Protein AF-0000000084609461 (afdb_homodimer)

Secondary structure (DSSP, 8-state):
------GGGGGEEEEEEEEEPTTSS-EEEEEEETTT--EEE--HHHHHHIIIII-TTS-HHHHHHHHHHHHHHHHTTSTTHHHHHHHHHHHHHHHHHHHHHHHHHT--GGGGG-HHHHHHHHHH-TT--PPPHHHHHTHHHHHHHHHHHHHHHHHHHT-S-EEEEEEEEE-TTS-EEEEEEEEESEEEEEEEEE-TT----HHHHHHHHHHHHHHH-GGGEEEEEE---HHHHHHHHHHHHH-TTSEEEE-HHHHHHHHHHHHHTSHHHHHHHHHHHHHHHHHHH-HHHHHHHHHHHHHHTSS--------TTSTTHHHHHHHHHHHTHHHHHHHTTSHHHHTTS-HHHHHHHH-SSHHHHHHHHHHHHHHHHHHHHHHHTSSS--GGGHHHHHHHHHHHHHT-S-HHHHHHHHHHHHHHHHHH--HHHHHHHHH-TTTTTTT--TTS-HHHHHHHHHTTS-GGGHHHHHHHHHHHHHT-GGG--GGGGSHHHHS-HHHHHHTTTTTSHHHHHHHHHHHT--S--HHHHHHHHHHHHHS-STTTT--HHHHHHHHHHHHHHHHHTT---------TTTGGGTHHHHHHHHTTTTT---/------GGGGGEEEEEEEEEPTTSS-EEEEEEETTT--EEE--HHHHHHIIIII-TTS-HHHHHHHHHHHHHHHHGGGTTHHHHHHHHHHHHHHHHHHHHHHHHHT--GGGGG-HHHHHHHHHH-TT--PPPHHHHHTHHHHHHHHHHHHHHHHHHHT-S-EEEEEEEEE-TTS-EEEEEEEESSS-EEEEEEE-TT----HHHHHHHHHHHHHHH-GGGEEEEEE---HHHHHHHHHHHHH-TTSEEEE-HHHHHHHHHHHHHTSHHHHHHHHHHHHHHHHHHH-HHHHHHHHHHHHHHTSS--------TTSTTHHHHHHHHHHHTHHHHHHHTTSHHHHTTS-HHHHHHHH-SSSHHHHHHHHHHHHHHHHHHHHHHTSSS--GGGHHHHHHHHHHHHHT-S-HHHHHHHHHHHHHHHHHH--HHHHHHHHH-TTTTTTT--TTS-HHHHHHHHHTTS-GGGHHHHHHHHHHHHHT-GGG--GGGGSHHHHS-HHHHHHTTTTTSHHHHHHHHHHHT--S--HHHHHHHHHHHHHS-STTTT--HHHHHHHHHHHHHHHHHTT---------TTTGGGTHHHHHHHHTTTTT---

Organism: Rhizophagus irregularis (strain DAOM 197198w) (NCBI:txid1432141)

pLDDT: mean 85.53, std 17.63, range [21.0, 98.12]

Nearest PDB structures (foldseek):
  6dww-assembly1_A  TM=6.803E-01  e=4.960E-15  Musca domestica
  6qh6-assembly1_A  TM=1.334E-01  e=9.754E+00  Rattus norvegicus
  4d1q-assembly1_A-2  TM=6.747E-01  e=1.162E-16  Musca domestica
  6dww-assembly1_A  TM=6.868E-01  e=2.037E-15  Musca domestica

Radius of gyration: 36.75 Å; Cα contacts (8 Å, |Δi|>4): 1549; chains: 2; bounding box: 84×114×91 Å

InterPro domains:
  IPR003656 Zinc finger, BED-type [PF02892] (6-55)
  IPR003656 Zinc finger, BED-type [PS50808] (3-62)
  IPR007021 Domain of unknown function DUF659 [PF04937] (131-279)
  IPR008906 HAT, C-terminal dimerisation domain [PF05699] (496-561)
  IPR012337 Ribonuclease H-like superfamily [SSF53098] (151-563)
  IPR052035 Zinc finger BED domain-containing [PTHR46481] (6-562)

Foldseek 3Di:
DPPDPDPLLVQWDWDPFFDQPPVRDDTFTWTQGNFQRDIDTPDSVVSLCCLQPPRPRRPPVSNVVSVCVVCVVVPPCVVVNVVVVVVVVVLVVVQLVVLLVCLQVLPQLQVCVPPVNQVVVCVVPVPHGYDHSVCSLPVSLVVLLVVLLVVVLVVLVPAQAKEKEKDWDQDPVRWIKMWIWIQFVHIATNFMDTCVPDDLALVVVLVVVVVVCVVSDVNRYAEYEYAQDPSLVSSCVVVCVVRVLHHYAYFLLNLLQVLLVVLCPPPLNVVLLVLLLVVLVQLVVDPVLVVQLQVLCCVPVVHGQDAFDDDSPDGCSSLVNLVSSLSSLRSQLPSCPPPVNVVRPDPVSNCLSVDPPPNSVSSVVVSVLCVLSRVVSVVQLDSFQCLLCSVVSLVVNLVVLCPDPPVVSSVVSNVSSVVSCVSRDDLLSQLLVCLQLLRVNVPPDPVCDPVNSLVNLLSSDDVVCSVLQVVVSVCSNVCHDVSVDCVCSDPVNSVQSLNSLVVCCPVRVRNSSSNNSSSSDRSRSSSNVVLVLLLCSNCDPVNVVDDPVSSRSSSSSNVSVCRVVVCCVPPPCPVVSPSVVVVSVVCVVVVVPPVVPD/DPPDPDPLLVQWDWDPFFDQPPVRDDTFTWTQGNFQRDIDTPDSVVSLCCLQPPRPRRPPVSNVVSVCVVCVVVPPCVVVNVVVVVVVVVLVVVQLVVLLVCLQVLPQLQVCVPPVNQVVVCVVPVPHGYDHSVCSLPVSLVVLLVVLLVVVLVVLVPAQAKEKEKDWDQDPVRWIKMWIWIFPPFIATNFMDTCVPDDLALVVVLVVVVVVCVVSDVNRYAEYEYAQDPSLVSSCVVVCVVRVLHHYAYFLLNLLQVLLVVLCPPPLNVVLLVLLLVVLVQLVVDPVLVVQLQVLCCVPVVHGQRAFDDDSPDGCSSLVNLVSSLSSLRSQLPSCPPPVNVVRPDPVSNCLSVDPPPNSVSSVVVSVLCVLSRVVSVVQLDSFQCLLCSVVSLVVNLVVLCPDPPVVSSVVSNVSSVVSCVSRDDLLSQLLVCLQLLRVNVPPDPVCDPVNSLVSLLSSADVVCSVLQSVLSVCSNVCHDVSVDCVCSDPVNSVQSLVSLVVCCPVRVRNSSSNNSSSRDRSRSSSNVVLVLLLCSSCDPVNVVDDPVSSRSSSSSNVSVCRVVVCCVPPPCPVPSPSSVVVNVVCVVVVVPPVVPD

Sequence (1196 aa):
MTRTLDPVWDYFKKSTERKTDQAGTKQHYTATCNFCDTIMTGQPKRMKIHLNKNCLNVPLEVKNQYKNKDKEQESSDVDNDNTEDNVSNEKEEIDTAIARAFYASGIPLATIENPFIIQALHKINPEYHPPSRKSLSTTLLEKEYKQVSADMKKQIKNSNYICLTSDGWTNIHQQPIINFMITTPQPIFWKALESKENSHTGEYIAEQFDIVIKEIGISKIAAVITDNASNMKKAHSILQKDYPNIIFLGCFAHNINLLIKSVIELTLIKEIITPVQEIIKFFKRHHIENACLERLQIEKIGKTIKFNLPVITRWGSHHICLQSFLASKKALQNVVFEECVRKSIPSSLNSKLIDTEGFWVDIEEICQLLEPFTKIIREFESNQPNLSLVYNRFTKLKNEIKQLTNTSLKDIILDKCTLRWEKMYHPAIVIAYYLDPRYHGQNLTDEYPFSMIAEETSKFVNQDLSGQLVKELLWYNNKTGPFNSSIFWKLEAMNDPIDWWNGFQKEVPVLSKFAVKLMSIPASNAASERNWSNFGFIQNIKRNRLTNERTFKLVSIYSNLRLANGQKLNDDNINEEELENLDEIIVIEESEESNIEHMTRTLDPVWDYFKKSTERKTDQAGTKQHYTATCNFCDTIMTGQPKRMKIHLNKNCLNVPLEVKNQYKNKDKEQESSDVDNDNTEDNVSNEKEEIDTAIARAFYASGIPLATIENPFIIQALHKINPEYHPPSRKSLSTTLLEKEYKQVSADMKKQIKNSNYICLTSDGWTNIHQQPIINFMITTPQPIFWKALESKENSHTGEYIAEQFDIVIKEIGISKIAAVITDNASNMKKAHSILQKDYPNIIFLGCFAHNINLLIKSVIELTLIKEIITPVQEIIKFFKRHHIENACLERLQIEKIGKTIKFNLPVITRWGSHHICLQSFLASKKALQNVVFEECVRKSIPSSLNSKLIDTEGFWVDIEEICQLLEPFTKIIREFESNQPNLSLVYNRFTKLKNEIKQLTNTSLKDIILDKCTLRWEKMYHPAIVIAYYLDPRYHGQNLTDEYPFSMIAEETSKFVNQDLSGQLVKELLWYNNKTGPFNSSIFWKLEAMNDPIDWWNGFQKEVPVLSKFAVKLMSIPASNAASERNWSNFGFIQNIKRNRLTNERTFKLVSIYSNLRLANGQKLNDDNINEEELENLDEIIVIEESEESNIEH

Structure (mmCIF, N/CA/C/O backbone):
data_AF-0000000084609461-model_v1
#
loop_
_entity.id
_entity.type
_entity.pdbx_description
1 polymer 'BED-type domain-containing protein'
#
loop_
_atom_site.group_PDB
_atom_site.id
_atom_site.type_symbol
_atom_site.label_atom_id
_atom_site.label_alt_id
_atom_site.label_comp_id
_atom_site.label_asym_id
_atom_site.label_entity_id
_atom_site.label_seq_id
_atom_site.pdbx_PDB_ins_code
_atom_site.Cartn_x
_atom_site.Cartn_y
_atom_site.Cartn_z
_atom_site.occupancy
_atom_site.B_iso_or_equiv
_atom_site.auth_seq_id
_atom_site.auth_comp_id
_atom_site.auth_asym_id
_atom_site.auth_atom_id
_atom_site.pdbx_PDB_model_num
ATOM 1 N N . MET A 1 1 ? 34.125 -40.25 26.484 1 30.83 1 MET A N 1
ATOM 2 C CA . MET A 1 1 ? 34.656 -39.156 27.266 1 30.83 1 MET A CA 1
ATOM 3 C C . MET A 1 1 ? 33.562 -38.438 28.031 1 30.83 1 MET A C 1
ATOM 5 O O . MET A 1 1 ? 32.594 -37.969 27.422 1 30.83 1 MET A O 1
ATOM 9 N N . THR A 1 2 ? 33.188 -38.875 29.172 1 38.47 2 THR A N 1
ATOM 10 C CA . THR A 1 2 ? 32.156 -38.344 30.031 1 38.47 2 THR A CA 1
ATOM 11 C C . THR A 1 2 ? 32.25 -36.844 30.172 1 38.47 2 THR A C 1
ATOM 13 O O . THR A 1 2 ? 33.281 -36.312 30.609 1 38.47 2 THR A O 1
ATOM 16 N N . ARG A 1 3 ? 31.719 -36.156 29.281 1 49.56 3 ARG A N 1
ATOM 17 C CA . ARG A 1 3 ? 31.781 -34.688 29.297 1 49.56 3 ARG A CA 1
ATOM 18 C C . ARG A 1 3 ? 31.625 -34.156 30.703 1 49.56 3 ARG A C 1
ATOM 20 O O . ARG A 1 3 ? 30.672 -34.469 31.406 1 49.56 3 ARG A O 1
ATOM 27 N N . THR A 1 4 ? 32.594 -33.844 31.312 1 59.12 4 THR A N 1
ATOM 28 C CA . THR A 1 4 ? 32.688 -33.25 32.625 1 59.12 4 THR A CA 1
ATOM 29 C C . THR A 1 4 ? 31.766 -32.062 32.75 1 59.12 4 THR A C 1
ATOM 31 O O . THR A 1 4 ? 31.781 -31.172 31.906 1 59.12 4 THR A O 1
ATOM 34 N N . LEU A 1 5 ? 30.719 -32.125 33.5 1 71.19 5 LEU A N 1
ATOM 35 C CA . LEU A 1 5 ? 29.75 -31.078 33.75 1 71.19 5 LEU A CA 1
ATOM 36 C C . LEU A 1 5 ? 30.453 -29.828 34.281 1 71.19 5 LEU A C 1
ATOM 38 O O . LEU A 1 5 ? 31.453 -29.922 35 1 71.19 5 LEU A O 1
ATOM 42 N N . ASP A 1 6 ? 30.109 -28.688 33.781 1 77.81 6 ASP A N 1
ATOM 43 C CA . ASP A 1 6 ? 30.594 -27.391 34.281 1 77.81 6 ASP A CA 1
ATOM 44 C C . ASP A 1 6 ? 30.547 -27.344 35.812 1 77.81 6 ASP A C 1
ATOM 46 O O . ASP A 1 6 ? 29.578 -27.797 36.406 1 77.81 6 ASP A O 1
ATOM 50 N N . PRO A 1 7 ? 31.578 -26.984 36.375 1 80.19 7 PRO A N 1
ATOM 51 C CA . PRO A 1 7 ? 31.656 -26.953 37.844 1 80.19 7 PRO A CA 1
ATOM 52 C C . PRO A 1 7 ? 30.516 -26.188 38.5 1 80.19 7 PRO A C 1
ATOM 54 O O . PRO A 1 7 ? 30.234 -26.391 39.688 1 80.19 7 PRO A O 1
ATOM 57 N N . VAL A 1 8 ? 29.844 -25.422 37.719 1 85.56 8 VAL A N 1
ATOM 58 C CA . VAL A 1 8 ? 28.734 -24.656 38.281 1 85.56 8 VAL A CA 1
ATOM 59 C C . VAL A 1 8 ? 27.625 -25.609 38.719 1 85.56 8 VAL A C 1
ATOM 61 O O . VAL A 1 8 ? 26.844 -25.281 39.625 1 85.56 8 VAL A O 1
ATOM 64 N N . TRP A 1 9 ? 27.578 -26.672 38.219 1 84.88 9 TRP A N 1
ATOM 65 C CA . TRP A 1 9 ? 26.531 -27.641 38.5 1 84.88 9 TRP A CA 1
ATOM 66 C C . TRP A 1 9 ? 26.672 -28.188 39.906 1 84.88 9 TRP A C 1
ATOM 68 O O . TRP A 1 9 ? 25.703 -28.734 40.469 1 84.88 9 TRP A O 1
ATOM 78 N N . ASP A 1 10 ? 27.781 -27.969 40.5 1 84.94 10 ASP A N 1
ATOM 79 C CA . ASP A 1 10 ? 27.984 -28.359 41.875 1 84.94 10 ASP A CA 1
ATOM 80 C C . ASP A 1 10 ? 27.047 -27.609 42.812 1 84.94 10 ASP A C 1
ATOM 82 O O . ASP A 1 10 ? 26.766 -28.062 43.938 1 84.94 10 ASP A O 1
ATOM 86 N N . TYR A 1 11 ? 26.516 -26.562 42.375 1 87.81 11 TYR A N 1
ATOM 87 C CA . TYR A 1 11 ? 25.672 -25.719 43.219 1 87.81 11 TYR A CA 1
ATOM 88 C C . TYR A 1 11 ? 24.203 -25.828 42.812 1 87.81 11 TYR A C 1
ATOM 90 O O . TYR A 1 11 ? 23.359 -25.109 43.344 1 87.81 11 TYR A O 1
ATOM 98 N N . PHE A 1 12 ? 24 -26.609 41.906 1 87.12 12 PHE A N 1
ATOM 99 C CA . PHE A 1 12 ? 22.641 -26.797 41.406 1 87.12 12 PHE A CA 1
ATOM 100 C C . PHE A 1 12 ? 22.281 -28.281 41.375 1 87.12 12 PHE A C 1
ATOM 102 O O . PHE A 1 12 ? 23.141 -29.141 41.188 1 87.12 12 PHE A O 1
ATOM 109 N N . LYS A 1 13 ? 21.016 -28.594 41.625 1 86.19 13 LYS A N 1
ATOM 110 C CA . LYS A 1 13 ? 20.469 -29.938 41.469 1 86.19 13 LYS A CA 1
ATOM 111 C C . LYS A 1 13 ? 19.906 -30.141 40.031 1 86.19 13 LYS A C 1
ATOM 113 O O . LYS A 1 13 ? 19.078 -29.359 39.594 1 86.19 13 LYS A O 1
ATOM 118 N N . LYS A 1 14 ? 20.469 -31.047 39.375 1 81.75 14 LYS A N 1
ATOM 119 C CA . LYS A 1 14 ? 20.094 -31.375 38 1 81.75 14 LYS A CA 1
ATOM 120 C C . LYS A 1 14 ? 18.859 -32.25 37.969 1 81.75 14 LYS A C 1
ATOM 122 O O . LYS A 1 14 ? 18.766 -33.25 38.719 1 81.75 14 LYS A O 1
ATOM 127 N N . SER A 1 15 ? 17.891 -31.828 37.156 1 80.56 15 SER A N 1
ATOM 128 C CA . SER A 1 15 ? 16.688 -32.625 37.031 1 80.56 15 SER A CA 1
ATOM 129 C C . SER A 1 15 ? 16.953 -33.938 36.281 1 80.56 15 SER A C 1
ATOM 131 O O . SER A 1 15 ? 17.906 -34.031 35.5 1 80.56 15 SER A O 1
ATOM 133 N N . THR A 1 16 ? 16.266 -35.031 36.562 1 76.81 16 THR A N 1
ATOM 134 C CA . THR A 1 16 ? 16.406 -36.312 35.938 1 76.81 16 THR A CA 1
ATOM 135 C C . THR A 1 16 ? 15.852 -36.312 34.531 1 76.81 16 THR A C 1
ATOM 137 O O . THR A 1 16 ? 16.312 -37.062 33.656 1 76.81 16 THR A O 1
ATOM 140 N N . GLU A 1 17 ? 14.906 -35.438 34.25 1 70.06 17 GLU A N 1
ATOM 141 C CA . GLU A 1 17 ? 14.266 -35.375 32.938 1 70.06 17 GLU A CA 1
ATOM 142 C C . GLU A 1 17 ? 14.547 -34.062 32.25 1 70.06 17 GLU A C 1
ATOM 144 O O . GLU A 1 17 ? 14.656 -33 32.906 1 70.06 17 GLU A O 1
ATOM 149 N N . ARG A 1 18 ? 14.938 -33.969 30.984 1 69.31 18 ARG A N 1
ATOM 150 C CA . ARG A 1 18 ? 15.102 -32.781 30.141 1 69.31 18 ARG A CA 1
ATOM 151 C C . ARG A 1 18 ? 13.758 -32.156 29.828 1 69.31 18 ARG A C 1
ATOM 153 O O . ARG A 1 18 ? 12.773 -32.844 29.562 1 69.31 18 ARG A O 1
ATOM 160 N N . LYS A 1 19 ? 13.688 -30.875 30.031 1 65.69 19 LYS A N 1
ATOM 161 C CA . LYS A 1 19 ? 12.477 -30.156 29.641 1 65.69 19 LYS A CA 1
ATOM 162 C C . LYS A 1 19 ? 12.688 -29.391 28.328 1 65.69 19 LYS A C 1
ATOM 164 O O . LYS A 1 19 ? 13.766 -28.828 28.109 1 65.69 19 LYS A O 1
ATOM 169 N N . THR A 1 20 ? 11.828 -29.469 27.438 1 64.75 20 THR A N 1
ATOM 170 C CA . THR A 1 20 ? 11.852 -28.812 26.141 1 64.75 20 THR A CA 1
ATOM 171 C C . THR A 1 20 ? 11.672 -27.297 26.297 1 64.75 20 THR A C 1
ATOM 173 O O . THR A 1 20 ? 10.883 -26.844 27.125 1 64.75 20 THR A O 1
ATOM 176 N N . ASP A 1 21 ? 12.523 -26.469 25.906 1 59.06 21 ASP A N 1
ATOM 177 C CA . ASP A 1 21 ? 12.43 -25.016 26 1 59.06 21 ASP A CA 1
ATOM 178 C C . ASP A 1 21 ? 11.078 -24.531 25.469 1 59.06 21 ASP A C 1
ATOM 180 O O . ASP A 1 21 ? 10.375 -25.266 24.781 1 59.06 21 ASP A O 1
ATOM 184 N N . GLN A 1 22 ? 10.539 -23.312 25.922 1 58.34 22 GLN A N 1
ATOM 185 C CA . GLN A 1 22 ? 9.242 -22.75 25.547 1 58.34 22 GLN A CA 1
ATOM 186 C C . GLN A 1 22 ? 9.016 -22.844 24.047 1 58.34 22 GLN A C 1
ATOM 188 O O . GLN A 1 22 ? 7.871 -22.844 23.594 1 58.34 22 GLN A O 1
ATOM 193 N N . ALA A 1 23 ? 10.023 -22.875 23.25 1 52.56 23 ALA A N 1
ATOM 194 C CA . ALA A 1 23 ? 9.938 -22.953 21.797 1 52.56 23 ALA A CA 1
ATOM 195 C C . ALA A 1 23 ? 9.906 -24.406 21.328 1 52.56 23 ALA A C 1
ATOM 197 O O . ALA A 1 23 ? 9.742 -24.688 20.141 1 52.56 23 ALA A O 1
ATOM 198 N N . GLY A 1 24 ? 10.141 -25.406 22.125 1 55.78 24 GLY A N 1
ATOM 199 C CA . GLY A 1 24 ? 10.023 -26.844 21.891 1 55.78 24 GLY A CA 1
ATOM 200 C C . GLY A 1 24 ? 11.219 -27.422 21.156 1 55.78 24 GLY A C 1
ATOM 201 O O . GLY A 1 24 ? 11.172 -28.562 20.703 1 55.78 24 GLY A O 1
ATOM 202 N N . THR A 1 25 ? 12.25 -26.828 20.75 1 60.06 25 THR A N 1
ATOM 203 C CA . THR A 1 25 ? 13.258 -27.297 19.797 1 60.06 25 THR A CA 1
ATOM 204 C C . THR A 1 25 ? 14.422 -27.953 20.531 1 60.06 25 THR A C 1
ATOM 206 O O . THR A 1 25 ? 15.117 -28.812 19.969 1 60.06 25 THR A O 1
ATOM 209 N N . LYS A 1 26 ? 14.852 -27.484 21.719 1 62.06 26 LYS A N 1
ATOM 210 C CA . LYS A 1 26 ? 15.992 -28.062 22.438 1 62.06 26 LYS A CA 1
ATOM 211 C C . LYS A 1 26 ? 15.586 -28.547 23.828 1 62.06 26 LYS A C 1
ATOM 213 O O . LYS A 1 26 ? 14.805 -27.891 24.516 1 62.06 26 LYS A O 1
ATOM 218 N N . GLN A 1 27 ? 16.047 -29.703 24.234 1 70.94 27 GLN A N 1
ATOM 219 C CA . GLN A 1 27 ? 15.836 -30.281 25.562 1 70.94 27 GLN A CA 1
ATOM 220 C C . GLN A 1 27 ? 16.984 -29.922 26.5 1 70.94 27 GLN A C 1
ATOM 222 O O . GLN A 1 27 ? 18.156 -30.094 26.156 1 70.94 27 GLN A O 1
ATOM 227 N N . HIS A 1 28 ? 16.734 -29.078 27.5 1 71.56 28 HIS A N 1
ATOM 228 C CA . HIS A 1 28 ? 17.75 -28.734 28.5 1 71.56 28 HIS A CA 1
ATOM 229 C C . HIS A 1 28 ? 17.406 -29.328 29.859 1 71.56 28 HIS A C 1
ATOM 231 O O . HIS A 1 28 ? 16.234 -29.578 30.156 1 71.56 28 HIS A O 1
ATOM 237 N N . TYR A 1 29 ? 18.375 -29.672 30.625 1 78.88 29 TYR A N 1
ATOM 238 C CA . TYR A 1 29 ? 18.188 -30.031 32.031 1 78.88 29 TYR A CA 1
ATOM 239 C C . TYR A 1 29 ? 17.719 -28.812 32.844 1 78.88 29 TYR A C 1
ATOM 241 O O . TYR A 1 29 ? 18.109 -27.688 32.531 1 78.88 29 TYR A O 1
ATOM 249 N N . THR A 1 30 ? 16.797 -29.047 33.625 1 83.19 30 THR A N 1
ATOM 250 C CA . THR A 1 30 ? 16.453 -28.016 34.594 1 83.19 30 THR A CA 1
ATOM 251 C C . THR A 1 30 ? 17.438 -28.031 35.781 1 83.19 30 THR A C 1
ATOM 253 O O . THR A 1 30 ? 17.844 -29.094 36.25 1 83.19 30 THR A O 1
ATOM 256 N N . ALA A 1 31 ? 17.844 -26.844 36.156 1 85.94 31 ALA A N 1
ATOM 257 C CA . ALA A 1 31 ? 18.75 -26.672 37.312 1 85.94 31 ALA A CA 1
ATOM 258 C C . ALA A 1 31 ? 18.016 -26 38.469 1 85.94 31 ALA A C 1
ATOM 260 O O . ALA A 1 31 ? 17.297 -25.016 38.281 1 85.94 31 ALA A O 1
ATOM 261 N N . THR A 1 32 ? 18.062 -26.562 39.562 1 87.19 32 THR A N 1
ATOM 262 C CA . THR A 1 32 ? 17.547 -25.984 40.812 1 87.19 32 THR A CA 1
ATOM 263 C C . THR A 1 32 ? 18.688 -25.531 41.719 1 87.19 32 THR A C 1
ATOM 265 O O . THR A 1 32 ? 19.547 -26.344 42.094 1 87.19 32 THR A O 1
ATOM 268 N N . CYS A 1 33 ? 18.719 -24.188 42 1 86.31 33 CYS A N 1
ATOM 269 C CA . CYS A 1 33 ? 19.781 -23.641 42.844 1 86.31 33 CYS A CA 1
ATOM 270 C C . CYS A 1 33 ? 19.734 -24.25 44.25 1 86.31 33 CYS A C 1
ATOM 272 O O . CYS A 1 33 ? 18.688 -24.281 44.875 1 86.31 33 CYS A O 1
ATOM 274 N N . ASN A 1 34 ? 20.781 -24.656 44.781 1 85.88 34 ASN A N 1
ATOM 275 C CA . ASN A 1 34 ? 20.875 -25.312 46.094 1 85.88 34 ASN A CA 1
ATOM 276 C C . ASN A 1 34 ? 20.766 -24.297 47.25 1 85.88 34 ASN A C 1
ATOM 278 O O . ASN A 1 34 ? 20.625 -24.688 48.406 1 85.88 34 ASN A O 1
ATOM 282 N N . PHE A 1 35 ? 20.828 -23.016 46.906 1 83.75 35 PHE A N 1
ATOM 283 C CA . PHE A 1 35 ? 20.844 -22 47.938 1 83.75 35 PHE A CA 1
ATOM 284 C C . PHE A 1 35 ? 19.484 -21.328 48.062 1 83.75 35 PHE A C 1
ATOM 286 O O . PHE A 1 35 ? 19.047 -20.969 49.156 1 83.75 35 PHE A O 1
ATOM 293 N N . CYS A 1 36 ? 18.828 -21.016 46.969 1 82.06 36 CYS A N 1
ATOM 294 C CA . CYS A 1 36 ? 17.562 -20.312 47.031 1 82.06 36 CYS A CA 1
ATOM 295 C C . CYS A 1 36 ? 16.438 -21.141 46.438 1 82.06 36 CYS A C 1
ATOM 297 O O . CYS A 1 36 ? 15.305 -20.672 46.312 1 82.06 36 CYS A O 1
ATOM 299 N N . ASP A 1 37 ? 16.625 -22.281 45.844 1 83.19 37 ASP A N 1
ATOM 300 C CA . ASP A 1 37 ? 15.688 -23.25 45.312 1 83.19 37 ASP A CA 1
ATOM 301 C C . ASP A 1 37 ? 15.023 -22.719 44.031 1 83.19 37 ASP A C 1
ATOM 303 O O . ASP A 1 37 ? 13.984 -23.234 43.625 1 83.19 37 ASP A O 1
ATOM 307 N N . THR A 1 38 ? 15.594 -21.766 43.531 1 82.62 38 THR A N 1
ATOM 308 C CA . THR A 1 38 ? 15.094 -21.25 42.25 1 82.62 38 THR A CA 1
ATOM 309 C C . THR A 1 38 ? 15.328 -22.266 41.125 1 82.62 38 THR A C 1
ATOM 311 O O . THR A 1 38 ? 16.422 -22.797 40.969 1 82.62 38 THR A O 1
ATOM 314 N N . ILE A 1 39 ? 14.328 -22.531 40.344 1 83.31 39 ILE A N 1
ATOM 315 C CA . ILE A 1 39 ? 14.391 -23.469 39.219 1 83.31 39 ILE A CA 1
ATOM 316 C C . ILE A 1 39 ? 14.641 -22.688 37.938 1 83.31 39 ILE A C 1
ATOM 318 O O . ILE A 1 39 ? 13.953 -21.703 37.656 1 83.31 39 ILE A O 1
ATOM 322 N N . MET A 1 40 ? 15.727 -23.062 37.188 1 81.44 40 MET A N 1
ATOM 323 C CA . MET A 1 40 ? 16.062 -22.391 35.938 1 81.44 40 MET A CA 1
ATOM 324 C C . MET A 1 40 ? 16.531 -23.391 34.906 1 81.44 40 MET A C 1
ATOM 326 O O . MET A 1 40 ? 16.703 -24.578 35.219 1 81.44 40 MET A O 1
ATOM 330 N N . THR A 1 41 ? 16.672 -22.938 33.688 1 79.69 41 THR A N 1
ATOM 331 C CA . THR A 1 41 ? 17.219 -23.797 32.625 1 79.69 41 THR A CA 1
ATOM 332 C C . THR A 1 41 ? 18.688 -24.125 32.938 1 79.69 41 THR A C 1
ATOM 334 O O . THR A 1 41 ? 19.469 -23.25 33.281 1 79.69 41 THR A O 1
ATOM 337 N N . GLY A 1 42 ? 19.094 -25.328 32.781 1 77.12 42 GLY A N 1
ATOM 338 C CA . GLY A 1 42 ? 20.422 -25.828 33.125 1 77.12 42 GLY A CA 1
ATOM 339 C C . GLY A 1 42 ? 21.484 -25.391 32.156 1 77.12 42 GLY A C 1
ATOM 340 O O . GLY A 1 42 ? 22.234 -26.219 31.625 1 77.12 42 GLY A O 1
ATOM 341 N N . GLN A 1 43 ? 21.641 -24.219 31.766 1 78.19 43 GLN A N 1
ATOM 342 C CA . GLN A 1 43 ? 22.719 -23.641 30.984 1 78.19 43 GLN A CA 1
ATOM 343 C C . GLN A 1 43 ? 23.781 -23 31.891 1 78.19 43 GLN A C 1
ATOM 345 O O . GLN A 1 43 ? 23.453 -22.125 32.688 1 78.19 43 GLN A O 1
ATOM 350 N N . PRO A 1 44 ? 24.953 -23.391 31.75 1 78.94 44 PRO A N 1
ATOM 351 C CA . PRO A 1 44 ? 26 -22.938 32.688 1 78.94 44 PRO A CA 1
ATOM 352 C C . PRO A 1 44 ? 26.094 -21.422 32.75 1 78.94 44 PRO A C 1
ATOM 354 O O . PRO A 1 44 ? 26.297 -20.859 33.844 1 78.94 44 PRO A O 1
ATOM 357 N N . LYS A 1 45 ? 25.906 -20.719 31.672 1 78.69 45 LYS A N 1
ATOM 358 C CA . LYS A 1 45 ? 26 -19.266 31.656 1 78.69 45 LYS A CA 1
ATOM 359 C C . LYS A 1 45 ? 24.922 -18.625 32.531 1 78.69 45 LYS A C 1
ATOM 361 O O . LYS A 1 45 ? 25.188 -17.703 33.281 1 78.69 45 LYS A O 1
ATOM 366 N N . ARG A 1 46 ? 23.703 -19.109 32.438 1 79.81 46 ARG A N 1
ATOM 367 C CA . ARG A 1 46 ? 22.594 -18.609 33.25 1 79.81 46 ARG A CA 1
ATOM 368 C C . ARG A 1 46 ? 22.75 -18.953 34.719 1 79.81 46 ARG A C 1
ATOM 370 O O . ARG A 1 46 ? 22.438 -18.156 35.594 1 79.81 46 ARG A O 1
ATOM 377 N N . MET A 1 47 ? 23.266 -20.047 34.938 1 83.56 47 MET A N 1
ATOM 378 C CA . MET A 1 47 ? 23.5 -20.547 36.281 1 83.56 47 MET A CA 1
ATOM 379 C C . MET A 1 47 ? 24.547 -19.688 37 1 83.56 47 MET A C 1
ATOM 381 O O . MET A 1 47 ? 24.359 -19.328 38.188 1 83.56 47 MET A O 1
ATOM 385 N N . LYS A 1 48 ? 25.547 -19.312 36.281 1 80 48 LYS A N 1
ATOM 386 C CA . LYS A 1 48 ? 26.594 -18.469 36.844 1 80 48 LYS A CA 1
ATOM 387 C C . LYS A 1 48 ? 26.094 -17.062 37.156 1 80 48 LYS A C 1
ATOM 389 O O . LYS A 1 48 ? 26.391 -16.516 38.219 1 80 48 LYS A O 1
ATOM 394 N N . ILE A 1 49 ? 25.312 -16.516 36.25 1 80.31 49 ILE A N 1
ATOM 395 C CA . ILE A 1 49 ? 24.719 -15.203 36.438 1 80.31 49 ILE A CA 1
ATOM 396 C C . ILE A 1 49 ? 23.797 -15.227 37.656 1 80.31 49 ILE A C 1
ATOM 398 O O . ILE A 1 49 ? 23.797 -14.289 38.469 1 80.31 49 ILE A O 1
ATOM 402 N N . HIS A 1 50 ? 23.109 -16.25 37.781 1 84.38 50 HIS A N 1
ATOM 403 C CA . HIS A 1 50 ? 22.219 -16.391 38.938 1 84.38 50 HIS A CA 1
ATOM 404 C C . HIS A 1 50 ? 23 -16.406 40.25 1 84.38 50 HIS A C 1
ATOM 406 O O . HIS A 1 50 ? 22.641 -15.703 41.188 1 84.38 50 HIS A O 1
ATOM 412 N N . LEU A 1 51 ? 24.078 -17.109 40.312 1 83.81 51 LEU A N 1
ATOM 413 C CA . LEU A 1 51 ? 24.875 -17.219 41.531 1 83.81 51 LEU A CA 1
ATOM 414 C C . LEU A 1 51 ? 25.547 -15.891 41.875 1 83.81 51 LEU A C 1
ATOM 416 O O . LEU A 1 51 ? 25.688 -15.547 43.062 1 83.81 51 LEU A O 1
ATOM 420 N N . ASN A 1 52 ? 25.844 -15.188 40.75 1 79.81 52 ASN A N 1
ATOM 421 C CA . ASN A 1 52 ? 26.562 -13.93 40.906 1 79.81 52 ASN A CA 1
ATOM 422 C C . ASN A 1 52 ? 25.609 -12.789 41.281 1 79.81 52 ASN A C 1
ATOM 424 O O . ASN A 1 52 ? 25.906 -11.984 42.156 1 79.81 52 ASN A O 1
ATOM 428 N N . LYS A 1 53 ? 24.469 -12.727 40.594 1 79.19 53 LYS A N 1
ATOM 429 C CA . LYS A 1 53 ? 23.672 -11.5 40.688 1 79.19 53 LYS A CA 1
ATOM 430 C C . LYS A 1 53 ? 22.312 -11.781 41.312 1 79.19 53 LYS A C 1
ATOM 432 O O . LYS A 1 53 ? 21.766 -10.938 42.031 1 79.19 53 LYS A O 1
ATOM 437 N N . ASN A 1 54 ? 21.797 -12.898 41.156 1 80.62 54 ASN A N 1
ATOM 438 C CA . ASN A 1 54 ? 20.375 -13.07 41.438 1 80.62 54 ASN A CA 1
ATOM 439 C C . ASN A 1 54 ? 20.141 -13.898 42.688 1 80.62 54 ASN A C 1
ATOM 441 O O . ASN A 1 54 ? 19.125 -13.734 43.375 1 80.62 54 ASN A O 1
ATOM 445 N N . CYS A 1 55 ? 21.031 -14.734 43.062 1 78.38 55 CYS A N 1
ATOM 446 C CA . CYS A 1 55 ? 20.844 -15.617 44.188 1 78.38 55 CYS A CA 1
ATOM 447 C C . CYS A 1 55 ? 21.219 -14.914 45.5 1 78.38 55 CYS A C 1
ATOM 449 O O . CYS A 1 55 ? 22.391 -14.586 45.719 1 78.38 55 CYS A O 1
ATOM 451 N N . LEU A 1 56 ? 20.359 -14.523 46.25 1 79.19 56 LEU A N 1
ATOM 452 C CA . LEU A 1 56 ? 20.547 -13.766 47.469 1 79.19 56 LEU A CA 1
ATOM 453 C C . LEU A 1 56 ? 21.125 -14.648 48.562 1 79.19 56 LEU A C 1
ATOM 455 O O . LEU A 1 56 ? 21.734 -14.148 49.5 1 79.19 56 LEU A O 1
ATOM 459 N N . ASN A 1 57 ? 20.969 -15.961 48.5 1 81.31 57 ASN A N 1
ATOM 460 C CA . ASN A 1 57 ? 21.344 -16.844 49.594 1 81.31 57 ASN A CA 1
ATOM 461 C C . ASN A 1 57 ? 22.688 -17.531 49.344 1 81.31 57 ASN A C 1
ATOM 463 O O . ASN A 1 57 ? 23.062 -18.469 50.062 1 81.31 57 ASN A O 1
ATOM 467 N N . VAL A 1 58 ? 23.359 -17.156 48.312 1 80.44 58 VAL A N 1
ATOM 468 C CA . VAL A 1 58 ? 24.625 -17.781 47.969 1 80.44 58 VAL A CA 1
ATOM 469 C C . VAL A 1 58 ? 25.719 -17.297 48.906 1 80.44 58 VAL A C 1
ATOM 471 O O . VAL A 1 58 ? 25.797 -16.109 49.219 1 80.44 58 VAL A O 1
ATOM 474 N N . PRO A 1 59 ? 26.5 -18.219 49.531 1 82 59 PRO A N 1
ATOM 475 C CA . PRO A 1 59 ? 27.625 -17.781 50.344 1 82 59 PRO A CA 1
ATOM 476 C C . PRO A 1 59 ? 28.594 -16.859 49.625 1 82 59 PRO A C 1
ATOM 478 O O . PRO A 1 59 ? 28.797 -17.016 48.406 1 82 59 PRO A O 1
ATOM 481 N N . LEU A 1 60 ? 29.156 -15.836 50.281 1 76.75 60 LEU A N 1
ATOM 482 C CA . LEU A 1 60 ? 30.016 -14.805 49.719 1 76.75 60 LEU A CA 1
ATOM 483 C C . LEU A 1 60 ? 31.203 -15.438 49 1 76.75 60 LEU A C 1
ATOM 485 O O . LEU A 1 60 ? 31.641 -14.914 47.969 1 76.75 60 LEU A O 1
ATOM 489 N N . GLU A 1 61 ? 31.672 -16.578 49.375 1 76.62 61 GLU A N 1
ATOM 490 C CA . GLU A 1 61 ? 32.812 -17.25 48.781 1 76.62 61 GLU A CA 1
ATOM 491 C C . GLU A 1 61 ? 32.469 -17.766 47.375 1 76.62 61 GLU A C 1
ATOM 493 O O . GLU A 1 61 ? 33.281 -17.641 46.469 1 76.62 61 GLU A O 1
ATOM 498 N N . VAL A 1 62 ? 31.297 -18.297 47.156 1 78.06 62 VAL A N 1
ATOM 499 C CA . VAL A 1 62 ? 30.828 -18.781 45.875 1 78.06 62 VAL A CA 1
ATOM 500 C C . VAL A 1 62 ? 30.484 -17.609 44.969 1 78.06 62 VAL A C 1
ATOM 502 O O . VAL A 1 62 ? 30.797 -17.625 43.781 1 78.06 62 VAL A O 1
ATOM 505 N N . LYS A 1 63 ? 29.906 -16.594 45.5 1 76.31 63 LYS A N 1
ATOM 506 C CA . LYS A 1 63 ? 29.578 -15.375 44.781 1 76.31 63 LYS A CA 1
ATOM 507 C C . LYS A 1 63 ? 30.844 -14.719 44.219 1 76.31 63 LYS A C 1
ATOM 509 O O . LYS A 1 63 ? 30.844 -14.297 43.062 1 76.31 63 LYS A O 1
ATOM 514 N N . ASN A 1 64 ? 31.812 -14.57 45.031 1 72.44 64 ASN A N 1
ATOM 515 C CA . ASN A 1 64 ? 33.094 -13.961 44.625 1 72.44 64 ASN A CA 1
ATOM 516 C C . ASN A 1 64 ? 33.812 -14.812 43.594 1 72.44 64 ASN A C 1
ATOM 518 O O . ASN A 1 64 ? 34.531 -14.281 42.75 1 72.44 64 ASN A O 1
ATOM 522 N N . GLN A 1 65 ? 33.719 -16.125 43.594 1 71.88 65 GLN A N 1
ATOM 523 C CA . GLN A 1 65 ? 34.344 -17.031 42.625 1 71.88 65 GLN A CA 1
ATOM 524 C C . GLN A 1 65 ? 33.812 -16.781 41.219 1 71.88 65 GLN A C 1
ATOM 526 O O . GLN A 1 65 ? 34.531 -16.891 40.25 1 71.88 65 GLN A O 1
ATOM 531 N N . TYR A 1 66 ? 32.562 -16.453 41.094 1 69.81 66 TYR A N 1
ATOM 532 C CA . TYR A 1 66 ? 31.969 -16.25 39.75 1 69.81 66 TYR A CA 1
ATOM 533 C C . TYR A 1 66 ? 31.781 -14.766 39.469 1 69.81 66 TYR A C 1
ATOM 535 O O . TYR A 1 66 ? 31.422 -14.383 38.375 1 69.81 66 TYR A O 1
ATOM 543 N N . LYS A 1 67 ? 32.062 -13.82 40.438 1 62.47 67 LYS A N 1
ATOM 544 C CA . LYS A 1 67 ? 32.188 -12.391 40.219 1 62.47 67 LYS A CA 1
ATOM 545 C C . LYS A 1 67 ? 33.5 -12.062 39.5 1 62.47 67 LYS A C 1
ATOM 547 O O . LYS A 1 67 ? 33.531 -11.219 38.594 1 62.47 67 LYS A O 1
ATOM 552 N N . ASN A 1 68 ? 34.75 -12.328 40.031 1 47.34 68 ASN A N 1
ATOM 553 C CA . ASN A 1 68 ? 36.094 -11.969 39.594 1 47.34 68 ASN A CA 1
ATOM 554 C C . ASN A 1 68 ? 36.438 -12.539 38.219 1 47.34 68 ASN A C 1
ATOM 556 O O . ASN A 1 68 ? 37.375 -12.109 37.594 1 47.34 68 ASN A O 1
ATOM 560 N N . LYS A 1 69 ? 35.938 -13.625 37.844 1 46.53 69 LYS A N 1
ATOM 561 C CA . LYS A 1 69 ? 36.344 -14.078 36.5 1 46.53 69 LYS A CA 1
ATOM 562 C C . LYS A 1 69 ? 35.75 -13.18 35.438 1 46.53 69 LYS A C 1
ATOM 564 O O . LYS A 1 69 ? 36.219 -13.195 34.281 1 46.53 69 LYS A O 1
ATOM 569 N N . ASP A 1 70 ? 34.719 -12.477 35.656 1 38.19 70 ASP A N 1
ATOM 570 C CA . ASP A 1 70 ? 34.312 -11.453 34.688 1 38.19 70 ASP A CA 1
ATOM 571 C C . ASP A 1 70 ? 35.281 -10.273 34.688 1 38.19 70 ASP A C 1
ATOM 573 O O . ASP A 1 70 ? 35.531 -9.641 33.656 1 38.19 70 ASP A O 1
ATOM 577 N N . LYS A 1 71 ? 35.906 -9.797 35.75 1 37.84 71 LYS A N 1
ATOM 578 C CA . LYS A 1 71 ? 36.906 -8.711 35.781 1 37.84 71 LYS A CA 1
ATOM 579 C C . LYS A 1 71 ? 38.25 -9.18 35.281 1 37.84 71 LYS A C 1
ATOM 581 O O . LYS A 1 71 ? 39.094 -8.367 34.875 1 37.84 71 LYS A O 1
ATOM 586 N N . GLU A 1 72 ? 38.812 -10.258 35.656 1 34.81 72 GLU A N 1
ATOM 587 C CA . GLU A 1 72 ? 40.188 -10.656 35.312 1 34.81 72 GLU A CA 1
ATOM 588 C C . GLU A 1 72 ? 40.344 -10.781 33.781 1 34.81 72 GLU A C 1
ATOM 590 O O . GLU A 1 72 ? 41.469 -10.789 33.281 1 34.81 72 GLU A O 1
ATOM 595 N N . GLN A 1 73 ? 39.375 -11.266 33 1 33.47 73 GLN A N 1
ATOM 596 C CA . GLN A 1 73 ? 39.688 -11.094 31.578 1 33.47 73 GLN A CA 1
ATOM 597 C C . GLN A 1 73 ? 39.844 -9.625 31.219 1 33.47 73 GLN A C 1
ATOM 599 O O . GLN A 1 73 ? 40.188 -9.289 30.094 1 33.47 73 GLN A O 1
ATOM 604 N N . GLU A 1 74 ? 39.469 -8.695 32.156 1 32.12 74 GLU A N 1
ATOM 605 C CA . GLU A 1 74 ? 39.719 -7.301 31.797 1 32.12 74 GLU A CA 1
ATOM 606 C C . GLU A 1 74 ? 41.188 -6.922 32.062 1 32.12 74 GLU A C 1
ATOM 608 O O . GLU A 1 74 ? 41.719 -6 31.453 1 32.12 74 GLU A O 1
ATOM 613 N N . SER A 1 75 ? 41.906 -7.375 33.125 1 32.53 75 SER A N 1
ATOM 614 C CA . SER A 1 75 ? 43.125 -6.727 33.562 1 32.53 75 SER A CA 1
ATOM 615 C C . SER A 1 75 ? 44.281 -7.031 32.625 1 32.53 75 SER A C 1
ATOM 617 O O . SER A 1 75 ? 45.188 -6.207 32.438 1 32.53 75 SER A O 1
ATOM 619 N N . SER A 1 76 ? 44.719 -8.273 32.469 1 34.22 76 SER A N 1
ATOM 620 C CA . SER A 1 76 ? 45.969 -8.461 31.734 1 34.22 76 SER A CA 1
ATOM 621 C C . SER A 1 76 ? 45.906 -7.859 30.328 1 34.22 76 SER A C 1
ATOM 623 O O . SER A 1 76 ? 46.906 -7.773 29.641 1 34.22 76 SER A O 1
ATOM 625 N N . ASP A 1 77 ? 44.781 -7.875 29.672 1 30.83 77 ASP A N 1
ATOM 626 C CA . ASP A 1 77 ? 44.719 -7.324 28.328 1 30.83 77 ASP A CA 1
ATOM 627 C C . ASP A 1 77 ? 44.688 -5.797 28.359 1 30.83 77 ASP A C 1
ATOM 629 O O . ASP A 1 77 ? 44.125 -5.164 27.438 1 30.83 77 ASP A O 1
ATOM 633 N N . VAL A 1 78 ? 45.281 -5.086 29.328 1 33.81 78 VAL A N 1
ATOM 634 C CA . VAL A 1 78 ? 45.344 -3.631 29.422 1 33.81 78 VAL A CA 1
ATOM 635 C C . VAL A 1 78 ? 46.156 -3.068 28.25 1 33.81 78 VAL A C 1
ATOM 637 O O . VAL A 1 78 ? 45.781 -2.021 27.703 1 33.81 78 VAL A O 1
ATOM 640 N N . ASP A 1 79 ? 47.375 -3.475 28.062 1 34.88 79 ASP A N 1
ATOM 641 C CA . ASP A 1 79 ? 48.156 -2.902 26.969 1 34.88 79 ASP A CA 1
ATOM 642 C C . ASP A 1 79 ? 47.531 -3.209 25.625 1 34.88 79 ASP A C 1
ATOM 644 O O . ASP A 1 79 ? 47.594 -2.389 24.703 1 34.88 79 ASP A O 1
ATOM 648 N N . ASN A 1 80 ? 47.156 -4.445 25.25 1 34.5 80 ASN A N 1
ATOM 649 C CA . ASN A 1 80 ? 46.375 -4.875 24.094 1 34.5 80 ASN A CA 1
ATOM 650 C C . ASN A 1 80 ? 44.906 -4.539 24.266 1 34.5 80 ASN A C 1
ATOM 652 O O . ASN A 1 80 ? 44.062 -4.902 23.422 1 34.5 80 ASN A O 1
ATOM 656 N N . ASP A 1 81 ? 44.281 -4.125 25.297 1 37.56 81 ASP A N 1
ATOM 657 C CA . ASP A 1 81 ? 42.969 -3.727 25.734 1 37.56 81 ASP A CA 1
ATOM 658 C C . ASP A 1 81 ? 42.594 -2.355 25.188 1 37.56 81 ASP A C 1
ATOM 660 O O . ASP A 1 81 ? 41.406 -2.066 24.969 1 37.56 81 ASP A O 1
ATOM 664 N N . ASN A 1 82 ? 43.438 -1.475 25.156 1 40.25 82 ASN A N 1
ATOM 665 C CA . ASN A 1 82 ? 43.156 -0.198 24.5 1 40.25 82 ASN A CA 1
ATOM 666 C C . ASN A 1 82 ? 42.688 -0.39 23.062 1 40.25 82 ASN A C 1
ATOM 668 O O . ASN A 1 82 ? 41.875 0.374 22.547 1 40.25 82 ASN A O 1
ATOM 672 N N . THR A 1 83 ? 43.406 -1.226 22.359 1 42.47 83 THR A N 1
ATOM 673 C CA . THR A 1 83 ? 43.031 -1.491 20.984 1 42.47 83 THR A CA 1
ATOM 674 C C . THR A 1 83 ? 41.688 -2.195 20.922 1 42.47 83 THR A C 1
ATOM 676 O O . THR A 1 83 ? 40.875 -1.917 20.031 1 42.47 83 THR A O 1
ATOM 679 N N . GLU A 1 84 ? 41.469 -3.174 21.812 1 45.44 84 GLU A N 1
ATOM 680 C CA . GLU A 1 84 ? 40.188 -3.865 21.797 1 45.44 84 GLU A CA 1
ATOM 681 C C . GLU A 1 84 ? 39.062 -2.934 22.219 1 45.44 84 GLU A C 1
ATOM 683 O O . GLU A 1 84 ? 37.938 -3.002 21.672 1 45.44 84 GLU A O 1
ATOM 688 N N . ASP A 1 85 ? 39.281 -2.148 23.297 1 47.03 85 ASP A N 1
ATOM 689 C CA . ASP A 1 85 ? 38.281 -1.172 23.719 1 47.03 85 ASP A CA 1
ATOM 690 C C . ASP A 1 85 ? 38 -0.154 22.609 1 47.03 85 ASP A C 1
ATOM 692 O O . ASP A 1 85 ? 36.875 0.246 22.406 1 47.03 85 ASP A O 1
ATOM 696 N N . ASN A 1 86 ? 39.125 0.247 21.969 1 47.47 86 ASN A N 1
ATOM 697 C CA . ASN A 1 86 ? 38.969 1.184 20.859 1 47.47 86 ASN A CA 1
ATOM 698 C C . ASN A 1 86 ? 38.219 0.546 19.703 1 47.47 86 ASN A C 1
ATOM 700 O O . ASN A 1 86 ? 37.406 1.198 19.047 1 47.47 86 ASN A O 1
ATOM 704 N N . VAL A 1 87 ? 38.594 -0.718 19.516 1 54.16 87 VAL A N 1
ATOM 705 C CA . VAL A 1 87 ? 37.938 -1.437 18.438 1 54.16 87 VAL A CA 1
ATOM 706 C C . VAL A 1 87 ? 36.469 -1.611 18.766 1 54.16 87 VAL A C 1
ATOM 708 O O . VAL A 1 87 ? 35.594 -1.464 17.906 1 54.16 87 VAL A O 1
ATOM 711 N N . SER A 1 88 ? 36.25 -1.885 20.125 1 66.06 88 SER A N 1
ATOM 712 C CA . SER A 1 88 ? 34.875 -2.045 20.547 1 66.06 88 SER A CA 1
ATOM 713 C C . SER A 1 88 ? 34.125 -0.726 20.469 1 66.06 88 SER A C 1
ATOM 715 O O . SER A 1 88 ? 32.969 -0.694 20.062 1 66.06 88 SER A O 1
ATOM 717 N N . ASN A 1 89 ? 34.875 0.327 20.781 1 76.06 89 ASN A N 1
ATOM 718 C CA . ASN A 1 89 ? 34.25 1.64 20.719 1 76.06 89 ASN A CA 1
ATOM 719 C C . ASN A 1 89 ? 34 2.08 19.281 1 76.06 89 ASN A C 1
ATOM 721 O O . ASN A 1 89 ? 32.969 2.672 18.984 1 76.06 89 ASN A O 1
ATOM 725 N N . GLU A 1 90 ? 34.938 1.697 18.484 1 83.81 90 GLU A N 1
ATOM 726 C CA . GLU A 1 90 ? 34.781 2.051 17.078 1 83.81 90 GLU A CA 1
ATOM 727 C C . GLU A 1 90 ? 33.594 1.298 16.438 1 83.81 90 GLU A C 1
ATOM 729 O O . GLU A 1 90 ? 32.812 1.876 15.68 1 83.81 90 GLU A O 1
ATOM 734 N N . LYS A 1 91 ? 33.531 0.07 16.844 1 90.19 91 LYS A N 1
ATOM 735 C CA . LYS A 1 91 ? 32.406 -0.721 16.312 1 90.19 91 LYS A CA 1
ATOM 736 C C . LYS A 1 91 ? 31.062 -0.152 16.766 1 90.19 91 LYS A C 1
ATOM 738 O O . LYS A 1 91 ? 30.109 -0.106 15.984 1 90.19 91 LYS A O 1
ATOM 743 N N . GLU A 1 92 ? 31.094 0.172 17.969 1 91.81 92 GLU A N 1
ATOM 744 C CA . GLU A 1 92 ? 29.844 0.727 18.516 1 91.81 92 GLU A CA 1
ATOM 745 C C . GLU A 1 92 ? 29.453 2.01 17.797 1 91.81 92 GLU A C 1
ATOM 747 O O . GLU A 1 92 ? 28.266 2.252 17.547 1 91.81 92 GLU A O 1
ATOM 752 N N . GLU A 1 93 ? 30.422 2.805 17.484 1 93.44 93 GLU A N 1
ATOM 753 C CA . GLU A 1 93 ? 30.141 4.043 16.766 1 93.44 93 GLU A CA 1
ATOM 754 C C . GLU A 1 93 ? 29.625 3.76 15.359 1 93.44 93 GLU A C 1
ATOM 756 O O . GLU A 1 93 ? 28.703 4.434 14.883 1 93.44 93 GLU A O 1
ATOM 761 N N . ILE A 1 94 ? 30.203 2.82 14.75 1 95.19 94 ILE A N 1
ATOM 762 C CA . ILE A 1 94 ? 29.781 2.447 13.398 1 95.19 94 ILE A CA 1
ATOM 763 C C . ILE A 1 94 ? 28.375 1.843 13.453 1 95.19 94 ILE A C 1
ATOM 765 O O . ILE A 1 94 ? 27.531 2.176 12.633 1 95.19 94 ILE A O 1
ATOM 769 N N . ASP A 1 95 ? 28.125 0.997 14.453 1 96.62 95 ASP A N 1
ATOM 770 C CA . ASP A 1 95 ? 26.828 0.376 14.609 1 96.62 95 ASP A CA 1
ATOM 771 C C . ASP A 1 95 ? 25.734 1.43 14.812 1 96.62 95 ASP A C 1
ATOM 773 O O . ASP A 1 95 ? 24.641 1.313 14.266 1 96.62 95 ASP A O 1
ATOM 777 N N . THR A 1 96 ? 26.062 2.387 15.578 1 96.5 96 THR A N 1
ATOM 778 C CA . THR A 1 96 ? 25.125 3.461 15.852 1 96.5 96 THR A CA 1
ATOM 779 C C . THR A 1 96 ? 24.828 4.262 14.586 1 96.5 96 THR A C 1
ATOM 781 O O . THR A 1 96 ? 23.688 4.641 14.328 1 96.5 96 THR A O 1
ATOM 784 N N . ALA A 1 97 ? 25.859 4.496 13.859 1 96.5 97 ALA A N 1
ATOM 785 C CA . ALA A 1 97 ? 25.703 5.242 12.609 1 96.5 97 ALA A CA 1
ATOM 786 C C . ALA A 1 97 ? 24.875 4.453 11.602 1 96.5 97 ALA A C 1
ATOM 788 O O . ALA A 1 97 ? 24.031 5.016 10.898 1 96.5 97 ALA A O 1
ATOM 789 N N . ILE A 1 98 ? 25.094 3.215 11.516 1 96.81 98 ILE A N 1
ATOM 790 C CA . ILE A 1 98 ? 24.344 2.352 10.602 1 96.81 98 ILE A CA 1
ATOM 791 C C . ILE A 1 98 ? 22.891 2.285 11.039 1 96.81 98 ILE A C 1
ATOM 793 O O . ILE A 1 98 ? 21.984 2.377 10.211 1 96.81 98 ILE A O 1
ATOM 797 N N . ALA A 1 99 ? 22.688 2.107 12.32 1 97.75 99 ALA A N 1
ATOM 798 C CA . ALA A 1 99 ? 21.328 2.074 12.852 1 97.75 99 ALA A CA 1
ATOM 799 C C . ALA A 1 99 ? 20.578 3.354 12.508 1 97.75 99 ALA A C 1
ATOM 801 O O . ALA A 1 99 ? 19.453 3.303 12.016 1 97.75 99 ALA A O 1
ATOM 802 N N . ARG A 1 100 ? 21.219 4.441 12.742 1 97 100 ARG A N 1
ATOM 803 C CA . ARG A 1 100 ? 20.609 5.734 12.438 1 97 100 ARG A CA 1
ATOM 804 C C . ARG A 1 100 ? 20.281 5.848 10.961 1 97 100 ARG A C 1
ATOM 806 O O . ARG A 1 100 ? 19.219 6.375 10.594 1 97 100 ARG A O 1
ATOM 813 N N . ALA A 1 101 ? 21.156 5.383 10.148 1 96.62 101 ALA A N 1
ATOM 814 C CA . ALA A 1 101 ? 20.922 5.402 8.703 1 96.62 101 ALA A CA 1
ATOM 815 C C . ALA A 1 101 ? 19.688 4.586 8.344 1 96.62 101 ALA A C 1
ATOM 817 O O . ALA A 1 101 ? 18.875 5.008 7.516 1 96.62 101 ALA A O 1
ATOM 818 N N . PHE A 1 102 ? 19.531 3.41 8.938 1 97.12 102 PHE A N 1
ATOM 819 C CA . PHE A 1 102 ? 18.391 2.541 8.688 1 97.12 102 PHE A CA 1
ATOM 820 C C . PHE A 1 102 ? 17.094 3.213 9.133 1 97.12 102 PHE A C 1
ATOM 822 O O . PHE A 1 102 ? 16.109 3.23 8.383 1 97.12 102 PHE A O 1
ATOM 829 N N . TYR A 1 103 ? 17.125 3.828 10.328 1 97.25 103 TYR A N 1
ATOM 830 C CA . TYR A 1 103 ? 15.93 4.465 10.875 1 97.25 103 TYR A CA 1
ATOM 831 C C . TYR A 1 103 ? 15.547 5.695 10.055 1 97.25 103 TYR A C 1
ATOM 833 O O . TYR A 1 103 ? 14.375 5.887 9.719 1 97.25 103 TYR A O 1
ATOM 841 N N . ALA A 1 104 ? 16.531 6.484 9.688 1 95.56 104 ALA A N 1
ATOM 842 C CA . ALA A 1 104 ? 16.328 7.75 8.992 1 95.56 104 ALA A CA 1
ATOM 843 C C . ALA A 1 104 ? 15.82 7.512 7.57 1 95.56 104 ALA A C 1
ATOM 845 O O . ALA A 1 104 ? 15.188 8.391 6.977 1 95.56 104 ALA A O 1
ATOM 846 N N . SER A 1 105 ? 16.094 6.316 7.047 1 94.31 105 SER A N 1
ATOM 847 C CA . SER A 1 105 ? 15.703 6.016 5.672 1 94.31 105 SER A CA 1
ATOM 848 C C . SER A 1 105 ? 14.484 5.102 5.629 1 94.31 105 SER A C 1
ATOM 850 O O . SER A 1 105 ? 13.977 4.777 4.551 1 94.31 105 SER A O 1
ATOM 852 N N . GLY A 1 106 ? 14.023 4.688 6.746 1 93.62 106 GLY A N 1
ATOM 853 C CA . GLY A 1 106 ? 12.867 3.807 6.809 1 93.62 106 GLY A CA 1
ATOM 854 C C . GLY A 1 106 ? 13.141 2.422 6.25 1 93.62 106 GLY A C 1
ATOM 855 O O . GLY A 1 106 ? 12.234 1.768 5.727 1 93.62 106 GLY A O 1
ATOM 856 N N . ILE A 1 107 ? 14.359 1.96 6.254 1 95.25 107 ILE A N 1
ATOM 857 C CA . ILE A 1 107 ? 14.727 0.634 5.766 1 95.25 107 ILE A CA 1
ATOM 858 C C . ILE A 1 107 ? 14.266 -0.427 6.766 1 95.25 107 ILE A C 1
ATOM 860 O O . ILE A 1 107 ? 14.484 -0.288 7.973 1 95.25 107 ILE A O 1
ATOM 864 N N . PRO A 1 108 ? 13.562 -1.516 6.262 1 93.69 108 PRO A N 1
ATOM 865 C CA . PRO A 1 108 ? 13.227 -2.602 7.188 1 93.69 108 PRO A CA 1
ATOM 866 C C . PRO A 1 108 ? 14.453 -3.129 7.938 1 93.69 108 PRO A C 1
ATOM 868 O O . PRO A 1 108 ? 15.508 -3.322 7.34 1 93.69 108 PRO A O 1
ATOM 871 N N . LEU A 1 109 ? 14.328 -3.408 9.188 1 95.31 109 LEU A N 1
ATOM 872 C CA . LEU A 1 109 ? 15.461 -3.721 10.055 1 95.31 109 LEU A CA 1
ATOM 873 C C . LEU A 1 109 ? 16.078 -5.066 9.688 1 95.31 109 LEU A C 1
ATOM 875 O O . LEU A 1 109 ? 17.281 -5.27 9.859 1 95.31 109 LEU A O 1
ATOM 879 N N . ALA A 1 110 ? 15.281 -5.953 9.219 1 93.31 110 ALA A N 1
ATOM 880 C CA . ALA A 1 110 ? 15.75 -7.285 8.844 1 93.31 110 ALA A CA 1
ATOM 881 C C . ALA A 1 110 ? 16.719 -7.215 7.668 1 93.31 110 ALA A C 1
ATOM 883 O O . ALA A 1 110 ? 17.484 -8.148 7.434 1 93.31 110 ALA A O 1
ATOM 884 N N . THR A 1 111 ? 16.688 -6.121 6.91 1 94.62 111 THR A N 1
ATOM 885 C CA . THR A 1 111 ? 17.516 -5.949 5.723 1 94.62 111 THR A CA 1
ATOM 886 C C . THR A 1 111 ? 18.984 -6.039 6.074 1 94.62 111 THR A C 1
ATOM 888 O O . THR A 1 111 ? 19.812 -6.426 5.238 1 94.62 111 THR A O 1
ATOM 891 N N . ILE A 1 112 ? 19.391 -5.719 7.297 1 95.94 112 ILE A N 1
ATOM 892 C CA . ILE A 1 112 ? 20.781 -5.691 7.73 1 95.94 112 ILE A CA 1
ATOM 893 C C . ILE A 1 112 ? 21.375 -7.094 7.648 1 95.94 112 ILE A C 1
ATOM 895 O O . ILE A 1 112 ? 22.594 -7.254 7.504 1 95.94 112 ILE A O 1
ATOM 899 N N . GLU A 1 113 ? 20.5 -8.062 7.727 1 94.69 113 GLU A N 1
ATOM 900 C CA . GLU A 1 113 ? 20.953 -9.445 7.734 1 94.69 113 GLU A CA 1
ATOM 901 C C . GLU A 1 113 ? 20.938 -10.047 6.332 1 94.69 113 GLU A C 1
ATOM 903 O O . GLU A 1 113 ? 21.203 -11.234 6.152 1 94.69 113 GLU A O 1
ATOM 908 N N . ASN A 1 114 ? 20.484 -9.273 5.348 1 93.94 114 ASN A N 1
ATOM 909 C CA . ASN A 1 114 ? 20.594 -9.711 3.961 1 93.94 114 ASN A CA 1
ATOM 910 C C . ASN A 1 114 ? 22.031 -10.039 3.584 1 93.94 114 ASN A C 1
ATOM 912 O O . ASN A 1 114 ? 22.938 -9.227 3.797 1 93.94 114 ASN A O 1
ATOM 916 N N . PRO A 1 115 ? 22.297 -11.211 3 1 93.94 115 PRO A N 1
ATOM 917 C CA . PRO A 1 115 ? 23.672 -11.625 2.691 1 93.94 115 PRO A CA 1
ATOM 918 C C . PRO A 1 115 ? 24.391 -10.648 1.77 1 93.94 115 PRO A C 1
ATOM 920 O O . PRO A 1 115 ? 25.609 -10.469 1.884 1 93.94 115 PRO A O 1
ATOM 923 N N . PHE A 1 116 ? 23.672 -10 0.904 1 95.44 116 PHE A N 1
ATOM 924 C CA . PHE A 1 116 ? 24.297 -9.07 -0.032 1 95.44 116 PHE A CA 1
ATOM 925 C C . PHE A 1 116 ? 24.672 -7.773 0.667 1 95.44 116 PHE A C 1
ATOM 927 O O . PHE A 1 116 ? 25.656 -7.125 0.296 1 95.44 116 PHE A O 1
ATOM 934 N N . ILE A 1 117 ? 23.891 -7.359 1.674 1 96.19 117 ILE A N 1
ATOM 935 C CA . ILE A 1 117 ? 24.25 -6.195 2.479 1 96.19 117 ILE A CA 1
ATOM 936 C C . ILE A 1 117 ? 25.516 -6.496 3.291 1 96.19 117 ILE A C 1
ATOM 938 O O . ILE A 1 117 ? 26.438 -5.68 3.34 1 96.19 117 ILE A O 1
ATOM 942 N N . ILE A 1 118 ? 25.516 -7.66 3.871 1 95.56 118 ILE A N 1
ATOM 943 C CA . ILE A 1 118 ? 26.656 -8.086 4.672 1 95.56 118 ILE A CA 1
ATOM 944 C C . ILE A 1 118 ? 27.906 -8.125 3.803 1 95.56 118 ILE A C 1
ATOM 946 O O . ILE A 1 118 ? 28.969 -7.625 4.203 1 95.56 118 ILE A O 1
ATOM 950 N N . GLN A 1 119 ? 27.781 -8.656 2.617 1 95.12 119 GLN A N 1
ATOM 951 C CA . GLN A 1 119 ? 28.906 -8.742 1.697 1 95.12 119 GLN A CA 1
ATOM 952 C C . GLN A 1 119 ? 29.406 -7.355 1.296 1 95.12 119 GLN A C 1
ATOM 954 O O . GLN A 1 119 ? 30.609 -7.121 1.204 1 95.12 119 GLN A O 1
ATOM 959 N N . ALA A 1 120 ? 28.484 -6.457 1.019 1 96.31 120 ALA A N 1
ATOM 960 C CA . ALA A 1 120 ? 28.844 -5.098 0.628 1 96.31 120 ALA A CA 1
ATOM 961 C C . ALA A 1 120 ? 29.609 -4.391 1.744 1 96.31 120 ALA A C 1
ATOM 963 O O . ALA A 1 120 ? 30.625 -3.746 1.494 1 96.31 120 ALA A O 1
ATOM 964 N N . LEU A 1 121 ? 29.141 -4.547 2.961 1 95.5 121 LEU A N 1
ATOM 965 C CA . LEU A 1 121 ? 29.797 -3.914 4.102 1 95.5 121 LEU A CA 1
ATOM 966 C C . LEU A 1 121 ? 31.172 -4.531 4.352 1 95.5 121 LEU A C 1
ATOM 968 O O . LEU A 1 121 ? 32.094 -3.826 4.719 1 95.5 121 LEU A O 1
ATOM 972 N N . HIS A 1 122 ? 31.25 -5.812 4.109 1 94.19 122 HIS A N 1
ATOM 973 C CA . HIS A 1 122 ? 32.531 -6.508 4.254 1 94.19 122 HIS A CA 1
ATOM 974 C C . HIS A 1 122 ? 33.531 -6.016 3.227 1 94.19 122 HIS A C 1
ATOM 976 O O . HIS A 1 122 ? 34.719 -5.945 3.514 1 94.19 122 HIS A O 1
ATOM 982 N N . LYS A 1 123 ? 33.062 -5.738 2.066 1 94.25 123 LYS A N 1
ATOM 983 C CA . LYS A 1 123 ? 33.938 -5.23 1.021 1 94.25 123 LYS A CA 1
ATOM 984 C C . LYS A 1 123 ? 34.438 -3.83 1.358 1 94.25 123 LYS A C 1
ATOM 986 O O . LYS A 1 123 ? 35.562 -3.467 1.012 1 94.25 123 LYS A O 1
ATOM 991 N N . ILE A 1 124 ? 33.625 -3.09 1.984 1 93.38 124 ILE A N 1
ATOM 992 C CA . ILE A 1 124 ? 34 -1.748 2.396 1 93.38 124 ILE A CA 1
ATOM 993 C C . ILE A 1 124 ? 35.031 -1.84 3.521 1 93.38 124 ILE A C 1
ATOM 995 O O . ILE A 1 124 ? 36.062 -1.163 3.486 1 93.38 124 ILE A O 1
ATOM 999 N N . ASN A 1 125 ? 34.75 -2.676 4.523 1 92.12 125 ASN A N 1
ATOM 1000 C CA . ASN A 1 125 ? 35.625 -2.938 5.656 1 92.12 125 ASN A CA 1
ATOM 1001 C C . ASN A 1 125 ? 35.562 -4.391 6.113 1 92.12 125 ASN A C 1
ATOM 1003 O O . ASN A 1 125 ? 34.625 -4.758 6.859 1 92.12 125 ASN A O 1
ATOM 1007 N N . PRO A 1 126 ? 36.5 -5.176 5.758 1 91.06 126 PRO A N 1
ATOM 1008 C CA . PRO A 1 126 ? 36.469 -6.609 6.047 1 91.06 126 PRO A CA 1
ATOM 1009 C C . PRO A 1 126 ? 36.438 -6.91 7.543 1 91.06 126 PRO A C 1
ATOM 1011 O O . PRO A 1 126 ? 36.031 -7.992 7.953 1 91.06 126 PRO A O 1
ATOM 1014 N N . GLU A 1 127 ? 36.844 -5.992 8.375 1 89.75 127 GLU A N 1
ATOM 1015 C CA . GLU A 1 127 ? 36.906 -6.23 9.812 1 89.75 127 GLU A CA 1
ATOM 1016 C C . GLU A 1 127 ? 35.594 -5.898 10.5 1 89.75 127 GLU A C 1
ATOM 1018 O O . GLU A 1 127 ? 35.375 -6.262 11.664 1 89.75 127 GLU A O 1
ATOM 1023 N N . TYR A 1 128 ? 34.844 -5.281 9.727 1 92.12 128 TYR A N 1
ATOM 1024 C CA . TYR A 1 128 ? 33.594 -4.824 10.336 1 92.12 128 TYR A CA 1
ATOM 1025 C C . TYR A 1 128 ? 32.469 -5.863 10.164 1 92.12 128 TYR A C 1
ATOM 1027 O O . TYR A 1 128 ? 32.281 -6.395 9.07 1 92.12 128 TYR A O 1
ATOM 1035 N N . HIS A 1 129 ? 31.75 -6.137 11.273 1 92.81 129 HIS A N 1
ATOM 1036 C CA . HIS A 1 129 ? 30.562 -6.969 11.258 1 92.81 129 HIS A CA 1
ATOM 1037 C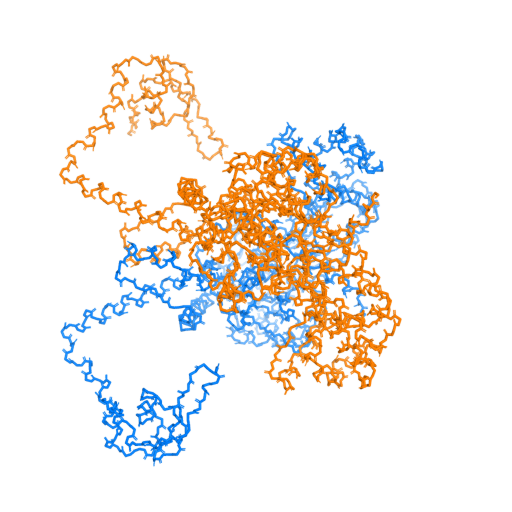 C . HIS A 1 129 ? 29.328 -6.18 11.688 1 92.81 129 HIS A C 1
ATOM 1039 O O . HIS A 1 129 ? 29.297 -5.621 12.789 1 92.81 129 HIS A O 1
ATOM 1045 N N . PRO A 1 130 ? 28.312 -6.188 10.875 1 95.19 130 PRO A N 1
ATOM 1046 C CA . PRO A 1 130 ? 27.141 -5.379 11.195 1 95.19 130 PRO A CA 1
ATOM 1047 C C . PRO A 1 130 ? 26.344 -5.93 12.375 1 95.19 130 PRO A C 1
ATOM 1049 O O . PRO A 1 130 ? 26.5 -7.098 12.734 1 95.19 130 PRO A O 1
ATOM 1052 N N . PRO A 1 131 ? 25.562 -5.039 12.969 1 95.81 131 PRO A N 1
ATOM 1053 C CA . PRO A 1 131 ? 24.703 -5.508 14.062 1 95.81 131 PRO A CA 1
ATOM 1054 C C . PRO A 1 131 ? 23.578 -6.43 13.578 1 95.81 131 PRO A C 1
ATOM 1056 O O . PRO A 1 131 ? 23.328 -6.527 12.375 1 95.81 131 PRO A O 1
ATOM 1059 N N . SER A 1 132 ? 22.938 -7.113 14.516 1 95.31 132 SER A N 1
ATOM 1060 C CA . SER A 1 132 ? 21.828 -8.008 14.203 1 95.31 132 SER A CA 1
ATOM 1061 C C . SER A 1 132 ? 20.516 -7.242 14.117 1 95.31 132 SER A C 1
ATOM 1063 O O . SER A 1 132 ? 20.422 -6.102 14.578 1 95.31 132 SER A O 1
ATOM 1065 N N . ARG A 1 133 ? 19.609 -7.867 13.531 1 94.5 133 ARG A N 1
ATOM 1066 C CA . ARG A 1 133 ? 18.25 -7.324 13.5 1 94.5 133 ARG A CA 1
ATOM 1067 C C . ARG A 1 133 ? 17.719 -7.07 14.906 1 94.5 133 ARG A C 1
ATOM 1069 O O . ARG A 1 133 ? 17.078 -6.051 15.156 1 94.5 133 ARG A O 1
ATOM 1076 N N . LYS A 1 134 ? 18 -7.949 15.797 1 93.94 134 LYS A N 1
ATOM 1077 C CA . LYS A 1 134 ? 17.547 -7.824 17.188 1 93.94 134 LYS A CA 1
ATOM 1078 C C . LYS A 1 134 ? 18.141 -6.586 17.844 1 93.94 134 LYS A C 1
ATOM 1080 O O . LYS A 1 134 ? 17.422 -5.84 18.516 1 93.94 134 LYS A O 1
ATOM 1085 N N . SER A 1 135 ? 19.391 -6.387 17.609 1 95.25 135 SER A N 1
ATOM 1086 C CA . SER A 1 135 ? 20.047 -5.207 18.156 1 95.25 135 SER A CA 1
ATOM 1087 C C . SER A 1 135 ? 19.453 -3.922 17.594 1 95.25 135 SER A C 1
ATOM 1089 O O . SER A 1 135 ? 19.234 -2.951 18.328 1 95.25 135 SER A O 1
ATOM 1091 N N . LEU A 1 136 ? 19.172 -3.916 16.297 1 96.25 136 LEU A N 1
ATOM 1092 C CA . LEU A 1 136 ? 18.594 -2.752 15.625 1 96.25 136 LEU A CA 1
ATOM 1093 C C . LEU A 1 136 ? 17.188 -2.461 16.156 1 96.25 136 LEU A C 1
ATOM 1095 O O . LEU A 1 136 ? 16.75 -1.307 16.172 1 96.25 136 LEU A O 1
ATOM 1099 N N . SER A 1 137 ? 16.484 -3.498 16.609 1 95.56 137 SER A N 1
ATOM 1100 C CA . SER A 1 137 ? 15.078 -3.342 17 1 95.56 137 SER A CA 1
ATOM 1101 C C . SER A 1 137 ? 14.953 -3.082 18.5 1 95.56 137 SER A C 1
ATOM 1103 O O . SER A 1 137 ? 13.867 -2.746 18.984 1 95.56 137 SER A O 1
ATOM 1105 N N . THR A 1 138 ? 16.016 -3.219 19.25 1 95.62 138 THR A N 1
ATOM 1106 C CA . THR A 1 138 ? 15.914 -3.104 20.703 1 95.62 138 THR A CA 1
ATOM 1107 C C . THR A 1 138 ? 16.891 -2.066 21.234 1 95.62 138 THR A C 1
ATOM 1109 O O . THR A 1 138 ? 16.609 -0.868 21.234 1 95.62 138 THR A O 1
ATOM 1112 N N . THR A 1 139 ? 18.141 -2.506 21.391 1 95.88 139 THR A N 1
ATOM 1113 C CA . THR A 1 139 ? 19.109 -1.681 22.109 1 95.88 139 THR A CA 1
ATOM 1114 C C . THR A 1 139 ? 19.453 -0.432 21.297 1 95.88 139 THR A C 1
ATOM 1116 O O . THR A 1 139 ? 19.453 0.679 21.828 1 95.88 139 THR A O 1
ATOM 1119 N N . LEU A 1 140 ? 19.828 -0.641 20.078 1 97.38 140 LEU A N 1
ATOM 1120 C CA . LEU A 1 140 ? 20.219 0.493 19.25 1 97.38 140 LEU A CA 1
ATOM 1121 C C . LEU A 1 140 ? 19.047 1.418 18.984 1 97.38 140 LEU A C 1
ATOM 1123 O O . LEU A 1 140 ? 19.219 2.635 18.875 1 97.38 140 LEU A O 1
ATOM 1127 N N . LEU A 1 141 ? 17.828 0.872 18.875 1 97.56 141 LEU A N 1
ATOM 1128 C CA . LEU A 1 141 ? 16.625 1.669 18.672 1 97.56 141 LEU A CA 1
ATOM 1129 C C . LEU A 1 141 ? 16.344 2.561 19.891 1 97.56 141 LEU A C 1
ATOM 1131 O O . LEU A 1 141 ? 16.062 3.75 19.734 1 97.56 141 LEU A O 1
ATOM 1135 N N . GLU A 1 142 ? 16.438 1.947 21.078 1 97.38 142 GLU A N 1
ATOM 1136 C CA . GLU A 1 142 ? 16.203 2.699 22.312 1 97.38 142 GLU A CA 1
ATOM 1137 C C . GLU A 1 142 ? 17.234 3.824 22.469 1 97.38 142 GLU A C 1
ATOM 1139 O O . GLU A 1 142 ? 16.875 4.934 22.891 1 97.38 142 GLU A O 1
ATOM 1144 N N . LYS A 1 143 ? 18.438 3.494 22.156 1 97.06 143 LYS A N 1
ATOM 1145 C CA . LYS A 1 143 ? 19.516 4.484 22.25 1 97.06 143 LYS A CA 1
ATOM 1146 C C . LYS A 1 143 ? 19.25 5.664 21.312 1 97.06 143 LYS A C 1
ATOM 1148 O O . LYS A 1 143 ? 19.359 6.82 21.719 1 97.06 143 LYS A O 1
ATOM 1153 N N . GLU A 1 144 ? 18.953 5.352 20.062 1 97.19 144 GLU A N 1
ATOM 1154 C CA . GLU A 1 144 ? 18.688 6.398 19.078 1 97.19 144 GLU A CA 1
ATOM 1155 C C . GLU A 1 144 ? 17.453 7.207 19.438 1 97.19 144 GLU A C 1
ATOM 1157 O O . GLU A 1 144 ? 17.422 8.422 19.266 1 97.19 144 GLU A O 1
ATOM 1162 N N . TYR A 1 145 ? 16.422 6.559 19.938 1 97.38 145 TYR A N 1
ATOM 1163 C CA . TYR A 1 145 ? 15.188 7.227 20.359 1 97.38 145 TYR A CA 1
ATOM 1164 C C . TYR A 1 145 ? 15.453 8.234 21.469 1 97.38 145 TYR A C 1
ATOM 1166 O O . TYR A 1 145 ? 14.93 9.352 21.438 1 97.38 145 TYR A O 1
ATOM 1174 N N . LYS A 1 146 ? 16.219 7.812 22.406 1 96.81 146 LYS A N 1
ATOM 1175 C CA . LYS A 1 146 ? 16.578 8.695 23.5 1 96.81 146 LYS A CA 1
ATOM 1176 C C . LYS A 1 146 ? 17.344 9.914 23 1 96.81 146 LYS A C 1
ATOM 1178 O O . LYS A 1 146 ? 17.094 11.039 23.453 1 96.81 146 LYS A O 1
ATOM 1183 N N . GLN A 1 147 ? 18.234 9.648 22.094 1 95.75 147 GLN A N 1
ATOM 1184 C CA . GLN A 1 147 ? 19.031 10.742 21.547 1 95.75 147 GLN A CA 1
ATOM 1185 C C . GLN A 1 147 ? 18.141 11.727 20.781 1 95.75 147 GLN A C 1
ATOM 1187 O O . GLN A 1 147 ? 18.25 12.938 20.969 1 95.75 147 GLN A O 1
ATOM 1192 N N . VAL A 1 148 ? 17.312 11.266 19.891 1 95.12 148 VAL A N 1
ATOM 1193 C CA . VAL A 1 148 ? 16.438 12.117 19.109 1 95.12 148 VAL A CA 1
ATOM 1194 C C . VAL A 1 148 ? 15.469 12.859 20.016 1 95.12 148 VAL A C 1
ATOM 1196 O O . VAL A 1 148 ? 15.18 14.039 19.812 1 95.12 148 VAL A O 1
ATOM 1199 N N . SER A 1 149 ? 14.953 12.156 21.031 1 94.31 149 SER A N 1
ATOM 1200 C CA . SER A 1 149 ? 14.055 12.781 22 1 94.31 149 SER A CA 1
ATOM 1201 C C . SER A 1 149 ? 14.742 13.93 22.734 1 94.31 149 SER A C 1
ATOM 1203 O O . SER A 1 149 ? 14.125 14.969 22.984 1 94.31 149 SER A O 1
ATOM 1205 N N . ALA A 1 150 ? 15.977 13.727 23.062 1 94.62 150 ALA A N 1
ATOM 1206 C CA . ALA A 1 150 ? 16.75 14.773 23.734 1 94.62 150 ALA A CA 1
ATOM 1207 C C . ALA A 1 150 ? 16.938 15.977 22.812 1 94.62 150 ALA A C 1
ATOM 1209 O O . ALA A 1 150 ? 16.828 17.125 23.25 1 94.62 150 ALA A O 1
ATOM 1210 N N . ASP A 1 151 ? 17.219 15.672 21.594 1 91.44 151 ASP A N 1
ATOM 1211 C CA . ASP A 1 151 ? 17.391 16.75 20.609 1 91.44 151 ASP A CA 1
ATOM 1212 C C . ASP A 1 151 ? 16.109 17.547 20.438 1 91.44 151 ASP A C 1
ATOM 1214 O O . ASP A 1 151 ? 16.141 18.766 20.312 1 91.44 151 ASP A O 1
ATOM 1218 N N . MET A 1 152 ? 15.016 16.906 20.406 1 90 152 MET A N 1
ATOM 1219 C CA . MET A 1 152 ? 13.719 17.562 20.266 1 90 152 MET A CA 1
ATOM 1220 C C . MET A 1 152 ? 13.414 18.438 21.469 1 90 152 MET A C 1
ATOM 1222 O O . MET A 1 152 ? 12.93 19.562 21.328 1 90 152 MET A O 1
ATOM 1226 N N . LYS A 1 153 ? 13.703 17.906 22.625 1 90.62 153 LYS A N 1
ATOM 1227 C CA . LYS A 1 153 ? 13.461 18.672 23.844 1 90.62 153 LYS A CA 1
ATOM 1228 C C . LYS A 1 153 ? 14.32 19.938 23.891 1 90.62 153 LYS A C 1
ATOM 1230 O O . LYS A 1 153 ? 13.867 20.984 24.359 1 90.62 153 LYS A O 1
ATOM 1235 N N . LYS A 1 154 ? 15.516 19.812 23.406 1 90.06 154 LYS A N 1
ATOM 1236 C CA . LYS A 1 154 ? 16.391 20.969 23.328 1 90.06 154 LYS A CA 1
ATOM 1237 C C . LYS A 1 154 ? 15.828 22.016 22.375 1 90.06 154 LYS A C 1
ATOM 1239 O O . LYS A 1 154 ? 15.875 23.219 22.656 1 90.06 154 LYS A O 1
ATOM 1244 N N . GLN A 1 155 ? 15.32 21.578 21.297 1 87.19 155 GLN A N 1
ATOM 1245 C CA . GLN A 1 155 ? 14.727 22.484 20.328 1 87.19 155 GLN A CA 1
ATOM 1246 C C . GLN A 1 155 ? 13.5 23.188 20.906 1 87.19 155 GLN A C 1
ATOM 1248 O O . GLN A 1 155 ? 13.297 24.391 20.672 1 87.19 155 GLN A O 1
ATOM 1253 N N . ILE A 1 156 ? 12.75 22.5 21.594 1 88.62 156 ILE A N 1
ATOM 1254 C CA . ILE A 1 156 ? 11.539 23.047 22.219 1 88.62 156 ILE A CA 1
ATOM 1255 C C . ILE A 1 156 ? 11.922 24.078 23.281 1 88.62 156 ILE A C 1
ATOM 1257 O O . ILE A 1 156 ? 11.297 25.125 23.375 1 88.62 156 ILE A O 1
ATOM 1261 N N . LYS A 1 157 ? 12.953 23.75 24 1 88.19 157 LYS A N 1
ATOM 1262 C CA . LYS A 1 157 ? 13.422 24.656 25.047 1 88.19 157 LYS A CA 1
ATOM 1263 C C . LYS A 1 157 ? 13.898 25.984 24.453 1 88.19 157 LYS A C 1
ATOM 1265 O O . LYS A 1 157 ? 13.703 27.047 25.047 1 88.19 157 LYS A O 1
ATOM 1270 N N . ASN A 1 158 ? 14.375 25.906 23.281 1 86.06 158 ASN A N 1
ATOM 1271 C CA . ASN A 1 158 ? 14.953 27.078 22.641 1 86.06 158 ASN A CA 1
ATOM 1272 C C . ASN A 1 158 ? 13.891 27.906 21.906 1 86.06 158 ASN A C 1
ATOM 1274 O O . ASN A 1 158 ? 14.164 29 21.438 1 86.06 158 ASN A O 1
ATOM 1278 N N . SER A 1 159 ? 12.719 27.391 21.859 1 85.12 159 SER A N 1
ATOM 1279 C CA . SER A 1 159 ? 11.633 28.109 21.172 1 85.12 159 SER A CA 1
ATOM 1280 C C . SER A 1 159 ? 10.766 28.859 22.172 1 85.12 159 SER A C 1
ATOM 1282 O O . SER A 1 159 ? 10.516 28.391 23.281 1 85.12 159 SER A O 1
ATOM 1284 N N . ASN A 1 160 ? 10.406 30.031 21.766 1 82.75 160 ASN A N 1
ATOM 1285 C CA . ASN A 1 160 ? 9.594 30.844 22.656 1 82.75 160 ASN A CA 1
ATOM 1286 C C . ASN A 1 160 ? 8.133 30.406 22.656 1 82.75 160 ASN A C 1
ATOM 1288 O O . ASN A 1 160 ? 7.5 30.297 23.703 1 82.75 160 ASN A O 1
ATOM 1292 N N . TYR A 1 161 ? 7.617 30.25 21.453 1 89 161 TYR A N 1
ATOM 1293 C CA . TYR A 1 161 ? 6.23 29.828 21.328 1 89 161 TYR A CA 1
ATOM 1294 C C . TYR A 1 161 ? 6.109 28.625 20.406 1 89 161 TYR A C 1
ATOM 1296 O O . TYR A 1 161 ? 6.789 28.547 19.375 1 89 161 TYR A O 1
ATOM 1304 N N . ILE A 1 162 ? 5.348 27.688 20.938 1 92.81 162 ILE A N 1
ATOM 1305 C CA . ILE A 1 162 ? 5.105 26.484 20.141 1 92.81 162 ILE A CA 1
ATOM 1306 C C . ILE A 1 162 ? 3.605 26.219 20.047 1 92.81 162 ILE A C 1
ATOM 1308 O O . ILE A 1 162 ? 2.826 26.75 20.844 1 92.81 162 ILE A O 1
ATOM 1312 N N . CYS A 1 163 ? 3.217 25.531 19.047 1 95.31 163 CYS A N 1
ATOM 1313 C CA . CYS A 1 163 ? 1.824 25.125 18.875 1 95.31 163 CYS A CA 1
ATOM 1314 C C . CYS A 1 163 ? 1.688 23.609 18.844 1 95.31 163 CYS A C 1
ATOM 1316 O O . CYS A 1 163 ? 2.613 22.906 18.438 1 95.31 163 CYS A O 1
ATOM 1318 N N . LEU A 1 164 ? 0.583 23.172 19.312 1 95.62 164 LEU A N 1
ATOM 1319 C CA . LEU A 1 164 ? 0.301 21.75 19.391 1 95.62 164 LEU A CA 1
ATOM 1320 C C . LEU A 1 164 ? -0.812 21.375 18.422 1 95.62 164 LEU A C 1
ATOM 1322 O O . LEU A 1 164 ? -1.845 22.047 18.359 1 95.62 164 LEU A O 1
ATOM 1326 N N . THR A 1 165 ? -0.578 20.359 17.594 1 95.44 165 THR A N 1
ATOM 1327 C CA . THR A 1 165 ? -1.591 19.828 16.688 1 95.44 165 THR A CA 1
ATOM 1328 C C . THR A 1 165 ? -1.742 18.328 16.875 1 95.44 165 THR A C 1
ATOM 1330 O O . THR A 1 165 ? -0.832 17.656 17.375 1 95.44 165 THR A O 1
ATOM 1333 N N . SER A 1 166 ? -2.883 17.812 16.562 1 95.69 166 SER A N 1
ATOM 1334 C CA . SER A 1 166 ? -3.148 16.375 16.703 1 95.69 166 SER A CA 1
ATOM 1335 C C . SER A 1 166 ? -4.211 15.922 15.703 1 95.69 166 SER A C 1
ATOM 1337 O O . SER A 1 166 ? -5 16.734 15.211 1 95.69 166 SER A O 1
ATOM 1339 N N . ASP A 1 167 ? -4.102 14.727 15.367 1 93.06 167 ASP A N 1
ATOM 1340 C CA . ASP A 1 167 ? -5.059 14.086 14.477 1 93.06 167 ASP A CA 1
ATOM 1341 C C . ASP A 1 167 ? -5.18 12.594 14.773 1 93.06 167 ASP A C 1
ATOM 1343 O O . ASP A 1 167 ? -4.336 12.023 15.469 1 93.06 167 ASP A O 1
ATOM 1347 N N . GLY A 1 168 ? -6.316 12.055 14.414 1 91 168 GLY A N 1
ATOM 1348 C CA . GLY A 1 168 ? -6.531 10.625 14.586 1 91 168 GLY A CA 1
ATOM 1349 C C . GLY A 1 168 ? -6.355 9.844 13.297 1 91 168 GLY A C 1
ATOM 1350 O O . GLY A 1 168 ? -6.629 10.352 12.211 1 91 168 GLY A O 1
ATOM 1351 N N . TRP A 1 169 ? -5.91 8.602 13.477 1 88.44 169 TRP A N 1
ATOM 1352 C CA . TRP A 1 169 ? -5.699 7.703 12.344 1 88.44 169 TRP A CA 1
ATOM 1353 C C . TRP A 1 169 ? -5.895 6.25 12.758 1 88.44 169 TRP A C 1
ATOM 1355 O O . TRP A 1 169 ? -5.719 5.902 13.93 1 88.44 169 TRP A O 1
ATOM 1365 N N . THR A 1 170 ? -6.32 5.449 11.859 1 88 170 THR A N 1
ATOM 1366 C CA . THR A 1 170 ? -6.418 4.008 12.062 1 88 170 THR A CA 1
ATOM 1367 C C . THR A 1 170 ? -5.293 3.279 11.328 1 88 170 THR A C 1
ATOM 1369 O O . THR A 1 170 ? -5.141 3.428 10.117 1 88 170 THR A O 1
ATOM 1372 N N . ASN A 1 171 ? -4.543 2.539 11.992 1 88.06 171 ASN A N 1
ATOM 1373 C CA . ASN A 1 171 ? -3.41 1.874 11.359 1 88.06 171 ASN A CA 1
ATOM 1374 C C . ASN A 1 171 ? -3.844 0.613 10.617 1 88.06 171 ASN A C 1
ATOM 1376 O O . ASN A 1 171 ? -5.039 0.331 10.516 1 88.06 171 ASN A O 1
ATOM 1380 N N . ILE A 1 172 ? -2.877 -0.1 10.125 1 84.75 172 ILE A N 1
ATOM 1381 C CA . ILE A 1 172 ? -3.125 -1.239 9.25 1 84.75 172 ILE A CA 1
ATOM 1382 C C . ILE A 1 172 ? -3.811 -2.355 10.031 1 84.75 172 ILE A C 1
ATOM 1384 O O . ILE A 1 172 ? -4.48 -3.213 9.453 1 84.75 172 ILE A O 1
ATOM 1388 N N . HIS A 1 173 ? -3.697 -2.387 11.367 1 82.88 173 HIS A N 1
ATOM 1389 C CA . HIS A 1 173 ? -4.336 -3.383 12.219 1 82.88 173 HIS A CA 1
ATOM 1390 C C . HIS A 1 173 ? -5.699 -2.902 12.703 1 82.88 173 HIS A C 1
ATOM 1392 O O . HIS A 1 173 ? -6.281 -3.488 13.617 1 82.88 173 HIS A O 1
ATOM 1398 N N . GLN A 1 174 ? -6.09 -1.756 12.18 1 83.25 174 GLN A N 1
ATOM 1399 C CA . GLN A 1 174 ? -7.383 -1.169 12.508 1 83.25 174 GLN A CA 1
ATOM 1400 C C . GLN A 1 174 ? -7.414 -0.679 13.953 1 83.25 174 GLN A C 1
ATOM 1402 O O . GLN A 1 174 ? -8.43 -0.808 14.641 1 83.25 174 GLN A O 1
ATOM 1407 N N . GLN A 1 175 ? -6.316 -0.368 14.391 1 88.88 175 GLN A N 1
ATOM 1408 C CA . GLN A 1 175 ? -6.207 0.224 15.719 1 88.88 175 GLN A CA 1
ATOM 1409 C C . GLN A 1 175 ? -6.18 1.748 15.641 1 88.88 175 GLN A C 1
ATOM 1411 O O . GLN A 1 175 ? -5.504 2.32 14.781 1 88.88 175 GLN A O 1
ATOM 1416 N N . PRO A 1 176 ? -6.949 2.361 16.5 1 92.69 176 PRO A N 1
ATOM 1417 C CA . PRO A 1 176 ? -6.992 3.824 16.469 1 92.69 176 PRO A CA 1
ATOM 1418 C C . PRO A 1 176 ? -5.754 4.461 17.109 1 92.69 176 PRO A C 1
ATOM 1420 O O . PRO A 1 176 ? -5.391 4.125 18.234 1 92.69 176 PRO A O 1
ATOM 1423 N N . ILE A 1 177 ? -5.141 5.34 16.391 1 94.56 177 ILE A N 1
ATOM 1424 C CA . ILE A 1 177 ? -3.939 6.027 16.844 1 94.56 177 ILE A CA 1
ATOM 1425 C C . ILE A 1 177 ? -4.164 7.535 16.828 1 94.56 177 ILE A C 1
ATOM 1427 O O . ILE A 1 177 ? -4.801 8.062 15.898 1 94.56 177 ILE A O 1
ATOM 1431 N N . ILE A 1 178 ? -3.699 8.227 17.844 1 96.06 178 ILE A N 1
ATOM 1432 C CA . ILE A 1 178 ? -3.699 9.688 17.906 1 96.06 178 ILE A CA 1
ATOM 1433 C C . ILE A 1 178 ? -2.262 10.203 17.938 1 96.06 178 ILE A C 1
ATOM 1435 O O . ILE A 1 178 ? -1.426 9.688 18.688 1 96.06 178 ILE A O 1
ATOM 1439 N N . ASN A 1 179 ? -1.945 11.102 17.094 1 96.5 179 ASN A N 1
ATOM 1440 C CA . ASN A 1 179 ? -0.605 11.68 17.109 1 96.5 179 ASN A CA 1
ATOM 1441 C C . ASN A 1 179 ? -0.603 13.078 17.719 1 96.5 179 ASN A C 1
ATOM 1443 O O . ASN A 1 179 ? -1.65 13.719 17.797 1 96.5 179 ASN A O 1
ATOM 1447 N N . PHE A 1 180 ? 0.471 13.531 18.234 1 96.69 180 PHE A N 1
ATOM 1448 C CA . PHE A 1 180 ? 0.707 14.891 18.719 1 96.69 180 PHE A CA 1
ATOM 1449 C C . PHE A 1 180 ? 1.95 15.484 18.062 1 96.69 180 PHE A C 1
ATOM 1451 O O . PHE A 1 180 ? 3.045 14.938 18.188 1 96.69 180 PHE A O 1
ATOM 1458 N N . MET A 1 181 ? 1.706 16.562 17.406 1 95.31 181 MET A N 1
ATOM 1459 C CA . MET A 1 181 ? 2.781 17.281 16.719 1 95.31 181 MET A CA 1
ATOM 1460 C C . MET A 1 181 ? 3.004 18.656 17.344 1 95.31 181 MET A C 1
ATOM 1462 O O . MET A 1 181 ? 2.053 19.297 17.781 1 95.31 181 MET A O 1
ATOM 1466 N N . ILE A 1 182 ? 4.18 19.031 17.391 1 93.94 182 ILE A N 1
ATOM 1467 C CA . ILE A 1 182 ? 4.539 20.391 17.781 1 93.94 182 ILE A CA 1
ATOM 1468 C C . ILE A 1 182 ? 5 21.172 16.547 1 93.94 182 ILE A C 1
ATOM 1470 O O . ILE A 1 182 ? 5.832 20.688 15.773 1 93.94 182 ILE A O 1
ATOM 1474 N N . THR A 1 183 ? 4.32 22.266 16.344 1 87.12 183 THR A N 1
ATOM 1475 C CA . THR A 1 183 ? 4.727 23.062 15.188 1 87.12 183 THR A CA 1
ATOM 1476 C C . THR A 1 183 ? 5.535 24.281 15.641 1 87.12 183 THR A C 1
ATOM 1478 O O . THR A 1 183 ? 5.078 25.062 16.469 1 87.12 183 THR A O 1
ATOM 1481 N N . THR A 1 184 ? 6.844 24.516 15.797 1 67.75 184 THR A N 1
ATOM 1482 C CA . THR A 1 184 ? 7.648 25.672 16.141 1 67.75 184 THR A CA 1
ATOM 1483 C C . THR A 1 184 ? 8.727 25.922 15.094 1 67.75 184 THR A C 1
ATOM 1485 O O . THR A 1 184 ? 9.367 24.984 14.625 1 67.75 184 THR A O 1
ATOM 1488 N N . PRO A 1 185 ? 9.148 26.609 14.438 1 64.12 185 PRO A N 1
ATOM 1489 C CA . PRO A 1 185 ? 9.07 26.953 13.016 1 64.12 185 PRO A CA 1
ATOM 1490 C C . PRO A 1 185 ? 8.945 25.719 12.125 1 64.12 185 PRO A C 1
ATOM 1492 O O . PRO A 1 185 ? 8.312 25.797 11.062 1 64.12 185 PRO A O 1
ATOM 1495 N N . GLN A 1 186 ? 9.391 24.594 12.695 1 77.69 186 GLN A N 1
ATOM 1496 C CA . GLN A 1 186 ? 9.305 23.344 11.953 1 77.69 186 GLN A CA 1
ATOM 1497 C C . GLN A 1 186 ? 8.539 22.281 12.742 1 77.69 186 GLN A C 1
ATOM 1499 O O . GLN A 1 186 ? 8.641 22.219 13.977 1 77.69 186 GLN A O 1
ATOM 1504 N N . PRO A 1 187 ? 7.863 21.484 12.086 1 88.31 187 PRO A N 1
ATOM 1505 C CA . PRO A 1 187 ? 7.059 20.469 12.781 1 88.31 187 PRO A CA 1
ATOM 1506 C C . PRO A 1 187 ? 7.91 19.375 13.422 1 88.31 187 PRO A C 1
ATOM 1508 O O . PRO A 1 187 ? 8.922 18.969 12.852 1 88.31 187 PRO A O 1
ATOM 1511 N N . ILE A 1 188 ? 7.566 19 14.609 1 91.62 188 ILE A N 1
ATOM 1512 C CA . ILE A 1 188 ? 8.203 17.922 15.367 1 91.62 188 ILE A CA 1
ATOM 1513 C C . ILE A 1 188 ? 7.16 16.891 15.781 1 91.62 188 ILE A C 1
ATOM 1515 O O . ILE A 1 188 ? 6.082 17.25 16.25 1 91.62 188 ILE A O 1
ATOM 1519 N N . PHE A 1 189 ? 7.508 15.711 15.547 1 94 189 PHE A N 1
ATOM 1520 C CA . PHE A 1 189 ? 6.668 14.641 16.078 1 94 189 PHE A CA 1
ATOM 1521 C C . PHE A 1 189 ? 6.945 14.414 17.547 1 94 189 PHE A C 1
ATOM 1523 O O . PHE A 1 189 ? 8.039 13.977 17.922 1 94 189 PHE A O 1
ATOM 1530 N N . TRP A 1 190 ? 5.992 14.641 18.359 1 94.31 190 TRP A N 1
ATOM 1531 C CA . TRP A 1 190 ? 6.188 14.539 19.797 1 94.31 190 TRP A CA 1
ATOM 1532 C C . TRP A 1 190 ? 5.891 13.125 20.297 1 94.31 190 TRP A C 1
ATOM 1534 O O . TRP A 1 190 ? 6.773 12.453 20.828 1 94.31 190 TRP A O 1
ATOM 1544 N N . LYS A 1 191 ? 4.695 12.688 20.047 1 94.44 191 LYS A N 1
ATOM 1545 C CA . LYS A 1 191 ? 4.359 11.32 20.438 1 94.44 191 LYS A CA 1
ATOM 1546 C C . LYS A 1 191 ? 3.049 10.875 19.797 1 94.44 191 LYS A C 1
ATOM 1548 O O . LYS A 1 191 ? 2.35 11.672 19.172 1 94.44 191 LYS A O 1
ATOM 1553 N N . ALA A 1 192 ? 2.811 9.633 19.844 1 95.94 192 ALA A N 1
ATOM 1554 C CA . ALA A 1 192 ? 1.544 9.031 19.438 1 95.94 192 ALA A CA 1
ATOM 1555 C C . ALA A 1 192 ? 1.038 8.055 20.5 1 95.94 192 ALA A C 1
ATOM 1557 O O . ALA A 1 192 ? 1.807 7.602 21.359 1 95.94 192 ALA A O 1
ATOM 1558 N N . LEU A 1 193 ? -0.197 7.875 20.531 1 94.62 193 LEU A N 1
ATOM 1559 C CA . LEU A 1 193 ? -0.764 6.914 21.469 1 94.62 193 LEU A CA 1
ATOM 1560 C C . LEU A 1 193 ? -1.906 6.133 20.828 1 94.62 193 LEU A C 1
ATOM 1562 O O . LEU A 1 193 ? -2.57 6.633 19.922 1 94.62 193 LEU A O 1
ATOM 1566 N N . GLU A 1 194 ? -2.047 4.945 21.234 1 93.69 194 GLU A N 1
ATOM 1567 C CA . GLU A 1 194 ? -3.199 4.125 20.891 1 93.69 194 GLU A CA 1
ATOM 1568 C C . GLU A 1 194 ? -4.348 4.324 21.875 1 93.69 194 GLU A C 1
ATOM 1570 O O . GLU A 1 194 ? -4.164 4.18 23.078 1 93.69 194 GLU A O 1
ATOM 1575 N N . SER A 1 195 ? -5.52 4.641 21.375 1 92.19 195 SER A N 1
ATOM 1576 C CA . SER A 1 195 ? -6.633 4.934 22.266 1 92.19 195 SER A CA 1
ATOM 1577 C C . SER A 1 195 ? -7.301 3.65 22.75 1 92.19 195 SER A C 1
ATOM 1579 O O . SER A 1 195 ? -8.078 3.672 23.703 1 92.19 195 SER A O 1
ATOM 1581 N N . LYS A 1 196 ? -7.02 2.482 22.141 1 89.88 196 LYS A N 1
ATOM 1582 C CA . LYS A 1 196 ? -7.547 1.188 22.562 1 89.88 196 LYS A CA 1
ATOM 1583 C C . LYS A 1 196 ? -9.062 1.232 22.703 1 89.88 196 LYS A C 1
ATOM 1585 O O . LYS A 1 196 ? -9.766 1.629 21.766 1 89.88 196 LYS A O 1
ATOM 1590 N N . GLU A 1 197 ? -9.641 1.024 23.938 1 89.44 197 GLU A N 1
ATOM 1591 C CA . GLU A 1 197 ? -11.086 0.921 24.125 1 89.44 197 GLU A CA 1
ATOM 1592 C C . GLU A 1 197 ? -11.703 2.277 24.453 1 89.44 197 GLU A C 1
ATOM 1594 O O . GLU A 1 197 ? -12.898 2.375 24.719 1 89.44 197 GLU A O 1
ATOM 1599 N N . ASN A 1 198 ? -10.906 3.297 24.391 1 90.38 198 ASN A N 1
ATOM 1600 C CA . ASN A 1 198 ? -11.414 4.625 24.703 1 90.38 198 ASN A CA 1
ATOM 1601 C C . ASN A 1 198 ? -12.039 5.297 23.484 1 90.38 198 ASN A C 1
ATOM 1603 O O . ASN A 1 198 ? -11.414 5.367 22.422 1 90.38 198 ASN A O 1
ATOM 1607 N N . SER A 1 199 ? -13.273 5.73 23.703 1 89.31 199 SER A N 1
ATOM 1608 C CA . SER A 1 199 ? -13.914 6.512 22.641 1 89.31 199 SER A CA 1
ATOM 1609 C C . SER A 1 199 ? -13.297 7.898 22.531 1 89.31 199 SER A C 1
ATOM 1611 O O . SER A 1 199 ? -12.859 8.477 23.531 1 89.31 199 SER A O 1
ATOM 1613 N N . HIS A 1 200 ? -13.289 8.344 21.359 1 91.38 200 HIS A N 1
ATOM 1614 C CA . HIS A 1 200 ? -12.703 9.664 21.125 1 91.38 200 HIS A CA 1
ATOM 1615 C C . HIS A 1 200 ? -13.703 10.773 21.438 1 91.38 200 HIS A C 1
ATOM 1617 O O . HIS A 1 200 ? -13.953 11.641 20.609 1 91.38 200 HIS A O 1
ATOM 1623 N N . THR A 1 201 ? -14.156 10.742 22.656 1 93.19 201 THR A N 1
ATOM 1624 C CA . THR A 1 201 ? -15.047 11.797 23.109 1 93.19 201 THR A CA 1
ATOM 1625 C C . THR A 1 201 ? -14.273 13.094 23.359 1 93.19 201 THR A C 1
ATOM 1627 O O . THR A 1 201 ? -13.047 13.07 23.469 1 93.19 201 THR A O 1
ATOM 1630 N N . GLY A 1 202 ? -15.008 14.219 23.406 1 96.31 202 GLY A N 1
ATOM 1631 C CA . GLY A 1 202 ? -14.367 15.477 23.734 1 96.31 202 GLY A CA 1
ATOM 1632 C C . GLY A 1 202 ? -13.609 15.445 25.047 1 96.31 202 GLY A C 1
ATOM 1633 O O . GLY A 1 202 ? -12.531 16.031 25.172 1 96.31 202 GLY A O 1
ATOM 1634 N N . GLU A 1 203 ? -14.148 14.758 25.984 1 96.88 203 GLU A N 1
ATOM 1635 C CA . GLU A 1 203 ? -13.531 14.641 27.297 1 96.88 203 GLU A CA 1
ATOM 1636 C C . GLU A 1 203 ? -12.219 13.867 27.234 1 96.88 203 GLU A C 1
ATOM 1638 O O . GLU A 1 203 ? -11.219 14.273 27.812 1 96.88 203 GLU A O 1
ATOM 1643 N N . TYR A 1 204 ? -12.281 12.734 26.531 1 96.06 204 TYR A N 1
ATOM 1644 C CA . TYR A 1 204 ? -11.078 11.914 26.406 1 96.06 204 TYR A CA 1
ATOM 1645 C C . TYR A 1 204 ? -9.969 12.68 25.688 1 96.06 204 TYR A C 1
ATOM 1647 O O . TYR A 1 204 ? -8.812 12.664 26.125 1 96.06 204 TYR A O 1
ATOM 1655 N N . ILE A 1 205 ? -10.32 13.336 24.609 1 96.88 205 ILE A N 1
ATOM 1656 C CA . ILE A 1 205 ? -9.352 14.102 23.828 1 96.88 205 ILE A CA 1
ATOM 1657 C C . ILE A 1 205 ? -8.773 15.219 24.688 1 96.88 205 ILE A C 1
ATOM 1659 O O . ILE A 1 205 ? -7.562 15.469 24.656 1 96.88 205 ILE A O 1
ATOM 1663 N N . ALA A 1 206 ? -9.656 15.914 25.422 1 98 206 ALA A N 1
ATOM 1664 C CA . ALA A 1 206 ? -9.195 16.984 26.312 1 98 206 ALA A CA 1
ATOM 1665 C C . ALA A 1 206 ? -8.188 16.453 27.328 1 98 206 ALA A C 1
ATOM 1667 O O . ALA A 1 206 ? -7.188 17.125 27.625 1 98 206 ALA A O 1
ATOM 1668 N N . GLU A 1 207 ? -8.461 15.289 27.797 1 97.75 207 GLU A N 1
ATOM 1669 C CA . GLU A 1 207 ? -7.566 14.672 28.766 1 97.75 207 GLU A CA 1
ATOM 1670 C C . GLU A 1 207 ? -6.195 14.398 28.156 1 97.75 207 GLU A C 1
ATOM 1672 O O . GLU A 1 207 ? -5.168 14.641 28.797 1 97.75 207 GLU A O 1
ATOM 1677 N N . GLN A 1 208 ? -6.203 13.836 26.969 1 97.19 208 GLN A N 1
ATOM 1678 C CA . GLN A 1 208 ? -4.938 13.523 26.312 1 97.19 208 GLN A CA 1
ATOM 1679 C C . GLN A 1 208 ? -4.145 14.797 26.031 1 97.19 208 GLN A C 1
ATOM 1681 O O . GLN A 1 208 ? -2.924 14.82 26.203 1 97.19 208 GLN A O 1
ATOM 1686 N N . PHE A 1 209 ? -4.797 15.891 25.609 1 98 209 PHE A N 1
ATOM 1687 C CA . PHE A 1 209 ? -4.129 17.172 25.391 1 98 209 PHE A CA 1
ATOM 1688 C C . PHE A 1 209 ? -3.568 17.719 26.688 1 98 209 PHE A C 1
ATOM 1690 O O . PHE A 1 209 ? -2.473 18.281 26.719 1 98 209 PHE A O 1
ATOM 1697 N N . ASP A 1 210 ? -4.391 17.609 27.719 1 98.12 210 ASP A N 1
ATOM 1698 C CA . ASP A 1 210 ? -3.971 18.109 29.016 1 98.12 210 ASP A CA 1
ATOM 1699 C C . ASP A 1 210 ? -2.646 17.484 29.453 1 98.12 210 ASP A C 1
ATOM 1701 O O . ASP A 1 210 ? -1.758 18.172 29.953 1 98.12 210 ASP A O 1
ATOM 1705 N N . ILE A 1 211 ? -2.52 16.172 29.25 1 97.38 211 ILE A N 1
ATOM 1706 C CA . ILE A 1 211 ? -1.308 15.445 29.594 1 97.38 211 ILE A CA 1
ATOM 1707 C C . ILE A 1 211 ? -0.127 15.984 28.797 1 97.38 211 ILE A C 1
ATOM 1709 O O . ILE A 1 211 ? 0.938 16.266 29.359 1 97.38 211 ILE A O 1
ATOM 1713 N N . VAL A 1 212 ? -0.32 16.188 27.516 1 96.75 212 VAL A N 1
ATOM 1714 C CA . VAL A 1 212 ? 0.753 16.609 26.625 1 96.75 212 VAL A CA 1
ATOM 1715 C C . VAL A 1 212 ? 1.144 18.047 26.953 1 96.75 212 VAL A C 1
ATOM 1717 O O . VAL A 1 212 ? 2.328 18.391 26.953 1 96.75 212 VAL A O 1
ATOM 1720 N N . ILE A 1 213 ? 0.162 18.953 27.203 1 97.06 213 ILE A N 1
ATOM 1721 C CA . ILE A 1 213 ? 0.407 20.344 27.547 1 97.06 213 ILE A CA 1
ATOM 1722 C C . ILE A 1 213 ? 1.268 20.422 28.812 1 97.06 213 ILE A C 1
ATOM 1724 O O . ILE A 1 213 ? 2.238 21.188 28.859 1 97.06 213 ILE A O 1
ATOM 1728 N N . LYS A 1 214 ? 0.968 19.578 29.75 1 96.69 214 LYS A N 1
ATOM 1729 C CA . LYS A 1 214 ? 1.715 19.562 31 1 96.69 214 LYS A CA 1
ATOM 1730 C C . LYS A 1 214 ? 3.121 19.016 30.797 1 96.69 214 LYS A C 1
ATOM 1732 O O . LYS A 1 214 ? 4.078 19.484 31.422 1 96.69 214 LYS A O 1
ATOM 1737 N N . GLU A 1 215 ? 3.242 18.031 29.953 1 94.12 215 GLU A N 1
ATOM 1738 C CA . GLU A 1 215 ? 4.547 17.453 29.641 1 94.12 215 GLU A CA 1
ATOM 1739 C C . GLU A 1 215 ? 5.48 18.484 29.016 1 94.12 215 GLU A C 1
ATOM 1741 O O . GLU A 1 215 ? 6.672 18.516 29.328 1 94.12 215 GLU A O 1
ATOM 1746 N N . ILE A 1 216 ? 4.996 19.328 28.156 1 92.81 216 ILE A N 1
ATOM 1747 C CA . ILE A 1 216 ? 5.797 20.281 27.406 1 92.81 216 ILE A CA 1
ATOM 1748 C C . ILE A 1 216 ? 6.02 21.547 28.234 1 92.81 216 ILE A C 1
ATOM 1750 O O . ILE A 1 216 ? 7.121 22.109 28.234 1 92.81 216 ILE A O 1
ATOM 1754 N N . GLY A 1 217 ? 5.043 22 28.922 1 92.06 217 GLY A N 1
ATOM 1755 C CA . GLY A 1 217 ? 5.035 23.25 29.656 1 92.06 217 GLY A CA 1
ATOM 1756 C C . GLY A 1 217 ? 3.971 24.219 29.188 1 92.06 217 GLY A C 1
ATOM 1757 O O . GLY A 1 217 ? 4 24.672 28.031 1 92.06 217 GLY A O 1
ATOM 1758 N N . ILE A 1 218 ? 3.17 24.703 30.016 1 92.38 218 ILE A N 1
ATOM 1759 C CA . ILE A 1 218 ? 1.977 25.5 29.719 1 92.38 218 ILE A CA 1
ATOM 1760 C C . ILE A 1 218 ? 2.377 26.844 29.125 1 92.38 218 ILE A C 1
ATOM 1762 O O . ILE A 1 218 ? 1.755 27.312 28.172 1 92.38 218 ILE A O 1
ATOM 1766 N N . SER A 1 219 ? 3.389 27.406 29.625 1 88.94 219 SER A N 1
ATOM 1767 C CA . SER A 1 219 ? 3.768 28.766 29.25 1 88.94 219 SER A CA 1
ATOM 1768 C C . SER A 1 219 ? 4.316 28.812 27.828 1 88.94 219 SER A C 1
ATOM 1770 O O . SER A 1 219 ? 4.348 29.891 27.203 1 88.94 219 SER A O 1
ATOM 1772 N N . LYS A 1 220 ? 4.676 27.672 27.266 1 90.69 220 LYS A N 1
ATOM 1773 C CA . LYS A 1 220 ? 5.301 27.656 25.953 1 90.69 220 LYS A CA 1
ATOM 1774 C C . LYS A 1 220 ? 4.258 27.469 24.844 1 90.69 220 LYS A C 1
ATOM 1776 O O . LYS A 1 220 ? 4.523 27.75 23.688 1 90.69 220 LYS A O 1
ATOM 1781 N N . ILE A 1 221 ? 3.115 27.016 25.219 1 94.75 221 ILE A N 1
ATOM 1782 C CA . ILE A 1 221 ? 2.111 26.656 24.219 1 94.75 221 ILE A CA 1
ATOM 1783 C C . ILE A 1 221 ? 1.298 27.891 23.828 1 94.75 221 ILE A C 1
ATOM 1785 O O . ILE A 1 221 ? 0.601 28.469 24.672 1 94.75 221 ILE A O 1
ATOM 1789 N N . ALA A 1 222 ? 1.423 28.234 22.594 1 94.88 222 ALA A N 1
ATOM 1790 C CA . ALA A 1 222 ? 0.671 29.375 22.094 1 94.88 222 ALA A CA 1
ATOM 1791 C C . ALA A 1 222 ? -0.743 28.969 21.688 1 94.88 222 ALA A C 1
ATOM 1793 O O . ALA A 1 222 ? -1.71 29.672 21.984 1 94.88 222 ALA A O 1
ATOM 1794 N N . ALA A 1 223 ? -0.756 27.797 21.016 1 96.38 223 ALA A N 1
ATOM 1795 C CA . ALA A 1 223 ? -2.066 27.406 20.5 1 96.38 223 ALA A CA 1
ATOM 1796 C C . ALA A 1 223 ? -2.166 25.891 20.344 1 96.38 223 ALA A C 1
ATOM 1798 O O . ALA A 1 223 ? -1.146 25.203 20.25 1 96.38 223 ALA A O 1
ATOM 1799 N N . VAL A 1 224 ? -3.357 25.406 20.391 1 97 224 VAL A N 1
ATOM 1800 C CA . VAL A 1 224 ? -3.734 24.047 20.016 1 97 224 VAL A CA 1
ATOM 1801 C C . VAL A 1 224 ? -4.656 24.094 18.797 1 97 224 VAL A C 1
ATOM 1803 O O . VAL A 1 224 ? -5.68 24.781 18.812 1 97 224 VAL A O 1
ATOM 1806 N N . ILE A 1 225 ? -4.234 23.422 17.781 1 95.94 225 ILE A N 1
ATOM 1807 C CA . ILE A 1 225 ? -4.996 23.438 16.547 1 95.94 225 ILE A CA 1
ATOM 1808 C C . ILE A 1 225 ? -5.418 22.031 16.172 1 95.94 225 ILE A C 1
ATOM 1810 O O . ILE A 1 225 ? -4.582 21.125 16.094 1 95.94 225 ILE A O 1
ATOM 1814 N N . THR A 1 226 ? -6.648 21.75 15.938 1 95.31 226 THR A N 1
ATOM 1815 C CA . THR A 1 226 ? -7.18 20.453 15.531 1 95.31 226 THR A CA 1
ATOM 1816 C C . THR A 1 226 ? -8.164 20.609 14.375 1 95.31 226 THR A C 1
ATOM 1818 O O . THR A 1 226 ? -8.391 21.734 13.898 1 95.31 226 THR A O 1
ATOM 1821 N N . ASP A 1 227 ? -8.602 19.5 13.922 1 90.12 227 ASP A N 1
ATOM 1822 C CA . ASP A 1 227 ? -9.664 19.609 12.922 1 90.12 227 ASP A CA 1
ATOM 1823 C C . ASP A 1 227 ? -10.945 20.156 13.547 1 90.12 227 ASP A C 1
ATOM 1825 O O . ASP A 1 227 ? -10.945 20.594 14.695 1 90.12 227 ASP A O 1
ATOM 1829 N N . ASN A 1 228 ? -12.031 20.281 12.789 1 88 228 ASN A N 1
ATOM 1830 C CA . ASN A 1 228 ? -13.227 20.984 13.234 1 88 228 ASN A CA 1
ATOM 1831 C C . ASN A 1 228 ? -14.336 20.016 13.648 1 88 228 ASN A C 1
ATOM 1833 O O . ASN A 1 228 ? -15.516 20.375 13.633 1 88 228 ASN A O 1
ATOM 1837 N N . ALA A 1 229 ? -13.977 18.844 14.023 1 90.06 229 ALA A N 1
ATOM 1838 C CA . ALA A 1 229 ? -14.977 17.859 14.453 1 90.06 229 ALA A CA 1
ATOM 1839 C C . ALA A 1 229 ? -15.609 18.281 15.781 1 90.06 229 ALA A C 1
ATOM 1841 O O . ALA A 1 229 ? -15.008 19.031 16.562 1 90.06 229 ALA A O 1
ATOM 1842 N N . SER A 1 230 ? -16.781 17.828 16.078 1 92.75 230 SER A N 1
ATOM 1843 C CA . SER A 1 230 ? -17.547 18.203 17.266 1 92.75 230 SER A CA 1
ATOM 1844 C C . SER A 1 230 ? -16.797 17.812 18.531 1 92.75 230 SER A C 1
ATOM 1846 O O . SER A 1 230 ? -16.797 18.562 19.516 1 92.75 230 SER A O 1
ATOM 1848 N N . ASN A 1 231 ? -16.203 16.625 18.547 1 94.12 231 ASN A N 1
ATOM 1849 C CA . ASN A 1 231 ? -15.453 16.188 19.719 1 94.12 231 ASN A CA 1
ATOM 1850 C C . ASN A 1 231 ? -14.242 17.078 19.984 1 94.12 231 ASN A C 1
ATOM 1852 O O . ASN A 1 231 ? -13.891 17.328 21.141 1 94.12 231 ASN A O 1
ATOM 1856 N N . MET A 1 232 ? -13.633 17.578 18.938 1 95.5 232 MET A N 1
ATOM 1857 C CA . MET A 1 232 ? -12.492 18.469 19.094 1 95.5 232 MET A CA 1
ATOM 1858 C C . MET A 1 232 ? -12.93 19.812 19.656 1 95.5 232 MET A C 1
ATOM 1860 O O . MET A 1 232 ? -12.25 20.375 20.516 1 95.5 232 MET A O 1
ATOM 1864 N N . LYS A 1 233 ? -14.07 20.344 19.188 1 94.62 233 LYS A N 1
ATOM 1865 C CA . LYS A 1 233 ? -14.594 21.594 19.703 1 94.62 233 LYS A CA 1
ATOM 1866 C C . LYS A 1 233 ? -14.914 21.5 21.203 1 94.62 233 LYS A C 1
ATOM 1868 O O . LYS A 1 233 ? -14.641 22.422 21.969 1 94.62 233 LYS A O 1
ATOM 1873 N N . LYS A 1 234 ? -15.523 20.375 21.5 1 96.94 234 LYS A N 1
ATOM 1874 C CA . LYS A 1 234 ? -15.812 20.156 22.922 1 96.94 234 LYS A CA 1
ATOM 1875 C C . LYS A 1 234 ? -14.523 20.078 23.734 1 96.94 234 LYS A C 1
ATOM 1877 O O . LYS A 1 234 ? -14.445 20.641 24.828 1 96.94 234 LYS A O 1
ATOM 1882 N N . ALA A 1 235 ? -13.523 19.391 23.25 1 97.75 235 ALA A N 1
ATOM 1883 C CA . ALA A 1 235 ? -12.227 19.312 23.922 1 97.75 235 ALA A CA 1
ATOM 1884 C C . ALA A 1 235 ? -11.625 20.703 24.109 1 97.75 235 ALA A C 1
ATOM 1886 O O . ALA A 1 235 ? -11.094 21.016 25.188 1 97.75 235 ALA A O 1
ATOM 1887 N N . HIS A 1 236 ? -11.719 21.562 23.125 1 97 236 HIS A N 1
ATOM 1888 C CA . HIS A 1 236 ? -11.219 22.938 23.188 1 97 236 HIS A CA 1
ATOM 1889 C C . HIS A 1 236 ? -11.914 23.719 24.281 1 97 236 HIS A C 1
ATOM 1891 O O . HIS A 1 236 ? -11.266 24.453 25.031 1 97 236 HIS A O 1
ATOM 1897 N N . SER A 1 237 ? -13.195 23.578 24.312 1 96.56 237 SER A N 1
ATOM 1898 C CA . SER A 1 237 ? -13.969 24.297 25.312 1 96.56 237 SER A CA 1
ATOM 1899 C C . SER A 1 237 ? -13.555 23.906 26.734 1 96.56 237 SER A C 1
ATOM 1901 O O . SER A 1 237 ? -13.469 24.75 27.625 1 96.56 237 SER A O 1
ATOM 1903 N N . ILE A 1 238 ? -13.328 22.656 26.891 1 97.75 238 ILE A N 1
ATOM 1904 C CA . ILE A 1 238 ? -12.922 22.141 28.203 1 97.75 238 ILE A CA 1
ATOM 1905 C C . ILE A 1 238 ? -11.539 22.688 28.547 1 97.75 238 ILE A C 1
ATOM 1907 O O . ILE A 1 238 ? -11.328 23.172 29.656 1 97.75 238 ILE A O 1
ATOM 1911 N N . LEU A 1 239 ? -10.664 22.609 27.672 1 97.81 239 LEU A N 1
ATOM 1912 C CA . LEU A 1 239 ? -9.273 23 27.906 1 97.81 239 LEU A CA 1
ATOM 1913 C C . LEU A 1 239 ? -9.164 24.516 28.062 1 97.81 239 LEU A C 1
ATOM 1915 O O . LEU A 1 239 ? -8.297 25 28.797 1 97.81 239 LEU A O 1
ATOM 1919 N N . GLN A 1 240 ? -9.977 25.25 27.344 1 95.81 240 GLN A N 1
ATOM 1920 C CA . GLN A 1 240 ? -9.953 26.703 27.406 1 95.81 240 GLN A CA 1
ATOM 1921 C C . GLN A 1 240 ? -10.211 27.188 28.828 1 95.81 240 GLN A C 1
ATOM 1923 O O . GLN A 1 240 ? -9.656 28.203 29.266 1 95.81 240 GLN A O 1
ATOM 1928 N N . LYS A 1 241 ? -11.062 26.562 29.531 1 95.06 241 LYS A N 1
ATOM 1929 C CA . LYS A 1 241 ? -11.352 26.906 30.906 1 95.06 241 LYS A CA 1
ATOM 1930 C C . LYS A 1 241 ? -10.133 26.719 31.797 1 95.06 241 LYS A C 1
ATOM 1932 O O . LYS A 1 241 ? -9.859 27.547 32.688 1 95.06 241 LYS A O 1
ATOM 1937 N N . ASP A 1 242 ? -9.438 25.641 31.484 1 95 242 ASP A N 1
ATOM 1938 C CA . ASP A 1 242 ? -8.273 25.312 32.312 1 95 242 ASP A CA 1
ATOM 1939 C C . ASP A 1 242 ? -7.059 26.156 31.906 1 95 242 ASP A C 1
ATOM 1941 O O . ASP A 1 242 ? -6.199 26.453 32.719 1 95 242 ASP A O 1
ATOM 1945 N N . TYR A 1 243 ? -7.027 26.453 30.641 1 95.81 243 TYR A N 1
ATOM 1946 C CA . TYR A 1 243 ? -5.887 27.188 30.109 1 95.81 243 TYR A CA 1
ATOM 1947 C C . TYR A 1 243 ? -6.344 28.406 29.328 1 95.81 243 TYR A C 1
ATOM 1949 O O . TYR A 1 243 ? -6.195 28.453 28.109 1 95.81 243 TYR A O 1
ATOM 1957 N N . PRO A 1 244 ? -6.707 29.484 29.953 1 92 244 PRO A N 1
ATOM 1958 C CA . PRO A 1 244 ? -7.281 30.656 29.281 1 92 244 PRO A CA 1
ATOM 1959 C C . PRO A 1 244 ? -6.27 31.375 28.406 1 92 244 PRO A C 1
ATOM 1961 O O . PRO A 1 244 ? -6.656 32.094 27.469 1 92 244 PRO A O 1
ATOM 1964 N N . ASN A 1 245 ? -4.941 31.219 28.672 1 92.06 245 ASN A N 1
ATOM 1965 C CA . ASN A 1 245 ? -3.924 31.953 27.922 1 92.06 245 ASN A CA 1
ATOM 1966 C C . ASN A 1 245 ? -3.521 31.203 26.656 1 92.06 245 ASN A C 1
ATOM 1968 O O . ASN A 1 245 ? -2.768 31.734 25.828 1 92.06 245 ASN A O 1
ATOM 1972 N N . ILE A 1 246 ? -3.996 29.938 26.438 1 95.56 246 ILE A N 1
ATOM 1973 C CA . ILE A 1 246 ? -3.729 29.172 25.234 1 95.56 246 ILE A CA 1
ATOM 1974 C C . ILE A 1 246 ? -4.855 29.375 24.219 1 95.56 246 ILE A C 1
ATOM 1976 O O . ILE A 1 246 ? -6.031 29.422 24.594 1 95.56 246 ILE A O 1
ATOM 1980 N N . ILE A 1 247 ? -4.492 29.562 23.031 1 96 247 ILE A N 1
ATOM 1981 C CA . ILE A 1 247 ? -5.492 29.781 21.984 1 96 247 ILE A CA 1
ATOM 1982 C C . ILE A 1 247 ? -5.895 28.438 21.375 1 96 247 ILE A C 1
ATOM 1984 O O . ILE A 1 247 ? -5.035 27.656 20.938 1 96 247 ILE A O 1
ATOM 1988 N N . PHE A 1 248 ? -7.152 28.094 21.375 1 96.75 248 PHE A N 1
ATOM 1989 C CA . PHE A 1 248 ? -7.668 26.844 20.797 1 96.75 248 PHE A CA 1
ATOM 1990 C C . PHE A 1 248 ? -8.391 27.125 19.484 1 96.75 248 PHE A C 1
ATOM 1992 O O . PHE A 1 248 ? -9.453 27.75 19.469 1 96.75 248 PHE A O 1
ATOM 1999 N N . LEU A 1 249 ? -7.832 26.625 18.391 1 95.31 249 LEU A N 1
ATOM 2000 C CA . LEU A 1 249 ? -8.297 27 17.062 1 95.31 249 LEU A CA 1
ATOM 2001 C C . LEU A 1 249 ? -8.633 25.766 16.25 1 95.31 249 LEU A C 1
ATOM 2003 O O . LEU A 1 249 ? -8.008 24.703 16.406 1 95.31 249 LEU A O 1
ATOM 2007 N N . GLY A 1 250 ? -9.633 25.938 15.406 1 94.88 250 GLY A N 1
ATOM 2008 C CA . GLY A 1 250 ? -9.883 24.938 14.375 1 94.88 250 GLY A CA 1
ATOM 2009 C C . GLY A 1 250 ? -9.039 25.156 13.133 1 94.88 250 GLY A C 1
ATOM 2010 O O . GLY A 1 250 ? -8.719 26.281 12.781 1 94.88 250 GLY A O 1
ATOM 2011 N N . CYS A 1 251 ? -8.695 24.078 12.469 1 94.19 251 CYS A N 1
ATOM 2012 C CA . CYS A 1 251 ? -7.871 24.141 11.266 1 94.19 251 CYS A CA 1
ATOM 2013 C C . CYS A 1 251 ? -8.578 24.906 10.156 1 94.19 251 CYS A C 1
ATOM 2015 O O . CYS A 1 251 ? -9.664 24.531 9.727 1 94.19 251 CYS A O 1
ATOM 2017 N N . PHE A 1 252 ? -7.938 25.969 9.688 1 94.81 252 PHE A N 1
ATOM 2018 C CA . PHE A 1 252 ? -8.5 26.828 8.648 1 94.81 252 PHE A CA 1
ATOM 2019 C C . PHE A 1 252 ? -8.547 26.094 7.316 1 94.81 252 PHE A C 1
ATOM 2021 O O . PHE A 1 252 ? -9.547 26.172 6.59 1 94.81 252 PHE A O 1
ATOM 2028 N N . ALA A 1 253 ? -7.492 25.375 6.98 1 92.06 253 ALA A N 1
ATOM 2029 C CA . ALA A 1 253 ? -7.445 24.625 5.727 1 92.06 253 ALA A CA 1
ATOM 2030 C C . ALA A 1 253 ? -8.586 23.625 5.645 1 92.06 253 ALA A C 1
ATOM 2032 O O . ALA A 1 253 ? -9.211 23.453 4.59 1 92.06 253 ALA A O 1
ATOM 2033 N N . HIS A 1 254 ? -8.906 22.953 6.73 1 91.56 254 HIS A N 1
ATOM 2034 C CA . HIS A 1 254 ? -10.023 22.016 6.781 1 91.56 254 HIS A CA 1
ATOM 2035 C C . HIS A 1 254 ? -11.344 22.719 6.527 1 91.56 254 HIS A C 1
ATOM 2037 O O . HIS A 1 254 ? -12.234 22.172 5.867 1 91.56 254 HIS A O 1
ATOM 2043 N N . ASN A 1 255 ? -11.469 23.844 7.09 1 93.75 255 ASN A N 1
ATOM 2044 C CA . ASN A 1 255 ? -12.703 24.609 6.914 1 93.75 255 ASN A CA 1
ATOM 2045 C C . ASN A 1 255 ? -12.898 25.016 5.457 1 93.75 255 ASN A C 1
ATOM 2047 O O . ASN A 1 255 ? -14.016 24.953 4.938 1 93.75 255 ASN A O 1
ATOM 2051 N N . ILE A 1 256 ? -11.828 25.438 4.84 1 94.19 256 ILE A N 1
ATOM 2052 C CA . ILE A 1 256 ? -11.922 25.812 3.432 1 94.19 256 ILE A CA 1
ATOM 2053 C C . ILE A 1 256 ? -12.227 24.578 2.59 1 94.19 256 ILE A C 1
ATOM 2055 O O . ILE A 1 256 ? -12.984 24.641 1.62 1 94.19 256 ILE A O 1
ATOM 2059 N N . ASN A 1 257 ? -11.641 23.484 2.926 1 91.69 257 ASN A N 1
ATOM 2060 C CA . ASN A 1 257 ? -11.93 22.25 2.221 1 91.69 257 ASN A CA 1
ATOM 2061 C C . ASN A 1 257 ? -13.398 21.859 2.35 1 91.69 257 ASN A C 1
ATOM 2063 O O . ASN A 1 257 ? -14 21.375 1.395 1 91.69 257 ASN A O 1
ATOM 2067 N N . LEU A 1 258 ? -13.953 22 3.535 1 91.56 258 LEU A N 1
ATOM 2068 C CA . LEU A 1 258 ? -15.375 21.734 3.738 1 91.56 258 LEU A CA 1
ATOM 2069 C C . LEU A 1 258 ? -16.234 22.672 2.895 1 91.56 258 LEU A C 1
ATOM 2071 O O . LEU A 1 258 ? -17.266 22.266 2.369 1 91.56 258 LEU A O 1
ATOM 2075 N N . LEU A 1 259 ? -15.789 23.875 2.787 1 94.38 259 LEU A N 1
ATOM 2076 C CA . LEU A 1 259 ? -16.5 24.844 1.971 1 94.38 259 LEU A CA 1
ATOM 2077 C C . LEU A 1 259 ? -16.5 24.438 0.502 1 94.38 259 LEU A C 1
ATOM 2079 O O . LEU A 1 259 ? -17.531 24.469 -0.16 1 94.38 259 LEU A O 1
ATOM 2083 N N . ILE A 1 260 ? -15.336 24.062 0.014 1 92.69 260 ILE A N 1
ATOM 2084 C CA . ILE A 1 260 ? -15.227 23.641 -1.375 1 92.69 260 ILE A CA 1
ATOM 2085 C C . ILE A 1 260 ? -16.141 22.438 -1.615 1 92.69 260 ILE A C 1
ATOM 2087 O O . ILE A 1 260 ? -16.781 22.328 -2.666 1 92.69 260 ILE A O 1
ATOM 2091 N N . LYS A 1 261 ? -16.172 21.516 -0.704 1 91.19 261 LYS A N 1
ATOM 2092 C CA . LYS A 1 261 ? -17.031 20.344 -0.823 1 91.19 261 LYS A CA 1
ATOM 2093 C C . LYS A 1 261 ? -18.5 20.734 -0.939 1 91.19 261 LYS A C 1
ATOM 2095 O O . LYS A 1 261 ? -19.25 20.172 -1.739 1 91.19 261 LYS A O 1
ATOM 2100 N N . SER A 1 262 ? -18.891 21.719 -0.145 1 93.25 262 SER A N 1
ATOM 2101 C CA . SER A 1 262 ? -20.266 22.188 -0.188 1 93.25 262 SER A CA 1
ATOM 2102 C C . SER A 1 262 ? -20.594 22.828 -1.529 1 93.25 262 SER A C 1
ATOM 2104 O O . SER A 1 262 ? -21.734 22.766 -2.002 1 93.25 262 SER A O 1
ATOM 2106 N N . VAL A 1 263 ? -19.609 23.453 -2.09 1 94.06 263 VAL A N 1
ATOM 2107 C CA . VAL A 1 263 ? -19.781 24.109 -3.383 1 94.06 263 VAL A CA 1
ATOM 2108 C C . VAL A 1 263 ? -19.891 23.062 -4.484 1 94.06 263 VAL A C 1
ATOM 2110 O O . VAL A 1 263 ? -20.75 23.156 -5.363 1 94.06 263 VAL A O 1
ATOM 2113 N N . ILE A 1 264 ? -19.062 22.062 -4.418 1 92.69 264 ILE A N 1
ATOM 2114 C CA . ILE A 1 264 ? -19.016 21 -5.422 1 92.69 264 ILE A CA 1
ATOM 2115 C C . ILE A 1 264 ? -20.328 20.219 -5.406 1 92.69 264 ILE A C 1
ATOM 2117 O O . ILE A 1 264 ? -20.797 19.75 -6.449 1 92.69 264 ILE A O 1
ATOM 2121 N N . GLU A 1 265 ? -20.984 20.172 -4.262 1 93.06 265 GLU A N 1
ATOM 2122 C CA . GLU A 1 265 ? -22.203 19.391 -4.094 1 93.06 265 GLU A CA 1
ATOM 2123 C C . GLU A 1 265 ? -23.406 20.125 -4.676 1 93.06 265 GLU A C 1
ATOM 2125 O O . GLU A 1 265 ? -24.5 19.547 -4.777 1 93.06 265 GLU A O 1
ATOM 2130 N N . LEU A 1 266 ? -23.203 21.375 -5.074 1 94.62 266 LEU A N 1
ATOM 2131 C CA . LEU A 1 266 ? -24.297 22.062 -5.758 1 94.62 266 LEU A CA 1
ATOM 2132 C C . LEU A 1 266 ? -24.656 21.375 -7.066 1 94.62 266 LEU A C 1
ATOM 2134 O O . LEU A 1 266 ? -23.766 20.922 -7.801 1 94.62 266 LEU A O 1
ATOM 2138 N N . THR A 1 267 ? -25.859 21.25 -7.379 1 93.62 267 THR A N 1
ATOM 2139 C CA . THR A 1 267 ? -26.375 20.469 -8.5 1 93.62 267 THR A CA 1
ATOM 2140 C C . THR A 1 267 ? -25.734 20.922 -9.812 1 93.62 267 THR A C 1
ATOM 2142 O O . THR A 1 267 ? -25.312 20.094 -10.617 1 93.62 267 THR A O 1
ATOM 2145 N N . LEU A 1 268 ? -25.734 22.203 -10.023 1 90.88 268 LEU A N 1
ATOM 2146 C CA . LEU A 1 268 ? -25.188 22.766 -11.258 1 90.88 268 LEU A CA 1
ATOM 2147 C C . LEU A 1 268 ? -23.734 22.344 -11.445 1 90.88 268 LEU A C 1
ATOM 2149 O O . LEU A 1 268 ? -23.312 22.062 -12.57 1 90.88 268 LEU A O 1
ATOM 2153 N N . ILE A 1 269 ? -23 22.328 -10.406 1 93.69 269 ILE A N 1
ATOM 2154 C CA . ILE A 1 269 ? -21.594 22 -10.461 1 93.69 269 ILE A CA 1
ATOM 2155 C C . ILE A 1 269 ? -21.406 20.484 -10.531 1 93.69 269 ILE A C 1
ATOM 2157 O O . ILE A 1 269 ? -20.609 19.984 -11.328 1 93.69 269 ILE A O 1
ATOM 2161 N N . LYS A 1 270 ? -22.141 19.75 -9.773 1 93.62 270 LYS A N 1
ATOM 2162 C CA . LYS A 1 270 ? -22.094 18.297 -9.719 1 93.62 270 LYS A CA 1
ATOM 2163 C C . LYS A 1 270 ? -22.391 17.688 -11.078 1 93.62 270 LYS A C 1
ATOM 2165 O O . LYS A 1 270 ? -21.797 16.672 -11.461 1 93.62 270 LYS A O 1
ATOM 2170 N N . GLU A 1 271 ? -23.266 18.25 -11.789 1 93 271 GLU A N 1
ATOM 2171 C CA . GLU A 1 271 ? -23.672 17.75 -13.094 1 93 271 GLU A CA 1
ATOM 2172 C C . GLU A 1 271 ? -22.547 17.844 -14.109 1 93 271 GLU A C 1
ATOM 2174 O O . GLU A 1 271 ? -22.5 17.094 -15.086 1 93 271 GLU A O 1
ATOM 2179 N N . ILE A 1 272 ? -21.703 18.734 -13.859 1 91.88 272 ILE A N 1
ATOM 2180 C CA . ILE A 1 272 ? -20.578 18.922 -14.766 1 91.88 272 ILE A CA 1
ATOM 2181 C C . ILE A 1 272 ? -19.422 18.016 -14.352 1 91.88 272 ILE A C 1
ATOM 2183 O O . ILE A 1 272 ? -18.734 17.453 -15.203 1 91.88 272 ILE A O 1
ATOM 2187 N N . ILE A 1 273 ? -19.219 17.766 -13.078 1 93.69 273 ILE A N 1
ATOM 2188 C CA . ILE A 1 273 ? -18.078 17.047 -12.555 1 93.69 273 ILE A CA 1
ATOM 2189 C C . ILE A 1 273 ? -18.297 15.547 -12.703 1 93.69 273 ILE A C 1
ATOM 2191 O O . ILE A 1 273 ? -17.359 14.789 -12.961 1 93.69 273 ILE A O 1
ATOM 2195 N N . THR A 1 274 ? -19.5 15.102 -12.586 1 94.12 274 THR A N 1
ATOM 2196 C CA . THR A 1 274 ? -19.828 13.688 -12.578 1 94.12 274 THR A CA 1
ATOM 2197 C C . THR A 1 274 ? -19.406 13.023 -13.891 1 94.12 274 THR A C 1
ATOM 2199 O O . THR A 1 274 ? -18.734 11.984 -13.883 1 94.12 274 THR A O 1
ATOM 2202 N N . PRO A 1 275 ? -19.734 13.633 -15.039 1 94.25 275 PRO A N 1
ATOM 2203 C CA . PRO A 1 275 ? -19.281 13.023 -16.297 1 94.25 275 PRO A CA 1
ATOM 2204 C C . PRO A 1 275 ? -17.766 12.969 -16.406 1 94.25 275 PRO A C 1
ATOM 2206 O O . PRO A 1 275 ? -17.219 12.039 -17 1 94.25 275 PRO A O 1
ATOM 2209 N N . VAL A 1 276 ? -17.094 14.008 -15.891 1 95.12 276 VAL A N 1
ATOM 2210 C CA . VAL A 1 276 ? -15.641 14.016 -15.914 1 95.12 276 VAL A CA 1
ATOM 2211 C C . VAL A 1 276 ? -15.102 12.797 -15.164 1 95.12 276 VAL A C 1
ATOM 2213 O O . VAL A 1 276 ? -14.227 12.094 -15.664 1 95.12 276 VAL A O 1
ATOM 2216 N N . GLN A 1 277 ? -15.641 12.547 -14.008 1 94.81 277 GLN A N 1
ATOM 2217 C CA . GLN A 1 277 ? -15.219 11.414 -13.195 1 94.81 277 GLN A CA 1
ATOM 2218 C C . GLN A 1 277 ? -15.531 10.094 -13.891 1 94.81 277 GLN A C 1
ATOM 2220 O O . GLN A 1 277 ? -14.734 9.156 -13.844 1 94.81 277 GLN A O 1
ATOM 2225 N N . GLU A 1 278 ? -16.656 10.023 -14.539 1 95.31 278 GLU A N 1
ATOM 2226 C CA . GLU A 1 278 ? -17.062 8.82 -15.258 1 95.31 278 GLU A CA 1
ATOM 2227 C C . GLU A 1 278 ? -16.109 8.531 -16.422 1 95.31 278 GLU A C 1
ATOM 2229 O O . GLU A 1 278 ? -15.773 7.375 -16.672 1 95.31 278 GLU A O 1
ATOM 2234 N N . ILE A 1 279 ? -15.742 9.547 -17.094 1 95.12 279 ILE A N 1
ATOM 2235 C CA . ILE A 1 279 ? -14.82 9.391 -18.219 1 95.12 279 ILE A CA 1
ATOM 2236 C C . ILE A 1 279 ? -13.469 8.891 -17.703 1 95.12 279 ILE A C 1
ATOM 2238 O O . ILE A 1 279 ? -12.883 7.969 -18.281 1 95.12 279 ILE A O 1
ATOM 2242 N N . ILE A 1 280 ? -13.008 9.539 -16.672 1 94.38 280 ILE A N 1
ATOM 2243 C CA . ILE A 1 280 ? -11.734 9.133 -16.078 1 94.38 280 ILE A CA 1
ATOM 2244 C C . ILE A 1 280 ? -11.812 7.68 -15.625 1 94.38 280 ILE A C 1
ATOM 2246 O O . ILE A 1 280 ? -10.898 6.891 -15.883 1 94.38 280 ILE A O 1
ATOM 2250 N N . LYS A 1 281 ? -12.906 7.32 -14.969 1 93.56 281 LYS A N 1
ATOM 2251 C CA . LYS A 1 281 ? -13.109 5.945 -14.531 1 93.56 281 LYS A CA 1
ATOM 2252 C C . LYS A 1 281 ? -13.109 4.98 -15.711 1 93.56 281 LYS A C 1
ATOM 2254 O O . LYS A 1 281 ? -12.562 3.881 -15.625 1 93.56 281 LYS A O 1
ATOM 2259 N N . PHE A 1 282 ? -13.758 5.367 -16.828 1 94.62 282 PHE A N 1
ATOM 2260 C CA . PHE A 1 282 ? -13.797 4.551 -18.031 1 94.62 282 PHE A CA 1
ATOM 2261 C C . PHE A 1 282 ? -12.383 4.211 -18.5 1 94.62 282 PHE A C 1
ATOM 2263 O O . PHE A 1 282 ? -12.07 3.045 -18.75 1 94.62 282 PHE A O 1
ATOM 2270 N N . PHE A 1 283 ? -11.555 5.211 -18.594 1 92.5 283 PHE A N 1
ATOM 2271 C CA . PHE A 1 283 ? -10.211 4.988 -19.109 1 92.5 283 PHE A CA 1
ATOM 2272 C C . PHE A 1 283 ? -9.359 4.219 -18.094 1 92.5 283 PHE A C 1
ATOM 2274 O O . PHE A 1 283 ? -8.477 3.457 -18.484 1 92.5 283 PHE A O 1
ATOM 2281 N N . LYS A 1 284 ? -9.578 4.402 -16.844 1 89.31 284 LYS A N 1
ATOM 2282 C CA . LYS A 1 284 ? -8.844 3.662 -15.82 1 89.31 284 LYS A CA 1
ATOM 2283 C C . LYS A 1 284 ? -9.227 2.184 -15.828 1 89.31 284 LYS A C 1
ATOM 2285 O O . LYS A 1 284 ? -8.391 1.321 -15.531 1 89.31 284 LYS A O 1
ATOM 2290 N N . ARG A 1 285 ? -10.414 1.913 -16.25 1 89 285 ARG A N 1
ATOM 2291 C CA . ARG A 1 285 ? -10.945 0.553 -16.219 1 89 285 ARG A CA 1
ATOM 2292 C C . ARG A 1 285 ? -10.57 -0.212 -17.484 1 89 285 ARG A C 1
ATOM 2294 O O . ARG A 1 285 ? -10.562 -1.444 -17.5 1 89 285 ARG A O 1
ATOM 2301 N N . HIS A 1 286 ? -10.359 0.499 -18.516 1 91.06 286 HIS A N 1
ATOM 2302 C CA . HIS A 1 286 ? -10.078 -0.129 -19.797 1 91.06 286 HIS A CA 1
ATOM 2303 C C . HIS A 1 286 ? -8.633 0.128 -20.234 1 91.06 286 HIS A C 1
ATOM 2305 O O . HIS A 1 286 ? -8.312 1.221 -20.703 1 91.06 286 HIS A O 1
ATOM 2311 N N . HIS A 1 287 ? -7.855 -0.899 -20.188 1 87.62 287 HIS A N 1
ATOM 2312 C CA . HIS A 1 287 ? -6.422 -0.713 -20.359 1 87.62 287 HIS A CA 1
ATOM 2313 C C . HIS A 1 287 ? -6.078 -0.365 -21.812 1 87.62 287 HIS A C 1
ATOM 2315 O O . HIS A 1 287 ? -5.156 0.415 -22.062 1 87.62 287 HIS A O 1
ATOM 2321 N N . ILE A 1 288 ? -6.773 -0.967 -22.781 1 90.69 288 ILE A N 1
ATOM 2322 C CA . ILE A 1 288 ? -6.488 -0.689 -24.188 1 90.69 288 ILE A CA 1
ATOM 2323 C C . ILE A 1 288 ? -6.805 0.771 -24.5 1 90.69 288 ILE A C 1
ATOM 2325 O O . ILE A 1 288 ? -5.992 1.474 -25.109 1 90.69 288 ILE A O 1
ATOM 2329 N N . GLU A 1 289 ? -8.008 1.165 -24.047 1 93.06 289 GLU A N 1
ATOM 2330 C CA . GLU A 1 289 ? -8.43 2.545 -24.25 1 93.06 289 GLU A CA 1
ATOM 2331 C C . GLU A 1 289 ? -7.488 3.523 -23.562 1 93.06 289 GLU A C 1
ATOM 2333 O O . GLU A 1 289 ? -7.184 4.59 -24.109 1 93.06 289 GLU A O 1
ATOM 2338 N N . ASN A 1 290 ? -7.062 3.139 -22.406 1 92.56 290 ASN A N 1
ATOM 2339 C CA . ASN A 1 290 ? -6.117 3.98 -21.688 1 92.56 290 ASN A CA 1
ATOM 2340 C C . ASN A 1 290 ? -4.785 4.086 -22.422 1 92.56 290 ASN A C 1
ATOM 2342 O O . ASN A 1 290 ? -4.164 5.148 -22.438 1 92.56 290 ASN A O 1
ATOM 2346 N N . ALA A 1 291 ? -4.34 3.01 -22.953 1 91.75 291 ALA A N 1
ATOM 2347 C CA . ALA A 1 291 ? -3.098 3.012 -23.719 1 91.75 291 ALA A CA 1
ATOM 2348 C C . ALA A 1 291 ? -3.209 3.918 -24.953 1 91.75 291 ALA A C 1
ATOM 2350 O O . ALA A 1 291 ? -2.264 4.633 -25.281 1 91.75 291 ALA A O 1
ATOM 2351 N N . CYS A 1 292 ? -4.336 3.834 -25.594 1 93.69 292 CYS A N 1
ATOM 2352 C CA . CYS A 1 292 ? -4.594 4.715 -26.734 1 93.69 292 CYS A CA 1
ATOM 2353 C C . CYS A 1 292 ? -4.539 6.176 -26.312 1 93.69 292 CYS A C 1
ATOM 2355 O O . CYS A 1 292 ? -3.959 7.008 -27.016 1 93.69 292 CYS A O 1
ATOM 2357 N N . LEU A 1 293 ? -5.145 6.402 -25.219 1 95.19 293 LEU A N 1
ATOM 2358 C CA . LEU A 1 293 ? -5.152 7.766 -24.703 1 95.19 293 LEU A CA 1
ATOM 2359 C C . LEU A 1 293 ? -3.738 8.242 -24.406 1 95.19 293 LEU A C 1
ATOM 2361 O O . LEU A 1 293 ? -3.367 9.367 -24.734 1 95.19 293 LEU A O 1
ATOM 2365 N N . GLU A 1 294 ? -2.988 7.441 -23.75 1 93 294 GLU A N 1
ATOM 2366 C CA . GLU A 1 294 ? -1.614 7.793 -23.391 1 93 294 GLU A CA 1
ATOM 2367 C C . GLU A 1 294 ? -0.788 8.086 -24.641 1 93 294 GLU A C 1
ATOM 2369 O O . GLU A 1 294 ? 0.006 9.023 -24.672 1 93 294 GLU A O 1
ATOM 2374 N N . ARG A 1 295 ? -0.926 7.27 -25.641 1 93.06 295 ARG A N 1
ATOM 2375 C CA . ARG A 1 295 ? -0.237 7.496 -26.906 1 93.06 295 ARG A CA 1
ATOM 2376 C C . ARG A 1 295 ? -0.603 8.859 -27.484 1 93.06 295 ARG A C 1
ATOM 2378 O O . ARG A 1 295 ? 0.274 9.609 -27.922 1 93.06 295 ARG A O 1
ATOM 2385 N N . LEU A 1 296 ? -1.885 9.148 -27.484 1 94.88 296 LEU A N 1
ATOM 2386 C CA . LEU A 1 296 ? -2.344 10.406 -28.062 1 94.88 296 LEU A CA 1
ATOM 2387 C C . LEU A 1 296 ? -1.902 11.594 -27.203 1 94.88 296 LEU A C 1
ATOM 2389 O O . LEU A 1 296 ? -1.664 12.688 -27.719 1 94.88 296 LEU A O 1
ATOM 2393 N N . GLN A 1 297 ? -1.85 11.398 -25.891 1 95.31 297 GLN A N 1
ATOM 2394 C CA . GLN A 1 297 ? -1.304 12.438 -25.031 1 95.31 297 GLN A CA 1
ATOM 2395 C C . GLN A 1 297 ? 0.135 12.773 -25.406 1 95.31 297 GLN A C 1
ATOM 2397 O O . GLN A 1 297 ? 0.505 13.945 -25.484 1 95.31 297 GLN A O 1
ATOM 2402 N N . ILE A 1 298 ? 0.889 11.789 -25.672 1 93.81 298 ILE A N 1
ATOM 2403 C CA . ILE A 1 298 ? 2.277 12 -26.062 1 93.81 298 ILE A CA 1
ATOM 2404 C C . ILE A 1 298 ? 2.328 12.688 -27.422 1 93.81 298 ILE A C 1
ATOM 2406 O O . ILE A 1 298 ? 3.1 13.633 -27.625 1 93.81 298 ILE A O 1
ATOM 2410 N N . GLU A 1 299 ? 1.508 12.281 -28.328 1 94.81 299 GLU A N 1
ATOM 2411 C CA . GLU A 1 299 ? 1.495 12.805 -29.688 1 94.81 299 GLU A CA 1
ATOM 2412 C C . GLU A 1 299 ? 1.012 14.25 -29.734 1 94.81 299 GLU A C 1
ATOM 2414 O O . GLU A 1 299 ? 1.573 15.078 -30.453 1 94.81 299 GLU A O 1
ATOM 2419 N N . LYS A 1 300 ? -0.019 14.5 -28.938 1 94.56 300 LYS A N 1
ATOM 2420 C CA . LYS A 1 300 ? -0.694 15.789 -29.062 1 94.56 300 LYS A CA 1
ATOM 2421 C C . LYS A 1 300 ? -0.198 16.781 -28 1 94.56 300 LYS A C 1
ATOM 2423 O O . LYS A 1 300 ? -0.224 17.984 -28.219 1 94.56 300 LYS A O 1
ATOM 2428 N N . ILE A 1 301 ? 0.145 16.297 -26.875 1 93.69 301 ILE A N 1
ATOM 2429 C CA . ILE A 1 301 ? 0.497 17.172 -25.75 1 93.69 301 ILE A CA 1
ATOM 2430 C C . ILE A 1 301 ? 1.996 17.078 -25.484 1 93.69 301 ILE A C 1
ATOM 2432 O O . ILE A 1 301 ? 2.6 18.016 -24.953 1 93.69 301 ILE A O 1
ATOM 2436 N N . GLY A 1 302 ? 2.623 15.945 -25.812 1 92 302 GLY A N 1
ATOM 2437 C CA . GLY A 1 302 ? 4.055 15.773 -25.625 1 92 302 GLY A CA 1
ATOM 2438 C C . GLY A 1 302 ? 4.406 15.062 -24.328 1 92 302 GLY A C 1
ATOM 2439 O O . GLY A 1 302 ? 5.578 14.812 -24.047 1 92 302 GLY A O 1
ATOM 2440 N N . LYS A 1 303 ? 3.439 14.789 -23.562 1 91.56 303 LYS A N 1
ATOM 2441 C CA . LYS A 1 303 ? 3.67 14.07 -22.312 1 91.56 303 LYS A CA 1
ATOM 2442 C C . LYS A 1 303 ? 2.424 13.305 -21.891 1 91.56 303 LYS A C 1
ATOM 2444 O O . LYS A 1 303 ? 1.32 13.586 -22.359 1 91.56 303 LYS A O 1
ATOM 2449 N N . THR A 1 304 ? 2.688 12.312 -21.094 1 89.12 304 THR A N 1
ATOM 2450 C CA . THR A 1 304 ? 1.558 11.594 -20.516 1 89.12 304 THR A CA 1
ATOM 2451 C C . THR A 1 304 ? 1.018 12.328 -19.297 1 89.12 304 THR A C 1
ATOM 2453 O O . THR A 1 304 ? 1.789 12.836 -18.484 1 89.12 304 THR A O 1
ATOM 2456 N N . ILE A 1 305 ? -0.278 12.469 -19.219 1 91.69 305 ILE A N 1
ATOM 2457 C CA . ILE A 1 305 ? -0.944 13.094 -18.094 1 91.69 305 ILE A CA 1
ATOM 2458 C C . ILE A 1 305 ? -1.728 12.047 -17.312 1 91.69 305 ILE A C 1
ATOM 2460 O O . ILE A 1 305 ? -2.605 11.375 -17.859 1 91.69 305 ILE A O 1
ATOM 2464 N N . LYS A 1 306 ? -1.437 11.883 -16.094 1 86.19 306 LYS A N 1
ATOM 2465 C CA . LYS A 1 306 ? -2.135 10.922 -15.242 1 86.19 306 LYS A CA 1
ATOM 2466 C C . LYS A 1 306 ? -3.412 11.523 -14.672 1 86.19 306 LYS A C 1
ATOM 2468 O O . LYS A 1 306 ? -3.41 12.664 -14.195 1 86.19 306 LYS A O 1
ATOM 2473 N N . PHE A 1 307 ? -4.445 10.734 -14.789 1 88.31 307 PHE A N 1
ATOM 2474 C CA . PHE A 1 307 ? -5.727 11.156 -14.234 1 88.31 307 PHE A CA 1
ATOM 2475 C C . PHE A 1 307 ? -5.816 10.82 -12.75 1 88.31 307 PHE A C 1
ATOM 2477 O O . PHE A 1 307 ? -5.383 9.75 -12.328 1 88.31 307 PHE A O 1
ATOM 2484 N N . ASN A 1 308 ? -6.285 11.781 -12.023 1 82.81 308 ASN A N 1
ATOM 2485 C CA . ASN A 1 308 ? -6.535 11.57 -10.602 1 82.81 308 ASN A CA 1
ATOM 2486 C C . ASN A 1 308 ? -8.023 11.656 -10.273 1 82.81 308 ASN A C 1
ATOM 2488 O O . ASN A 1 308 ? -8.68 12.656 -10.586 1 82.81 308 ASN A O 1
ATOM 2492 N N . LEU A 1 309 ? -8.516 10.617 -9.734 1 88.44 309 LEU A N 1
ATOM 2493 C CA . LEU A 1 309 ? -9.883 10.695 -9.219 1 88.44 309 LEU A CA 1
ATOM 2494 C C . LEU A 1 309 ? -9.906 11.383 -7.855 1 88.44 309 LEU A C 1
ATOM 2496 O O . LEU A 1 309 ? -8.977 11.227 -7.062 1 88.44 309 LEU A O 1
ATOM 2500 N N . PRO A 1 310 ? -10.945 12.188 -7.648 1 87.31 310 PRO A N 1
ATOM 2501 C CA . PRO A 1 310 ? -11.008 12.891 -6.367 1 87.31 310 PRO A CA 1
ATOM 2502 C C . PRO A 1 310 ? -11.086 11.945 -5.172 1 87.31 310 PRO A C 1
ATOM 2504 O O . PRO A 1 310 ? -11.742 10.898 -5.25 1 87.31 310 PRO A O 1
ATOM 2507 N N . VAL A 1 311 ? -10.336 12.266 -4.145 1 78.12 311 VAL A N 1
ATOM 2508 C CA . VAL A 1 311 ? -10.344 11.539 -2.881 1 78.12 311 VAL A CA 1
ATOM 2509 C C . VAL A 1 311 ? -10.945 12.414 -1.783 1 78.12 311 VAL A C 1
ATOM 2511 O O . VAL A 1 311 ? -10.578 13.578 -1.638 1 78.12 311 VAL A O 1
ATOM 2514 N N . ILE A 1 312 ? -11.766 11.922 -1.042 1 69.56 312 ILE A N 1
ATOM 2515 C CA . ILE A 1 312 ? -12.555 12.648 -0.059 1 69.56 312 ILE A CA 1
ATOM 2516 C C . ILE A 1 312 ? -11.641 13.258 0.998 1 69.56 312 ILE A C 1
ATOM 2518 O O . ILE A 1 312 ? -11.852 14.383 1.444 1 69.56 312 ILE A O 1
ATOM 2522 N N . THR A 1 313 ? -10.625 12.578 1.337 1 66.75 313 THR A N 1
ATOM 2523 C CA . THR A 1 313 ? -9.781 13.023 2.441 1 66.75 313 THR A CA 1
ATOM 2524 C C . THR A 1 313 ? -8.656 13.922 1.937 1 66.75 313 THR A C 1
ATOM 2526 O O . THR A 1 313 ? -7.941 14.539 2.732 1 66.75 313 THR A O 1
ATOM 2529 N N . ARG A 1 314 ? -8.57 14.039 0.643 1 70.75 314 ARG A N 1
ATOM 2530 C CA . ARG A 1 314 ? -7.5 14.867 0.09 1 70.75 314 ARG A CA 1
ATOM 2531 C C . ARG A 1 314 ? -8.023 16.234 -0.334 1 70.75 314 ARG A C 1
ATOM 2533 O O . ARG A 1 314 ? -8.883 16.328 -1.21 1 70.75 314 ARG A O 1
ATOM 2540 N N . TRP A 1 315 ? -7.414 17.141 0.114 1 75.5 315 TRP A N 1
ATOM 2541 C CA . TRP A 1 315 ? -7.875 18.516 -0.073 1 75.5 315 TRP A CA 1
ATOM 2542 C C . TRP A 1 315 ? -7.652 18.969 -1.511 1 75.5 315 TRP A C 1
ATOM 2544 O O . TRP A 1 315 ? -6.598 18.719 -2.094 1 75.5 315 TRP A O 1
ATOM 2554 N N . GLY A 1 316 ? -8.602 19.5 -2.102 1 79.31 316 GLY A N 1
ATOM 2555 C CA . GLY A 1 316 ? -8.484 20.094 -3.426 1 79.31 316 GLY A CA 1
ATOM 2556 C C . GLY A 1 316 ? -8.406 19.062 -4.535 1 79.31 316 GLY A C 1
ATOM 2557 O O . GLY A 1 316 ? -8.078 19.391 -5.676 1 79.31 316 GLY A O 1
ATOM 2558 N N . SER A 1 317 ? -8.727 17.844 -4.242 1 86.44 317 SER A N 1
ATOM 2559 C CA . SER A 1 317 ? -8.531 16.75 -5.191 1 86.44 317 SER A CA 1
ATOM 2560 C C . SER A 1 317 ? -9.469 16.891 -6.391 1 86.44 317 SER A C 1
ATOM 2562 O O . SER A 1 317 ? -9.133 16.453 -7.496 1 86.44 317 SER A O 1
ATOM 2564 N N . HIS A 1 318 ? -10.617 17.547 -6.211 1 90.25 318 HIS A N 1
ATOM 2565 C CA . HIS A 1 318 ? -11.539 17.75 -7.328 1 90.25 318 HIS A CA 1
ATOM 2566 C C . HIS A 1 318 ? -10.953 18.719 -8.352 1 90.25 318 HIS A C 1
ATOM 2568 O O . HIS A 1 318 ? -11.109 18.516 -9.562 1 90.25 318 HIS A O 1
ATOM 2574 N N . HIS A 1 319 ? -10.398 19.766 -7.801 1 91.75 319 HIS A N 1
ATOM 2575 C CA . HIS A 1 319 ? -9.766 20.734 -8.68 1 91.75 319 HIS A CA 1
ATOM 2576 C C . HIS A 1 319 ? -8.633 20.094 -9.484 1 91.75 319 HIS A C 1
ATOM 2578 O O . HIS A 1 319 ? -8.508 20.344 -10.688 1 91.75 319 HIS A O 1
ATOM 2584 N N . ILE A 1 320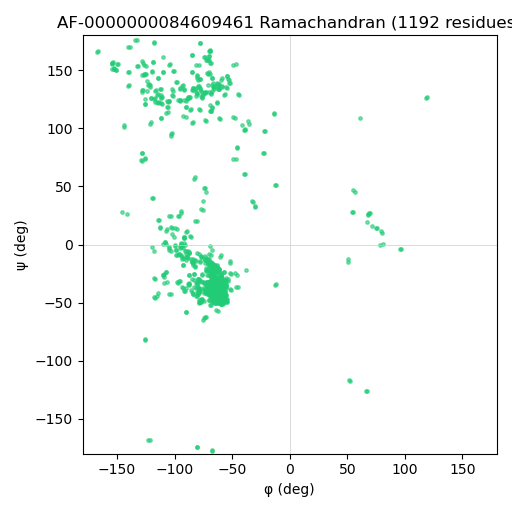 ? -7.855 19.266 -8.859 1 90.38 320 ILE A N 1
ATOM 2585 C CA . ILE A 1 320 ? -6.746 18.578 -9.516 1 90.38 320 ILE A CA 1
ATOM 2586 C C . ILE A 1 320 ? -7.285 17.625 -10.586 1 90.38 320 ILE A C 1
ATOM 2588 O O . ILE A 1 320 ? -6.715 17.516 -11.672 1 90.38 320 ILE A O 1
ATOM 2592 N N . CYS A 1 321 ? -8.312 16.969 -10.211 1 94.06 321 CYS A N 1
ATOM 2593 C CA . CYS A 1 321 ? -8.984 16.078 -11.148 1 94.06 321 CYS A CA 1
ATOM 2594 C C . CYS A 1 321 ? -9.398 16.828 -12.414 1 94.06 321 CYS A C 1
ATOM 2596 O O . CYS A 1 321 ? -9.094 16.391 -13.523 1 94.06 321 CYS A O 1
ATOM 2598 N N . LEU A 1 322 ? -10.008 17.984 -12.273 1 95 322 LEU A N 1
ATOM 2599 C CA . LEU A 1 322 ? -10.477 18.781 -13.406 1 95 322 LEU A CA 1
ATOM 2600 C C . LEU A 1 322 ? -9.305 19.344 -14.203 1 95 322 LEU A C 1
ATOM 2602 O O . LEU A 1 322 ? -9.352 19.375 -15.438 1 95 322 LEU A O 1
ATOM 2606 N N . GLN A 1 323 ? -8.297 19.703 -13.523 1 94 323 GLN A N 1
ATOM 2607 C CA . GLN A 1 323 ? -7.109 20.25 -14.18 1 94 323 GLN A CA 1
ATOM 2608 C C . GLN A 1 323 ? -6.445 19.203 -15.062 1 94 323 GLN A C 1
ATOM 2610 O O . GLN A 1 323 ? -6.055 19.484 -16.203 1 94 323 GLN A O 1
ATOM 2615 N N . SER A 1 324 ? -6.324 18.031 -14.531 1 93.5 324 SER A N 1
ATOM 2616 C CA . SER A 1 324 ? -5.719 16.969 -15.312 1 93.5 324 SER A CA 1
ATOM 2617 C C . SER A 1 324 ? -6.578 16.609 -16.516 1 93.5 324 SER A C 1
ATOM 2619 O O . SER A 1 324 ? -6.055 16.312 -17.594 1 93.5 324 SER A O 1
ATOM 2621 N N . PHE A 1 325 ? -7.852 16.641 -16.344 1 95.38 325 PHE A N 1
ATOM 2622 C CA . PHE A 1 325 ? -8.789 16.359 -17.422 1 95.38 325 PHE A CA 1
ATOM 2623 C C . PHE A 1 325 ? -8.68 17.406 -18.531 1 95.38 325 PHE A C 1
ATOM 2625 O O . PHE A 1 325 ? -8.609 17.062 -19.703 1 95.38 325 PHE A O 1
ATOM 2632 N N . LEU A 1 326 ? -8.578 18.672 -18.141 1 95.06 326 LEU A N 1
ATOM 2633 C CA . LEU A 1 326 ? -8.461 19.766 -19.094 1 95.06 326 LEU A CA 1
ATOM 2634 C C . LEU A 1 326 ? -7.125 19.719 -19.828 1 95.06 326 LEU A C 1
ATOM 2636 O O . LEU A 1 326 ? -7.051 20.016 -21.016 1 95.06 326 LEU A O 1
ATOM 2640 N N . ALA A 1 327 ? -6.125 19.391 -19.078 1 94.81 327 ALA A N 1
ATOM 2641 C CA . ALA A 1 327 ? -4.793 19.297 -19.672 1 94.81 327 ALA A CA 1
ATOM 2642 C C . ALA A 1 327 ? -4.746 18.234 -20.75 1 94.81 327 ALA A C 1
ATOM 2644 O O . ALA A 1 327 ? -3.91 18.297 -21.656 1 94.81 327 ALA A O 1
ATOM 2645 N N . SER A 1 328 ? -5.68 17.297 -20.703 1 95.25 328 SER A N 1
ATOM 2646 C CA . SER A 1 328 ? -5.715 16.203 -21.672 1 95.25 328 SER A CA 1
ATOM 2647 C C . SER A 1 328 ? -6.789 16.438 -22.734 1 95.25 328 SER A C 1
ATOM 2649 O O . SER A 1 328 ? -7.195 15.5 -23.422 1 95.25 328 SER A O 1
ATOM 2651 N N . LYS A 1 329 ? -7.32 17.656 -22.828 1 94.31 329 LYS A N 1
ATOM 2652 C CA . LYS A 1 329 ? -8.461 17.984 -23.672 1 94.31 329 LYS A CA 1
ATOM 2653 C C . LYS A 1 329 ? -8.211 17.562 -25.125 1 94.31 329 LYS A C 1
ATOM 2655 O O . LYS A 1 329 ? -9.008 16.844 -25.719 1 94.31 329 LYS A O 1
ATOM 2660 N N . LYS A 1 330 ? -7.074 17.922 -25.656 1 94 330 LYS A N 1
ATOM 2661 C CA . LYS A 1 330 ? -6.766 17.641 -27.062 1 94 330 LYS A CA 1
ATOM 2662 C C . LYS A 1 330 ? -6.699 16.141 -27.312 1 94 330 LYS A C 1
ATOM 2664 O O . LYS A 1 330 ? -7.215 15.656 -28.328 1 94 330 LYS A O 1
ATOM 2669 N N . ALA A 1 331 ? -6.055 15.461 -26.422 1 95.81 331 ALA A N 1
ATOM 2670 C CA . ALA A 1 331 ? -5.934 14.008 -26.562 1 95.81 331 ALA A CA 1
ATOM 2671 C C . ALA A 1 331 ? -7.293 13.328 -26.422 1 95.81 331 ALA A C 1
ATOM 2673 O O . ALA A 1 331 ? -7.605 12.398 -27.172 1 95.81 331 ALA A O 1
ATOM 2674 N N . LEU A 1 332 ? -8.117 13.797 -25.516 1 95.25 332 LEU A N 1
ATOM 2675 C CA . LEU A 1 332 ? -9.43 13.219 -25.25 1 95.25 332 LEU A CA 1
ATOM 2676 C C . LEU A 1 332 ? -10.375 13.445 -26.422 1 95.25 332 LEU A C 1
ATOM 2678 O O . LEU A 1 332 ? -11.164 12.562 -26.781 1 95.25 332 LEU A O 1
ATOM 2682 N N . GLN A 1 333 ? -10.297 14.562 -27.062 1 93 333 GLN A N 1
ATOM 2683 C CA . GLN A 1 333 ? -11.148 14.883 -28.203 1 93 333 GLN A CA 1
ATOM 2684 C C . GLN A 1 333 ? -10.758 14.062 -29.422 1 93 333 GLN A C 1
ATOM 2686 O O . GLN A 1 333 ? -11.586 13.836 -30.312 1 93 333 GLN A O 1
ATOM 2691 N N . ASN A 1 334 ? -9.523 13.57 -29.438 1 93.69 334 ASN A N 1
ATOM 2692 C CA . ASN A 1 334 ? -9.039 12.789 -30.578 1 93.69 334 ASN A CA 1
ATOM 2693 C C . ASN A 1 334 ? -9.203 11.289 -30.328 1 93.69 334 ASN A C 1
ATOM 2695 O O . ASN A 1 334 ? -9.406 10.523 -31.281 1 93.69 334 ASN A O 1
ATOM 2699 N N . VAL A 1 335 ? -9.102 10.867 -29.094 1 94.62 335 VAL A N 1
ATOM 2700 C CA . VAL A 1 335 ? -9.055 9.445 -28.781 1 94.62 335 VAL A CA 1
ATOM 2701 C C . VAL A 1 335 ? -10.406 8.805 -29.094 1 94.62 335 VAL A C 1
ATOM 2703 O O . VAL A 1 335 ? -10.484 7.609 -29.391 1 94.62 335 VAL A O 1
ATOM 2706 N N . VAL A 1 336 ? -11.469 9.555 -29.094 1 92.06 336 VAL A N 1
ATOM 2707 C CA . VAL A 1 336 ? -12.82 9.047 -29.328 1 92.06 336 VAL A CA 1
ATOM 2708 C C . VAL A 1 336 ? -12.953 8.562 -30.766 1 92.06 336 VAL A C 1
ATOM 2710 O O . VAL A 1 336 ? -13.852 7.777 -31.078 1 92.06 336 VAL A O 1
ATOM 2713 N N . PHE A 1 337 ? -12.023 8.992 -31.562 1 92 337 PHE A N 1
ATOM 2714 C CA . PHE A 1 337 ? -12.078 8.594 -32.969 1 92 337 PHE A CA 1
ATOM 2715 C C . PHE A 1 337 ? -11.25 7.332 -33.219 1 92 337 PHE A C 1
ATOM 2717 O O . PHE A 1 337 ? -11.32 6.734 -34.281 1 92 337 PHE A O 1
ATOM 2724 N N . GLU A 1 338 ? -10.5 7 -32.25 1 92.56 338 GLU A N 1
ATOM 2725 C CA . GLU A 1 338 ? -9.781 5.734 -32.312 1 92.56 338 GLU A CA 1
ATOM 2726 C C . GLU A 1 338 ? -10.734 4.547 -32.25 1 92.56 338 GLU A C 1
ATOM 2728 O O . GLU A 1 338 ? -11.672 4.543 -31.453 1 92.56 338 GLU A O 1
ATOM 2733 N N . GLU A 1 339 ? -10.5 3.594 -33.031 1 90.19 339 GLU A N 1
ATOM 2734 C CA . GLU A 1 339 ? -11.414 2.457 -33.125 1 90.19 339 GLU A CA 1
ATOM 2735 C C . GLU A 1 339 ? -11.602 1.764 -31.781 1 90.19 339 GLU A C 1
ATOM 2737 O O . GLU A 1 339 ? -12.727 1.391 -31.438 1 90.19 339 GLU A O 1
ATOM 2742 N N . CYS A 1 340 ? -10.578 1.535 -31.047 1 87.88 340 CYS A N 1
ATOM 2743 C CA . CYS A 1 340 ? -10.625 0.822 -29.781 1 87.88 340 CYS A CA 1
ATOM 2744 C C . CYS A 1 340 ? -11.508 1.554 -28.781 1 87.88 340 CYS A C 1
ATOM 2746 O O . CYS A 1 340 ? -12.188 0.923 -27.969 1 87.88 340 CYS A O 1
ATOM 2748 N N . VAL A 1 341 ? -11.555 2.865 -28.859 1 92.25 341 VAL A N 1
ATOM 2749 C CA . VAL A 1 341 ? -12.32 3.66 -27.891 1 92.25 341 VAL A CA 1
ATOM 2750 C C . VAL A 1 341 ? -13.734 3.871 -28.422 1 92.25 341 VAL A C 1
ATOM 2752 O O . VAL A 1 341 ? -14.703 3.781 -27.656 1 92.25 341 VAL A O 1
ATOM 2755 N N . ARG A 1 342 ? -13.867 4.105 -29.703 1 89.69 342 ARG A N 1
ATOM 2756 C CA . ARG A 1 342 ? -15.156 4.391 -30.328 1 89.69 342 ARG A CA 1
ATOM 2757 C C . ARG A 1 342 ? -16.141 3.26 -30.078 1 89.69 342 ARG A C 1
ATOM 2759 O O . ARG A 1 342 ? -17.328 3.508 -29.844 1 89.69 342 ARG A O 1
ATOM 2766 N N . LYS A 1 343 ? -15.68 2.062 -29.984 1 89.12 343 LYS A N 1
ATOM 2767 C CA . LYS A 1 343 ? -16.531 0.885 -29.828 1 89.12 343 LYS A CA 1
ATOM 2768 C C . LYS A 1 343 ? -16.922 0.667 -28.375 1 89.12 343 LYS A C 1
ATOM 2770 O O . LYS A 1 343 ? -17.969 0.067 -28.094 1 89.12 343 LYS A O 1
ATOM 2775 N N . SER A 1 344 ? -16.141 1.135 -27.5 1 91.31 344 SER A N 1
ATOM 2776 C CA . SER A 1 344 ? -16.297 0.734 -26.109 1 91.31 344 SER A CA 1
ATOM 2777 C C . SER A 1 344 ? -16.875 1.871 -25.266 1 91.31 344 SER A C 1
ATOM 2779 O O . SER A 1 344 ? -17.531 1.63 -24.266 1 91.31 344 SER A O 1
ATOM 2781 N N . ILE A 1 345 ? -16.734 3.102 -25.672 1 92.94 345 ILE A N 1
ATOM 2782 C CA . ILE A 1 345 ? -17.125 4.234 -24.844 1 92.94 345 ILE A CA 1
ATOM 2783 C C . ILE A 1 345 ? -18.625 4.457 -24.953 1 92.94 345 ILE A C 1
ATOM 2785 O O . ILE A 1 345 ? -19.188 4.398 -26.062 1 92.94 345 ILE A O 1
ATOM 2789 N N . PRO A 1 346 ? -19.281 4.598 -23.844 1 92.44 346 PRO A N 1
ATOM 2790 C CA . PRO A 1 346 ? -20.703 4.918 -23.891 1 92.44 346 PRO A CA 1
ATOM 2791 C C . PRO A 1 346 ? -21 6.168 -24.719 1 92.44 346 PRO A C 1
ATOM 2793 O O . PRO A 1 346 ? -20.234 7.141 -24.672 1 92.44 346 PRO A O 1
ATOM 2796 N N . SER A 1 347 ? -22.094 6.199 -25.406 1 90.56 347 SER A N 1
ATOM 2797 C CA . SER A 1 347 ? -22.469 7.27 -26.328 1 90.56 347 SER A CA 1
ATOM 2798 C C . SER A 1 347 ? -22.625 8.594 -25.594 1 90.56 347 SER A C 1
ATOM 2800 O O . SER A 1 347 ? -22.25 9.648 -26.125 1 90.56 347 SER A O 1
ATOM 2802 N N . SER A 1 348 ? -23.109 8.516 -24.438 1 89.44 348 SER A N 1
ATOM 2803 C CA . SER A 1 348 ? -23.344 9.734 -23.656 1 89.44 348 SER A CA 1
ATOM 2804 C C . SER A 1 348 ? -22.031 10.43 -23.328 1 89.44 348 SER A C 1
ATOM 2806 O O . SER A 1 348 ? -21.953 11.664 -23.344 1 89.44 348 SER A O 1
ATOM 2808 N N . LEU A 1 349 ? -21 9.688 -23.094 1 91.19 349 LEU A N 1
ATOM 2809 C CA . LEU A 1 349 ? -19.703 10.242 -22.766 1 91.19 349 LEU A CA 1
ATOM 2810 C C . LEU A 1 349 ? -18.969 10.711 -24.016 1 91.19 349 LEU A C 1
ATOM 2812 O O . LEU A 1 349 ? -18.312 11.75 -24.016 1 91.19 349 LEU A O 1
ATOM 2816 N N . ASN A 1 350 ? -19.172 9.953 -25.047 1 91.31 350 ASN A N 1
ATOM 2817 C CA . ASN A 1 350 ? -18.562 10.305 -26.328 1 91.31 350 ASN A CA 1
ATOM 2818 C C . ASN A 1 350 ? -19.062 11.664 -26.828 1 91.31 350 ASN A C 1
ATOM 2820 O O . ASN A 1 350 ? -18.266 12.469 -27.328 1 91.31 350 ASN A O 1
ATOM 2824 N N . SER A 1 351 ? -20.281 11.891 -26.656 1 90.5 351 SER A N 1
ATOM 2825 C CA . SER A 1 351 ? -20.891 13.141 -27.109 1 90.5 351 SER A CA 1
ATOM 2826 C C . SER A 1 351 ? -20.312 14.336 -26.344 1 90.5 351 SER A C 1
ATOM 2828 O O . SER A 1 351 ? -20.094 15.406 -26.906 1 90.5 351 SER A O 1
ATOM 2830 N N . LYS A 1 352 ? -20.031 14.109 -25.156 1 90.62 352 LYS A N 1
ATOM 2831 C CA . LYS A 1 352 ? -19.469 15.18 -24.328 1 90.62 352 LYS A CA 1
ATOM 2832 C C . LYS A 1 352 ? -18.031 15.508 -24.734 1 90.62 352 LYS A C 1
ATOM 2834 O O . LYS A 1 352 ? -17.656 16.672 -24.781 1 90.62 352 LYS A O 1
ATOM 2839 N N . LEU A 1 353 ? -17.328 14.516 -25.031 1 91.44 353 LEU A N 1
ATOM 2840 C CA . LEU A 1 353 ? -15.922 14.703 -25.375 1 91.44 353 LEU A CA 1
ATOM 2841 C C . LEU A 1 353 ? -15.781 15.414 -26.719 1 91.44 353 LEU A C 1
ATOM 2843 O O . LEU A 1 353 ? -14.852 16.203 -26.906 1 91.44 353 LEU A O 1
ATOM 2847 N N . ILE A 1 354 ? -16.75 15.141 -27.578 1 84.88 354 ILE A N 1
ATOM 2848 C CA . ILE A 1 354 ? -16.703 15.734 -28.906 1 84.88 354 ILE A CA 1
ATOM 2849 C C . ILE A 1 354 ? -17.297 17.141 -28.875 1 84.88 354 ILE A C 1
ATOM 2851 O O . ILE A 1 354 ? -16.984 17.969 -29.734 1 84.88 354 ILE A O 1
ATOM 2855 N N . ASP A 1 355 ? -18.047 17.312 -27.75 1 76.25 355 ASP A N 1
ATOM 2856 C CA . ASP A 1 355 ? -18.719 18.594 -27.578 1 76.25 355 ASP A CA 1
ATOM 2857 C C . ASP A 1 355 ? -17.719 19.75 -27.531 1 76.25 355 ASP A C 1
ATOM 2859 O O . ASP A 1 355 ? -16.859 19.781 -26.641 1 76.25 355 ASP A O 1
ATOM 2863 N N . THR A 1 356 ? -17.672 20.562 -28.609 1 66.12 356 THR A N 1
ATOM 2864 C CA . THR A 1 356 ? -16.703 21.656 -28.703 1 66.12 356 THR A CA 1
ATOM 2865 C C . THR A 1 356 ? -17.219 22.906 -27.984 1 66.12 356 THR A C 1
ATOM 2867 O O . THR A 1 356 ? -16.453 23.812 -27.672 1 66.12 356 THR A O 1
ATOM 2870 N N . GLU A 1 357 ? -18.375 22.891 -27.672 1 68.75 357 GLU A N 1
ATOM 2871 C CA . GLU A 1 357 ? -18.766 24.234 -27.25 1 68.75 357 GLU A CA 1
ATOM 2872 C C . GLU A 1 357 ? -19.141 24.266 -25.766 1 68.75 357 GLU A C 1
ATOM 2874 O O . GLU A 1 357 ? -18.547 25.016 -24.984 1 68.75 357 GLU A O 1
ATOM 2879 N N . GLY A 1 358 ? -19.891 23.344 -25.234 1 86.56 358 GLY A N 1
ATOM 2880 C CA . GLY A 1 358 ? -20.484 23.609 -23.938 1 86.56 358 GLY A CA 1
ATOM 2881 C C . GLY A 1 358 ? -19.828 22.828 -22.812 1 86.56 358 GLY A C 1
ATOM 2882 O O . GLY A 1 358 ? -19.516 23.406 -21.766 1 86.56 358 GLY A O 1
ATOM 2883 N N . PHE A 1 359 ? -19.375 21.734 -23.047 1 92.06 359 PHE A N 1
ATOM 2884 C CA . PHE A 1 359 ? -18.906 20.859 -21.969 1 92.06 359 PHE A CA 1
ATOM 2885 C C . PHE A 1 359 ? -17.531 21.328 -21.469 1 92.06 359 PHE A C 1
ATOM 2887 O O . PHE A 1 359 ? -17.344 21.516 -20.266 1 92.06 359 PHE A O 1
ATOM 2894 N N . TRP A 1 360 ? -16.625 21.594 -22.359 1 94.31 360 TRP A N 1
ATOM 2895 C CA . TRP A 1 360 ? -15.258 21.969 -22.016 1 94.31 360 TRP A CA 1
ATOM 2896 C C . TRP A 1 360 ? -15.219 23.375 -21.422 1 94.31 360 TRP A C 1
ATOM 2898 O O . TRP A 1 360 ? -14.445 23.656 -20.5 1 94.31 360 TRP A O 1
ATOM 2908 N N . VAL A 1 361 ? -16.047 24.219 -21.859 1 93.06 361 VAL A N 1
ATOM 2909 C CA . VAL A 1 361 ? -16.125 25.578 -21.328 1 93.06 361 VAL A CA 1
ATOM 2910 C C . VAL A 1 361 ? -16.656 25.547 -19.891 1 93.06 361 VAL A C 1
ATOM 2912 O O . VAL A 1 361 ? -16.156 26.266 -19.031 1 93.06 361 VAL A O 1
ATOM 2915 N N . ASP A 1 362 ? -17.625 24.688 -19.734 1 93.06 362 ASP A N 1
ATOM 2916 C CA . ASP A 1 362 ? -18.172 24.531 -18.391 1 93.06 362 ASP A CA 1
ATOM 2917 C C . ASP A 1 362 ? -17.109 24.047 -17.406 1 93.06 362 ASP A C 1
ATOM 2919 O O . ASP A 1 362 ? -17.016 24.531 -16.281 1 93.06 362 ASP A O 1
ATOM 2923 N N . ILE A 1 363 ? -16.312 23.125 -17.844 1 94.81 363 ILE A N 1
ATOM 2924 C CA . ILE A 1 363 ? -15.273 22.578 -17 1 94.81 363 ILE A CA 1
ATOM 2925 C C . ILE A 1 363 ? -14.25 23.656 -16.672 1 94.81 363 ILE A C 1
ATOM 2927 O O . ILE A 1 363 ? -13.805 23.781 -15.523 1 94.81 363 ILE A O 1
ATOM 2931 N N . GLU A 1 364 ? -13.891 24.422 -17.625 1 94.25 364 GLU A N 1
ATOM 2932 C CA . GLU A 1 364 ? -12.938 25.5 -17.422 1 94.25 364 GLU A CA 1
ATOM 2933 C C . GLU A 1 364 ? -13.477 26.531 -16.438 1 94.25 364 GLU A C 1
ATOM 2935 O O . GLU A 1 364 ? -12.734 27.031 -15.586 1 94.25 364 GLU A O 1
ATOM 2940 N N . GLU A 1 365 ? -14.711 26.812 -16.562 1 92.38 365 GLU A N 1
ATOM 2941 C CA . GLU A 1 365 ? -15.336 27.766 -15.656 1 92.38 365 GLU A CA 1
ATOM 2942 C C . GLU A 1 365 ? -15.344 27.266 -14.219 1 92.38 365 GLU A C 1
ATOM 2944 O O . GLU A 1 365 ? -15.086 28.016 -13.289 1 92.38 365 GLU A O 1
ATOM 2949 N N . ILE A 1 366 ? -15.68 26.047 -14.117 1 93.25 366 ILE A N 1
ATOM 2950 C CA . ILE A 1 366 ? -15.703 25.453 -12.781 1 93.25 366 ILE A CA 1
ATOM 2951 C C . ILE A 1 366 ? -14.281 25.422 -12.211 1 93.25 366 ILE A C 1
ATOM 2953 O O . ILE A 1 366 ? -14.078 25.656 -11.023 1 93.25 366 ILE A O 1
ATOM 2957 N N . CYS A 1 367 ? -13.359 25.062 -13 1 93.62 367 CYS A N 1
ATOM 2958 C CA . CYS A 1 367 ? -11.969 25.062 -12.578 1 93.62 367 CYS A CA 1
ATOM 2959 C C . CYS A 1 367 ? -11.531 26.438 -12.086 1 93.62 367 CYS A C 1
ATOM 2961 O O . CYS A 1 367 ? -10.852 26.547 -11.07 1 93.62 367 CYS A O 1
ATOM 2963 N N . GLN A 1 368 ? -11.93 27.391 -12.789 1 92.94 368 GLN A N 1
ATOM 2964 C CA . GLN A 1 368 ? -11.602 28.766 -12.406 1 92.94 368 GLN A CA 1
ATOM 2965 C C . GLN A 1 368 ? -12.305 29.156 -11.109 1 92.94 368 GLN A C 1
ATOM 2967 O O . GLN A 1 368 ? -11.727 29.875 -10.281 1 92.94 368 GLN A O 1
ATOM 2972 N N . LEU A 1 369 ? -13.469 28.719 -11.039 1 93.56 369 LEU A N 1
ATOM 2973 C CA . LEU A 1 369 ? -14.242 29 -9.828 1 93.56 369 LEU A CA 1
ATOM 2974 C C . LEU A 1 369 ? -13.586 28.375 -8.609 1 93.56 369 LEU A C 1
ATOM 2976 O O . LEU A 1 369 ? -13.578 28.969 -7.527 1 93.56 369 LEU A O 1
ATOM 2980 N N . LEU A 1 370 ? -13.016 27.156 -8.727 1 94.06 370 LEU A N 1
ATOM 2981 C CA . LEU A 1 370 ? -12.477 26.406 -7.598 1 94.06 370 LEU A CA 1
ATOM 2982 C C . LEU A 1 370 ? -11.047 26.844 -7.281 1 94.06 370 LEU A C 1
ATOM 2984 O O . LEU A 1 370 ? -10.539 26.594 -6.191 1 94.06 370 LEU A O 1
ATOM 2988 N N . GLU A 1 371 ? -10.398 27.516 -8.109 1 94.5 371 GLU A N 1
ATOM 2989 C CA . GLU A 1 371 ? -8.984 27.859 -8.023 1 94.5 371 GLU A CA 1
ATOM 2990 C C . GLU A 1 371 ? -8.688 28.688 -6.773 1 94.5 371 GLU A C 1
ATOM 2992 O O . GLU A 1 371 ? -7.742 28.391 -6.039 1 94.5 371 GLU A O 1
ATOM 2997 N N . PRO A 1 372 ? -9.508 29.734 -6.523 1 94.69 372 PRO A N 1
ATOM 2998 C CA . PRO A 1 372 ? -9.203 30.531 -5.328 1 94.69 372 PRO A CA 1
ATOM 2999 C C . PRO A 1 372 ? -9.266 29.703 -4.047 1 94.69 372 PRO A C 1
ATOM 3001 O O . PRO A 1 372 ? -8.469 29.922 -3.127 1 94.69 372 PRO A O 1
ATOM 3004 N N . PHE A 1 373 ? -10.195 28.781 -3.957 1 95.06 373 PHE A N 1
ATOM 3005 C CA . PHE A 1 373 ? -10.297 27.906 -2.789 1 95.06 373 PHE A CA 1
ATOM 3006 C C . PHE A 1 373 ? -9.039 27.062 -2.637 1 95.06 373 PHE A C 1
ATOM 3008 O O . PHE A 1 373 ? -8.469 26.969 -1.546 1 95.06 373 PHE A O 1
ATOM 3015 N N . THR A 1 374 ? -8.594 26.469 -3.684 1 93.31 374 THR A N 1
ATOM 3016 C CA . THR A 1 374 ? -7.453 25.562 -3.666 1 93.31 374 THR A CA 1
ATOM 3017 C C . THR A 1 374 ? -6.168 26.328 -3.354 1 93.31 374 THR A C 1
ATOM 3019 O O . THR A 1 374 ? -5.273 25.797 -2.688 1 93.31 374 THR A O 1
ATOM 3022 N N . LYS A 1 375 ? -6.074 27.484 -3.859 1 94.06 375 LYS A N 1
ATOM 3023 C CA . LYS A 1 375 ? -4.91 28.328 -3.574 1 94.06 375 LYS A CA 1
ATOM 3024 C C . LYS A 1 375 ? -4.793 28.609 -2.082 1 94.06 375 LYS A C 1
ATOM 3026 O O . LYS A 1 375 ? -3.697 28.578 -1.52 1 94.06 375 LYS A O 1
ATOM 3031 N N . ILE A 1 376 ? -5.902 28.922 -1.461 1 95.31 376 ILE A N 1
ATOM 3032 C CA . ILE A 1 376 ? -5.922 29.203 -0.029 1 95.31 376 ILE A CA 1
ATOM 3033 C C . ILE A 1 376 ? -5.531 27.938 0.747 1 95.31 376 ILE A C 1
ATOM 3035 O O . ILE A 1 376 ? -4.723 28 1.677 1 95.31 376 ILE A O 1
ATOM 3039 N N . ILE A 1 377 ? -6.113 26.828 0.385 1 92.56 377 ILE A N 1
ATOM 3040 C CA . ILE A 1 377 ? -5.812 25.578 1.061 1 92.56 377 ILE A CA 1
ATOM 3041 C C . ILE A 1 377 ? -4.312 25.297 0.981 1 92.56 377 ILE A C 1
ATOM 3043 O O . ILE A 1 377 ? -3.678 24.984 1.992 1 92.56 377 ILE A O 1
ATOM 3047 N N . ARG A 1 378 ? -3.729 25.438 -0.159 1 90.44 378 ARG A N 1
ATOM 3048 C CA . ARG A 1 378 ? -2.307 25.188 -0.362 1 90.44 378 ARG A CA 1
ATOM 3049 C C . ARG A 1 378 ? -1.455 26.125 0.489 1 90.44 378 ARG A C 1
ATOM 3051 O O . ARG A 1 378 ? -0.436 25.703 1.046 1 90.44 378 ARG A O 1
ATOM 3058 N N . GLU A 1 379 ? -1.881 27.328 0.515 1 92.81 379 GLU A N 1
ATOM 3059 C CA . GLU A 1 379 ? -1.158 28.328 1.299 1 92.81 379 GLU A CA 1
ATOM 3060 C C . GLU A 1 379 ? -1.153 27.969 2.781 1 92.81 379 GLU A C 1
ATOM 3062 O O . GLU A 1 379 ? -0.131 28.109 3.457 1 92.81 379 GLU A O 1
ATOM 3067 N N . PHE A 1 380 ? -2.217 27.453 3.254 1 93.06 380 PHE A N 1
ATOM 3068 C CA . PHE A 1 380 ? -2.361 27.25 4.691 1 93.06 380 PHE A CA 1
ATOM 3069 C C . PHE A 1 380 ? -1.979 25.828 5.078 1 93.06 380 PHE A C 1
ATOM 3071 O O . PHE A 1 380 ? -1.902 25.5 6.266 1 93.06 380 PHE A O 1
ATOM 3078 N N . GLU A 1 381 ? -1.749 24.953 4.137 1 86.69 381 GLU A N 1
ATOM 3079 C CA . GLU A 1 381 ? -1.235 23.625 4.414 1 86.69 381 GLU A CA 1
ATOM 3080 C C . GLU A 1 381 ? 0.242 23.656 4.793 1 86.69 381 GLU A C 1
ATOM 3082 O O . GLU A 1 381 ? 0.774 22.703 5.348 1 86.69 381 GLU A O 1
ATOM 3087 N N . SER A 1 382 ? 0.815 24.766 4.543 1 82.81 382 SER A N 1
ATOM 3088 C CA . SER A 1 382 ? 2.225 24.938 4.887 1 82.81 382 SER A CA 1
ATOM 3089 C C . SER A 1 382 ? 2.418 24.984 6.398 1 82.81 382 SER A C 1
ATOM 3091 O O . SER A 1 382 ? 1.448 25.094 7.152 1 82.81 382 SER A O 1
ATOM 3093 N N . ASN A 1 383 ? 3.623 24.875 6.867 1 80.38 383 ASN A N 1
ATOM 3094 C CA . ASN A 1 383 ? 3.951 24.938 8.289 1 80.38 383 ASN A CA 1
ATOM 3095 C C . ASN A 1 383 ? 4.242 26.375 8.734 1 80.38 383 ASN A C 1
ATOM 3097 O O . ASN A 1 383 ? 4.594 26.609 9.891 1 80.38 383 ASN A O 1
ATOM 3101 N N . GLN A 1 384 ? 3.957 27.234 7.895 1 84.94 384 GLN A N 1
ATOM 3102 C CA . GLN A 1 384 ? 4.262 28.625 8.203 1 84.94 384 GLN A CA 1
ATOM 3103 C C . GLN A 1 384 ? 3.201 29.234 9.117 1 84.94 384 GLN A C 1
ATOM 3105 O O . GLN A 1 384 ? 2.02 28.906 9.008 1 84.94 384 GLN A O 1
ATOM 3110 N N . PRO A 1 385 ? 3.699 30.094 9.969 1 89.25 385 PRO A N 1
ATOM 3111 C CA . PRO A 1 385 ? 2.713 30.844 10.75 1 89.25 385 PRO A CA 1
ATOM 3112 C C . PRO A 1 385 ? 1.897 31.812 9.898 1 89.25 385 PRO A C 1
ATOM 3114 O O . PRO A 1 385 ? 2.465 32.688 9.242 1 89.25 385 PRO A O 1
ATOM 3117 N N . ASN A 1 386 ? 0.618 31.609 9.859 1 92.19 386 ASN A N 1
ATOM 3118 C CA . ASN A 1 386 ? -0.167 32.406 8.914 1 92.19 386 ASN A CA 1
ATOM 3119 C C . ASN A 1 386 ? -1.544 32.719 9.484 1 92.19 386 ASN A C 1
ATOM 3121 O O . ASN A 1 386 ? -2.49 32.969 8.727 1 92.19 386 ASN A O 1
ATOM 3125 N N . LEU A 1 387 ? -1.666 32.781 10.773 1 95.31 387 LEU A N 1
ATOM 3126 C CA . LEU A 1 387 ? -2.957 33.062 11.383 1 95.31 387 LEU A CA 1
ATOM 3127 C C . LEU A 1 387 ? -3.436 34.469 10.969 1 95.31 387 LEU A C 1
ATOM 3129 O O . LEU A 1 387 ? -4.621 34.656 10.703 1 95.31 387 LEU A O 1
ATOM 3133 N N . SER A 1 388 ? -2.531 35.406 10.875 1 95.94 388 SER A N 1
ATOM 3134 C CA . SER A 1 388 ? -2.895 36.812 10.594 1 95.94 388 SER A CA 1
ATOM 3135 C C . SER A 1 388 ? -3.375 36.969 9.156 1 95.94 388 SER A C 1
ATOM 3137 O O . SER A 1 388 ? -3.961 38 8.805 1 95.94 388 SER A O 1
ATOM 3139 N N . LEU A 1 389 ? -3.158 35.938 8.328 1 96.25 389 LEU A N 1
ATOM 3140 C CA . LEU A 1 389 ? -3.539 36.031 6.922 1 96.25 389 LEU A CA 1
ATOM 3141 C C . LEU A 1 389 ? -4.953 35.5 6.715 1 96.25 389 LEU A C 1
ATOM 3143 O O . LEU A 1 389 ? -5.555 35.719 5.656 1 96.25 389 LEU A O 1
ATOM 3147 N N . VAL A 1 390 ? -5.496 34.844 7.711 1 97.19 390 VAL A N 1
ATOM 3148 C CA . VAL A 1 390 ? -6.758 34.125 7.562 1 97.19 390 VAL A CA 1
ATOM 3149 C C . VAL A 1 390 ? -7.863 35.094 7.152 1 97.19 390 VAL A C 1
ATOM 3151 O O . VAL A 1 390 ? -8.547 34.875 6.152 1 97.19 390 VAL A O 1
ATOM 3154 N N . TYR A 1 391 ? -7.996 36.188 7.887 1 97.44 391 TYR A N 1
ATOM 3155 C CA . TYR A 1 391 ? -9.062 37.125 7.621 1 97.44 391 TYR A CA 1
ATOM 3156 C C . TYR A 1 391 ? -8.914 37.719 6.223 1 97.44 391 TYR A C 1
ATOM 3158 O O . TYR A 1 391 ? -9.898 37.844 5.48 1 97.44 391 TYR A O 1
ATOM 3166 N N . ASN A 1 392 ? -7.758 38.125 5.902 1 96.94 392 ASN A N 1
ATOM 3167 C CA . ASN A 1 392 ? -7.488 38.719 4.605 1 96.94 392 ASN A CA 1
ATOM 3168 C C . ASN A 1 392 ? -7.801 37.781 3.461 1 96.94 392 ASN A C 1
ATOM 3170 O O . ASN A 1 392 ? -8.438 38.156 2.479 1 96.94 392 ASN A O 1
ATOM 3174 N N . ARG A 1 393 ? -7.332 36.531 3.547 1 97.06 393 ARG A N 1
ATOM 3175 C CA . ARG A 1 393 ? -7.531 35.562 2.48 1 97.06 393 ARG A CA 1
ATOM 3176 C C . ARG A 1 393 ? -9.008 35.188 2.326 1 97.06 393 ARG A C 1
ATOM 3178 O O . ARG A 1 393 ? -9.5 35.031 1.209 1 97.06 393 ARG A O 1
ATOM 3185 N N . PHE A 1 394 ? -9.703 35.094 3.461 1 97 394 PHE A N 1
ATOM 3186 C CA . PHE A 1 394 ? -11.117 34.781 3.393 1 97 394 PHE A CA 1
ATOM 3187 C C . PHE A 1 394 ? -11.914 35.906 2.77 1 97 394 PHE A C 1
ATOM 3189 O O . PHE A 1 394 ? -12.836 35.688 1.984 1 97 394 PHE A O 1
ATOM 3196 N N . THR A 1 395 ? -11.562 37.125 3.107 1 95.81 395 THR A N 1
ATOM 3197 C CA . THR A 1 395 ? -12.203 38.312 2.533 1 95.81 395 THR A CA 1
ATOM 3198 C C . THR A 1 395 ? -11.938 38.375 1.034 1 95.81 395 THR A C 1
ATOM 3200 O O . THR A 1 395 ? -12.844 38.688 0.254 1 95.81 395 THR A O 1
ATOM 3203 N N . LYS A 1 396 ? -10.742 38.125 0.667 1 95.94 396 LYS A N 1
ATOM 3204 C CA . LYS A 1 396 ? -10.391 38.125 -0.751 1 95.94 396 LYS A CA 1
ATOM 3205 C C . LYS A 1 396 ? -11.188 37.062 -1.505 1 95.94 396 LYS A C 1
ATOM 3207 O O . LYS A 1 396 ? -11.602 37.281 -2.645 1 95.94 396 LYS A O 1
ATOM 3212 N N . LEU A 1 397 ? -11.328 35.938 -0.859 1 97 397 LEU A N 1
ATOM 3213 C CA . LEU A 1 397 ? -12.125 34.844 -1.449 1 97 397 LEU A CA 1
ATOM 3214 C C . LEU A 1 397 ? -13.555 35.312 -1.705 1 97 397 LEU A C 1
ATOM 3216 O O . LEU A 1 397 ? -14.086 35.125 -2.803 1 97 397 LEU A O 1
ATOM 3220 N N . LYS A 1 398 ? -14.156 35.969 -0.752 1 95.69 398 LYS A N 1
ATOM 3221 C CA . LYS A 1 398 ? -15.516 36.469 -0.893 1 95.69 398 LYS A CA 1
ATOM 3222 C C . LYS A 1 398 ? -15.609 37.5 -2.018 1 95.69 398 LYS A C 1
ATOM 3224 O O . LYS A 1 398 ? -16.562 37.5 -2.789 1 95.69 398 LYS A O 1
ATOM 3229 N N . ASN A 1 399 ? -14.625 38.281 -2.111 1 95 399 ASN A N 1
ATOM 3230 C CA . ASN A 1 399 ? -14.609 39.312 -3.145 1 95 399 ASN A CA 1
ATOM 3231 C C . ASN A 1 399 ? -14.5 38.719 -4.539 1 95 399 ASN A C 1
ATOM 3233 O O . ASN A 1 399 ? -15.102 39.219 -5.488 1 95 399 ASN A O 1
ATOM 3237 N N . GLU A 1 400 ? -13.719 37.719 -4.629 1 94.81 400 GLU A N 1
ATOM 3238 C CA . GLU A 1 400 ? -13.594 37.031 -5.914 1 94.81 400 GLU A CA 1
ATOM 3239 C C . GLU A 1 400 ? -14.922 36.375 -6.32 1 94.81 400 GLU A C 1
ATOM 3241 O O . GLU A 1 400 ? -15.297 36.406 -7.492 1 94.81 400 GLU A O 1
ATOM 3246 N N . ILE A 1 401 ? -15.633 35.844 -5.375 1 95.12 401 ILE A N 1
ATOM 3247 C CA . ILE A 1 401 ? -16.922 35.188 -5.637 1 95.12 401 ILE A CA 1
ATOM 3248 C C . ILE A 1 401 ? -17.938 36.25 -6.051 1 95.12 401 ILE A C 1
ATOM 3250 O O . ILE A 1 401 ? -18.781 36 -6.918 1 95.12 401 ILE A O 1
ATOM 3254 N N . LYS A 1 402 ? -17.844 37.406 -5.52 1 94.38 402 LYS A N 1
ATOM 3255 C CA . LYS A 1 402 ? -18.766 38.5 -5.832 1 94.38 402 LYS A CA 1
ATOM 3256 C C . LYS A 1 402 ? -18.641 38.938 -7.289 1 94.38 402 LYS A C 1
ATOM 3258 O O . LYS A 1 402 ? -19.562 39.5 -7.852 1 94.38 402 LYS A O 1
ATOM 3263 N N . GLN A 1 403 ? -17.531 38.562 -7.914 1 92.31 403 GLN A N 1
ATOM 3264 C CA . GLN A 1 403 ? -17.266 38.969 -9.289 1 92.31 403 GLN A CA 1
ATOM 3265 C C . GLN A 1 403 ? -17.812 37.938 -10.281 1 92.31 403 GLN A C 1
ATOM 3267 O O . GLN A 1 403 ? -17.766 38.156 -11.492 1 92.31 403 GLN A O 1
ATOM 3272 N N . LEU A 1 404 ? -18.375 36.938 -9.727 1 90.69 404 LEU A N 1
ATOM 3273 C CA . LEU A 1 404 ? -18.922 35.938 -10.625 1 90.69 404 LEU A CA 1
ATOM 3274 C C . LEU A 1 404 ? -20.109 36.469 -11.422 1 90.69 404 LEU A C 1
ATOM 3276 O O . LEU A 1 404 ? -20.906 37.25 -10.891 1 90.69 404 LEU A O 1
ATOM 3280 N N . THR A 1 405 ? -20.219 36.031 -12.734 1 87.56 405 THR A N 1
ATOM 3281 C CA . THR A 1 405 ? -21.25 36.531 -13.641 1 87.56 405 THR A CA 1
ATOM 3282 C C . THR A 1 405 ? -22.594 35.875 -13.344 1 87.56 405 THR A C 1
ATOM 3284 O O . THR A 1 405 ? -23.641 36.5 -13.414 1 87.56 405 THR A O 1
ATOM 3287 N N . ASN A 1 406 ? -22.531 34.594 -13.016 1 87.69 406 ASN A N 1
ATOM 3288 C CA . ASN A 1 406 ? -23.734 33.875 -12.664 1 87.69 406 ASN A CA 1
ATOM 3289 C C . ASN A 1 406 ? -24.266 34.281 -11.289 1 87.69 406 ASN A C 1
ATOM 3291 O O . ASN A 1 406 ? -23.781 33.781 -10.266 1 87.69 406 ASN A O 1
ATOM 3295 N N . THR A 1 407 ? -25.328 35.031 -11.219 1 89.12 407 THR A N 1
ATOM 3296 C CA . THR A 1 407 ? -25.812 35.688 -10 1 89.12 407 THR A CA 1
ATOM 3297 C C . THR A 1 407 ? -26.375 34.625 -9.039 1 89.12 407 THR A C 1
ATOM 3299 O O . THR A 1 407 ? -26.172 34.719 -7.824 1 89.12 407 THR A O 1
ATOM 3302 N N . SER A 1 408 ? -27.031 33.719 -9.602 1 89.12 408 SER A N 1
ATOM 3303 C CA . SER A 1 408 ? -27.625 32.688 -8.742 1 89.12 408 SER A CA 1
ATOM 3304 C C . SER A 1 408 ? -26.547 31.875 -8.039 1 89.12 408 SER A C 1
ATOM 3306 O O . SER A 1 408 ? -26.625 31.641 -6.832 1 89.12 408 SER A O 1
ATOM 3308 N N . LEU A 1 409 ? -25.625 31.516 -8.766 1 91.19 409 LEU A N 1
ATOM 3309 C CA . LEU A 1 409 ? -24.5 30.75 -8.211 1 91.19 409 LEU A CA 1
ATOM 3310 C C . LEU A 1 409 ? -23.719 31.594 -7.219 1 91.19 409 LEU A C 1
ATOM 3312 O O . LEU A 1 409 ? -23.297 31.109 -6.168 1 91.19 409 LEU A O 1
ATOM 3316 N N . LYS A 1 410 ? -23.578 32.812 -7.551 1 94.31 410 LYS A N 1
ATOM 3317 C CA . LYS A 1 410 ? -22.875 33.781 -6.707 1 94.31 410 LYS A CA 1
ATOM 3318 C C . LYS A 1 410 ? -23.516 33.875 -5.324 1 94.31 410 LYS A C 1
ATOM 3320 O O . LYS A 1 410 ? -22.828 33.719 -4.305 1 94.31 410 LYS A O 1
ATOM 3325 N N . ASP A 1 411 ? -24.781 34.031 -5.301 1 95.62 411 ASP A N 1
ATOM 3326 C CA . ASP A 1 411 ? -25.484 34.219 -4.039 1 95.62 411 ASP A CA 1
ATOM 3327 C C . ASP A 1 411 ? -25.438 32.969 -3.18 1 95.62 411 ASP A C 1
ATOM 3329 O O . ASP A 1 411 ? -25.25 33.031 -1.964 1 95.62 411 ASP A O 1
ATOM 3333 N N . ILE A 1 412 ? -25.562 31.891 -3.812 1 96 412 ILE A N 1
ATOM 3334 C CA . ILE A 1 412 ? -25.562 30.625 -3.088 1 96 412 ILE A CA 1
ATOM 3335 C C . ILE A 1 412 ? -24.188 30.375 -2.471 1 96 412 ILE A C 1
ATOM 3337 O O . ILE A 1 412 ? -24.078 29.969 -1.313 1 96 412 ILE A O 1
ATOM 3341 N N . ILE A 1 413 ? -23.156 30.625 -3.188 1 96.81 413 ILE A N 1
ATOM 3342 C CA . ILE A 1 413 ? -21.797 30.391 -2.711 1 96.81 413 ILE A CA 1
ATOM 3343 C C . ILE A 1 413 ? -21.453 31.391 -1.607 1 96.81 413 ILE A C 1
ATOM 3345 O O . ILE A 1 413 ? -20.812 31.031 -0.62 1 96.81 413 ILE A O 1
ATOM 3349 N N . LEU A 1 414 ? -21.875 32.594 -1.771 1 97.06 414 LEU A N 1
ATOM 3350 C CA . LEU A 1 414 ? -21.625 33.594 -0.742 1 97.06 414 LEU A CA 1
ATOM 3351 C C . LEU A 1 414 ? -22.328 33.219 0.562 1 97.06 414 LEU A C 1
ATOM 3353 O O . LEU A 1 414 ? -21.781 33.469 1.647 1 97.06 414 LEU A O 1
ATOM 3357 N N . ASP A 1 415 ? -23.453 32.688 0.43 1 97.06 415 ASP A N 1
ATOM 3358 C CA . ASP A 1 415 ? -24.156 32.219 1.614 1 97.06 415 ASP A CA 1
ATOM 3359 C C . ASP A 1 415 ? -23.391 31.109 2.309 1 97.06 415 ASP A C 1
ATOM 3361 O O . ASP A 1 415 ? -23.297 31.078 3.539 1 97.06 415 ASP A O 1
ATOM 3365 N N . LYS A 1 416 ? -22.906 30.234 1.537 1 97 416 LYS A N 1
ATOM 3366 C CA . LYS A 1 416 ? -22.094 29.156 2.094 1 97 416 LYS A CA 1
ATOM 3367 C C . LYS A 1 416 ? -20.828 29.703 2.76 1 97 416 LYS A C 1
ATOM 3369 O O . LYS A 1 416 ? -20.359 29.141 3.748 1 97 416 LYS A O 1
ATOM 3374 N N . CYS A 1 417 ? -20.25 30.719 2.199 1 97.12 417 CYS A N 1
ATOM 3375 C CA . CYS A 1 417 ? -19.094 31.359 2.785 1 97.12 417 CYS A CA 1
ATOM 3376 C C . CYS A 1 417 ? -19.438 31.984 4.133 1 97.12 417 CYS A C 1
ATOM 3378 O O . CYS A 1 417 ? -18.672 31.844 5.094 1 97.12 417 CYS A O 1
ATOM 3380 N N . THR A 1 418 ? -20.531 32.625 4.137 1 96.25 418 THR A N 1
ATOM 3381 C CA . THR A 1 418 ? -20.953 33.312 5.363 1 96.25 418 THR A CA 1
ATOM 3382 C C . THR A 1 418 ? -21.219 32.281 6.473 1 96.25 418 THR A C 1
ATOM 3384 O O . THR A 1 418 ? -20.766 32.469 7.609 1 96.25 418 THR A O 1
ATOM 3387 N N . LEU A 1 419 ? -21.859 31.281 6.113 1 96.12 419 LEU A N 1
ATOM 3388 C CA . LEU A 1 419 ? -22.156 30.219 7.082 1 96.12 419 LEU A CA 1
ATOM 3389 C C . LEU A 1 419 ? -20.859 29.578 7.586 1 96.12 419 LEU A C 1
ATOM 3391 O O . LEU A 1 419 ? -20.734 29.312 8.781 1 96.12 419 LEU A O 1
ATOM 3395 N N . ARG A 1 420 ? -19.938 29.297 6.699 1 96 420 ARG A N 1
ATOM 3396 C CA . ARG A 1 420 ? -18.672 28.688 7.082 1 96 420 ARG A CA 1
ATOM 3397 C C . ARG A 1 420 ? -17.859 29.609 7.98 1 96 420 ARG A C 1
ATOM 3399 O O . ARG A 1 420 ? -17.219 29.156 8.93 1 96 420 ARG A O 1
ATOM 3406 N N . TRP A 1 421 ? -17.844 30.875 7.688 1 95.88 421 TRP A N 1
ATOM 3407 C CA . TRP A 1 421 ? -17.156 31.859 8.508 1 95.88 421 TRP A CA 1
ATOM 3408 C C . TRP A 1 421 ? -17.688 31.859 9.938 1 95.88 421 TRP A C 1
ATOM 3410 O O . TRP A 1 421 ? -16.906 31.891 10.891 1 95.88 421 TRP A O 1
ATOM 3420 N N . GLU A 1 422 ? -18.953 31.797 10.062 1 94.88 422 GLU A N 1
ATOM 3421 C CA . GLU A 1 422 ? -19.578 31.797 11.383 1 94.88 422 GLU A CA 1
ATOM 3422 C C . GLU A 1 422 ? -19.172 30.578 12.188 1 94.88 422 GLU A C 1
ATOM 3424 O O . GLU A 1 422 ? -18.938 30.656 13.398 1 94.88 422 GLU A O 1
ATOM 3429 N N . LYS A 1 423 ? -19.062 29.516 11.547 1 92.81 423 LYS A N 1
ATOM 3430 C CA . LYS A 1 423 ? -18.719 28.266 12.211 1 92.81 423 LYS A CA 1
ATOM 3431 C C . LYS A 1 423 ? -17.234 28.234 12.602 1 92.81 423 LYS A C 1
ATOM 3433 O O . LYS A 1 423 ? -16.875 27.641 13.617 1 92.81 423 LYS A O 1
ATOM 3438 N N . MET A 1 424 ? -16.406 28.844 11.812 1 93.31 424 MET A N 1
ATOM 3439 C CA . MET A 1 424 ? -14.977 28.703 12.031 1 93.31 424 MET A CA 1
ATOM 3440 C C . MET A 1 424 ? -14.43 29.906 12.797 1 93.31 424 MET A C 1
ATOM 3442 O O . MET A 1 424 ? -13.297 29.875 13.281 1 93.31 424 MET A O 1
ATOM 3446 N N . TYR A 1 425 ? -15.172 30.891 12.984 1 94.31 425 TYR A N 1
ATOM 3447 C CA . TYR A 1 425 ? -14.719 32.156 13.547 1 94.31 425 TYR A CA 1
ATOM 3448 C C . TYR A 1 425 ? -14.133 31.953 14.938 1 94.31 425 TYR A C 1
ATOM 3450 O O . TYR A 1 425 ? -14.664 31.188 15.742 1 94.31 425 TYR A O 1
ATOM 3458 N N . HIS A 1 426 ? -13.078 32.562 15.188 1 94.94 426 HIS A N 1
ATOM 3459 C CA . HIS A 1 426 ? -12.422 32.719 16.469 1 94.94 426 HIS A CA 1
ATOM 3460 C C . HIS A 1 426 ? -11.844 34.125 16.625 1 94.94 426 HIS A C 1
ATOM 3462 O O . HIS A 1 426 ? -11.266 34.656 15.68 1 94.94 426 HIS A O 1
ATOM 3468 N N . PRO A 1 427 ? -11.984 34.781 17.766 1 95.81 427 PRO A N 1
ATOM 3469 C CA . PRO A 1 427 ? -11.508 36.156 17.938 1 95.81 427 PRO A CA 1
ATOM 3470 C C . PRO A 1 427 ? -10.023 36.312 17.625 1 95.81 427 PRO A C 1
ATOM 3472 O O . PRO A 1 427 ? -9.586 37.344 17.141 1 95.81 427 PRO A O 1
ATOM 3475 N N . ALA A 1 428 ? -9.289 35.281 17.859 1 96.62 428 ALA A N 1
ATOM 3476 C CA . ALA A 1 428 ? -7.848 35.344 17.609 1 96.62 428 ALA A CA 1
ATOM 3477 C C . ALA A 1 428 ? -7.547 35.656 16.156 1 96.62 428 ALA A C 1
ATOM 3479 O O . ALA A 1 428 ? -6.5 36.219 15.836 1 96.62 428 ALA A O 1
ATOM 3480 N N . ILE A 1 429 ? -8.445 35.312 15.25 1 97 429 ILE A N 1
ATOM 3481 C CA . ILE A 1 429 ? -8.258 35.531 13.82 1 97 429 ILE A CA 1
ATOM 3482 C C . ILE A 1 429 ? -8.242 37 13.523 1 97 429 ILE A C 1
ATOM 3484 O O . ILE A 1 429 ? -7.32 37.5 12.875 1 97 429 ILE A O 1
ATOM 3488 N N . VAL A 1 430 ? -9.188 37.719 14.062 1 97.19 430 VAL A N 1
ATOM 3489 C CA . VAL A 1 430 ? -9.344 39.125 13.812 1 97.19 430 VAL A CA 1
ATOM 3490 C C . VAL A 1 430 ? -8.258 39.906 14.555 1 97.19 430 VAL A C 1
ATOM 3492 O O . VAL A 1 430 ? -7.719 40.875 14.039 1 97.19 430 VAL A O 1
ATOM 3495 N N . ILE A 1 431 ? -7.961 39.438 15.742 1 97.75 431 ILE A N 1
ATOM 3496 C CA . ILE A 1 431 ? -6.926 40.094 16.531 1 97.75 431 ILE A CA 1
ATOM 3497 C C . ILE A 1 431 ? -5.582 40 15.82 1 97.75 431 ILE A C 1
ATOM 3499 O O . ILE A 1 431 ? -4.836 40.969 15.742 1 97.75 431 ILE A O 1
ATOM 3503 N N . ALA A 1 432 ? -5.309 38.844 15.297 1 97.5 432 ALA A N 1
ATOM 3504 C CA . ALA A 1 432 ? -4.059 38.625 14.57 1 97.5 432 ALA A CA 1
ATOM 3505 C C . ALA A 1 432 ? -3.982 39.531 13.344 1 97.5 432 ALA A C 1
ATOM 3507 O O . ALA A 1 432 ? -2.928 40.094 13.047 1 97.5 432 ALA A O 1
ATOM 3508 N N . TYR A 1 433 ? -5.07 39.594 12.641 1 97.56 433 TYR A N 1
ATOM 3509 C CA . TYR A 1 433 ? -5.148 40.469 11.477 1 97.56 433 TYR A CA 1
ATOM 3510 C C . TYR A 1 433 ? -4.914 41.938 11.875 1 97.56 433 TYR A C 1
ATOM 3512 O O . TYR A 1 433 ? -4.207 42.656 11.18 1 97.56 433 TYR A O 1
ATOM 3520 N N . TYR A 1 434 ? -5.469 42.312 12.992 1 97.81 434 TYR A N 1
ATOM 3521 C CA . TYR A 1 434 ? -5.367 43.656 13.508 1 97.81 434 TYR A CA 1
ATOM 3522 C C . TYR A 1 434 ? -3.936 43.969 13.938 1 97.81 434 TYR A C 1
ATOM 3524 O O . TYR A 1 434 ? -3.428 45.062 13.664 1 97.81 434 TYR A O 1
ATOM 3532 N N . LEU A 1 435 ? -3.279 43.062 14.547 1 97.69 435 LEU A N 1
ATOM 3533 C CA . LEU A 1 435 ? -1.959 43.281 15.125 1 97.69 435 LEU A CA 1
ATOM 3534 C C . LEU A 1 435 ? -0.867 43.094 14.086 1 97.69 435 LEU A C 1
ATOM 3536 O O . LEU A 1 435 ? 0.299 43.406 14.328 1 97.69 435 LEU A O 1
ATOM 3540 N N . ASP A 1 436 ? -1.248 42.469 12.961 1 97.38 436 ASP A N 1
ATOM 3541 C CA . ASP A 1 436 ? -0.3 42.406 11.859 1 97.38 436 ASP A CA 1
ATOM 3542 C C . ASP A 1 436 ? -0.06 43.781 11.25 1 97.38 436 ASP A C 1
ATOM 3544 O O . ASP A 1 436 ? -0.962 44.375 10.648 1 97.38 436 ASP A O 1
ATOM 3548 N N . PRO A 1 437 ? 1.143 44.25 11.375 1 96.31 437 PRO A N 1
ATOM 3549 C CA . PRO A 1 437 ? 1.388 45.625 10.93 1 96.31 437 PRO A CA 1
ATOM 3550 C C . PRO A 1 437 ? 1.166 45.812 9.43 1 96.31 437 PRO A C 1
ATOM 3552 O O . PRO A 1 437 ? 0.961 46.938 8.961 1 96.31 437 PRO A O 1
ATOM 3555 N N . ARG A 1 438 ? 1.194 44.781 8.648 1 93.69 438 ARG A N 1
ATOM 3556 C CA . ARG A 1 438 ? 0.976 44.875 7.211 1 93.69 438 ARG A CA 1
ATOM 3557 C C . ARG A 1 438 ? -0.462 45.281 6.902 1 93.69 438 ARG A C 1
ATOM 3559 O O . ARG A 1 438 ? -0.737 45.875 5.848 1 93.69 438 ARG A O 1
ATOM 3566 N N . TYR A 1 439 ? -1.329 45 7.91 1 95.44 439 TYR A N 1
ATOM 3567 C CA . TYR A 1 439 ? -2.75 45.25 7.688 1 95.44 439 TYR A CA 1
ATOM 3568 C C . TYR A 1 439 ? -3.275 46.312 8.641 1 95.44 439 TYR A C 1
ATOM 3570 O O . TYR A 1 439 ? -4.004 47.219 8.234 1 95.44 439 TYR A O 1
ATOM 3578 N N . HIS A 1 440 ? -2.896 46.156 9.93 1 95.75 440 HIS A N 1
ATOM 3579 C CA . HIS A 1 440 ? -3.299 47.125 10.953 1 95.75 440 HIS A CA 1
ATOM 3580 C C . HIS A 1 440 ? -4.812 47.312 10.984 1 95.75 440 HIS A C 1
ATOM 3582 O O . HIS A 1 440 ? -5.316 48.438 11.078 1 95.75 440 HIS A O 1
ATOM 3588 N N . GLY A 1 441 ? -5.539 46.281 10.586 1 93.19 441 GLY A N 1
ATOM 3589 C CA . GLY A 1 441 ? -6.988 46.25 10.664 1 93.19 441 GLY A CA 1
ATOM 3590 C C . GLY A 1 441 ? -7.676 47 9.539 1 93.19 441 GLY A C 1
ATOM 3591 O O . GLY A 1 441 ? -8.859 47.312 9.641 1 93.19 441 GLY A O 1
ATOM 3592 N N . GLN A 1 442 ? -7.066 47.438 8.539 1 90.12 442 GLN A N 1
ATOM 3593 C CA . GLN A 1 442 ? -7.57 48.312 7.48 1 90.12 442 GLN A CA 1
ATOM 3594 C C . GLN A 1 442 ? -8.844 47.75 6.863 1 90.12 442 GLN A C 1
ATOM 3596 O O . GLN A 1 442 ? -9.742 48.5 6.488 1 90.12 442 GLN A O 1
ATOM 3601 N N . ASN A 1 443 ? -9.109 46.469 6.762 1 89.88 443 ASN A N 1
ATOM 3602 C CA . ASN A 1 443 ? -10.266 45.906 6.066 1 89.88 443 ASN A CA 1
ATOM 3603 C C . ASN A 1 443 ? -11.219 45.219 7.035 1 89.88 443 ASN A C 1
ATOM 3605 O O . ASN A 1 443 ? -12.094 44.469 6.617 1 89.88 443 ASN A O 1
ATOM 3609 N N . LEU A 1 444 ? -11.078 45.625 8.289 1 94.75 444 LEU A N 1
ATOM 3610 C CA . LEU A 1 444 ? -12.016 45.062 9.25 1 94.75 444 LEU A CA 1
ATOM 3611 C C . LEU A 1 444 ? -13.375 45.75 9.141 1 94.75 444 LEU A C 1
ATOM 3613 O O . LEU A 1 444 ? -13.453 46.969 9.016 1 94.75 444 LEU A O 1
ATOM 3617 N N . THR A 1 445 ? -14.375 45.031 9.117 1 92.12 445 THR A N 1
ATOM 3618 C CA . THR A 1 445 ? -15.727 45.562 9.016 1 92.12 445 THR A CA 1
ATOM 3619 C C . THR A 1 445 ? -16.203 46.094 10.359 1 92.12 445 THR A C 1
ATOM 3621 O O . THR A 1 445 ? -15.57 45.844 11.391 1 92.12 445 THR A O 1
ATOM 3624 N N . ASP A 1 446 ? -17.312 46.688 10.344 1 91.56 446 ASP A N 1
ATOM 3625 C CA . ASP A 1 446 ? -17.891 47.281 11.539 1 91.56 446 ASP A CA 1
ATOM 3626 C C . ASP A 1 446 ? -18.344 46.219 12.531 1 91.56 446 ASP A C 1
ATOM 3628 O O . ASP A 1 446 ? -18.609 46.531 13.703 1 91.56 446 ASP A O 1
ATOM 3632 N N . GLU A 1 447 ? -18.281 45.094 12.062 1 92.25 447 GLU A N 1
ATOM 3633 C CA . GLU A 1 447 ? -18.625 43.969 12.93 1 92.25 447 GLU A CA 1
ATOM 3634 C C . GLU A 1 447 ? -17.562 43.781 14.008 1 92.25 447 GLU A C 1
ATOM 3636 O O . GLU A 1 447 ? -17.828 43.125 15.031 1 92.25 447 GLU A O 1
ATOM 3641 N N . TYR A 1 448 ? -16.359 44.344 13.773 1 95.38 448 TYR A N 1
ATOM 3642 C CA . TYR A 1 448 ? -15.25 44.125 14.695 1 95.38 448 TYR A CA 1
ATOM 3643 C C . TYR A 1 448 ? -14.672 45.469 15.172 1 95.38 448 TYR A C 1
ATOM 3645 O O . TYR A 1 448 ? -13.523 45.781 14.891 1 95.38 448 TYR A O 1
ATOM 3653 N N . PRO A 1 449 ? -15.383 46.156 16.031 1 94.81 449 PRO A N 1
ATOM 3654 C CA . PRO A 1 449 ? -14.883 47.438 16.516 1 94.81 449 PRO A CA 1
ATOM 3655 C C . PRO A 1 449 ? -13.672 47.281 17.438 1 94.81 449 PRO A C 1
ATOM 3657 O O . PRO A 1 449 ? -13.438 46.219 17.984 1 94.81 449 PRO A O 1
ATOM 3660 N N . PHE A 1 450 ? -12.945 48.344 17.641 1 94.56 450 PHE A N 1
ATOM 3661 C CA . PHE A 1 450 ? -11.734 48.375 18.453 1 94.56 450 PHE A CA 1
ATOM 3662 C C . PHE A 1 450 ? -12.047 47.906 19.875 1 94.56 450 PHE A C 1
ATOM 3664 O O . PHE A 1 450 ? -11.242 47.219 20.5 1 94.56 450 PHE A O 1
ATOM 3671 N N . SER A 1 451 ? -13.172 48.344 20.375 1 94.19 451 SER A N 1
ATOM 3672 C CA . SER A 1 451 ? -13.57 47.969 21.734 1 94.19 451 SER A CA 1
ATOM 3673 C C . SER A 1 451 ? -13.656 46.469 21.891 1 94.19 451 SER A C 1
ATOM 3675 O O . SER A 1 451 ? -13.242 45.906 22.906 1 94.19 451 SER A O 1
ATOM 3677 N N . MET A 1 452 ? -14.188 45.844 20.859 1 95.06 452 MET A N 1
ATOM 3678 C CA . MET A 1 452 ? -14.289 44.406 20.875 1 95.06 452 MET A CA 1
ATOM 3679 C C . MET A 1 452 ? -12.914 43.75 20.844 1 95.06 452 MET A C 1
ATOM 3681 O O . MET A 1 452 ? -12.648 42.781 21.562 1 95.06 452 MET A O 1
ATOM 3685 N N . ILE A 1 453 ? -12.039 44.219 20.016 1 95.5 453 ILE A N 1
ATOM 3686 C CA . ILE A 1 453 ? -10.68 43.688 19.875 1 95.5 453 ILE A CA 1
ATOM 3687 C C . ILE A 1 453 ? -9.938 43.812 21.203 1 95.5 453 ILE A C 1
ATOM 3689 O O . ILE A 1 453 ? -9.281 42.875 21.641 1 95.5 453 ILE A O 1
ATOM 3693 N N . ALA A 1 454 ? -10.055 45 21.828 1 95.19 454 ALA A N 1
ATOM 3694 C CA . ALA A 1 454 ? -9.398 45.219 23.109 1 95.19 454 ALA A CA 1
ATOM 3695 C C . ALA A 1 454 ? -9.922 44.281 24.188 1 95.19 454 ALA A C 1
ATOM 3697 O O . ALA A 1 454 ? -9.141 43.719 24.969 1 95.19 454 ALA A O 1
ATOM 3698 N N . GLU A 1 455 ? -11.211 44.125 24.172 1 94.94 455 GLU A N 1
ATOM 3699 C CA . GLU A 1 455 ? -11.844 43.25 25.156 1 94.94 455 GLU A CA 1
ATOM 3700 C C . GLU A 1 455 ? -11.414 41.812 24.969 1 94.94 455 GLU A C 1
ATOM 3702 O O . GLU A 1 455 ? -11.047 41.125 25.938 1 94.94 455 GLU A O 1
ATOM 3707 N N . GLU A 1 456 ? -11.516 41.344 23.75 1 95 456 GLU A N 1
ATOM 3708 C CA . GLU A 1 456 ? -11.164 39.969 23.438 1 95 456 GLU A CA 1
ATOM 3709 C C . GLU A 1 456 ? -9.688 39.688 23.703 1 95 456 GLU A C 1
ATOM 3711 O O . GLU A 1 456 ? -9.312 38.625 24.156 1 95 456 GLU A O 1
ATOM 3716 N N . THR A 1 457 ? -8.828 40.625 23.344 1 95.75 457 THR A N 1
ATOM 3717 C CA . THR A 1 457 ? -7.395 40.469 23.562 1 95.75 457 THR A CA 1
ATOM 3718 C C . THR A 1 457 ? -7.082 40.312 25.047 1 95.75 457 THR A C 1
ATOM 3720 O O . THR A 1 457 ? -6.203 39.562 25.438 1 95.75 457 THR A O 1
ATOM 3723 N N . SER A 1 458 ? -7.77 41.062 25.859 1 93.94 458 SER A N 1
ATOM 3724 C CA . SER A 1 458 ? -7.531 41.094 27.297 1 93.94 458 SER A CA 1
ATOM 3725 C C . SER A 1 458 ? -7.836 39.719 27.922 1 93.94 458 SER A C 1
ATOM 3727 O O . SER A 1 458 ? -7.293 39.375 28.969 1 93.94 458 SER A O 1
ATOM 3729 N N . LYS A 1 459 ? -8.656 38.938 27.25 1 91.31 459 LYS A N 1
ATOM 3730 C CA . LYS A 1 459 ? -9.023 37.625 27.75 1 91.31 459 LYS A CA 1
ATOM 3731 C C . LYS A 1 459 ? -7.855 36.656 27.641 1 91.31 459 LYS A C 1
ATOM 3733 O O . LYS A 1 459 ? -7.816 35.625 28.328 1 91.31 459 LYS A O 1
ATOM 3738 N N . PHE A 1 460 ? -6.891 36.969 26.734 1 91.44 460 PHE A N 1
ATOM 3739 C CA . PHE A 1 460 ? -5.781 36.062 26.484 1 91.44 460 PHE A CA 1
ATOM 3740 C C . PHE A 1 460 ? -4.566 36.438 27.328 1 91.44 460 PHE A C 1
ATOM 3742 O O . PHE A 1 460 ? -3.527 35.75 27.25 1 91.44 460 PHE A O 1
ATOM 3749 N N . VAL A 1 461 ? -4.723 37.5 28.078 1 90.38 461 VAL A N 1
ATOM 3750 C CA . VAL A 1 461 ? -3.619 37.969 28.922 1 90.38 461 VAL A CA 1
ATOM 3751 C C . VAL A 1 461 ? -4.035 37.938 30.391 1 90.38 461 VAL A C 1
ATOM 3753 O O . VAL A 1 461 ? -5.23 37.938 30.703 1 90.38 461 VAL A O 1
ATOM 3756 N N . ASN A 1 462 ? -3.053 37.875 31.25 1 89.12 462 ASN A N 1
ATOM 3757 C CA . ASN A 1 462 ? -3.338 37.906 32.688 1 89.12 462 ASN A CA 1
ATOM 3758 C C . ASN A 1 462 ? -4.07 39.188 33.094 1 89.12 462 ASN A C 1
ATOM 3760 O O . ASN A 1 462 ? -3.74 40.281 32.594 1 89.12 462 ASN A O 1
ATOM 3764 N N . GLN A 1 463 ? -4.957 39.031 33.969 1 87.62 463 GLN A N 1
ATOM 3765 C CA . GLN A 1 463 ? -5.844 40.094 34.375 1 87.62 463 GLN A CA 1
ATOM 3766 C C . GLN A 1 463 ? -5.047 41.281 34.938 1 87.62 463 GLN A C 1
ATOM 3768 O O . GLN A 1 463 ? -5.434 42.438 34.75 1 87.62 463 GLN A O 1
ATOM 3773 N N . ASP A 1 464 ? -3.936 40.938 35.5 1 91.94 464 ASP A N 1
ATOM 3774 C CA . ASP A 1 464 ? -3.119 41.969 36.125 1 91.94 464 ASP A CA 1
ATOM 3775 C C . ASP A 1 464 ? -2.455 42.844 35.094 1 91.94 464 ASP A C 1
ATOM 3777 O O . ASP A 1 464 ? -2.07 44 35.375 1 91.94 464 ASP A O 1
ATOM 3781 N N . LEU A 1 465 ? -2.453 42.375 33.906 1 93.31 465 LEU A N 1
ATOM 3782 C CA . LEU A 1 465 ? -1.747 43.094 32.844 1 93.31 465 LEU A CA 1
ATOM 3783 C C . LEU A 1 465 ? -2.73 43.75 31.875 1 93.31 465 LEU A C 1
ATOM 3785 O O . LEU A 1 465 ? -2.32 44.375 30.906 1 93.31 465 LEU A O 1
ATOM 3789 N N . SER A 1 466 ? -3.994 43.625 32.125 1 92.12 466 SER A N 1
ATOM 3790 C CA . SER A 1 466 ? -5.035 44.062 31.188 1 92.12 466 SER A CA 1
ATOM 3791 C C . SER A 1 466 ? -4.965 45.562 30.969 1 92.12 466 SER A C 1
ATOM 3793 O O . SER A 1 466 ? -5.156 46.031 29.844 1 92.12 466 SER A O 1
ATOM 3795 N N . GLY A 1 467 ? -4.77 46.312 32 1 93 467 GLY A N 1
ATOM 3796 C CA . GLY A 1 467 ? -4.668 47.75 31.891 1 93 467 GLY A CA 1
ATOM 3797 C C . GLY A 1 467 ? -3.512 48.188 31.016 1 93 467 GLY A C 1
ATOM 3798 O O . GLY A 1 467 ? -3.678 49.062 30.141 1 93 467 GLY A O 1
ATOM 3799 N N . GLN A 1 468 ? -2.43 47.594 31.312 1 95.62 468 GLN A N 1
ATOM 3800 C CA . GLN A 1 468 ? -1.249 47.906 30.516 1 95.62 468 GLN A CA 1
ATOM 3801 C C . GLN A 1 468 ? -1.446 47.531 29.047 1 95.62 468 GLN A C 1
ATOM 3803 O O . GLN A 1 468 ? -1.022 48.25 28.141 1 95.62 468 GLN A O 1
ATOM 3808 N N . LEU A 1 469 ? -2.055 46.406 28.844 1 96.44 469 LEU A N 1
ATOM 3809 C CA . LEU A 1 469 ? -2.322 45.938 27.5 1 96.44 469 LEU A CA 1
ATOM 3810 C C . LEU A 1 469 ? -3.162 46.938 26.719 1 96.44 469 LEU A C 1
ATOM 3812 O O . LEU A 1 469 ? -2.861 47.219 25.562 1 96.44 469 LEU A O 1
ATOM 3816 N N . VAL A 1 470 ? -4.172 47.438 27.312 1 95.56 470 VAL A N 1
ATOM 3817 C CA . VAL A 1 470 ? -5.082 48.344 26.641 1 95.56 470 VAL A CA 1
ATOM 3818 C C . VAL A 1 470 ? -4.344 49.625 26.281 1 95.56 470 VAL A C 1
ATOM 3820 O O . VAL A 1 470 ? -4.535 50.188 25.203 1 95.56 470 VAL A O 1
ATOM 3823 N N . LYS A 1 471 ? -3.51 50.062 27.188 1 96.62 471 LYS A N 1
ATOM 3824 C CA . LYS A 1 471 ? -2.705 51.25 26.922 1 96.62 471 LYS A CA 1
ATOM 3825 C C . LYS A 1 471 ? -1.814 51.062 25.688 1 96.62 471 LYS A C 1
ATOM 3827 O O . LYS A 1 471 ? -1.761 51.906 24.812 1 96.62 471 LYS A O 1
ATOM 3832 N N . GLU A 1 472 ? -1.198 49.969 25.719 1 97.56 472 GLU A N 1
ATOM 3833 C CA . GLU A 1 472 ? -0.292 49.656 24.625 1 97.56 472 GLU A CA 1
ATOM 3834 C C . GLU A 1 472 ? -1.057 49.469 23.312 1 97.56 472 GLU A C 1
ATOM 3836 O O . GLU A 1 472 ? -0.569 49.844 22.25 1 97.56 472 GLU A O 1
ATOM 3841 N N . LEU A 1 473 ? -2.25 48.875 23.406 1 97.31 473 LEU A N 1
ATOM 3842 C CA . LEU A 1 473 ? -3.115 48.719 22.25 1 97.31 473 LEU A CA 1
ATOM 3843 C C . LEU A 1 473 ? -3.541 50.062 21.672 1 97.31 473 LEU A C 1
ATOM 3845 O O . LEU A 1 473 ? -3.625 50.219 20.453 1 97.31 473 LEU A O 1
ATOM 3849 N N . LEU A 1 474 ? -3.797 50.969 22.5 1 96.56 474 LEU A N 1
ATOM 3850 C CA . LEU A 1 474 ? -4.191 52.312 22.078 1 96.56 474 LEU A CA 1
ATOM 3851 C C . LEU A 1 474 ? -3.043 53 21.359 1 96.56 474 LEU A C 1
ATOM 3853 O O . LEU A 1 474 ? -3.26 53.688 20.359 1 96.56 474 LEU A O 1
ATOM 3857 N N . TRP A 1 475 ? -1.873 52.844 21.938 1 97.19 475 TRP A N 1
ATOM 3858 C CA . TRP A 1 475 ? -0.701 53.406 21.281 1 97.19 475 TRP A CA 1
ATOM 3859 C C . TRP A 1 475 ? -0.556 52.844 19.875 1 97.19 475 TRP A C 1
ATOM 3861 O O . TRP A 1 475 ? -0.254 53.562 18.922 1 97.19 475 TRP A O 1
ATOM 3871 N N . TYR A 1 476 ? -0.742 51.5 19.75 1 97.38 476 TYR A N 1
ATOM 3872 C CA . TYR A 1 476 ? -0.631 50.812 18.469 1 97.38 476 TYR A CA 1
ATOM 3873 C C . TYR A 1 476 ? -1.709 51.312 17.5 1 97.38 476 TYR A C 1
ATOM 3875 O O . TYR A 1 476 ? -1.423 51.594 16.344 1 97.38 476 TYR A O 1
ATOM 3883 N N . ASN A 1 477 ? -2.934 51.344 18.031 1 95.75 477 ASN A N 1
ATOM 3884 C CA . ASN A 1 477 ? -4.078 51.719 17.219 1 95.75 477 ASN A CA 1
ATOM 3885 C C . ASN A 1 477 ? -3.895 53.125 16.625 1 95.75 477 ASN A C 1
ATOM 3887 O O . ASN A 1 477 ? -4.242 53.375 15.477 1 95.75 477 ASN A O 1
ATOM 3891 N N . ASN A 1 478 ? -3.32 54.031 17.438 1 95 478 ASN A N 1
ATOM 3892 C CA . ASN A 1 478 ? -3.227 55.406 17.047 1 95 478 ASN A CA 1
ATOM 3893 C C . ASN A 1 478 ? -1.843 55.75 16.5 1 95 478 ASN A C 1
ATOM 3895 O O . ASN A 1 478 ? -1.576 56.906 16.141 1 95 478 ASN A O 1
ATOM 3899 N N . LYS A 1 479 ? -1 54.781 16.5 1 95.5 479 LYS A N 1
ATOM 3900 C CA . LYS A 1 479 ? 0.377 55 16.047 1 95.5 479 LYS A CA 1
ATOM 3901 C C . LYS A 1 479 ? 1.047 56.094 16.844 1 95.5 479 LYS A C 1
ATOM 3903 O O . LYS A 1 479 ? 1.635 57.031 16.266 1 95.5 479 LYS A O 1
ATOM 3908 N N . THR A 1 480 ? 0.833 55.969 18.156 1 96.38 480 THR A N 1
ATOM 3909 C CA . THR A 1 480 ? 1.427 56.938 19.078 1 96.38 480 THR A CA 1
ATOM 3910 C C . THR A 1 480 ? 2.391 56.281 20.047 1 96.38 480 THR A C 1
ATOM 3912 O O . THR A 1 480 ? 2.543 55.062 20.016 1 96.38 480 THR A O 1
ATOM 3915 N N . GLY A 1 481 ? 3.031 57.094 20.781 1 95.12 481 GLY A N 1
ATOM 3916 C CA . GLY A 1 481 ? 4.004 56.531 21.688 1 95.12 481 GLY A CA 1
ATOM 3917 C C . GLY A 1 481 ? 5.191 55.906 20.984 1 95.12 481 GLY A C 1
ATOM 3918 O O . GLY A 1 481 ? 5.812 56.531 20.125 1 95.12 481 GLY A O 1
ATOM 3919 N N . PRO A 1 482 ? 5.406 54.656 21.344 1 96.12 482 PRO A N 1
ATOM 3920 C CA . PRO A 1 482 ? 6.539 53.969 20.703 1 96.12 482 PRO A CA 1
ATOM 3921 C C . PRO A 1 482 ? 6.336 53.75 19.203 1 96.12 482 PRO A C 1
ATOM 3923 O O . PRO A 1 482 ? 7.305 53.531 18.469 1 96.12 482 PRO A O 1
ATOM 3926 N N . PHE A 1 483 ? 5.121 53.875 18.75 1 96.25 483 PHE A N 1
ATOM 3927 C CA . PHE A 1 483 ? 4.793 53.562 17.359 1 96.25 483 PHE A CA 1
ATOM 3928 C C . PHE A 1 483 ? 4.711 54.844 16.547 1 96.25 483 PHE A C 1
ATOM 3930 O O . PHE A 1 483 ? 4.223 54.844 15.414 1 96.25 483 PHE A O 1
ATOM 3937 N N . ASN A 1 484 ? 5.156 55.969 16.969 1 94.69 484 ASN A N 1
ATOM 3938 C CA . ASN A 1 484 ? 4.914 57.281 16.391 1 94.69 484 ASN A CA 1
ATOM 3939 C C . ASN A 1 484 ? 5.762 57.5 15.133 1 94.69 484 ASN A C 1
ATOM 3941 O O . ASN A 1 484 ? 5.398 58.281 14.266 1 94.69 484 ASN A O 1
ATOM 3945 N N . SER A 1 485 ? 6.852 56.812 15.07 1 94.19 485 SER A N 1
ATOM 3946 C CA . SER A 1 485 ? 7.738 57.031 13.93 1 94.19 485 SER A CA 1
ATOM 3947 C C . SER A 1 485 ? 7.203 56.344 12.68 1 94.19 485 SER A C 1
ATOM 3949 O O . SER A 1 485 ? 6.859 55.156 12.703 1 94.19 485 SER A O 1
ATOM 3951 N N . SER A 1 486 ? 7.184 57.094 11.609 1 92.25 486 SER A N 1
ATOM 3952 C CA . SER A 1 486 ? 6.68 56.594 10.336 1 92.25 486 SER A CA 1
ATOM 3953 C C . SER A 1 486 ? 7.59 55.5 9.766 1 92.25 486 SER A C 1
ATOM 3955 O O . SER A 1 486 ? 7.16 54.688 8.938 1 92.25 486 SER A O 1
ATOM 3957 N N . ILE A 1 487 ? 8.719 55.406 10.211 1 92.94 487 ILE A N 1
ATOM 3958 C CA . ILE A 1 487 ? 9.711 54.469 9.703 1 92.94 487 ILE A CA 1
ATOM 3959 C C . ILE A 1 487 ? 9.258 53.031 9.992 1 92.94 487 ILE A C 1
ATOM 3961 O O . ILE A 1 487 ? 9.562 52.125 9.227 1 92.94 487 ILE A O 1
ATOM 3965 N N . PHE A 1 488 ? 8.539 52.875 11 1 93.88 488 PHE A N 1
ATOM 3966 C CA . PHE A 1 488 ? 8.102 51.531 11.414 1 93.88 488 PHE A CA 1
ATOM 3967 C C . PHE A 1 488 ? 6.957 51.031 10.547 1 93.88 488 PHE A C 1
ATOM 3969 O O . PHE A 1 488 ? 6.641 49.844 10.539 1 93.88 488 PHE A O 1
ATOM 3976 N N . TRP A 1 489 ? 6.402 51.875 9.844 1 94.56 489 TRP A N 1
ATOM 3977 C CA . TRP A 1 489 ? 5.199 51.562 9.094 1 94.56 489 TRP A CA 1
ATOM 3978 C C . TRP A 1 489 ? 5.496 51.469 7.598 1 94.56 489 TRP A C 1
ATOM 3980 O O . TRP A 1 489 ? 4.578 51.438 6.777 1 94.56 489 TRP A O 1
ATOM 3990 N N . LYS A 1 490 ? 6.777 51.438 7.246 1 93.06 490 LYS A N 1
ATOM 3991 C CA . LYS A 1 490 ? 7.191 51.188 5.867 1 93.06 490 LYS A CA 1
ATOM 3992 C C . LYS A 1 490 ? 7.133 49.688 5.523 1 93.06 490 LYS A C 1
ATOM 3994 O O . LYS A 1 490 ? 7.289 48.844 6.398 1 93.06 490 LYS A O 1
ATOM 3999 N N . LEU A 1 491 ? 6.977 49.5 4.289 1 89.06 491 LEU A N 1
ATOM 4000 C CA . LEU A 1 491 ? 6.789 48.125 3.799 1 89.06 491 LEU A CA 1
ATOM 4001 C C . LEU A 1 491 ? 7.969 47.25 4.184 1 89.06 491 LEU A C 1
ATOM 4003 O O . LEU A 1 491 ? 7.781 46.094 4.59 1 89.06 491 LEU A O 1
ATOM 4007 N N . GLU A 1 492 ? 9.117 47.656 4.094 1 86.12 492 GLU A N 1
ATOM 4008 C CA . GLU A 1 492 ? 10.328 46.906 4.391 1 86.12 492 GLU A CA 1
ATOM 4009 C C . GLU A 1 492 ? 10.398 46.5 5.863 1 86.12 492 GLU A C 1
ATOM 4011 O O . GLU A 1 492 ? 10.867 45.438 6.211 1 86.12 492 GLU A O 1
ATOM 4016 N N . ALA A 1 493 ? 9.836 47.375 6.641 1 87 493 ALA A N 1
ATOM 4017 C CA . ALA A 1 493 ? 9.883 47.156 8.078 1 87 493 ALA A CA 1
ATOM 4018 C C . ALA A 1 493 ? 8.82 46.125 8.508 1 87 493 ALA A C 1
ATOM 4020 O O . ALA A 1 493 ? 9.031 45.375 9.453 1 87 493 ALA A O 1
ATOM 4021 N N . MET A 1 494 ? 7.75 46.094 7.789 1 90.12 494 MET A N 1
ATOM 4022 C CA . MET A 1 494 ? 6.586 45.344 8.227 1 90.12 494 MET A CA 1
ATOM 4023 C C . MET A 1 494 ? 6.598 43.938 7.613 1 90.12 494 MET A C 1
ATOM 4025 O O . MET A 1 494 ? 5.715 43.125 7.898 1 90.12 494 MET A O 1
ATOM 4029 N N . ASN A 1 495 ? 7.652 43.656 6.824 1 89.69 495 ASN A N 1
ATOM 4030 C CA . ASN A 1 495 ? 7.66 42.438 6.016 1 89.69 495 ASN A CA 1
ATOM 4031 C C . ASN A 1 495 ? 7.555 41.188 6.883 1 89.69 495 ASN A C 1
ATOM 4033 O O . ASN A 1 495 ? 6.918 40.219 6.492 1 89.69 495 ASN A O 1
ATOM 4037 N N . ASP A 1 496 ? 8.156 41.25 8.07 1 93 496 ASP A N 1
ATOM 4038 C CA . ASP A 1 496 ? 8.078 40.156 9.031 1 93 496 ASP A CA 1
ATOM 4039 C C . ASP A 1 496 ? 7.465 40.625 10.352 1 93 496 ASP A C 1
ATOM 4041 O O . ASP A 1 496 ? 8.156 41.188 11.195 1 93 496 ASP A O 1
ATOM 4045 N N . PRO A 1 497 ? 6.191 40.25 10.516 1 94.69 497 PRO A N 1
ATOM 4046 C CA . PRO A 1 497 ? 5.484 40.75 11.695 1 94.69 497 PRO A CA 1
ATOM 4047 C C . PRO A 1 497 ? 6.141 40.312 13 1 94.69 497 PRO A C 1
ATOM 4049 O O . PRO A 1 497 ? 6.094 41.062 13.992 1 94.69 497 PRO A O 1
ATOM 4052 N N . ILE A 1 498 ? 6.703 39.156 13.055 1 92.69 498 ILE A N 1
ATOM 4053 C CA . ILE A 1 498 ? 7.348 38.688 14.273 1 92.69 498 ILE A CA 1
ATOM 4054 C C . ILE A 1 498 ? 8.555 39.531 14.594 1 92.69 498 ILE A C 1
ATOM 4056 O O . ILE A 1 498 ? 8.711 40 15.727 1 92.69 498 ILE A O 1
ATOM 4060 N N . ASP A 1 499 ? 9.398 39.781 13.609 1 94.06 499 ASP A N 1
ATOM 4061 C CA . ASP A 1 499 ? 10.57 40.656 13.789 1 94.06 499 ASP A CA 1
ATOM 4062 C C . ASP A 1 499 ? 10.156 42.062 14.156 1 94.06 499 ASP A C 1
ATOM 4064 O O . ASP A 1 499 ? 10.805 42.719 14.977 1 94.06 499 ASP A O 1
ATOM 4068 N N . TRP A 1 500 ? 9.117 42.469 13.5 1 96.75 500 TRP A N 1
ATOM 4069 C CA . TRP A 1 500 ? 8.602 43.812 13.758 1 96.75 500 TRP A CA 1
ATOM 4070 C C . TRP A 1 500 ? 8.227 44 15.227 1 96.75 500 TRP A C 1
ATOM 4072 O O . TRP A 1 500 ? 8.664 44.938 15.883 1 96.75 500 TRP A O 1
ATOM 4082 N N . TRP A 1 501 ? 7.465 43.125 15.781 1 96.56 501 TRP A N 1
ATOM 4083 C CA . TRP A 1 501 ? 6.988 43.219 17.156 1 96.56 501 TRP A CA 1
ATOM 4084 C C . TRP A 1 501 ? 8.133 42.969 18.141 1 96.56 501 TRP A C 1
ATOM 4086 O O . TRP A 1 501 ? 8.148 43.562 19.234 1 96.56 501 TRP A O 1
ATOM 4096 N N . ASN A 1 502 ? 9.047 42.125 17.781 1 94.81 502 ASN A N 1
ATOM 4097 C CA . ASN A 1 502 ? 10.219 41.906 18.625 1 94.81 502 ASN A CA 1
ATOM 4098 C C . ASN A 1 502 ? 11 43.219 18.844 1 94.81 502 ASN A C 1
ATOM 4100 O O . ASN A 1 502 ? 11.641 43.375 19.875 1 94.81 502 ASN A O 1
ATOM 4104 N N . GLY A 1 503 ? 10.938 44.062 17.969 1 94.94 503 GLY A N 1
ATOM 4105 C CA . GLY A 1 503 ? 11.609 45.344 18.062 1 94.94 503 GLY A CA 1
ATOM 4106 C C . GLY A 1 503 ? 11.023 46.25 19.125 1 94.94 503 GLY A C 1
ATOM 4107 O O . GLY A 1 503 ? 11.672 47.188 19.578 1 94.94 503 GLY A O 1
ATOM 4108 N N . PHE A 1 504 ? 9.828 45.969 19.578 1 96.69 504 PHE A N 1
ATOM 4109 C CA . PHE A 1 504 ? 9.141 46.844 20.516 1 96.69 504 PHE A CA 1
ATOM 4110 C C . PHE A 1 504 ? 9 46.156 21.875 1 96.69 504 PHE A C 1
ATOM 4112 O O . PHE A 1 504 ? 8.234 46.625 22.734 1 96.69 504 PHE A O 1
ATOM 4119 N N . GLN A 1 505 ? 9.672 45.125 22.156 1 95.19 505 GLN A N 1
ATOM 4120 C CA . GLN A 1 505 ? 9.516 44.312 23.359 1 95.19 505 GLN A CA 1
ATOM 4121 C C . GLN A 1 505 ? 9.766 45.125 24.609 1 95.19 505 GLN A C 1
ATOM 4123 O O . GLN A 1 505 ? 9.148 44.906 25.656 1 95.19 505 GLN A O 1
ATOM 4128 N N . LYS A 1 506 ? 10.641 46.062 24.609 1 95.88 506 LYS A N 1
ATOM 4129 C CA . LYS A 1 506 ? 10.984 46.875 25.766 1 95.88 506 LYS A CA 1
ATOM 4130 C C . LYS A 1 506 ? 9.938 47.969 26.016 1 95.88 506 LYS A C 1
ATOM 4132 O O . LYS A 1 506 ? 9.555 48.219 27.172 1 95.88 506 LYS A O 1
ATOM 4137 N N . GLU A 1 507 ? 9.461 48.562 24.984 1 96.25 507 GLU A N 1
ATOM 4138 C CA . GLU A 1 507 ? 8.547 49.688 25.078 1 96.25 507 GLU A CA 1
ATOM 4139 C C . GLU A 1 507 ? 7.121 49.25 25.359 1 96.25 507 GLU A C 1
ATOM 4141 O O . GLU A 1 507 ? 6.383 49.906 26.094 1 96.25 507 GLU A O 1
ATOM 4146 N N . VAL A 1 508 ? 6.762 48.156 24.672 1 97.31 508 VAL A N 1
ATOM 4147 C CA . VAL A 1 508 ? 5.414 47.625 24.844 1 97.31 508 VAL A CA 1
ATOM 4148 C C . VAL A 1 508 ? 5.477 46.125 25.141 1 97.31 508 VAL A C 1
ATOM 4150 O O . VAL A 1 508 ? 4.977 45.312 24.375 1 97.31 508 VAL A O 1
ATOM 4153 N N . PRO A 1 509 ? 5.879 45.781 26.281 1 96.19 509 PRO A N 1
ATOM 4154 C CA . PRO A 1 509 ? 6.215 44.375 26.609 1 96.19 509 PRO A CA 1
ATOM 4155 C C . PRO A 1 509 ? 5 43.469 26.578 1 96.19 509 PRO A C 1
ATOM 4157 O O . PRO A 1 509 ? 5.102 42.312 26.156 1 96.19 509 PRO A O 1
ATOM 4160 N N . VAL A 1 510 ? 3.838 43.938 27.016 1 96.56 510 VAL A N 1
ATOM 4161 C CA . VAL A 1 510 ? 2.668 43.062 27.125 1 96.56 510 VAL A CA 1
ATOM 4162 C C . VAL A 1 510 ? 2.094 42.781 25.734 1 96.56 510 VAL A C 1
ATOM 4164 O O . VAL A 1 510 ? 1.901 41.625 25.359 1 96.56 510 VAL A O 1
ATOM 4167 N N . LEU A 1 511 ? 1.934 43.875 25 1 97.38 511 LEU A N 1
ATOM 4168 C CA . LEU A 1 511 ? 1.332 43.75 23.672 1 97.38 511 LEU A CA 1
ATOM 4169 C C . LEU A 1 511 ? 2.277 43.031 22.703 1 97.38 511 LEU A C 1
ATOM 4171 O O . LEU A 1 511 ? 1.844 42.219 21.891 1 97.38 511 LEU A O 1
ATOM 4175 N N . SER A 1 512 ? 3.543 43.375 22.75 1 96.94 512 SER A N 1
ATOM 4176 C CA . SER A 1 512 ? 4.527 42.781 21.844 1 96.94 512 SER A CA 1
ATOM 4177 C C . SER A 1 512 ? 4.629 41.281 22.062 1 96.94 512 SER A C 1
ATOM 4179 O O . SER A 1 512 ? 4.68 40.5 21.109 1 96.94 512 SER A O 1
ATOM 4181 N N . LYS A 1 513 ? 4.684 40.875 23.312 1 94.81 513 LYS A N 1
ATOM 4182 C CA . LYS A 1 513 ? 4.75 39.469 23.641 1 94.81 513 LYS A CA 1
ATOM 4183 C C . LYS A 1 513 ? 3.525 38.719 23.109 1 94.81 513 LYS A C 1
ATOM 4185 O O . LYS A 1 513 ? 3.652 37.625 22.531 1 94.81 513 LYS A O 1
ATOM 4190 N N . PHE A 1 514 ? 2.416 39.312 23.297 1 95.62 514 PHE A N 1
ATOM 4191 C CA . PHE A 1 514 ? 1.174 38.688 22.828 1 95.62 514 PHE A CA 1
ATOM 4192 C C . PHE A 1 514 ? 1.124 38.656 21.312 1 95.62 514 PHE A C 1
ATOM 4194 O O . PHE A 1 514 ? 0.704 37.625 20.734 1 95.62 514 PHE A O 1
ATOM 4201 N N . ALA A 1 515 ? 1.534 39.719 20.688 1 96.62 515 ALA A N 1
ATOM 4202 C CA . ALA A 1 515 ? 1.527 39.781 19.219 1 96.62 515 ALA A CA 1
ATOM 4203 C C . ALA A 1 515 ? 2.451 38.719 18.625 1 96.62 515 ALA A C 1
ATOM 4205 O O . ALA A 1 515 ? 2.09 38.062 17.641 1 96.62 515 ALA A O 1
ATOM 4206 N N . VAL A 1 516 ? 3.604 38.562 19.188 1 94.88 516 VAL A N 1
ATOM 4207 C CA . VAL A 1 516 ? 4.555 37.562 18.703 1 94.88 516 VAL A CA 1
ATOM 4208 C C . VAL A 1 516 ? 3.957 36.188 18.859 1 94.88 516 VAL A C 1
ATOM 4210 O O . VAL A 1 516 ? 4.09 35.344 17.969 1 94.88 516 VAL A O 1
ATOM 4213 N N . LYS A 1 517 ? 3.328 35.969 19.938 1 93.69 517 LYS A N 1
ATOM 4214 C CA . LYS A 1 517 ? 2.643 34.688 20.188 1 93.69 517 LYS A CA 1
ATOM 4215 C C . LYS A 1 517 ? 1.613 34.406 19.094 1 93.69 517 LYS A C 1
ATOM 4217 O O . LYS A 1 517 ? 1.597 33.312 18.516 1 93.69 517 LYS A O 1
ATOM 4222 N N . LEU A 1 518 ? 0.861 35.375 18.781 1 94.81 518 LEU A N 1
ATOM 4223 C CA . LEU A 1 518 ? -0.207 35.219 17.797 1 94.81 518 LEU A CA 1
ATOM 4224 C C . LEU A 1 518 ? 0.365 35 16.406 1 94.81 518 LEU A C 1
ATOM 4226 O O . LEU A 1 518 ? -0.156 34.188 15.625 1 94.81 518 LEU A O 1
ATOM 4230 N N . MET A 1 519 ? 1.427 35.75 16.125 1 93.5 519 MET A N 1
ATOM 4231 C CA . MET A 1 519 ? 2.023 35.719 14.789 1 93.5 519 MET A CA 1
ATOM 4232 C C . MET A 1 519 ? 2.766 34.406 14.555 1 93.5 519 MET A C 1
ATOM 4234 O O . MET A 1 519 ? 3.084 34.031 13.422 1 93.5 519 MET A O 1
ATOM 4238 N N . SER A 1 520 ? 2.969 33.656 15.562 1 91.88 520 SER A N 1
ATOM 4239 C CA . SER A 1 520 ? 3.725 32.406 15.461 1 91.88 520 SER A CA 1
ATOM 4240 C C . SER A 1 520 ? 2.803 31.203 15.219 1 91.88 520 SER A C 1
ATOM 4242 O O . SER A 1 520 ? 3.268 30.078 15.047 1 91.88 520 SER A O 1
ATOM 4244 N N . ILE A 1 521 ? 1.524 31.406 15.164 1 94 521 ILE A N 1
ATOM 4245 C CA . ILE A 1 521 ? 0.547 30.312 15.094 1 94 521 ILE A CA 1
ATOM 4246 C C . ILE A 1 521 ? 0.282 29.953 13.633 1 94 521 ILE A C 1
ATOM 4248 O O . ILE A 1 521 ? -0.067 30.828 12.828 1 94 521 ILE A O 1
ATOM 4252 N N . PRO A 1 522 ? 0.497 28.641 13.406 1 91.25 522 PRO A N 1
ATOM 4253 C CA . PRO A 1 522 ? -0.006 28.203 12.102 1 91.25 522 PRO A CA 1
ATOM 4254 C C . PRO A 1 522 ? -1.521 28 12.086 1 91.25 522 PRO A C 1
ATOM 4256 O O . PRO A 1 522 ? -2.115 27.688 13.125 1 91.25 522 PRO A O 1
ATOM 4259 N N . ALA A 1 523 ? -2.236 28.312 11.078 1 91.5 523 ALA A N 1
ATOM 4260 C CA . ALA A 1 523 ? -3.693 28.234 11.039 1 91.5 523 ALA A CA 1
ATOM 4261 C C . ALA A 1 523 ? -4.152 26.906 10.445 1 91.5 523 ALA A C 1
ATOM 4263 O O . ALA A 1 523 ? -5.207 26.844 9.805 1 91.5 523 ALA A O 1
ATOM 4264 N N . SER A 1 524 ? -3.324 25.828 10.609 1 91.12 524 SER A N 1
ATOM 4265 C CA . SER A 1 524 ? -3.721 24.547 10.031 1 91.12 524 SER A CA 1
ATOM 4266 C C . SER A 1 524 ? -3.117 23.375 10.805 1 91.12 524 SER A C 1
ATOM 4268 O O . SER A 1 524 ? -2.088 23.531 11.469 1 91.12 524 SER A O 1
ATOM 4270 N N . ASN A 1 525 ? -3.789 22.266 10.812 1 90.5 525 ASN A N 1
ATOM 4271 C CA . ASN A 1 525 ? -3.348 21.016 11.43 1 90.5 525 ASN A CA 1
ATOM 4272 C C . ASN A 1 525 ? -2.697 20.094 10.406 1 90.5 525 ASN A C 1
ATOM 4274 O O . ASN A 1 525 ? -2.721 18.875 10.57 1 90.5 525 ASN A O 1
ATOM 4278 N N . ALA A 1 526 ? -2.148 20.562 9.32 1 88.06 526 ALA A N 1
ATOM 4279 C CA . ALA A 1 526 ? -1.617 19.797 8.195 1 88.06 526 ALA A CA 1
ATOM 4280 C C . ALA A 1 526 ? -0.421 18.953 8.625 1 88.06 526 ALA A C 1
ATOM 4282 O O . ALA A 1 526 ? -0.219 17.844 8.117 1 88.06 526 ALA A O 1
ATOM 4283 N N . ALA A 1 527 ? 0.338 19.438 9.555 1 88.12 527 ALA A N 1
ATOM 4284 C CA . ALA A 1 527 ? 1.517 18.719 10.023 1 88.12 527 ALA A CA 1
ATOM 4285 C C . ALA A 1 527 ? 1.135 17.344 10.586 1 88.12 527 ALA A C 1
ATOM 4287 O O . ALA A 1 527 ? 1.812 16.344 10.32 1 88.12 527 ALA A O 1
ATOM 4288 N N . SER A 1 528 ? 0.072 17.312 11.336 1 90.94 528 SER A N 1
ATOM 4289 C CA . SER A 1 528 ? -0.39 16.062 11.93 1 90.94 528 SER A CA 1
ATOM 4290 C C . SER A 1 528 ? -0.86 15.086 10.867 1 90.94 528 SER A C 1
ATOM 4292 O O . SER A 1 528 ? -0.619 13.883 10.969 1 90.94 528 SER A O 1
ATOM 4294 N N . GLU A 1 529 ? -1.519 15.562 9.898 1 86.81 529 GLU A N 1
ATOM 4295 C CA . GLU A 1 529 ? -2.021 14.711 8.82 1 86.81 529 GLU A CA 1
ATOM 4296 C C . GLU A 1 529 ? -0.876 14.141 7.992 1 86.81 529 GLU A C 1
ATOM 4298 O O . GLU A 1 529 ? -0.912 12.969 7.598 1 86.81 529 GLU A O 1
ATOM 4303 N N . ARG A 1 530 ? 0.082 14.984 7.711 1 84.06 530 ARG A N 1
ATOM 4304 C CA . ARG A 1 530 ? 1.231 14.555 6.926 1 84.06 530 ARG A CA 1
ATOM 4305 C C . ARG A 1 530 ? 2.018 13.469 7.656 1 84.06 530 ARG A C 1
ATOM 4307 O O . ARG A 1 530 ? 2.621 12.602 7.023 1 84.06 530 ARG A O 1
ATOM 4314 N N . ASN A 1 531 ? 1.969 13.562 8.906 1 88.75 531 ASN A N 1
ATOM 4315 C CA . ASN A 1 531 ? 2.676 12.594 9.734 1 88.75 531 ASN A CA 1
ATOM 4316 C C . ASN A 1 531 ? 2.15 11.18 9.516 1 88.75 531 ASN A C 1
ATOM 4318 O O . ASN A 1 531 ? 2.891 10.203 9.664 1 88.75 531 ASN A O 1
ATOM 4322 N N . TRP A 1 532 ? 0.895 11.031 9.133 1 89.19 532 TRP A N 1
ATOM 4323 C CA . TRP A 1 532 ? 0.306 9.711 8.922 1 89.19 532 TRP A CA 1
ATOM 4324 C C . TRP A 1 532 ? 0.948 9.016 7.727 1 89.19 532 TRP A C 1
ATOM 4326 O O . TRP A 1 532 ? 1.041 7.781 7.695 1 89.19 532 TRP A O 1
ATOM 4336 N N . SER A 1 533 ? 1.389 9.797 6.77 1 86.25 533 SER A N 1
ATOM 4337 C CA . SER A 1 533 ? 2.135 9.203 5.66 1 86.25 533 SER A CA 1
ATOM 4338 C C . SER A 1 533 ? 3.391 8.5 6.156 1 86.25 533 SER A C 1
ATOM 4340 O O . SER A 1 533 ? 3.764 7.445 5.637 1 86.25 533 SER A O 1
ATOM 4342 N N . ASN A 1 534 ? 4.023 9.109 7.129 1 90.25 534 ASN A N 1
ATOM 4343 C CA . ASN A 1 534 ? 5.199 8.484 7.727 1 90.25 534 ASN A CA 1
ATOM 4344 C C . ASN A 1 534 ? 4.836 7.184 8.445 1 90.25 534 ASN A C 1
ATOM 4346 O O . ASN A 1 534 ? 5.57 6.195 8.359 1 90.25 534 ASN A O 1
ATOM 4350 N N . PHE A 1 535 ?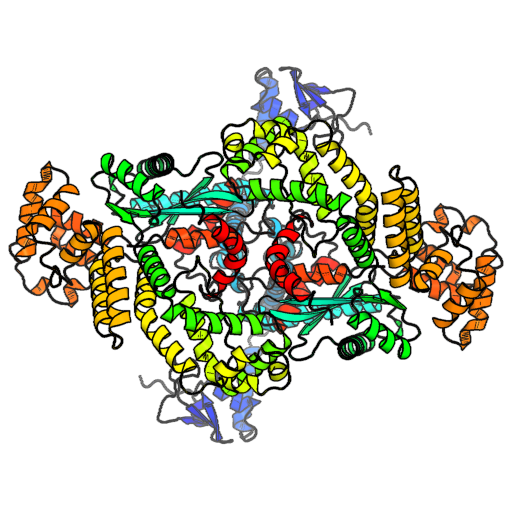 3.738 7.211 9.141 1 92.12 535 PHE A N 1
ATOM 4351 C CA . PHE A 1 535 ? 3.256 6.008 9.805 1 92.12 535 PHE A CA 1
ATOM 4352 C C . PHE A 1 535 ? 3.012 4.891 8.797 1 92.12 535 PHE A C 1
ATOM 4354 O O . PHE A 1 535 ? 3.477 3.766 8.984 1 92.12 535 PHE A O 1
ATOM 4361 N N . GLY A 1 536 ? 2.307 5.285 7.711 1 90.12 536 GLY A N 1
ATOM 4362 C CA . GLY A 1 536 ? 2.01 4.309 6.676 1 90.12 536 GLY A CA 1
ATOM 4363 C C . GLY A 1 536 ? 3.25 3.77 5.988 1 90.12 536 GLY A C 1
ATOM 4364 O O . GLY A 1 536 ? 3.279 2.611 5.566 1 90.12 536 GLY A O 1
ATOM 4365 N N . PHE A 1 537 ? 4.254 4.555 5.895 1 88.62 537 PHE A N 1
ATOM 4366 C CA . PHE A 1 537 ? 5.516 4.16 5.273 1 88.62 537 PHE A CA 1
ATOM 4367 C C . PHE A 1 537 ? 6.27 3.174 6.156 1 88.62 537 PHE A C 1
ATOM 4369 O O . PHE A 1 537 ? 6.859 2.213 5.66 1 88.62 537 PHE A O 1
ATOM 4376 N N . ILE A 1 538 ? 6.258 3.443 7.422 1 92.12 538 ILE A N 1
ATOM 4377 C CA . ILE A 1 538 ? 7.016 2.617 8.352 1 92.12 538 ILE A CA 1
ATOM 4378 C C . ILE A 1 538 ? 6.258 1.318 8.625 1 92.12 538 ILE A C 1
ATOM 4380 O O . ILE A 1 538 ? 6.844 0.234 8.602 1 92.12 538 ILE A O 1
ATOM 4384 N N . GLN A 1 539 ? 5.016 1.463 8.945 1 91 539 GLN A N 1
ATOM 4385 C CA . GLN A 1 539 ? 4.176 0.29 9.164 1 91 539 GLN A CA 1
ATOM 4386 C C . GLN A 1 539 ? 3.281 0.016 7.961 1 91 539 GLN A C 1
ATOM 4388 O O . GLN A 1 539 ? 2.213 0.615 7.824 1 91 539 GLN A O 1
ATOM 4393 N N . ASN A 1 540 ? 3.691 -0.812 7.145 1 86.06 540 ASN A N 1
ATOM 4394 C CA . ASN A 1 540 ? 2.992 -1.16 5.91 1 86.06 540 ASN A CA 1
ATOM 4395 C C . ASN A 1 540 ? 2.693 -2.654 5.84 1 86.06 540 ASN A C 1
ATOM 4397 O O . ASN A 1 540 ? 2.83 -3.369 6.836 1 86.06 540 ASN A O 1
ATOM 4401 N N . ILE A 1 541 ? 2.32 -3.104 4.773 1 78.12 541 ILE A N 1
ATOM 4402 C CA . ILE A 1 541 ? 1.839 -4.473 4.617 1 78.12 541 ILE A CA 1
ATOM 4403 C C . ILE A 1 541 ? 2.982 -5.453 4.867 1 78.12 541 ILE A C 1
ATOM 4405 O O . ILE A 1 541 ? 2.77 -6.535 5.422 1 78.12 541 ILE A O 1
ATOM 4409 N N . LYS A 1 542 ? 4.188 -5.059 4.477 1 79.69 542 LYS A N 1
ATOM 4410 C CA . LYS A 1 542 ? 5.332 -5.949 4.645 1 79.69 542 LYS A CA 1
ATOM 4411 C C . LYS A 1 542 ? 5.891 -5.867 6.062 1 79.69 542 LYS A C 1
ATOM 4413 O O . LYS A 1 542 ? 6.602 -6.77 6.508 1 79.69 542 LYS A O 1
ATOM 4418 N N . ARG A 1 543 ? 5.543 -4.793 6.746 1 86.25 543 ARG A N 1
ATOM 4419 C CA . ARG A 1 543 ? 6.023 -4.578 8.109 1 86.25 543 ARG A CA 1
ATOM 4420 C C . ARG A 1 543 ? 4.863 -4.504 9.094 1 86.25 543 ARG A C 1
ATOM 4422 O O . ARG A 1 543 ? 4.828 -3.615 9.945 1 86.25 543 ARG A O 1
ATOM 4429 N N . ASN A 1 544 ? 3.934 -5.324 8.891 1 81.06 544 ASN A N 1
ATOM 4430 C CA . ASN A 1 544 ? 2.697 -5.238 9.656 1 81.06 544 ASN A CA 1
ATOM 4431 C C . ASN A 1 544 ? 2.803 -5.996 10.977 1 81.06 544 ASN A C 1
ATOM 4433 O O . ASN A 1 544 ? 1.817 -6.121 11.711 1 81.06 544 ASN A O 1
ATOM 4437 N N . ARG A 1 545 ? 4.008 -6.48 11.297 1 83.56 545 ARG A N 1
ATOM 4438 C CA . ARG A 1 545 ? 4.176 -7.188 12.562 1 83.56 545 ARG A CA 1
ATOM 4439 C C . ARG A 1 545 ? 4.777 -6.27 13.625 1 83.56 545 ARG A C 1
ATOM 4441 O O . ARG A 1 545 ? 4.934 -6.668 14.781 1 83.56 545 ARG A O 1
ATOM 4448 N N . LEU A 1 546 ? 5.094 -5.141 13.18 1 89.69 546 LEU A N 1
ATOM 4449 C CA . LEU A 1 546 ? 5.598 -4.152 14.125 1 89.69 546 LEU A CA 1
ATOM 4450 C C . LEU A 1 546 ? 4.547 -3.82 15.18 1 89.69 546 LEU A C 1
ATOM 4452 O O . LEU A 1 546 ? 3.377 -3.613 14.852 1 89.69 546 LEU A O 1
ATOM 4456 N N . THR A 1 547 ? 5.031 -3.816 16.406 1 90.31 547 THR A N 1
ATOM 4457 C CA . THR A 1 547 ? 4.137 -3.354 17.469 1 90.31 547 THR A CA 1
ATOM 4458 C C . THR A 1 547 ? 3.947 -1.841 17.391 1 90.31 547 THR A C 1
ATOM 4460 O O . THR A 1 547 ? 4.762 -1.137 16.781 1 90.31 547 THR A O 1
ATOM 4463 N N . ASN A 1 548 ? 2.879 -1.339 17.969 1 91.81 548 ASN A N 1
ATOM 4464 C CA . ASN A 1 548 ? 2.648 0.101 18 1 91.81 548 ASN A CA 1
ATOM 4465 C C . ASN A 1 548 ? 3.793 0.841 18.688 1 91.81 548 ASN A C 1
ATOM 4467 O O . ASN A 1 548 ? 4.234 1.89 18.203 1 91.81 548 ASN A O 1
ATOM 4471 N N . GLU A 1 549 ? 4.27 0.274 19.766 1 93.12 549 GLU A N 1
ATOM 4472 C CA . GLU A 1 549 ? 5.355 0.907 20.5 1 93.12 549 GLU A CA 1
ATOM 4473 C C . GLU A 1 549 ? 6.598 1.074 19.625 1 93.12 549 GLU A C 1
ATOM 4475 O O . GLU A 1 549 ? 7.191 2.154 19.594 1 93.12 549 GLU A O 1
ATOM 4480 N N . ARG A 1 550 ? 6.969 0.017 19.016 1 94.31 550 ARG A N 1
ATOM 4481 C CA . ARG A 1 550 ? 8.133 0.064 18.125 1 94.31 550 ARG A CA 1
ATOM 4482 C C . ARG A 1 550 ? 7.895 1.008 16.953 1 94.31 550 ARG A C 1
ATOM 4484 O O . ARG A 1 550 ? 8.789 1.755 16.562 1 94.31 550 ARG A O 1
ATOM 4491 N N . THR A 1 551 ? 6.691 0.938 16.375 1 95.62 551 THR A N 1
ATOM 4492 C CA . THR A 1 551 ? 6.328 1.82 15.273 1 95.62 551 THR A CA 1
ATOM 4493 C C . THR A 1 551 ? 6.449 3.283 15.688 1 95.62 551 THR A C 1
ATOM 4495 O O . THR A 1 551 ? 6.984 4.105 14.938 1 95.62 551 THR A O 1
ATOM 4498 N N . PHE A 1 552 ? 5.996 3.629 16.906 1 96.31 552 PHE A N 1
ATOM 4499 C CA . PHE A 1 552 ? 6.047 5.004 17.391 1 96.31 552 PHE A CA 1
ATOM 4500 C C . PHE A 1 552 ? 7.488 5.492 17.484 1 96.31 552 PHE A C 1
ATOM 4502 O O . PHE A 1 552 ? 7.797 6.613 17.078 1 96.31 552 PHE A O 1
ATOM 4509 N N . LYS A 1 553 ? 8.352 4.613 17.953 1 96.69 553 LYS A N 1
ATOM 4510 C CA . LYS A 1 553 ? 9.758 4.977 18.078 1 96.69 553 LYS A CA 1
ATOM 4511 C C . LYS A 1 553 ? 10.398 5.176 16.703 1 96.69 553 LYS A C 1
ATOM 4513 O O . LYS A 1 553 ? 11.133 6.145 16.484 1 96.69 553 LYS A O 1
ATOM 4518 N N . LEU A 1 554 ? 10.117 4.25 15.844 1 97.06 554 LEU A N 1
ATOM 4519 C CA . LEU A 1 554 ? 10.68 4.332 14.5 1 97.06 554 LEU A CA 1
ATOM 4520 C C . LEU A 1 554 ? 10.195 5.59 13.781 1 97.06 554 LEU A C 1
ATOM 4522 O O . LEU A 1 554 ? 10.984 6.277 13.133 1 97.06 554 LEU A O 1
ATOM 4526 N N . VAL A 1 555 ? 8.914 5.898 13.875 1 96.31 555 VAL A N 1
ATOM 4527 C CA . VAL A 1 555 ? 8.344 7.078 13.234 1 96.31 555 VAL A CA 1
ATOM 4528 C C . VAL A 1 555 ? 8.938 8.344 13.859 1 96.31 555 VAL A C 1
ATOM 4530 O O . VAL A 1 555 ? 9.219 9.312 13.148 1 96.31 555 VAL A O 1
ATOM 4533 N N . SER A 1 556 ? 9.062 8.312 15.172 1 96.31 556 SER A N 1
ATOM 4534 C CA . SER A 1 556 ? 9.656 9.453 15.859 1 96.31 556 SER A CA 1
ATOM 4535 C C . SER A 1 556 ? 11.047 9.758 15.32 1 96.31 556 SER A C 1
ATOM 4537 O O . SER A 1 556 ? 11.359 10.906 15 1 96.31 556 SER A O 1
ATOM 4539 N N . ILE A 1 557 ? 11.852 8.727 15.195 1 96.62 557 ILE A N 1
ATOM 4540 C CA . ILE A 1 557 ? 13.211 8.898 14.695 1 96.62 557 ILE A CA 1
ATOM 4541 C C . ILE A 1 557 ? 13.18 9.32 13.234 1 96.62 557 ILE A C 1
ATOM 4543 O O . ILE A 1 557 ? 13.82 10.305 12.852 1 96.62 557 ILE A O 1
ATOM 4547 N N . TYR A 1 558 ? 12.438 8.641 12.438 1 95.44 558 TYR A N 1
ATOM 4548 C CA . TYR A 1 558 ? 12.336 8.891 11 1 95.44 558 TYR A CA 1
ATOM 4549 C C . TYR A 1 558 ? 11.867 10.312 10.727 1 95.44 558 TYR A C 1
ATOM 4551 O O . TYR A 1 558 ? 12.469 11.031 9.93 1 95.44 558 TYR A O 1
ATOM 4559 N N . SER A 1 559 ? 10.812 10.734 11.352 1 93 559 SER A N 1
ATOM 4560 C CA . SER A 1 559 ? 10.195 12.031 11.117 1 93 559 SER A CA 1
ATOM 4561 C C . SER A 1 559 ? 11.086 13.172 11.609 1 93 559 SER A C 1
ATOM 4563 O O . SER A 1 559 ? 11.266 14.172 10.906 1 93 559 SER A O 1
ATOM 4565 N N . ASN A 1 560 ? 11.656 13.016 12.773 1 92.56 560 ASN A N 1
ATOM 4566 C CA . ASN A 1 560 ? 12.375 14.125 13.398 1 92.56 560 ASN A CA 1
ATOM 4567 C C . ASN A 1 560 ? 13.773 14.289 12.812 1 92.56 560 ASN A C 1
ATOM 4569 O O . ASN A 1 560 ? 14.297 15.398 12.742 1 92.56 560 ASN A O 1
ATOM 4573 N N . LEU A 1 561 ? 14.383 13.211 12.352 1 90.56 561 LEU A N 1
ATOM 4574 C CA . LEU A 1 561 ? 15.672 13.328 11.68 1 90.56 561 LEU A CA 1
ATOM 4575 C C . LEU A 1 561 ? 15.516 14.008 10.32 1 90.56 561 LEU A C 1
ATOM 4577 O O . LEU A 1 561 ? 16.391 14.766 9.898 1 90.56 561 LEU A O 1
ATOM 4581 N N . ARG A 1 562 ? 14.492 13.758 9.672 1 83.5 562 ARG A N 1
ATOM 4582 C CA . ARG A 1 562 ? 14.234 14.352 8.359 1 83.5 562 ARG A CA 1
ATOM 4583 C C . ARG A 1 562 ? 13.922 15.836 8.477 1 83.5 562 ARG A C 1
ATOM 4585 O O . ARG A 1 562 ? 14.336 16.625 7.637 1 83.5 562 ARG A O 1
ATOM 4592 N N . LEU A 1 563 ? 13.266 16.141 9.477 1 76.12 563 LEU A N 1
ATOM 4593 C CA . LEU A 1 563 ? 12.898 17.531 9.719 1 76.12 563 LEU A CA 1
ATOM 4594 C C . LEU A 1 563 ? 14.109 18.344 10.148 1 76.12 563 LEU A C 1
ATOM 4596 O O . LEU A 1 563 ? 14.242 19.516 9.758 1 76.12 563 LEU A O 1
ATOM 4600 N N . ALA A 1 564 ? 14.992 17.766 10.961 1 71.44 564 ALA A N 1
ATOM 4601 C CA . ALA A 1 564 ? 16.188 18.453 11.453 1 71.44 564 ALA A CA 1
ATOM 4602 C C . ALA A 1 564 ? 17.172 18.734 10.32 1 71.44 564 ALA A C 1
ATOM 4604 O O . ALA A 1 564 ? 17.859 19.766 10.328 1 71.44 564 ALA A O 1
ATOM 4605 N N . ASN A 1 565 ? 17.344 17.859 9.484 1 65.31 565 ASN A N 1
ATOM 4606 C CA . ASN A 1 565 ? 18.312 18 8.406 1 65.31 565 ASN A CA 1
ATOM 4607 C C . ASN A 1 565 ? 17.75 18.797 7.238 1 65.31 565 ASN A C 1
ATOM 4609 O O . ASN A 1 565 ? 18.453 19.078 6.27 1 65.31 565 ASN A O 1
ATOM 4613 N N . GLY A 1 566 ? 16.719 19.531 7.578 1 59.12 566 GLY A N 1
ATOM 4614 C CA . GLY A 1 566 ? 16.156 20.344 6.504 1 59.12 566 GLY A CA 1
ATOM 4615 C C . GLY A 1 566 ? 15.875 19.547 5.246 1 59.12 566 GLY A C 1
ATOM 4616 O O . GLY A 1 566 ? 15.805 20.109 4.152 1 59.12 566 GLY A O 1
ATOM 4617 N N . GLN A 1 567 ? 16.391 18.469 5.297 1 50.22 567 GLN A N 1
ATOM 4618 C CA . GLN A 1 567 ? 16.453 17.609 4.121 1 50.22 567 GLN A CA 1
ATOM 4619 C C . GLN A 1 567 ? 15.078 17.5 3.451 1 50.22 567 GLN A C 1
ATOM 4621 O O . GLN A 1 567 ? 14.102 17.109 4.086 1 50.22 567 GLN A O 1
ATOM 4626 N N . LYS A 1 568 ? 14.758 18.562 2.826 1 46.72 568 LYS A N 1
ATOM 4627 C CA . LYS A 1 568 ? 13.859 18.047 1.795 1 46.72 568 LYS A CA 1
ATOM 4628 C C . LYS A 1 568 ? 14.273 16.656 1.355 1 46.72 568 LYS A C 1
ATOM 4630 O O . LYS A 1 568 ? 15.156 16.5 0.51 1 46.72 568 LYS A O 1
ATOM 4635 N N . LEU A 1 569 ? 14.734 15.859 2.307 1 41.69 569 LEU A N 1
ATOM 4636 C CA . LEU A 1 569 ? 15.117 14.555 1.773 1 41.69 569 LEU A CA 1
ATOM 4637 C C . LEU A 1 569 ? 14.406 14.281 0.452 1 41.69 569 LEU A C 1
ATOM 4639 O O . LEU A 1 569 ? 13.195 14.484 0.341 1 41.69 569 LEU A O 1
ATOM 4643 N N . ASN A 1 570 ? 15.07 14.531 -0.519 1 35.28 570 ASN A N 1
ATOM 4644 C CA . ASN A 1 570 ? 14.664 14.273 -1.894 1 35.28 570 ASN A CA 1
ATOM 4645 C C . ASN A 1 570 ? 13.742 13.062 -1.98 1 35.28 570 ASN A C 1
ATOM 4647 O O . ASN A 1 570 ? 14.195 11.938 -2.193 1 35.28 570 ASN A O 1
ATOM 4651 N N . ASP A 1 571 ? 12.984 12.906 -0.985 1 37.09 571 ASP A N 1
ATOM 4652 C CA . ASP A 1 571 ? 12.031 11.883 -1.402 1 37.09 571 ASP A CA 1
ATOM 4653 C C . ASP A 1 571 ? 11.672 12.039 -2.879 1 37.09 571 ASP A C 1
ATOM 4655 O O . ASP A 1 571 ? 11.633 13.156 -3.398 1 37.09 571 ASP A O 1
ATOM 4659 N N . ASP A 1 572 ? 12.094 11.281 -3.713 1 35.91 572 ASP A N 1
ATOM 4660 C CA . ASP A 1 572 ? 11.547 11.43 -5.059 1 35.91 572 ASP A CA 1
ATOM 4661 C C . ASP A 1 572 ? 10.297 12.312 -5.051 1 35.91 572 ASP A C 1
ATOM 4663 O O . ASP A 1 572 ? 9.516 12.289 -4.094 1 35.91 572 ASP A O 1
ATOM 4667 N N . ASN A 1 573 ? 10.375 13.57 -5.699 1 33.25 573 ASN A N 1
ATOM 4668 C CA . ASN A 1 573 ? 9.172 14.383 -5.875 1 33.25 573 ASN A CA 1
ATOM 4669 C C . ASN A 1 573 ? 7.906 13.578 -5.566 1 33.25 573 ASN A C 1
ATOM 4671 O O . ASN A 1 573 ? 7.383 12.875 -6.434 1 33.25 573 ASN A O 1
ATOM 4675 N N . ILE A 1 574 ? 7.879 12.977 -4.477 1 34.75 574 ILE A N 1
ATOM 4676 C CA . ILE A 1 574 ? 6.527 12.531 -4.156 1 34.75 574 ILE A CA 1
ATOM 4677 C C . ILE A 1 574 ? 5.523 13.617 -4.547 1 34.75 574 ILE A C 1
ATOM 4679 O O . ILE A 1 574 ? 5.543 14.719 -3.99 1 34.75 574 ILE A O 1
ATOM 4683 N N . ASN A 1 575 ? 5.449 13.945 -5.68 1 33.69 575 ASN A N 1
ATOM 4684 C CA . ASN A 1 575 ? 4.23 14.719 -5.891 1 33.69 575 ASN A CA 1
ATOM 4685 C C . ASN A 1 575 ? 3.182 14.406 -4.824 1 33.69 575 ASN A C 1
ATOM 4687 O O . ASN A 1 575 ? 2.701 13.273 -4.734 1 33.69 575 ASN A O 1
ATOM 4691 N N . GLU A 1 576 ? 3.334 14.992 -3.592 1 35.56 576 GLU A N 1
ATOM 4692 C CA . GLU A 1 576 ? 2.27 15 -2.594 1 35.56 576 GLU A CA 1
ATOM 4693 C C . GLU A 1 576 ? 0.939 14.562 -3.205 1 35.56 576 GLU A C 1
ATOM 4695 O O . GLU A 1 576 ? 0.05 14.086 -2.496 1 35.56 576 GLU A O 1
ATOM 4700 N N . GLU A 1 577 ? 0.82 14.945 -4.422 1 35 577 GLU A N 1
ATOM 4701 C CA . GLU A 1 577 ? -0.397 14.656 -5.176 1 35 577 GLU A CA 1
ATOM 4702 C C . GLU A 1 577 ? -0.622 13.156 -5.301 1 35 577 GLU A C 1
ATOM 4704 O O . GLU A 1 577 ? -1.764 12.688 -5.285 1 35 577 GLU A O 1
ATOM 4709 N N . GLU A 1 578 ? 0.52 12.359 -5.508 1 36.03 578 GLU A N 1
ATOM 4710 C CA . GLU A 1 578 ? 0.379 10.961 -5.891 1 36.03 578 GLU A CA 1
ATOM 4711 C C . GLU A 1 578 ? 0.245 10.062 -4.664 1 36.03 578 GLU A C 1
ATOM 4713 O O . GLU A 1 578 ? -0.188 8.914 -4.773 1 36.03 578 GLU A O 1
ATOM 4718 N N . LEU A 1 579 ? 0.857 10.344 -3.559 1 36.59 579 LEU A N 1
ATOM 4719 C CA . LEU A 1 579 ? 0.683 9.586 -2.324 1 36.59 579 LEU A CA 1
ATOM 4720 C C . LEU A 1 579 ? -0.795 9.328 -2.051 1 36.59 579 LEU A C 1
ATOM 4722 O O . LEU A 1 579 ? -1.141 8.398 -1.312 1 36.59 579 LEU A O 1
ATOM 4726 N N . GLU A 1 580 ? -1.61 10.281 -2.367 1 35.12 580 GLU A N 1
ATOM 4727 C CA . GLU A 1 580 ? -3.041 10.352 -2.086 1 35.12 580 GLU A CA 1
ATOM 4728 C C . GLU A 1 580 ? -3.775 9.148 -2.678 1 35.12 580 GLU A C 1
ATOM 4730 O O . GLU A 1 580 ? -4.922 8.875 -2.311 1 35.12 580 GLU A O 1
ATOM 4735 N N . ASN A 1 581 ? -3.213 8.594 -3.633 1 35.75 581 ASN A N 1
ATOM 4736 C CA . ASN A 1 581 ? -3.955 7.504 -4.262 1 35.75 581 ASN A CA 1
ATOM 4737 C C . ASN A 1 581 ? -4.07 6.293 -3.338 1 35.75 581 ASN A C 1
ATOM 4739 O O . ASN A 1 581 ? -4.906 5.418 -3.557 1 35.75 581 ASN A O 1
ATOM 4743 N N . LEU A 1 582 ? -3.148 6.16 -2.473 1 35.22 582 LEU A N 1
ATOM 4744 C CA . LEU A 1 582 ? -3.207 5.016 -1.568 1 35.22 582 LEU A CA 1
ATOM 4745 C C . LEU A 1 582 ? -4.355 5.164 -0.575 1 35.22 582 LEU A C 1
ATOM 4747 O O . LEU A 1 582 ? -4.871 4.168 -0.061 1 35.22 582 LEU A O 1
ATOM 4751 N N . ASP A 1 583 ? -4.574 6.383 -0.007 1 33.78 583 ASP A N 1
ATOM 4752 C CA . ASP A 1 583 ? -5.691 6.609 0.905 1 33.78 583 ASP A CA 1
ATOM 4753 C C . ASP A 1 583 ? -7.02 6.215 0.26 1 33.78 583 ASP A C 1
ATOM 4755 O O . ASP A 1 583 ? -8.031 6.086 0.946 1 33.78 583 ASP A O 1
ATOM 4759 N N . GLU A 1 584 ? -7.188 6.387 -0.906 1 33.78 584 GLU A N 1
ATOM 4760 C CA . GLU A 1 584 ? -8.414 5.98 -1.588 1 33.78 584 GLU A CA 1
ATOM 4761 C C . GLU A 1 584 ? -8.758 4.527 -1.286 1 33.78 584 GLU A C 1
ATOM 4763 O O . GLU A 1 584 ? -9.938 4.172 -1.172 1 33.78 584 GLU A O 1
ATOM 4768 N N . ILE A 1 585 ? -7.766 3.719 -1.237 1 32.78 585 ILE A N 1
ATOM 4769 C CA . ILE A 1 585 ? -8.016 2.316 -0.917 1 32.78 585 ILE A CA 1
ATOM 4770 C C . ILE A 1 585 ? -8.469 2.193 0.535 1 32.78 585 ILE A C 1
ATOM 4772 O O . ILE A 1 585 ? -9.391 1.432 0.839 1 32.78 585 ILE A O 1
ATOM 4776 N N . ILE A 1 586 ? -7.973 2.938 1.464 1 31.78 586 ILE A N 1
ATOM 4777 C CA . ILE A 1 586 ? -8.352 2.883 2.871 1 31.78 586 ILE A CA 1
ATOM 4778 C C . ILE A 1 586 ? -9.672 3.619 3.074 1 31.78 586 ILE A C 1
ATOM 4780 O O . ILE A 1 586 ? -10.547 3.152 3.811 1 31.78 586 ILE A O 1
ATOM 4784 N N . VAL A 1 587 ? -9.938 4.918 2.6 1 32.06 587 VAL A N 1
ATOM 4785 C CA . VAL A 1 587 ? -11.078 5.762 2.93 1 32.06 587 VAL A CA 1
ATOM 4786 C C . VAL A 1 587 ? -12.336 5.23 2.244 1 32.06 587 VAL A C 1
ATOM 4788 O O . VAL A 1 587 ? -13.453 5.559 2.643 1 32.06 587 VAL A O 1
ATOM 4791 N N . ILE A 1 588 ? -12.32 4.672 1.095 1 31.64 588 ILE A N 1
ATOM 4792 C CA . ILE A 1 588 ? -13.625 4.238 0.6 1 31.64 588 ILE A CA 1
ATOM 4793 C C . ILE A 1 588 ? -14.328 3.402 1.665 1 31.64 588 ILE A C 1
ATOM 4795 O O . ILE A 1 588 ? -15.562 3.377 1.728 1 31.64 588 ILE A O 1
ATOM 4799 N N . GLU A 1 589 ? -13.625 2.799 2.523 1 30.31 589 GLU A N 1
ATOM 4800 C CA . GLU A 1 589 ? -14.32 2.102 3.602 1 30.31 589 GLU A CA 1
ATOM 4801 C C . GLU A 1 589 ? -14.906 3.088 4.605 1 30.31 589 GLU A C 1
ATOM 4803 O O . GLU A 1 589 ? -15.992 2.859 5.145 1 30.31 589 GLU A O 1
ATOM 4808 N N . GLU A 1 590 ? -14.273 4.223 4.863 1 30 590 GLU A N 1
ATOM 4809 C CA . GLU A 1 590 ? -14.766 5.078 5.941 1 30 590 GLU A CA 1
ATOM 4810 C C . GLU A 1 590 ? -15.977 5.891 5.496 1 30 590 GLU A C 1
ATOM 4812 O O . GLU A 1 590 ? -16.828 6.23 6.312 1 30 590 GLU A O 1
ATOM 4817 N N . SER A 1 591 ? -16.078 6.414 4.316 1 31.27 591 SER A N 1
ATOM 4818 C CA . SER A 1 591 ? -17.172 7.344 4.062 1 31.27 591 SER A CA 1
ATOM 4819 C C . SER A 1 591 ? -18.531 6.672 4.273 1 31.27 591 SER A C 1
ATOM 4821 O O . SER A 1 591 ? -19.547 7.348 4.363 1 31.27 591 SER A O 1
ATOM 4823 N N . GLU A 1 592 ? -18.672 5.383 4.164 1 28.78 592 GLU A N 1
ATOM 4824 C CA . GLU A 1 592 ? -20.016 4.953 4.484 1 28.78 592 GLU A CA 1
ATOM 4825 C C . GLU A 1 592 ? -20.359 5.219 5.953 1 28.78 592 GLU A C 1
ATOM 4827 O O . GLU A 1 592 ? -21.531 5.234 6.336 1 28.78 592 GLU A O 1
ATOM 4832 N N . GLU A 1 593 ? -19.344 5.32 6.816 1 27.58 593 GLU A N 1
ATOM 4833 C CA . GLU A 1 593 ? -19.719 5.406 8.219 1 27.58 593 GLU A CA 1
ATOM 4834 C C . GLU A 1 593 ? -20.078 6.84 8.609 1 27.58 593 GLU A C 1
ATOM 4836 O O . GLU A 1 593 ? -20.734 7.07 9.633 1 27.58 593 GLU A O 1
ATOM 4841 N N . SER A 1 594 ? -19.516 7.895 8.016 1 28.41 594 SER A N 1
ATOM 4842 C CA . SER A 1 594 ? -19.812 9.156 8.688 1 28.41 594 SER A CA 1
ATOM 4843 C C . SER A 1 594 ? -21.281 9.531 8.516 1 28.41 594 SER A C 1
ATOM 4845 O O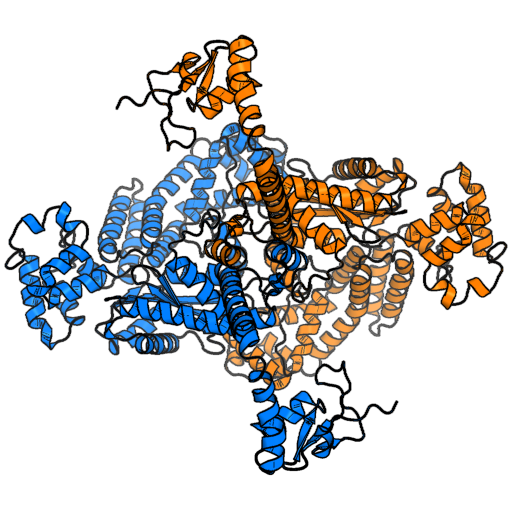 . SER A 1 594 ? -21.734 10.539 9.07 1 28.41 594 SER A O 1
ATOM 4847 N N . ASN A 1 595 ? -22.031 9.008 7.582 1 25.39 595 ASN A N 1
ATOM 4848 C CA . ASN A 1 595 ? -23.406 9.5 7.59 1 25.39 595 ASN A CA 1
ATOM 4849 C C . ASN A 1 595 ? -24.172 9 8.812 1 25.39 595 ASN A C 1
ATOM 4851 O O . ASN A 1 595 ? -25.406 9 8.82 1 25.39 595 ASN A O 1
ATOM 4855 N N . ILE A 1 596 ? -23.578 8.195 9.68 1 24.88 596 ILE A N 1
ATOM 4856 C CA . ILE A 1 596 ? -24.422 8.016 10.859 1 24.88 596 ILE A CA 1
ATOM 4857 C C . ILE A 1 596 ? -24.406 9.297 11.703 1 24.88 596 ILE A C 1
ATOM 4859 O O . ILE A 1 596 ? -23.438 9.555 12.43 1 24.88 596 ILE A O 1
ATOM 4863 N N . GLU A 1 597 ? -24.531 10.43 11.109 1 21.12 597 GLU A N 1
ATOM 4864 C CA . GLU A 1 597 ? -24.922 11.594 11.906 1 21.12 597 GLU A CA 1
ATOM 4865 C C . GLU A 1 597 ? -25.969 11.203 12.961 1 21.12 597 GLU A C 1
ATOM 4867 O O . GLU A 1 597 ? -27 10.633 12.633 1 21.12 597 GLU A O 1
ATOM 4872 N N . HIS A 1 598 ? -25.594 10.969 14.211 1 21.72 598 HIS A N 1
ATOM 4873 C CA . HIS A 1 598 ? -26.484 11.281 15.328 1 21.72 598 HIS A CA 1
ATOM 4874 C C . HIS A 1 598 ? -27.062 12.688 15.195 1 21.72 598 HIS A C 1
ATOM 4876 O O . HIS A 1 598 ? -26.359 13.617 14.781 1 21.72 598 HIS A O 1
ATOM 4882 N N . MET B 1 1 ? 40.281 40.688 -14.469 1 31.06 1 MET B N 1
ATOM 4883 C CA . MET B 1 1 ? 41.062 39.594 -15.023 1 31.06 1 MET B CA 1
ATOM 4884 C C . MET B 1 1 ? 40.281 38.844 -16.094 1 31.06 1 MET B C 1
ATOM 4886 O O . MET B 1 1 ? 39.188 38.375 -15.836 1 31.06 1 MET B O 1
ATOM 4890 N N . THR B 1 2 ? 40.312 39.312 -17.312 1 38.31 2 THR B N 1
ATOM 4891 C CA . THR B 1 2 ? 39.625 38.781 -18.469 1 38.31 2 THR B CA 1
ATOM 4892 C C . THR B 1 2 ? 39.781 37.25 -18.547 1 38.31 2 THR B C 1
ATOM 4894 O O . THR B 1 2 ? 40.906 36.75 -18.625 1 38.31 2 THR B O 1
ATOM 4897 N N . ARG B 1 3 ? 39 36.531 -17.875 1 49.38 3 ARG B N 1
ATOM 4898 C CA . ARG B 1 3 ? 39.094 35.062 -17.875 1 49.38 3 ARG B CA 1
ATOM 4899 C C . ARG B 1 3 ? 39.406 34.562 -19.266 1 49.38 3 ARG B C 1
ATOM 4901 O O . ARG B 1 3 ? 38.688 34.875 -20.234 1 49.38 3 ARG B O 1
ATOM 4908 N N . THR B 1 4 ? 40.531 34.281 -19.547 1 58.69 4 THR B N 1
ATOM 4909 C CA . THR B 1 4 ? 41.062 33.688 -20.766 1 58.69 4 THR B CA 1
ATOM 4910 C C . THR B 1 4 ? 40.219 32.469 -21.188 1 58.69 4 THR B C 1
ATOM 4912 O O . THR B 1 4 ? 40 31.578 -20.375 1 58.69 4 THR B O 1
ATOM 4915 N N . LEU B 1 5 ? 39.469 32.594 -22.234 1 71.06 5 LEU B N 1
ATOM 4916 C CA . LEU B 1 5 ? 38.656 31.516 -22.797 1 71.06 5 LEU B CA 1
ATOM 4917 C C . LEU B 1 5 ? 39.469 30.281 -23.094 1 71.06 5 LEU B C 1
ATOM 4919 O O . LEU B 1 5 ? 40.656 30.391 -23.438 1 71.06 5 LEU B O 1
ATOM 4923 N N . ASP B 1 6 ? 39 29.094 -22.734 1 77.81 6 ASP B N 1
ATOM 4924 C CA . ASP B 1 6 ? 39.625 27.812 -23.078 1 77.81 6 ASP B CA 1
ATOM 4925 C C . ASP B 1 6 ? 40.062 27.797 -24.531 1 77.81 6 ASP B C 1
ATOM 4927 O O . ASP B 1 6 ? 39.312 28.234 -25.422 1 77.81 6 ASP B O 1
ATOM 4931 N N . PRO B 1 7 ? 41.25 27.453 -24.766 1 80.19 7 PRO B N 1
ATOM 4932 C CA . PRO B 1 7 ? 41.781 27.453 -26.125 1 80.19 7 PRO B CA 1
ATOM 4933 C C . PRO B 1 7 ? 40.906 26.672 -27.109 1 80.19 7 PRO B C 1
ATOM 4935 O O . PRO B 1 7 ? 41.031 26.875 -28.328 1 80.19 7 PRO B O 1
ATOM 4938 N N . VAL B 1 8 ? 40.031 25.922 -26.578 1 85.56 8 VAL B N 1
ATOM 4939 C CA . VAL B 1 8 ? 39.156 25.156 -27.469 1 85.56 8 VAL B CA 1
ATOM 4940 C C . VAL B 1 8 ? 38.25 26.094 -28.234 1 85.56 8 VAL B C 1
ATOM 4942 O O . VAL B 1 8 ? 37.781 25.781 -29.344 1 85.56 8 VAL B O 1
ATOM 4945 N N . TRP B 1 9 ? 38.031 27.156 -27.75 1 84.88 9 TRP B N 1
ATOM 4946 C CA . TRP B 1 9 ? 37.125 28.125 -28.344 1 84.88 9 TRP B CA 1
ATOM 4947 C C . TRP B 1 9 ? 37.688 28.688 -29.641 1 84.88 9 TRP B C 1
ATOM 4949 O O . TRP B 1 9 ? 36.969 29.25 -30.453 1 84.88 9 TRP B O 1
ATOM 4959 N N . ASP B 1 10 ? 38.906 28.484 -29.859 1 85 10 ASP B N 1
ATOM 4960 C CA . ASP B 1 10 ? 39.562 28.891 -31.109 1 85 10 ASP B CA 1
ATOM 4961 C C . ASP B 1 10 ? 38.969 28.141 -32.281 1 85 10 ASP B C 1
ATOM 4963 O O . ASP B 1 10 ? 39.062 28.609 -33.438 1 85 10 ASP B O 1
ATOM 4967 N N . TYR B 1 11 ? 38.312 27.094 -32.031 1 87.81 11 TYR B N 1
ATOM 4968 C CA . TYR B 1 11 ? 37.812 26.25 -33.094 1 87.81 11 TYR B CA 1
ATOM 4969 C C . TYR B 1 11 ? 36.281 26.344 -33.188 1 87.81 11 TYR B C 1
ATOM 4971 O O . TYR B 1 11 ? 35.656 25.609 -33.938 1 87.81 11 TYR B O 1
ATOM 4979 N N . PHE B 1 12 ? 35.781 27.109 -32.375 1 87.19 12 PHE B N 1
ATOM 4980 C CA . PHE B 1 12 ? 34.344 27.297 -32.312 1 87.19 12 PHE B CA 1
ATOM 4981 C C . PHE B 1 12 ? 33.969 28.766 -32.406 1 87.19 12 PHE B C 1
ATOM 4983 O O . PHE B 1 12 ? 34.719 29.625 -31.938 1 87.19 12 PHE B O 1
ATOM 4990 N N . LYS B 1 13 ? 32.844 29.078 -33.031 1 86.25 13 LYS B N 1
ATOM 4991 C CA . LYS B 1 13 ? 32.25 30.406 -33.031 1 86.25 13 LYS B CA 1
ATOM 4992 C C . LYS B 1 13 ? 31.297 30.578 -31.875 1 86.25 13 LYS B C 1
ATOM 4994 O O . LYS B 1 13 ? 30.359 29.797 -31.703 1 86.25 13 LYS B O 1
ATOM 4999 N N . LYS B 1 14 ? 31.594 31.484 -31.047 1 81.69 14 LYS B N 1
ATOM 5000 C CA . LYS B 1 14 ? 30.812 31.797 -29.859 1 81.69 14 LYS B CA 1
ATOM 5001 C C . LYS B 1 14 ? 29.609 32.688 -30.203 1 81.69 14 LYS B C 1
ATOM 5003 O O . LYS B 1 14 ? 29.75 33.656 -30.922 1 81.69 14 LYS B O 1
ATOM 5008 N N . SER B 1 15 ? 28.469 32.219 -29.75 1 80.44 15 SER B N 1
ATOM 5009 C CA . SER B 1 15 ? 27.266 33 -30 1 80.44 15 SER B CA 1
ATOM 5010 C C . SER B 1 15 ? 27.281 34.312 -29.188 1 80.44 15 SER B C 1
ATOM 5012 O O . SER B 1 15 ? 27.922 34.375 -28.141 1 80.44 15 SER B O 1
ATOM 5014 N N . THR B 1 16 ? 26.719 35.406 -29.688 1 76.44 16 THR B N 1
ATOM 5015 C CA . THR B 1 16 ? 26.641 36.719 -29.031 1 76.44 16 THR B CA 1
ATOM 5016 C C . THR B 1 16 ? 25.672 36.656 -27.859 1 76.44 16 THR B C 1
ATOM 5018 O O . THR B 1 16 ? 25.812 37.438 -26.891 1 76.44 16 THR B O 1
ATOM 5021 N N . GLU B 1 17 ? 24.703 35.75 -27.906 1 70.12 17 GLU B N 1
ATOM 5022 C CA . GLU B 1 17 ? 23.688 35.688 -26.875 1 70.12 17 GLU B CA 1
ATOM 5023 C C . GLU B 1 17 ? 23.734 34.375 -26.125 1 70.12 17 GLU B C 1
ATOM 5025 O O . GLU B 1 17 ? 24.047 33.312 -26.703 1 70.12 17 GLU B O 1
ATOM 5030 N N . ARG B 1 18 ? 23.719 34.281 -24.812 1 68.88 18 ARG B N 1
ATOM 5031 C CA . ARG B 1 18 ? 23.625 33.094 -23.969 1 68.88 18 ARG B CA 1
ATOM 5032 C C . ARG B 1 18 ? 22.25 32.438 -24.094 1 68.88 18 ARG B C 1
ATOM 5034 O O . ARG B 1 18 ? 21.234 33.125 -24.141 1 68.88 18 ARG B O 1
ATOM 5041 N N . LYS B 1 19 ? 22.281 31.172 -24.328 1 65.62 19 LYS B N 1
ATOM 5042 C CA . LYS B 1 19 ? 21.031 30.438 -24.328 1 65.62 19 LYS B CA 1
ATOM 5043 C C . LYS B 1 19 ? 20.828 29.672 -23.031 1 65.62 19 LYS B C 1
ATOM 5045 O O . LYS B 1 19 ? 21.781 29.125 -22.469 1 65.62 19 LYS B O 1
ATOM 5050 N N . THR B 1 20 ? 19.734 29.75 -22.438 1 64.31 20 THR B N 1
ATOM 5051 C CA . THR B 1 20 ? 19.344 29.078 -21.203 1 64.31 20 THR B CA 1
ATOM 5052 C C . THR B 1 20 ? 19.234 27.578 -21.406 1 64.31 20 THR B C 1
ATOM 5054 O O . THR B 1 20 ? 18.75 27.109 -22.438 1 64.31 20 THR B O 1
ATOM 5057 N N . ASP B 1 21 ? 19.969 26.75 -20.781 1 58.75 21 ASP B N 1
ATOM 5058 C CA . ASP B 1 21 ? 19.906 25.297 -20.906 1 58.75 21 ASP B CA 1
ATOM 5059 C C . ASP B 1 21 ? 18.469 24.797 -20.828 1 58.75 21 ASP B C 1
ATOM 5061 O O . ASP B 1 21 ? 17.578 25.531 -20.375 1 58.75 21 ASP B O 1
ATOM 5065 N N . GLN B 1 22 ? 18.109 23.594 -21.406 1 58.09 22 GLN B N 1
ATOM 5066 C CA . GLN B 1 22 ? 16.766 23.031 -21.453 1 58.09 22 GLN B CA 1
ATOM 5067 C C . GLN B 1 22 ? 16.094 23.094 -20.094 1 58.09 22 GLN B C 1
ATOM 5069 O O . GLN B 1 22 ? 14.859 23.047 -20 1 58.09 22 GLN B O 1
ATOM 5074 N N . ALA B 1 23 ? 16.812 23.141 -19.016 1 52.53 23 ALA B N 1
ATOM 5075 C CA . ALA B 1 23 ? 16.281 23.203 -17.656 1 52.53 23 ALA B CA 1
ATOM 5076 C C . ALA B 1 23 ? 16.094 24.656 -17.203 1 52.53 23 ALA B C 1
ATOM 5078 O O . ALA B 1 23 ? 15.57 24.906 -16.125 1 52.53 23 ALA B O 1
ATOM 5079 N N . GLY B 1 24 ? 16.531 25.672 -17.922 1 55.47 24 GLY B N 1
ATOM 5080 C CA . GLY B 1 24 ? 16.328 27.094 -17.703 1 55.47 24 GLY B CA 1
ATOM 5081 C C . GLY B 1 24 ? 17.219 27.672 -16.625 1 55.47 24 GLY B C 1
ATOM 5082 O O . GLY B 1 24 ? 17.031 28.812 -16.203 1 55.47 24 GLY B O 1
ATOM 5083 N N . THR B 1 25 ? 18.094 27.078 -15.906 1 59.84 25 THR B N 1
ATOM 5084 C CA . THR B 1 25 ? 18.75 27.531 -14.695 1 59.84 25 THR B CA 1
ATOM 5085 C C . THR B 1 25 ? 20.078 28.219 -15.031 1 59.84 25 THR B C 1
ATOM 5087 O O . THR B 1 25 ? 20.547 29.062 -14.273 1 59.84 25 THR B O 1
ATOM 5090 N N . LYS B 1 26 ? 20.891 27.75 -16.047 1 61.47 26 LYS B N 1
ATOM 5091 C CA . LYS B 1 26 ? 22.188 28.344 -16.375 1 61.47 26 LYS B CA 1
ATOM 5092 C C . LYS B 1 26 ? 22.219 28.828 -17.812 1 61.47 26 LYS B C 1
ATOM 5094 O O . LYS B 1 26 ? 21.688 28.172 -18.719 1 61.47 26 LYS B O 1
ATOM 5099 N N . GLN B 1 27 ? 22.734 30 -18.047 1 70.56 27 GLN B N 1
ATOM 5100 C CA . GLN B 1 27 ? 22.953 30.594 -19.375 1 70.56 27 GLN B CA 1
ATOM 5101 C C . GLN B 1 27 ? 24.328 30.234 -19.922 1 70.56 27 GLN B C 1
ATOM 5103 O O . GLN B 1 27 ? 25.328 30.406 -19.234 1 70.56 27 GLN B O 1
ATOM 5108 N N . HIS B 1 28 ? 24.391 29.391 -20.953 1 71.19 28 HIS B N 1
ATOM 5109 C CA . HIS B 1 28 ? 25.656 29.062 -21.594 1 71.19 28 HIS B CA 1
ATOM 5110 C C . HIS B 1 28 ? 25.75 29.656 -22.984 1 71.19 28 HIS B C 1
ATOM 5112 O O . HIS B 1 28 ? 24.719 29.906 -23.625 1 71.19 28 HIS B O 1
ATOM 5118 N N . TYR B 1 29 ? 26.938 30.016 -23.438 1 78.62 29 TYR B N 1
ATOM 5119 C CA . TYR B 1 29 ? 27.172 30.375 -24.828 1 78.62 29 TYR B CA 1
ATOM 5120 C C . TYR B 1 29 ? 27 29.188 -25.75 1 78.62 29 TYR B C 1
ATOM 5122 O O . TYR B 1 29 ? 27.281 28.047 -25.359 1 78.62 29 TYR B O 1
ATOM 5130 N N . THR B 1 30 ? 26.359 29.422 -26.781 1 83 30 THR B N 1
ATOM 5131 C CA . THR B 1 30 ? 26.344 28.391 -27.828 1 83 30 THR B CA 1
ATOM 5132 C C . THR B 1 30 ? 27.641 28.422 -28.625 1 83 30 THR B C 1
ATOM 5134 O O . THR B 1 30 ? 28.156 29.5 -28.922 1 83 30 THR B O 1
ATOM 5137 N N . ALA B 1 31 ? 28.156 27.234 -28.875 1 85.88 31 ALA B N 1
ATOM 5138 C CA . ALA B 1 31 ? 29.375 27.078 -29.688 1 85.88 31 ALA B CA 1
ATOM 5139 C C . ALA B 1 31 ? 29.062 26.406 -31.016 1 85.88 31 ALA B C 1
ATOM 5141 O O . ALA B 1 31 ? 28.312 25.422 -31.078 1 85.88 31 ALA B O 1
ATOM 5142 N N . THR B 1 32 ? 29.438 27 -32.031 1 87.06 32 THR B N 1
ATOM 5143 C CA . THR B 1 32 ? 29.344 26.438 -33.375 1 87.06 32 THR B CA 1
ATOM 5144 C C . THR B 1 32 ? 30.703 26 -33.906 1 87.06 32 THR B C 1
ATOM 5146 O O . THR B 1 32 ? 31.641 26.812 -33.969 1 87.06 32 THR B O 1
ATOM 5149 N N . CYS B 1 33 ? 30.844 24.656 -34.188 1 86.12 33 CYS B N 1
ATOM 5150 C CA . CYS B 1 33 ? 32.125 24.141 -34.656 1 86.12 33 CYS B CA 1
ATOM 5151 C C . CYS B 1 33 ? 32.531 24.766 -36 1 86.12 33 CYS B C 1
ATOM 5153 O O . CYS B 1 33 ? 31.719 24.781 -36.938 1 86.12 33 CYS B O 1
ATOM 5155 N N . ASN B 1 34 ? 33.688 25.172 -36.188 1 85.88 34 ASN B N 1
ATOM 5156 C CA . ASN B 1 34 ? 34.188 25.844 -37.375 1 85.88 34 ASN B CA 1
ATOM 5157 C C . ASN B 1 34 ? 34.438 24.844 -38.5 1 85.88 34 ASN B C 1
ATOM 5159 O O . ASN B 1 34 ? 34.656 25.25 -39.656 1 85.88 34 ASN B O 1
ATOM 5163 N N . PHE B 1 35 ? 34.375 23.562 -38.188 1 83.69 35 PHE B N 1
ATOM 5164 C CA . PHE B 1 35 ? 34.75 22.562 -39.156 1 83.69 35 PHE B CA 1
ATOM 5165 C C . PHE B 1 35 ? 33.5 21.875 -39.719 1 83.69 35 PHE B C 1
ATOM 5167 O O . PHE B 1 35 ? 33.438 21.531 -40.906 1 83.69 35 PHE B O 1
ATOM 5174 N N . CYS B 1 36 ? 32.531 21.547 -38.875 1 82.06 36 CYS B N 1
ATOM 5175 C CA . CYS B 1 36 ? 31.344 20.844 -39.344 1 82.06 36 CYS B CA 1
ATOM 5176 C C . CYS B 1 36 ? 30.094 21.656 -39.094 1 82.06 36 CYS B C 1
ATOM 5178 O O . CYS B 1 36 ? 28.984 21.188 -39.375 1 82.06 36 CYS B O 1
ATOM 5180 N N . ASP B 1 37 ? 30.078 22.797 -38.5 1 83.38 37 ASP B N 1
ATOM 5181 C CA . ASP B 1 37 ? 29.016 23.766 -38.25 1 83.38 37 ASP B CA 1
ATOM 5182 C C . ASP B 1 37 ? 27.984 23.203 -37.281 1 83.38 37 ASP B C 1
ATOM 5184 O O . ASP B 1 37 ? 26.859 23.719 -37.188 1 83.38 37 ASP B O 1
ATOM 5188 N N . THR B 1 38 ? 28.375 22.25 -36.594 1 82.56 38 THR B N 1
ATOM 5189 C CA . THR B 1 38 ? 27.5 21.703 -35.562 1 82.56 38 THR B CA 1
ATOM 5190 C C . THR B 1 38 ? 27.359 22.703 -34.406 1 82.56 38 THR B C 1
ATOM 5192 O O . THR B 1 38 ? 28.344 23.234 -33.906 1 82.56 38 THR B O 1
ATOM 5195 N N . ILE B 1 39 ? 26.156 22.953 -34 1 83.31 39 ILE B N 1
ATOM 5196 C CA . ILE B 1 39 ? 25.844 23.875 -32.906 1 83.31 39 ILE B CA 1
ATOM 5197 C C . ILE B 1 39 ? 25.688 23.078 -31.609 1 83.31 39 ILE B C 1
ATOM 5199 O O . ILE B 1 39 ? 24.953 22.078 -31.562 1 83.31 39 ILE B O 1
ATOM 5203 N N . MET B 1 40 ? 26.484 23.438 -30.562 1 81.38 40 MET B N 1
ATOM 5204 C CA . MET B 1 40 ? 26.422 22.75 -29.281 1 81.38 40 MET B CA 1
ATOM 5205 C C . MET B 1 40 ? 26.516 23.75 -28.125 1 81.38 40 MET B C 1
ATOM 5207 O O . MET B 1 40 ? 26.766 24.938 -28.344 1 81.38 40 MET B O 1
ATOM 5211 N N . THR B 1 41 ? 26.281 23.312 -26.922 1 79.44 41 THR B N 1
ATOM 5212 C CA . THR B 1 41 ? 26.469 24.141 -25.75 1 79.44 41 THR B CA 1
ATOM 5213 C C . THR B 1 41 ? 27.953 24.484 -25.562 1 79.44 41 THR B C 1
ATOM 5215 O O . THR B 1 41 ? 28.812 23.625 -25.672 1 79.44 41 THR B O 1
ATOM 5218 N N . GLY B 1 42 ? 28.281 25.703 -25.297 1 76.94 42 GLY B N 1
ATOM 5219 C CA . GLY B 1 42 ? 29.641 26.203 -25.203 1 76.94 42 GLY B CA 1
ATOM 5220 C C . GLY B 1 42 ? 30.359 25.766 -23.938 1 76.94 42 GLY B C 1
ATOM 5221 O O . GLY B 1 42 ? 30.891 26.594 -23.203 1 76.94 42 GLY B O 1
ATOM 5222 N N . GLN B 1 43 ? 30.391 24.578 -23.531 1 78.19 43 GLN B N 1
ATOM 5223 C CA . GLN B 1 43 ? 31.172 24 -22.453 1 78.19 43 GLN B CA 1
ATOM 5224 C C . GLN B 1 43 ? 32.469 23.375 -22.984 1 78.19 43 GLN B C 1
ATOM 5226 O O . GLN B 1 43 ? 32.438 22.516 -23.859 1 78.19 43 GLN B O 1
ATOM 5231 N N . PRO B 1 44 ? 33.562 23.781 -22.484 1 78.94 44 PRO B N 1
ATOM 5232 C CA . PRO B 1 44 ? 34.844 23.359 -23.047 1 78.94 44 PRO B CA 1
ATOM 5233 C C . PRO B 1 44 ? 34.969 21.844 -23.109 1 78.94 44 PRO B C 1
ATOM 5235 O O . PRO B 1 44 ? 35.5 21.297 -24.078 1 78.94 44 PRO B O 1
ATOM 5238 N N . LYS B 1 45 ? 34.438 21.109 -22.141 1 78.56 45 LYS B N 1
ATOM 5239 C CA . LYS B 1 45 ? 34.562 19.656 -22.109 1 78.56 45 LYS B CA 1
ATOM 5240 C C . LYS B 1 45 ? 33.781 19.031 -23.281 1 78.56 45 LYS B C 1
ATOM 5242 O O . LYS B 1 45 ? 34.312 18.125 -23.938 1 78.56 45 LYS B O 1
ATOM 5247 N N . ARG B 1 46 ? 32.625 19.516 -23.578 1 80 46 ARG B N 1
ATOM 5248 C CA . ARG B 1 46 ? 31.797 19.016 -24.688 1 80 46 ARG B CA 1
ATOM 5249 C C . ARG B 1 46 ? 32.406 19.375 -26.031 1 80 46 ARG B C 1
ATOM 5251 O O . ARG B 1 46 ? 32.406 18.578 -26.969 1 80 46 ARG B O 1
ATOM 5258 N N . MET B 1 47 ? 32.969 20.484 -26.094 1 83.56 47 MET B N 1
ATOM 5259 C CA . MET B 1 47 ? 33.625 20.984 -27.297 1 83.56 47 MET B CA 1
ATOM 5260 C C . MET B 1 47 ? 34.844 20.141 -27.656 1 83.56 47 MET B C 1
ATOM 5262 O O . MET B 1 47 ? 35.031 19.797 -28.828 1 83.56 47 MET B O 1
ATOM 5266 N N . LYS B 1 48 ? 35.562 19.766 -26.656 1 80.12 48 LYS B N 1
ATOM 5267 C CA . LYS B 1 48 ? 36.75 18.938 -26.859 1 80.12 48 LYS B CA 1
ATOM 5268 C C . LYS B 1 48 ? 36.375 17.531 -27.328 1 80.12 48 LYS B C 1
ATOM 5270 O O . LYS B 1 48 ? 37 17 -28.234 1 80.12 48 LYS B O 1
ATOM 5275 N N . ILE B 1 49 ? 35.375 16.984 -26.719 1 80.31 49 ILE B N 1
ATOM 5276 C CA . ILE B 1 49 ? 34.875 15.656 -27.109 1 80.31 49 ILE B CA 1
ATOM 5277 C C . ILE B 1 49 ? 34.375 15.688 -28.547 1 80.31 49 ILE B C 1
ATOM 5279 O O . ILE B 1 49 ? 34.625 14.766 -29.328 1 80.31 49 ILE B O 1
ATOM 5283 N N . HIS B 1 50 ? 33.781 16.719 -28.891 1 84.38 50 HIS B N 1
ATOM 5284 C CA . HIS B 1 50 ? 33.281 16.875 -30.25 1 84.38 50 HIS B CA 1
ATOM 5285 C C . HIS B 1 50 ? 34.438 16.906 -31.25 1 84.38 50 HIS B C 1
ATOM 5287 O O . HIS B 1 50 ? 34.406 16.219 -32.281 1 84.38 50 HIS B O 1
ATOM 5293 N N . LEU B 1 51 ? 35.469 17.609 -30.969 1 83.88 51 LEU B N 1
ATOM 5294 C CA . LEU B 1 51 ? 36.625 17.75 -31.875 1 83.88 51 LEU B CA 1
ATOM 5295 C C . LEU B 1 51 ? 37.375 16.422 -32 1 83.88 51 LEU B C 1
ATOM 5297 O O . LEU B 1 51 ? 37.875 16.078 -33.062 1 83.88 51 LEU B O 1
ATOM 5301 N N . ASN B 1 52 ? 37.312 15.711 -30.844 1 80 52 ASN B N 1
ATOM 5302 C CA . ASN B 1 52 ? 38.031 14.453 -30.781 1 80 52 ASN B CA 1
ATOM 5303 C C . ASN B 1 52 ? 37.281 13.312 -31.438 1 80 52 ASN B C 1
ATOM 5305 O O . ASN B 1 52 ? 37.844 12.523 -32.188 1 80 52 ASN B O 1
ATOM 5309 N N . LYS B 1 53 ? 35.969 13.219 -31.156 1 79.06 53 LYS B N 1
ATOM 5310 C CA . LYS B 1 53 ? 35.25 11.992 -31.5 1 79.06 53 LYS B CA 1
ATOM 5311 C C . LYS B 1 53 ? 34.156 12.258 -32.5 1 79.06 53 LYS B C 1
ATOM 5313 O O . LYS B 1 53 ? 33.875 11.422 -33.375 1 79.06 53 LYS B O 1
ATOM 5318 N N . ASN B 1 54 ? 33.625 13.383 -32.5 1 80.75 54 ASN B N 1
ATOM 5319 C CA . ASN B 1 54 ? 32.344 13.555 -33.219 1 80.75 54 ASN B CA 1
ATOM 5320 C C . ASN B 1 54 ? 32.5 14.391 -34.469 1 80.75 54 ASN B C 1
ATOM 5322 O O . ASN B 1 54 ? 31.75 14.219 -35.438 1 80.75 54 ASN B O 1
ATOM 5326 N N . CYS B 1 55 ? 33.438 15.242 -34.531 1 78.19 55 CYS B N 1
ATOM 5327 C CA . CYS B 1 55 ? 33.625 16.125 -35.688 1 78.19 55 CYS B CA 1
ATOM 5328 C C . CYS B 1 55 ? 34.406 15.445 -36.781 1 78.19 55 CYS B C 1
ATOM 5330 O O . CYS B 1 55 ? 35.594 15.117 -36.625 1 78.19 55 CYS B O 1
ATOM 5332 N N . LEU B 1 56 ? 33.812 15.062 -37.781 1 79.12 56 LEU B N 1
ATOM 5333 C CA . LEU B 1 56 ? 34.406 14.32 -38.906 1 79.12 56 LEU B CA 1
ATOM 5334 C C . LEU B 1 56 ? 35.281 15.227 -39.75 1 79.12 56 LEU B C 1
ATOM 5336 O O . LEU B 1 56 ? 36.156 14.742 -40.469 1 79.12 56 LEU B O 1
ATOM 5340 N N . ASN B 1 57 ? 35.125 16.531 -39.75 1 81.19 57 ASN B N 1
ATOM 5341 C CA . ASN B 1 57 ? 35.812 17.438 -40.656 1 81.19 57 ASN B CA 1
ATOM 5342 C C . ASN B 1 57 ? 36.969 18.141 -39.969 1 81.19 57 ASN B C 1
ATOM 5344 O O . ASN B 1 57 ? 37.562 19.078 -40.5 1 81.19 57 ASN B O 1
ATOM 5348 N N . VAL B 1 58 ? 37.312 17.75 -38.781 1 80.06 58 VAL B N 1
ATOM 5349 C CA . VAL B 1 58 ? 38.375 18.359 -38.031 1 80.06 58 VAL B CA 1
ATOM 5350 C C . VAL B 1 58 ? 39.719 17.906 -38.562 1 80.06 58 VAL B C 1
ATOM 5352 O O . VAL B 1 58 ? 39.906 16.719 -38.875 1 80.06 58 VAL B O 1
ATOM 5355 N N . PRO B 1 59 ? 40.656 18.844 -38.938 1 81.94 59 PRO B N 1
ATOM 5356 C CA . PRO B 1 59 ? 42 18.438 -39.375 1 81.94 59 PRO B CA 1
ATOM 5357 C C . PRO B 1 59 ? 42.688 17.516 -38.375 1 81.94 59 PRO B C 1
ATOM 5359 O O . PRO B 1 59 ? 42.5 17.656 -37.156 1 81.94 59 PRO B O 1
ATOM 5362 N N . LEU B 1 60 ? 43.438 16.484 -38.812 1 76.75 60 LEU B N 1
ATOM 5363 C CA . LEU B 1 60 ? 44.094 15.461 -38.031 1 76.75 60 LEU B CA 1
ATOM 5364 C C . LEU B 1 60 ? 45 16.094 -36.938 1 76.75 60 LEU B C 1
ATOM 5366 O O . LEU B 1 60 ? 45.094 15.562 -35.844 1 76.75 60 LEU B O 1
ATOM 5370 N N . GLU B 1 61 ? 45.531 17.234 -37.156 1 76.69 61 GLU B N 1
ATOM 5371 C CA . GLU B 1 61 ? 46.406 17.922 -36.219 1 76.69 61 GLU B CA 1
ATOM 5372 C C . GLU B 1 61 ? 45.656 18.406 -35 1 76.69 61 GLU B C 1
ATOM 5374 O O . GLU B 1 61 ? 46.125 18.266 -33.875 1 76.69 61 GLU B O 1
ATOM 5379 N N . VAL B 1 62 ? 44.469 18.922 -35.156 1 78 62 VAL B N 1
ATOM 5380 C CA . VAL B 1 62 ? 43.625 19.406 -34.094 1 78 62 VAL B CA 1
ATOM 5381 C C . VAL B 1 62 ? 43 18.219 -33.344 1 78 62 VAL B C 1
ATOM 5383 O O . VAL B 1 62 ? 42.938 18.219 -32.094 1 78 62 VAL B O 1
ATOM 5386 N N . LYS B 1 63 ? 42.656 17.219 -34.062 1 76.38 63 LYS B N 1
ATOM 5387 C CA . LYS B 1 63 ? 42.125 15.984 -33.469 1 76.38 63 LYS B CA 1
ATOM 5388 C C . LYS B 1 63 ? 43.156 15.336 -32.531 1 76.38 63 LYS B C 1
ATOM 5390 O O . LYS B 1 63 ? 42.812 14.906 -31.453 1 76.38 63 LYS B O 1
ATOM 5395 N N . ASN B 1 64 ? 44.344 15.211 -33.031 1 72.56 64 ASN B N 1
ATOM 5396 C CA . ASN B 1 64 ? 45.438 14.609 -32.25 1 72.56 64 ASN B CA 1
ATOM 5397 C C . ASN B 1 64 ? 45.781 15.453 -31.031 1 72.56 64 ASN B C 1
ATOM 5399 O O . ASN B 1 64 ? 46.219 14.922 -30.016 1 72.56 64 ASN B O 1
ATOM 5403 N N . GLN B 1 65 ? 45.688 16.734 -31.062 1 71.88 65 GLN B N 1
ATOM 5404 C CA . GLN B 1 65 ? 45.969 17.641 -29.953 1 71.88 65 GLN B CA 1
ATOM 5405 C C . GLN B 1 65 ? 45.031 17.375 -28.781 1 71.88 65 GLN B C 1
ATOM 5407 O O . GLN B 1 65 ? 45.406 17.484 -27.609 1 71.88 65 GLN B O 1
ATOM 5412 N N . TYR B 1 66 ? 43.812 17.047 -29.062 1 70 66 TYR B N 1
ATOM 5413 C CA . TYR B 1 66 ? 42.844 16.812 -28 1 70 66 TYR B CA 1
ATOM 5414 C C . TYR B 1 66 ? 42.594 15.312 -27.797 1 70 66 TYR B C 1
ATOM 5416 O O . TYR B 1 66 ? 41.906 14.914 -26.859 1 70 66 TYR B O 1
ATOM 5424 N N . LYS B 1 67 ? 43.188 14.422 -28.672 1 62.78 67 LYS B N 1
ATOM 5425 C CA . LYS B 1 67 ? 43.281 12.984 -28.422 1 62.78 67 LYS B CA 1
ATOM 5426 C C . LYS B 1 67 ? 44.312 12.664 -27.344 1 62.78 67 LYS B C 1
ATOM 5428 O O . LYS B 1 67 ? 44.094 11.812 -26.484 1 62.78 67 LYS B O 1
ATOM 5433 N N . ASN B 1 68 ? 45.688 12.961 -27.469 1 47.44 68 ASN B N 1
ATOM 5434 C CA . ASN B 1 68 ? 46.844 12.609 -26.641 1 47.44 68 ASN B CA 1
ATOM 5435 C C . ASN B 1 68 ? 46.719 13.18 -25.234 1 47.44 68 ASN B C 1
ATOM 5437 O O . ASN B 1 68 ? 47.406 12.75 -24.328 1 47.44 68 ASN B O 1
ATOM 5441 N N . LYS B 1 69 ? 46.156 14.273 -25.016 1 46.53 69 LYS B N 1
ATOM 5442 C CA . LYS B 1 69 ? 46.125 14.727 -23.625 1 46.53 69 LYS B CA 1
ATOM 5443 C C . LYS B 1 69 ? 45.219 13.812 -22.781 1 46.53 69 LYS B C 1
ATOM 5445 O O . LYS B 1 69 ? 45.281 13.852 -21.547 1 46.53 69 LYS B O 1
ATOM 5450 N N . ASP B 1 70 ? 44.344 13.102 -23.344 1 38.78 70 ASP B N 1
ATOM 5451 C CA . ASP B 1 70 ? 43.688 12.062 -22.562 1 38.78 70 ASP B CA 1
ATOM 5452 C C . ASP B 1 70 ? 44.625 10.898 -22.281 1 38.78 70 ASP B C 1
ATOM 5454 O O . ASP B 1 70 ? 44.531 10.25 -21.234 1 38.78 70 ASP B O 1
ATOM 5458 N N . LYS B 1 71 ? 45.594 10.445 -23.062 1 38.06 71 LYS B N 1
ATOM 5459 C CA . LYS B 1 71 ? 46.531 9.375 -22.781 1 38.06 71 LYS B CA 1
ATOM 5460 C C . LYS B 1 71 ? 47.656 9.867 -21.859 1 38.06 71 LYS B C 1
ATOM 5462 O O . LYS B 1 71 ? 48.312 9.062 -21.188 1 38.06 71 LYS B O 1
ATOM 5467 N N . GLU B 1 72 ? 48.312 10.953 -22.047 1 34.88 72 GLU B N 1
ATOM 5468 C CA . GLU B 1 72 ? 49.469 11.367 -21.266 1 34.88 72 GLU B CA 1
ATOM 5469 C C . GLU B 1 72 ? 49.125 11.508 -19.781 1 34.88 72 GLU B C 1
ATOM 5471 O O . GLU B 1 72 ? 50 11.539 -18.922 1 34.88 72 GLU B O 1
ATOM 5476 N N . GLN B 1 73 ? 47.969 12 -19.375 1 33.38 73 GLN B N 1
ATOM 5477 C CA . GLN B 1 73 ? 47.781 11.836 -17.953 1 33.38 73 GLN B CA 1
ATOM 5478 C C . GLN B 1 73 ? 47.812 10.367 -17.547 1 33.38 73 GLN B C 1
ATOM 5480 O O . GLN B 1 73 ? 47.75 10.039 -16.359 1 33.38 73 GLN B O 1
ATOM 5485 N N . GLU B 1 74 ? 47.812 9.438 -18.531 1 31.92 74 GLU B N 1
ATOM 5486 C CA . GLU B 1 74 ? 47.938 8.055 -18.094 1 31.92 74 GLU B CA 1
ATOM 5487 C C . GLU B 1 74 ? 49.406 7.691 -17.859 1 31.92 74 GLU B C 1
ATOM 5489 O O . GLU B 1 74 ? 49.719 6.785 -17.078 1 31.92 74 GLU B O 1
ATOM 5494 N N . SER B 1 75 ? 50.438 8.148 -18.609 1 32.22 75 SER B N 1
ATOM 5495 C CA . SER B 1 75 ? 51.75 7.508 -18.594 1 32.22 75 SER B CA 1
ATOM 5496 C C . SER B 1 75 ? 52.5 7.844 -17.328 1 32.22 75 SER B C 1
ATOM 5498 O O . SER B 1 75 ? 53.312 7.043 -16.859 1 32.22 75 SER B O 1
ATOM 5500 N N . SER B 1 76 ? 52.875 9.094 -17.062 1 34.06 76 SER B N 1
ATOM 5501 C CA . SER B 1 76 ? 53.812 9.305 -15.969 1 34.06 76 SER B CA 1
ATOM 5502 C C . SER B 1 76 ? 53.281 8.719 -14.664 1 34.06 76 SER B C 1
ATOM 5504 O O . SER B 1 76 ? 54 8.625 -13.672 1 34.06 76 SER B O 1
ATOM 5506 N N . ASP B 1 77 ? 52.031 8.766 -14.391 1 30.5 77 ASP B N 1
ATOM 5507 C CA . ASP B 1 77 ? 51.531 8.234 -13.125 1 30.5 77 ASP B CA 1
ATOM 5508 C C . ASP B 1 77 ? 51.5 6.711 -13.148 1 30.5 77 ASP B C 1
ATOM 5510 O O . ASP B 1 77 ? 50.688 6.086 -12.438 1 30.5 77 ASP B O 1
ATOM 5514 N N . VAL B 1 78 ? 52.344 5.992 -13.859 1 33.41 78 VAL B N 1
ATOM 5515 C CA . VAL B 1 78 ? 52.469 4.535 -13.906 1 33.41 78 VAL B CA 1
ATOM 5516 C C . VAL B 1 78 ? 52.844 3.998 -12.531 1 33.41 78 VAL B C 1
ATOM 5518 O O . VAL B 1 78 ? 52.344 2.955 -12.102 1 33.41 78 VAL B O 1
ATOM 5521 N N . ASP B 1 79 ? 53.938 4.441 -11.969 1 34.81 79 ASP B N 1
ATOM 5522 C CA . ASP B 1 79 ? 54.344 3.889 -10.68 1 34.81 79 ASP B CA 1
ATOM 5523 C C . ASP B 1 79 ? 53.312 4.195 -9.602 1 34.81 79 ASP B C 1
ATOM 5525 O O . ASP B 1 79 ? 53.062 3.383 -8.711 1 34.81 79 ASP B O 1
ATOM 5529 N N . ASN B 1 80 ? 52.812 5.434 -9.398 1 34.41 80 ASN B N 1
ATOM 5530 C CA . ASN B 1 80 ? 51.719 5.859 -8.547 1 34.41 80 ASN B CA 1
ATOM 5531 C C . ASN B 1 80 ? 50.344 5.52 -9.172 1 34.41 80 ASN B C 1
ATOM 5533 O O . ASN B 1 80 ? 49.312 5.883 -8.633 1 34.41 80 ASN B O 1
ATOM 5537 N N . ASP B 1 81 ? 50.125 5.121 -10.336 1 37.38 81 ASP B N 1
ATOM 5538 C CA . ASP B 1 81 ? 49 4.707 -11.172 1 37.38 81 ASP B CA 1
ATOM 5539 C C . ASP B 1 81 ? 48.469 3.33 -10.766 1 37.38 81 ASP B C 1
ATOM 5541 O O . ASP B 1 81 ? 47.281 3.025 -10.945 1 37.38 81 ASP B O 1
ATOM 5545 N N . ASN B 1 82 ? 49.281 2.467 -10.469 1 39.97 82 ASN B N 1
ATOM 5546 C CA . ASN B 1 82 ? 48.812 1.185 -9.938 1 39.97 82 ASN B CA 1
ATOM 5547 C C . ASN B 1 82 ? 47.938 1.367 -8.719 1 39.97 82 ASN B C 1
ATOM 5549 O O . ASN B 1 82 ? 47 0.587 -8.5 1 39.97 82 ASN B O 1
ATOM 5553 N N . THR B 1 83 ? 48.344 2.23 -7.84 1 42.34 83 THR B N 1
ATOM 5554 C CA . THR B 1 83 ? 47.531 2.484 -6.656 1 42.34 83 THR B CA 1
ATOM 5555 C C . THR B 1 83 ? 46.219 3.158 -7.035 1 42.34 83 THR B C 1
ATOM 5557 O O . THR B 1 83 ? 45.156 2.859 -6.457 1 42.34 83 THR B O 1
ATOM 5560 N N . GLU B 1 84 ? 46.281 4.133 -7.949 1 45.5 84 GLU B N 1
ATOM 5561 C CA . GLU B 1 84 ? 45.062 4.793 -8.352 1 45.5 84 GLU B CA 1
ATOM 5562 C C . GLU B 1 84 ? 44.125 3.838 -9.109 1 45.5 84 GLU B C 1
ATOM 5564 O O . GLU B 1 84 ? 42.906 3.879 -8.945 1 45.5 84 GLU B O 1
ATOM 5569 N N . ASP B 1 85 ? 44.719 3.068 -10.047 1 46.91 85 ASP B N 1
ATOM 5570 C CA . ASP B 1 85 ? 43.938 2.07 -10.766 1 46.91 85 ASP B CA 1
ATOM 5571 C C . ASP B 1 85 ? 43.344 1.041 -9.797 1 46.91 85 ASP B C 1
ATOM 5573 O O . ASP B 1 85 ? 42.188 0.612 -9.961 1 46.91 85 ASP B O 1
ATOM 5577 N N . ASN B 1 86 ? 44.188 0.659 -8.828 1 47.28 86 ASN B N 1
ATOM 5578 C CA . ASN B 1 86 ? 43.719 -0.285 -7.828 1 47.28 86 ASN B CA 1
ATOM 5579 C C . ASN B 1 86 ? 42.625 0.33 -6.965 1 47.28 86 ASN B C 1
ATOM 5581 O O . ASN B 1 86 ? 41.656 -0.344 -6.609 1 47.28 86 ASN B O 1
ATOM 5585 N N . VAL B 1 87 ? 42.875 1.604 -6.684 1 54.12 87 VAL B N 1
ATOM 5586 C CA . VAL B 1 87 ? 41.875 2.303 -5.879 1 54.12 87 VAL B CA 1
ATOM 5587 C C . VAL B 1 87 ? 40.594 2.443 -6.672 1 54.12 87 VAL B C 1
ATOM 5589 O O . VAL B 1 87 ? 39.5 2.27 -6.125 1 54.12 87 VAL B O 1
ATOM 5592 N N . SER B 1 88 ? 40.812 2.729 -8.008 1 66.12 88 SER B N 1
ATOM 5593 C CA . SER B 1 88 ? 39.656 2.855 -8.859 1 66.12 88 SER B CA 1
ATOM 5594 C C . SER B 1 88 ? 38.938 1.516 -9.023 1 66.12 88 SER B C 1
ATOM 5596 O O . SER B 1 88 ? 37.688 1.452 -9 1 66.12 88 SER B O 1
ATOM 5598 N N . ASN B 1 89 ? 39.781 0.485 -9.078 1 76.12 89 ASN B N 1
ATOM 5599 C CA . ASN B 1 89 ? 39.188 -0.846 -9.219 1 76.12 89 ASN B CA 1
ATOM 5600 C C . ASN B 1 89 ? 38.5 -1.298 -7.93 1 76.12 89 ASN B C 1
ATOM 5602 O O . ASN B 1 89 ? 37.438 -1.915 -7.977 1 76.12 89 ASN B O 1
ATOM 5606 N N . GLU B 1 90 ? 39.125 -0.887 -6.875 1 83.88 90 GLU B N 1
ATOM 5607 C CA . GLU B 1 90 ? 38.531 -1.25 -5.59 1 83.88 90 GLU B CA 1
ATOM 5608 C C . GLU B 1 90 ? 37.219 -0.528 -5.367 1 83.88 90 GLU B C 1
ATOM 5610 O O . GLU B 1 90 ? 36.25 -1.128 -4.902 1 83.88 90 GLU B O 1
ATOM 5615 N N . LYS B 1 91 ? 37.219 0.699 -5.77 1 90.31 91 LYS B N 1
ATOM 5616 C CA . LYS B 1 91 ? 36 1.46 -5.629 1 90.31 91 LYS B CA 1
ATOM 5617 C C . LYS B 1 91 ? 34.875 0.859 -6.48 1 90.31 91 LYS B C 1
ATOM 5619 O O . LYS B 1 91 ? 33.719 0.788 -6.047 1 90.31 91 LYS B O 1
ATOM 5624 N N . GLU B 1 92 ? 35.281 0.533 -7.621 1 91.88 92 GLU B N 1
ATOM 5625 C CA . GLU B 1 92 ? 34.312 -0.051 -8.531 1 91.88 92 GLU B CA 1
ATOM 5626 C C . GLU B 1 92 ? 33.719 -1.346 -7.957 1 91.88 92 GLU B C 1
ATOM 5628 O O . GLU B 1 92 ? 32.531 -1.619 -8.109 1 91.88 92 GLU B O 1
ATOM 5633 N N . GLU B 1 93 ? 34.562 -2.117 -7.359 1 93.56 93 GLU B N 1
ATOM 5634 C CA . GLU B 1 93 ? 34.094 -3.365 -6.754 1 93.56 93 GLU B CA 1
ATOM 5635 C C . GLU B 1 93 ? 33.156 -3.1 -5.59 1 93.56 93 GLU B C 1
ATOM 5637 O O . GLU B 1 93 ? 32.156 -3.799 -5.43 1 93.56 93 GLU B O 1
ATOM 5642 N N . ILE B 1 94 ? 33.5 -2.133 -4.836 1 95.19 94 ILE B N 1
ATOM 5643 C CA . ILE B 1 94 ? 32.656 -1.775 -3.699 1 95.19 94 ILE B CA 1
ATOM 5644 C C . ILE B 1 94 ? 31.328 -1.21 -4.199 1 95.19 94 ILE B C 1
ATOM 5646 O O . ILE B 1 94 ? 30.266 -1.571 -3.693 1 95.19 94 ILE B O 1
ATOM 5650 N N . ASP B 1 95 ? 31.375 -0.367 -5.227 1 96.62 95 ASP B N 1
ATOM 5651 C CA . ASP B 1 95 ? 30.172 0.22 -5.797 1 96.62 95 ASP B CA 1
ATOM 5652 C C . ASP B 1 95 ? 29.234 -0.862 -6.332 1 96.62 95 ASP B C 1
ATOM 5654 O O . ASP B 1 95 ? 28.016 -0.778 -6.16 1 96.62 95 ASP B O 1
ATOM 5658 N N . THR B 1 96 ? 29.828 -1.815 -6.945 1 96.5 96 THR B N 1
ATOM 5659 C CA . THR B 1 96 ? 29.047 -2.912 -7.504 1 96.5 96 THR B CA 1
ATOM 5660 C C . THR B 1 96 ? 28.391 -3.727 -6.391 1 96.5 96 THR B C 1
ATOM 5662 O O . THR B 1 96 ? 27.234 -4.137 -6.516 1 96.5 96 THR B O 1
ATOM 5665 N N . ALA B 1 97 ? 29.125 -3.938 -5.371 1 96.5 97 ALA B N 1
ATOM 5666 C CA . ALA B 1 97 ? 28.594 -4.691 -4.238 1 96.5 97 ALA B CA 1
ATOM 5667 C C . ALA B 1 97 ? 27.469 -3.926 -3.553 1 96.5 97 ALA B C 1
ATOM 5669 O O . ALA B 1 97 ? 26.469 -4.512 -3.154 1 96.5 97 ALA B O 1
ATOM 5670 N N . ILE B 1 98 ? 27.625 -2.686 -3.404 1 96.81 98 ILE B N 1
ATOM 5671 C CA . ILE B 1 98 ? 26.609 -1.843 -2.787 1 96.81 98 ILE B CA 1
ATOM 5672 C C . ILE B 1 98 ? 25.359 -1.812 -3.67 1 96.81 98 ILE B C 1
ATOM 5674 O O . ILE B 1 98 ? 24.234 -1.931 -3.172 1 96.81 98 ILE B O 1
ATOM 5678 N N . ALA B 1 99 ? 25.578 -1.634 -4.938 1 97.81 99 ALA B N 1
ATOM 5679 C CA . ALA B 1 99 ? 24.453 -1.634 -5.879 1 97.81 99 ALA B CA 1
ATOM 5680 C C . ALA B 1 99 ? 23.672 -2.936 -5.789 1 97.81 99 ALA B C 1
ATOM 5682 O O . ALA B 1 99 ? 22.438 -2.914 -5.68 1 97.81 99 ALA B O 1
ATOM 5683 N N . ARG B 1 100 ? 24.375 -3.998 -5.809 1 97 100 ARG B N 1
ATOM 5684 C CA . ARG B 1 100 ? 23.75 -5.309 -5.707 1 97 100 ARG B CA 1
ATOM 5685 C C . ARG B 1 100 ? 22.953 -5.438 -4.41 1 97 100 ARG B C 1
ATOM 5687 O O . ARG 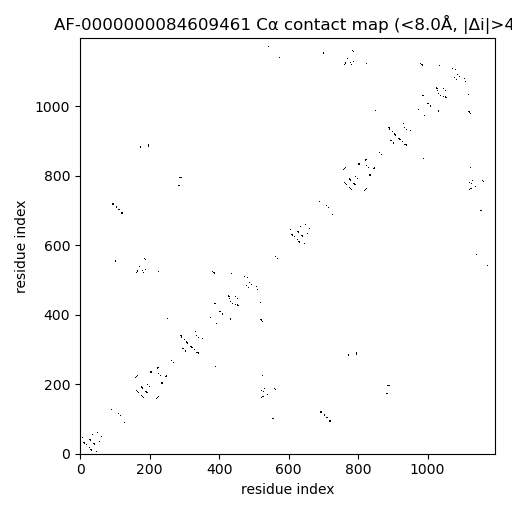B 1 100 ? 21.844 -5.992 -4.406 1 97 100 ARG B O 1
ATOM 5694 N N . ALA B 1 101 ? 23.5 -4.957 -3.363 1 96.62 101 ALA B N 1
ATOM 5695 C CA . ALA B 1 101 ? 22.828 -4.992 -2.074 1 96.62 101 ALA B CA 1
ATOM 5696 C C . ALA B 1 101 ? 21.516 -4.207 -2.127 1 96.62 101 ALA B C 1
ATOM 5698 O O . ALA B 1 101 ? 20.484 -4.656 -1.607 1 96.62 101 ALA B O 1
ATOM 5699 N N . PHE B 1 102 ? 21.531 -3.025 -2.742 1 97.19 102 PHE B N 1
ATOM 5700 C CA . PHE B 1 102 ? 20.344 -2.186 -2.879 1 97.19 102 PHE B CA 1
ATOM 5701 C C . PHE B 1 102 ? 19.266 -2.887 -3.709 1 97.19 102 PHE B C 1
ATOM 5703 O O . PHE B 1 102 ? 18.109 -2.932 -3.316 1 97.19 102 PHE B O 1
ATOM 5710 N N . TYR B 1 103 ? 19.703 -3.494 -4.828 1 97.25 103 TYR B N 1
ATOM 5711 C CA . TYR B 1 103 ? 18.766 -4.16 -5.723 1 97.25 103 TYR B CA 1
ATOM 5712 C C . TYR B 1 103 ? 18.172 -5.402 -5.07 1 97.25 103 TYR B C 1
ATOM 5714 O O . TYR B 1 103 ? 16.969 -5.625 -5.125 1 97.25 103 TYR B O 1
ATOM 5722 N N . ALA B 1 104 ? 19.016 -6.168 -4.398 1 95.62 104 ALA B N 1
ATOM 5723 C CA . ALA B 1 104 ? 18.625 -7.441 -3.801 1 95.62 104 ALA B CA 1
ATOM 5724 C C . ALA B 1 104 ? 17.688 -7.223 -2.617 1 95.62 104 ALA B C 1
ATOM 5726 O O . ALA B 1 104 ? 16.922 -8.117 -2.254 1 95.62 104 ALA B O 1
ATOM 5727 N N . SER B 1 105 ? 17.75 -6.027 -2.041 1 94.38 105 SER B N 1
ATOM 5728 C CA . SER B 1 105 ? 16.922 -5.746 -0.866 1 94.38 105 SER B CA 1
ATOM 5729 C C . SER B 1 105 ? 15.742 -4.859 -1.219 1 94.38 105 SER B C 1
ATOM 5731 O O . SER B 1 105 ? 14.906 -4.551 -0.36 1 94.38 105 SER B O 1
ATOM 5733 N N . GLY B 1 106 ? 15.648 -4.453 -2.428 1 93.75 106 GLY B N 1
ATOM 5734 C CA . GLY B 1 106 ? 14.547 -3.607 -2.859 1 93.75 106 GLY B CA 1
ATOM 5735 C C . GLY B 1 106 ? 14.594 -2.219 -2.25 1 93.75 106 GLY B C 1
ATOM 5736 O O . GLY B 1 106 ? 13.547 -1.596 -2.035 1 93.75 106 GLY B O 1
ATOM 5737 N N . ILE B 1 107 ? 15.742 -1.708 -1.871 1 95.31 107 ILE B N 1
ATOM 5738 C CA . ILE B 1 107 ? 15.898 -0.377 -1.294 1 95.31 107 ILE B CA 1
ATOM 5739 C C . ILE B 1 107 ? 15.758 0.679 -2.389 1 95.31 107 ILE B C 1
ATOM 5741 O O . ILE B 1 107 ? 16.344 0.554 -3.461 1 95.31 107 ILE B O 1
ATOM 5745 N N . PRO B 1 108 ? 14.883 1.742 -2.137 1 93.81 108 PRO B N 1
ATOM 5746 C CA . PRO B 1 108 ? 14.844 2.826 -3.121 1 93.81 108 PRO B CA 1
ATOM 5747 C C . PRO B 1 108 ? 16.219 3.389 -3.439 1 93.81 108 PRO B C 1
ATOM 5749 O O . PRO B 1 108 ? 17.031 3.615 -2.531 1 93.81 108 PRO B O 1
ATOM 5752 N N . LEU B 1 109 ? 16.5 3.674 -4.668 1 95.38 109 LEU B N 1
ATOM 5753 C CA . LEU B 1 109 ? 17.844 4.016 -5.129 1 95.38 109 LEU B CA 1
ATOM 5754 C C . LEU B 1 109 ? 18.281 5.375 -4.59 1 95.38 109 LEU B C 1
ATOM 5756 O O . LEU B 1 109 ? 19.469 5.609 -4.359 1 95.38 109 LEU B O 1
ATOM 5760 N N . ALA B 1 110 ? 17.359 6.234 -4.406 1 93.38 110 ALA B N 1
ATOM 5761 C CA . ALA B 1 110 ? 17.641 7.574 -3.908 1 93.38 110 ALA B CA 1
ATOM 5762 C C . ALA B 1 110 ? 18.188 7.527 -2.48 1 93.38 110 ALA B C 1
ATOM 5764 O O . ALA B 1 110 ? 18.812 8.484 -2.014 1 93.38 110 ALA B O 1
ATOM 5765 N N . THR B 1 111 ? 17.938 6.43 -1.771 1 94.69 111 THR B N 1
ATOM 5766 C CA . THR B 1 111 ? 18.344 6.273 -0.379 1 94.69 111 THR B CA 1
ATOM 5767 C C . THR B 1 111 ? 19.859 6.398 -0.238 1 94.69 111 THR B C 1
ATOM 5769 O O . THR B 1 111 ? 20.359 6.805 0.814 1 94.69 111 THR B O 1
ATOM 5772 N N . ILE B 1 112 ? 20.625 6.094 -1.271 1 96 112 ILE B N 1
ATOM 5773 C CA . ILE B 1 112 ? 22.094 6.105 -1.233 1 96 112 ILE B CA 1
ATOM 5774 C C . ILE B 1 112 ? 22.594 7.523 -0.968 1 96 112 ILE B C 1
ATOM 5776 O O . ILE B 1 112 ? 23.688 7.711 -0.44 1 96 112 ILE B O 1
ATOM 5780 N N . GLU B 1 113 ? 21.75 8.469 -1.334 1 94.75 113 GLU B N 1
ATOM 5781 C CA . GLU B 1 113 ? 22.156 9.859 -1.199 1 94.75 113 GLU B CA 1
ATOM 5782 C C . GLU B 1 113 ? 21.672 10.453 0.121 1 94.75 113 GLU B C 1
ATOM 5784 O O . GLU B 1 113 ? 21.844 11.648 0.376 1 94.75 113 GLU B O 1
ATOM 5789 N N . ASN B 1 114 ? 20.953 9.672 0.918 1 94 114 ASN B N 1
ATOM 5790 C CA . ASN B 1 114 ? 20.594 10.109 2.264 1 94 114 ASN B CA 1
ATOM 5791 C C . ASN B 1 114 ? 21.844 10.461 3.082 1 94 114 ASN B C 1
ATOM 5793 O O . ASN B 1 114 ? 22.781 9.672 3.172 1 94 114 ASN B O 1
ATOM 5797 N N . PRO B 1 115 ? 21.875 11.656 3.707 1 94 115 PRO B N 1
ATOM 5798 C CA . PRO B 1 115 ? 23.062 12.102 4.434 1 94 115 PRO B CA 1
ATOM 5799 C C . PRO B 1 115 ? 23.469 11.141 5.543 1 94 115 PRO B C 1
ATOM 5801 O O . PRO B 1 115 ? 24.672 10.984 5.82 1 94 115 PRO B O 1
ATOM 5804 N N . PHE B 1 116 ? 22.531 10.453 6.137 1 95.5 116 PHE B N 1
ATOM 5805 C CA . PHE B 1 116 ? 22.859 9.539 7.227 1 95.5 116 PHE B CA 1
ATOM 5806 C C . PHE B 1 116 ? 23.469 8.25 6.691 1 95.5 116 PHE B C 1
ATOM 5808 O O . PHE B 1 116 ? 24.297 7.629 7.359 1 95.5 116 PHE B O 1
ATOM 5815 N N . ILE B 1 117 ? 23.062 7.816 5.488 1 96.19 117 ILE B N 1
ATOM 5816 C CA . ILE B 1 117 ? 23.688 6.668 4.844 1 96.19 117 ILE B CA 1
ATOM 5817 C C . ILE B 1 117 ? 25.125 7.004 4.48 1 96.19 117 ILE B C 1
ATOM 5819 O O . ILE B 1 117 ? 26.031 6.215 4.734 1 96.19 117 ILE B O 1
ATOM 5823 N N . ILE B 1 118 ? 25.297 8.172 3.916 1 95.62 118 ILE B N 1
ATOM 5824 C CA . ILE B 1 118 ? 26.625 8.633 3.523 1 95.62 118 ILE B CA 1
ATOM 5825 C C . ILE B 1 118 ? 27.531 8.695 4.75 1 95.62 118 ILE B C 1
ATOM 5827 O O . ILE B 1 118 ? 28.672 8.227 4.711 1 95.62 118 ILE B O 1
ATOM 5831 N N . GLN B 1 119 ? 27.016 9.219 5.836 1 95.12 119 GLN B N 1
ATOM 5832 C CA . GLN B 1 119 ? 27.781 9.336 7.07 1 95.12 119 GLN B CA 1
ATOM 5833 C C . GLN B 1 119 ? 28.156 7.957 7.613 1 95.12 119 GLN B C 1
ATOM 5835 O O . GLN B 1 119 ? 29.281 7.754 8.086 1 95.12 119 GLN B O 1
ATOM 5840 N N . ALA B 1 120 ? 27.219 7.031 7.582 1 96.31 120 ALA B N 1
ATOM 5841 C CA . ALA B 1 120 ? 27.469 5.68 8.07 1 96.31 120 ALA B CA 1
ATOM 5842 C C . ALA B 1 120 ? 28.578 5 7.262 1 96.31 120 ALA B C 1
ATOM 5844 O O . ALA B 1 120 ? 29.469 4.379 7.828 1 96.31 120 ALA B O 1
ATOM 5845 N N . LEU B 1 121 ? 28.516 5.141 5.961 1 95.56 121 LEU B N 1
ATOM 5846 C CA . LEU B 1 121 ? 29.516 4.531 5.09 1 95.56 121 LEU B CA 1
ATOM 5847 C C . LEU B 1 121 ? 30.875 5.18 5.285 1 95.56 121 LEU B C 1
ATOM 5849 O O . LEU B 1 121 ? 31.906 4.504 5.242 1 95.56 121 LEU B O 1
ATOM 5853 N N . HIS B 1 122 ? 30.844 6.473 5.539 1 94.31 122 HIS B N 1
ATOM 5854 C CA . HIS B 1 122 ? 32.094 7.195 5.809 1 94.31 122 HIS B CA 1
ATOM 5855 C C . HIS B 1 122 ? 32.719 6.727 7.105 1 94.31 122 HIS B C 1
ATOM 5857 O O . HIS B 1 122 ? 33.969 6.688 7.219 1 94.31 122 HIS B O 1
ATOM 5863 N N . LYS B 1 123 ? 31.922 6.434 8.055 1 94.25 123 LYS B N 1
ATOM 5864 C CA . LYS B 1 123 ? 32.438 5.945 9.336 1 94.25 123 LYS B CA 1
ATOM 5865 C C . LYS B 1 123 ? 33.062 4.555 9.18 1 94.25 123 LYS B C 1
ATOM 5867 O O . LYS B 1 123 ? 34.031 4.223 9.867 1 94.25 123 LYS B O 1
ATOM 5872 N N . ILE B 1 124 ? 32.5 3.799 8.32 1 93.5 124 ILE B N 1
ATOM 5873 C CA . ILE B 1 124 ? 33.031 2.471 8.062 1 93.5 124 ILE B CA 1
ATOM 5874 C C . ILE B 1 124 ? 34.375 2.596 7.324 1 93.5 124 ILE B C 1
ATOM 5876 O O . ILE B 1 124 ? 35.344 1.939 7.684 1 93.5 124 ILE B O 1
ATOM 5880 N N . ASN B 1 125 ? 34.375 3.428 6.281 1 92.12 125 ASN B N 1
ATOM 5881 C CA . ASN B 1 125 ? 35.562 3.717 5.488 1 92.12 125 ASN B CA 1
ATOM 5882 C C . ASN B 1 125 ? 35.594 5.172 5.027 1 92.12 125 ASN B C 1
ATOM 5884 O O . ASN B 1 125 ? 34.969 5.52 4.027 1 92.12 125 ASN B O 1
ATOM 5888 N N . PRO B 1 126 ? 36.375 5.973 5.656 1 91.06 126 PRO B N 1
ATOM 5889 C CA . PRO B 1 126 ? 36.406 7.41 5.375 1 91.06 126 PRO B CA 1
ATOM 5890 C C . PRO B 1 126 ? 36.844 7.723 3.947 1 91.06 126 PRO B C 1
ATOM 5892 O O . PRO B 1 126 ? 36.531 8.797 3.424 1 91.06 126 PRO B O 1
ATOM 5895 N N . GLU B 1 127 ? 37.5 6.824 3.283 1 89.75 127 GLU B N 1
ATOM 5896 C CA . GLU B 1 127 ? 38 7.078 1.945 1 89.75 127 GLU B CA 1
ATOM 5897 C C . GLU B 1 127 ? 37 6.719 0.872 1 89.75 127 GLU B C 1
ATOM 5899 O O . GLU B 1 127 ? 37.156 7.09 -0.293 1 89.75 127 GLU B O 1
ATOM 5904 N N . TYR B 1 128 ? 36.031 6.074 1.37 1 92.12 128 TYR B N 1
ATOM 5905 C CA . TYR B 1 128 ? 35.062 5.586 0.398 1 92.12 128 TYR B CA 1
ATOM 5906 C C . TYR B 1 128 ? 33.938 6.59 0.202 1 92.12 128 TYR B C 1
ATOM 5908 O O . TYR B 1 128 ? 33.406 7.117 1.175 1 92.12 128 TYR B O 1
ATOM 5916 N N . HIS B 1 129 ? 33.594 6.844 -1.09 1 92.88 129 HIS B N 1
ATOM 5917 C CA . HIS B 1 129 ? 32.438 7.645 -1.458 1 92.88 129 HIS B CA 1
ATOM 5918 C C . HIS B 1 129 ? 31.438 6.824 -2.262 1 92.88 129 HIS B C 1
ATOM 5920 O O . HIS B 1 129 ? 31.781 6.273 -3.311 1 92.88 129 HIS B O 1
ATOM 5926 N N . PRO B 1 130 ? 30.219 6.793 -1.814 1 95.19 130 PRO B N 1
ATOM 5927 C CA . PRO B 1 130 ? 29.219 5.957 -2.488 1 95.19 130 PRO B CA 1
ATOM 5928 C C . PRO B 1 130 ? 28.828 6.492 -3.863 1 95.19 130 PRO B C 1
ATOM 5930 O O . PRO B 1 130 ? 29.062 7.668 -4.16 1 95.19 130 PRO B O 1
ATOM 5933 N N . PRO B 1 131 ? 28.297 5.59 -4.676 1 95.81 131 PRO B N 1
ATOM 5934 C CA . PRO B 1 131 ? 27.828 6.043 -5.984 1 95.81 131 PRO B CA 1
ATOM 5935 C C . PRO B 1 131 ? 26.594 6.934 -5.887 1 95.81 131 PRO B C 1
ATOM 5937 O O . PRO B 1 131 ? 25.953 7.016 -4.828 1 95.81 131 PRO B O 1
ATOM 5940 N N . SER B 1 132 ? 26.266 7.602 -6.977 1 95.38 132 SER B N 1
ATOM 5941 C CA . SER B 1 132 ? 25.094 8.469 -7.035 1 95.38 132 SER B CA 1
ATOM 5942 C C . SER B 1 132 ? 23.828 7.668 -7.379 1 95.38 132 SER B C 1
ATOM 5944 O O . SER B 1 132 ? 23.922 6.531 -7.84 1 95.38 132 SER B O 1
ATOM 5946 N N . ARG B 1 133 ? 22.766 8.266 -7.121 1 94.44 133 ARG B N 1
ATOM 5947 C CA . ARG B 1 133 ? 21.484 7.691 -7.52 1 94.44 133 ARG B CA 1
ATOM 5948 C C . ARG B 1 133 ? 21.453 7.426 -9.023 1 94.44 133 ARG B C 1
ATOM 5950 O O . ARG B 1 133 ? 20.953 6.391 -9.461 1 94.44 133 ARG B O 1
ATOM 5957 N N . LYS B 1 134 ? 21.969 8.32 -9.773 1 93.94 134 LYS B N 1
ATOM 5958 C CA . LYS B 1 134 ? 21.984 8.188 -11.234 1 93.94 134 LYS B CA 1
ATOM 5959 C C . LYS B 1 134 ? 22.797 6.969 -11.664 1 93.94 134 LYS B C 1
ATOM 5961 O O . LYS B 1 134 ? 22.359 6.207 -12.531 1 93.94 134 LYS B O 1
ATOM 5966 N N . SER B 1 135 ? 23.906 6.797 -11.039 1 95.31 135 SER B N 1
ATOM 5967 C CA . SER B 1 135 ? 24.734 5.641 -11.352 1 95.31 135 SER B CA 1
ATOM 5968 C C . SER B 1 135 ? 24.016 4.34 -10.992 1 95.31 135 SER B C 1
ATOM 5970 O O . SER B 1 135 ? 24.078 3.367 -11.75 1 95.31 135 SER B O 1
ATOM 5972 N N . LEU B 1 136 ? 23.344 4.316 -9.852 1 96.31 136 LEU B N 1
ATOM 5973 C CA . LEU B 1 136 ? 22.625 3.133 -9.398 1 96.31 136 LEU B CA 1
ATOM 5974 C C . LEU B 1 136 ? 21.469 2.807 -10.344 1 96.31 136 LEU B C 1
ATOM 5976 O O . LEU B 1 136 ? 21.094 1.642 -10.492 1 96.31 136 LEU B O 1
ATOM 5980 N N . SER B 1 137 ? 20.906 3.836 -11.008 1 95.56 137 SER B N 1
ATOM 5981 C CA . SER B 1 137 ? 19.719 3.643 -11.82 1 95.56 137 SER B CA 1
ATOM 5982 C C . SER B 1 137 ? 20.078 3.387 -13.281 1 95.56 137 SER B C 1
ATOM 5984 O O . SER B 1 137 ? 19.219 3.029 -14.086 1 95.56 137 SER B O 1
ATOM 5986 N N . THR B 1 138 ? 21.328 3.549 -13.656 1 95.62 138 THR B N 1
ATOM 5987 C CA . THR B 1 138 ? 21.703 3.439 -15.07 1 95.62 138 THR B CA 1
ATOM 5988 C C . THR B 1 138 ? 22.828 2.428 -15.258 1 95.62 138 THR B C 1
ATOM 5990 O O . THR B 1 138 ? 22.578 1.224 -15.344 1 95.62 138 THR B O 1
ATOM 5993 N N . THR B 1 139 ? 24.047 2.9 -15.016 1 95.94 139 THR B N 1
ATOM 5994 C CA . THR B 1 139 ? 25.203 2.104 -15.375 1 95.94 139 THR B CA 1
ATOM 5995 C C . THR B 1 139 ? 25.312 0.861 -14.5 1 95.94 139 THR B C 1
ATOM 5997 O O . THR B 1 139 ? 25.5 -0.248 -15 1 95.94 139 THR B O 1
ATOM 6000 N N . LEU B 1 140 ? 25.266 1.071 -13.211 1 97.38 140 LEU B N 1
ATOM 6001 C CA . LEU B 1 140 ? 25.406 -0.055 -12.289 1 97.38 140 LEU B CA 1
ATOM 6002 C C . LEU B 1 140 ? 24.219 -1.012 -12.414 1 97.38 140 LEU B C 1
ATOM 6004 O O . LEU B 1 140 ? 24.375 -2.225 -12.258 1 97.38 140 LEU B O 1
ATOM 6008 N N . LEU B 1 141 ? 23.031 -0.493 -12.703 1 97.62 141 LEU B N 1
ATOM 6009 C CA . LEU B 1 141 ? 21.844 -1.322 -12.891 1 97.62 141 LEU B CA 1
ATOM 6010 C C . LEU B 1 141 ? 22 -2.213 -14.125 1 97.62 141 LEU B C 1
ATOM 6012 O O . LEU B 1 141 ? 21.703 -3.412 -14.062 1 97.62 141 LEU B O 1
ATOM 6016 N N . GLU B 1 142 ? 22.453 -1.59 -15.234 1 97.38 142 GLU B N 1
ATOM 6017 C CA . GLU B 1 142 ? 22.641 -2.342 -16.469 1 97.38 142 GLU B CA 1
ATOM 6018 C C . GLU B 1 142 ? 23.688 -3.439 -16.281 1 97.38 142 GLU B C 1
ATOM 6020 O O . GLU B 1 142 ? 23.516 -4.555 -16.781 1 97.38 142 GLU B O 1
ATOM 6025 N N . LYS B 1 143 ? 24.719 -3.08 -15.594 1 97.06 143 LYS B N 1
ATOM 6026 C CA . LYS B 1 143 ? 25.797 -4.043 -15.344 1 97.06 143 LYS B CA 1
ATOM 6027 C C . LYS B 1 143 ? 25.281 -5.23 -14.531 1 97.06 143 LYS B C 1
ATOM 6029 O O . LYS B 1 143 ? 25.531 -6.387 -14.883 1 97.06 143 LYS B O 1
ATOM 6034 N N . GLU B 1 144 ? 24.578 -4.934 -13.438 1 97.19 144 GLU B N 1
ATOM 6035 C CA . GLU B 1 144 ? 24.047 -5.992 -12.594 1 97.19 144 GLU B CA 1
ATOM 6036 C C . GLU B 1 144 ? 23.016 -6.828 -13.336 1 97.19 144 GLU B C 1
ATOM 6038 O O . GLU B 1 144 ? 22.953 -8.047 -13.164 1 97.19 144 GLU B O 1
ATOM 6043 N N . TYR B 1 145 ? 22.172 -6.203 -14.141 1 97.38 145 TYR B N 1
ATOM 6044 C CA . TYR B 1 145 ? 21.156 -6.906 -14.922 1 97.38 145 TYR B CA 1
ATOM 6045 C C . TYR B 1 145 ? 21.797 -7.898 -15.883 1 97.38 145 TYR B C 1
ATOM 6047 O O . TYR B 1 145 ? 21.328 -9.031 -16.016 1 97.38 145 TYR B O 1
ATOM 6055 N N . LYS B 1 146 ? 22.812 -7.449 -16.531 1 96.75 146 LYS B N 1
ATOM 6056 C CA . LYS B 1 146 ? 23.516 -8.32 -17.453 1 96.75 146 LYS B CA 1
ATOM 6057 C C . LYS B 1 146 ? 24.125 -9.523 -16.734 1 96.75 146 LYS B C 1
ATOM 6059 O O . LYS B 1 146 ? 24.062 -10.648 -17.234 1 96.75 146 LYS B O 1
ATOM 6064 N N . GLN B 1 147 ? 24.672 -9.227 -15.578 1 95.75 147 GLN B N 1
ATOM 6065 C CA . GLN B 1 147 ? 25.266 -10.305 -14.797 1 95.75 147 GLN B CA 1
ATOM 6066 C C . GLN B 1 147 ? 24.219 -11.312 -14.352 1 95.75 147 GLN B C 1
ATOM 6068 O O . GLN B 1 147 ? 24.422 -12.523 -14.5 1 95.75 147 GLN B O 1
ATOM 6073 N N . VAL B 1 148 ? 23.156 -10.875 -13.781 1 94.75 148 VAL B N 1
ATOM 6074 C CA . VAL B 1 148 ? 22.078 -11.758 -13.305 1 94.75 148 VAL B CA 1
ATOM 6075 C C . VAL B 1 148 ? 21.484 -12.516 -14.484 1 94.75 148 VAL B C 1
ATOM 6077 O O . VAL B 1 148 ? 21.172 -13.703 -14.367 1 94.75 148 VAL B O 1
ATOM 6080 N N . SER B 1 149 ? 21.297 -11.82 -15.609 1 93.94 149 SER B N 1
ATOM 6081 C CA . SER B 1 149 ? 20.781 -12.461 -16.812 1 93.94 149 SER B CA 1
ATOM 6082 C C . SER B 1 149 ? 21.688 -13.594 -17.266 1 93.94 149 SER B C 1
ATOM 6084 O O . SER B 1 149 ? 21.203 -14.648 -17.703 1 93.94 149 SER B O 1
ATOM 6086 N N . ALA B 1 150 ? 22.969 -13.359 -17.188 1 94.19 150 ALA B N 1
ATOM 6087 C CA . ALA B 1 150 ? 23.922 -14.391 -17.578 1 94.19 150 ALA B CA 1
ATOM 6088 C C . ALA B 1 150 ? 23.844 -15.594 -16.641 1 94.19 150 ALA B C 1
ATOM 6090 O O . ALA B 1 150 ? 23.922 -16.734 -17.078 1 94.19 150 ALA B O 1
ATOM 6091 N N . ASP B 1 151 ? 23.719 -15.281 -15.391 1 91.19 151 ASP B N 1
ATOM 6092 C CA . ASP B 1 151 ? 23.578 -16.359 -14.406 1 91.19 151 ASP B CA 1
ATOM 6093 C C . ASP B 1 151 ? 22.328 -17.188 -14.656 1 91.19 151 ASP B C 1
ATOM 6095 O O . ASP B 1 151 ? 22.359 -18.406 -14.523 1 91.19 151 ASP B O 1
ATOM 6099 N N . MET B 1 152 ? 21.281 -16.578 -14.977 1 89.81 152 MET B N 1
ATOM 6100 C CA . MET B 1 152 ? 20.016 -17.266 -15.266 1 89.81 152 MET B CA 1
ATOM 6101 C C . MET B 1 152 ? 20.141 -18.141 -16.5 1 89.81 152 MET B C 1
ATOM 6103 O O . MET B 1 152 ? 19.672 -19.281 -16.516 1 89.81 152 MET B O 1
ATOM 6107 N N . LYS B 1 153 ? 20.766 -17.594 -17.484 1 90.38 153 LYS B N 1
ATOM 6108 C CA . LYS B 1 153 ? 20.953 -18.359 -18.719 1 90.38 153 LYS B CA 1
ATOM 6109 C C . LYS B 1 153 ? 21.812 -19.609 -18.484 1 90.38 153 LYS B C 1
ATOM 6111 O O . LYS B 1 153 ? 21.562 -20.656 -19.062 1 90.38 153 LYS B O 1
ATOM 6116 N N . LYS B 1 154 ? 22.797 -19.453 -17.641 1 89.69 154 LYS B N 1
ATOM 6117 C CA . LYS B 1 154 ? 23.625 -20.594 -17.281 1 89.69 154 LYS B CA 1
ATOM 6118 C C . LYS B 1 154 ? 22.812 -21.656 -16.562 1 89.69 154 LYS B C 1
ATOM 6120 O O . LYS B 1 154 ? 22.984 -22.859 -16.812 1 89.69 154 LYS B O 1
ATOM 6125 N N . GLN B 1 155 ? 21.969 -21.234 -15.703 1 86.94 155 GLN B N 1
ATOM 6126 C CA . GLN B 1 155 ? 21.125 -22.156 -14.969 1 86.94 155 GLN B CA 1
ATOM 6127 C C . GLN B 1 155 ? 20.172 -22.891 -15.906 1 86.94 155 GLN B C 1
ATOM 6129 O O . GLN B 1 155 ? 19.938 -24.094 -15.742 1 86.94 155 GLN B O 1
ATOM 6134 N N . ILE B 1 156 ? 19.656 -22.219 -16.812 1 88.06 156 ILE B N 1
ATOM 6135 C CA . ILE B 1 156 ? 18.734 -22.797 -17.781 1 88.06 156 ILE B CA 1
ATOM 6136 C C . ILE B 1 156 ? 19.453 -23.812 -18.656 1 88.06 156 ILE B C 1
ATOM 6138 O O . ILE B 1 156 ? 18.938 -24.891 -18.938 1 88.06 156 ILE B O 1
ATOM 6142 N N . LYS B 1 157 ? 20.672 -23.438 -19.016 1 87.81 157 LYS B N 1
ATOM 6143 C CA . LYS B 1 157 ? 21.469 -24.328 -19.859 1 87.81 157 LYS B CA 1
ATOM 6144 C C . LYS B 1 157 ? 21.766 -25.641 -19.141 1 87.81 157 LYS B C 1
ATOM 6146 O O . LYS B 1 157 ? 21.797 -26.703 -19.75 1 87.81 157 LYS B O 1
ATOM 6151 N N . ASN B 1 158 ? 21.828 -25.547 -17.859 1 86.06 158 ASN B N 1
ATOM 6152 C CA . ASN B 1 158 ? 22.203 -26.719 -17.078 1 86.06 158 ASN B CA 1
ATOM 6153 C C . ASN B 1 158 ? 20.984 -27.562 -16.719 1 86.06 158 ASN B C 1
ATOM 6155 O O . ASN B 1 158 ? 21.125 -28.656 -16.172 1 86.06 158 ASN B O 1
ATOM 6159 N N . SER B 1 159 ? 19.844 -27.094 -17.031 1 85.19 159 SER B N 1
ATOM 6160 C CA . SER B 1 159 ? 18.625 -27.828 -16.734 1 85.19 159 SER B CA 1
ATOM 6161 C C . SER B 1 159 ? 18.141 -28.609 -17.953 1 85.19 159 SER B C 1
ATOM 6163 O O . SER B 1 159 ? 18.234 -28.141 -19.094 1 85.19 159 SER B O 1
ATOM 6165 N N . ASN B 1 160 ? 17.688 -29.797 -17.688 1 83 160 ASN B N 1
ATOM 6166 C CA . ASN B 1 160 ? 17.234 -30.625 -18.781 1 83 160 ASN B CA 1
ATOM 6167 C C . ASN B 1 160 ? 15.836 -30.219 -19.25 1 83 160 ASN B C 1
ATOM 6169 O O . ASN B 1 160 ? 15.578 -30.125 -20.453 1 83 160 ASN B O 1
ATOM 6173 N N . TYR B 1 161 ? 14.969 -30.094 -18.281 1 89.12 161 TYR B N 1
ATOM 6174 C CA . TYR B 1 161 ? 13.602 -29.703 -18.609 1 89.12 161 TYR B CA 1
ATOM 6175 C C . TYR B 1 161 ? 13.164 -28.5 -17.766 1 89.12 161 TYR B C 1
ATOM 6177 O O . TYR B 1 161 ? 13.469 -28.422 -16.578 1 89.12 161 TYR B O 1
ATOM 6185 N N . ILE B 1 162 ? 12.594 -27.594 -18.516 1 92.62 162 ILE B N 1
ATOM 6186 C CA . ILE B 1 162 ? 12.07 -26.406 -17.828 1 92.62 162 ILE B CA 1
ATOM 6187 C C . ILE B 1 162 ? 10.609 -26.188 -18.234 1 92.62 162 ILE B C 1
ATOM 6189 O O . ILE B 1 162 ? 10.148 -26.719 -19.234 1 92.62 162 ILE B O 1
ATOM 6193 N N . CYS B 1 163 ? 9.898 -25.5 -17.422 1 95.38 163 CYS B N 1
ATOM 6194 C CA . CYS B 1 163 ? 8.516 -25.156 -17.688 1 95.38 163 CYS B CA 1
ATOM 6195 C C . CYS B 1 163 ? 8.336 -23.641 -17.734 1 95.38 163 CYS B C 1
ATOM 6197 O O . CYS B 1 163 ? 9.062 -22.906 -17.047 1 95.38 163 CYS B O 1
ATOM 6199 N N . LEU B 1 164 ? 7.426 -23.234 -18.531 1 95.56 164 LEU B N 1
ATOM 6200 C CA . LEU B 1 164 ? 7.145 -21.812 -18.703 1 95.56 164 LEU B CA 1
ATOM 6201 C C . LEU B 1 164 ? 5.77 -21.469 -18.141 1 95.56 164 LEU B C 1
ATOM 6203 O O . LEU B 1 164 ? 4.785 -22.156 -18.422 1 95.56 164 LEU B O 1
ATOM 6207 N N . THR B 1 165 ? 5.707 -20.469 -17.266 1 95.31 165 THR B N 1
ATOM 6208 C CA . THR B 1 165 ? 4.445 -19.969 -16.734 1 95.31 165 THR B CA 1
ATOM 6209 C C . THR B 1 165 ? 4.32 -18.453 -16.969 1 95.31 165 THR B C 1
ATOM 6211 O O . THR B 1 165 ? 5.324 -17.766 -17.156 1 95.31 165 THR B O 1
ATOM 6214 N N . SER B 1 166 ? 3.121 -17.984 -17.047 1 95.62 166 SER B N 1
ATOM 6215 C CA . SER B 1 166 ? 2.873 -16.562 -17.266 1 95.62 166 SER B CA 1
ATOM 6216 C C . SER B 1 166 ? 1.537 -16.125 -16.672 1 95.62 166 SER B C 1
ATOM 6218 O O . SER B 1 166 ? 0.651 -16.953 -16.453 1 95.62 166 SER B O 1
ATOM 6220 N N . ASP B 1 167 ? 1.51 -14.93 -16.312 1 92.94 167 ASP B N 1
ATOM 6221 C CA . ASP B 1 167 ? 0.298 -14.32 -15.773 1 92.94 167 ASP B CA 1
ATOM 6222 C C . ASP B 1 167 ? 0.242 -12.828 -16.109 1 92.94 167 ASP B C 1
ATOM 6224 O O . ASP B 1 167 ? 1.249 -12.242 -16.5 1 92.94 167 ASP B O 1
ATOM 6228 N N . GLY B 1 168 ? -0.977 -12.312 -16.125 1 90.81 168 GLY B N 1
ATOM 6229 C CA . GLY B 1 168 ? -1.162 -10.891 -16.359 1 90.81 168 GLY B CA 1
ATOM 6230 C C . GLY B 1 168 ? -1.428 -10.109 -15.094 1 90.81 168 GLY B C 1
ATOM 6231 O O . GLY B 1 168 ? -2.021 -10.625 -14.148 1 90.81 168 GLY B O 1
ATOM 6232 N N . TRP B 1 169 ? -0.974 -8.852 -15.125 1 88.25 169 TRP B N 1
ATOM 6233 C CA . TRP B 1 169 ? -1.16 -7.953 -13.992 1 88.25 169 TRP B CA 1
ATOM 6234 C C . TRP B 1 169 ? -1.251 -6.504 -14.461 1 88.25 169 TRP B C 1
ATOM 6236 O O . TRP B 1 169 ? -0.728 -6.152 -15.516 1 88.25 169 TRP B O 1
ATOM 6246 N N . THR B 1 170 ? -1.974 -5.719 -13.742 1 87.88 170 THR B N 1
ATOM 6247 C CA . THR B 1 170 ? -2.033 -4.281 -13.977 1 87.88 170 THR B CA 1
ATOM 6248 C C . THR B 1 170 ? -1.228 -3.525 -12.922 1 87.88 170 THR B C 1
ATOM 6250 O O . THR B 1 170 ? -1.466 -3.68 -11.719 1 87.88 170 THR B O 1
ATOM 6253 N N . ASN B 1 171 ? -0.324 -2.766 -13.312 1 88.06 171 ASN B N 1
ATOM 6254 C CA . ASN B 1 171 ? 0.526 -2.07 -12.352 1 88.06 171 ASN B CA 1
ATOM 6255 C C . ASN B 1 171 ? -0.157 -0.824 -11.797 1 88.06 171 ASN B C 1
ATOM 6257 O O . ASN B 1 171 ? -1.33 -0.575 -12.086 1 88.06 171 ASN B O 1
ATOM 6261 N N . ILE B 1 172 ? 0.579 -0.077 -11.023 1 84.94 172 ILE B N 1
ATOM 6262 C CA . ILE B 1 172 ? 0.031 1.055 -10.281 1 84.94 172 ILE B CA 1
ATOM 6263 C C . ILE B 1 172 ? -0.391 2.152 -11.25 1 84.94 172 ILE B C 1
ATOM 6265 O O . ILE B 1 172 ? -1.235 2.99 -10.93 1 84.94 172 ILE B O 1
ATOM 6269 N N . HIS B 1 173 ? 0.148 2.184 -12.484 1 82.94 173 HIS B N 1
ATOM 6270 C CA . HIS B 1 173 ? -0.204 3.162 -13.508 1 82.94 173 HIS B CA 1
ATOM 6271 C C . HIS B 1 173 ? -1.329 2.646 -14.398 1 82.94 173 HIS B C 1
ATOM 6273 O O . HIS B 1 173 ? -1.6 3.221 -15.461 1 82.94 173 HIS B O 1
ATOM 6279 N N . GLN B 1 174 ? -1.843 1.49 -14.016 1 83.38 174 GLN B N 1
ATOM 6280 C CA . GLN B 1 174 ? -2.945 0.87 -14.742 1 83.38 174 GLN B CA 1
ATOM 6281 C C . GLN B 1 174 ? -2.494 0.385 -16.125 1 83.38 174 GLN B C 1
ATOM 6283 O O . GLN B 1 174 ? -3.238 0.494 -17.094 1 83.38 174 GLN B O 1
ATOM 6288 N N . GLN B 1 175 ? -1.306 0.107 -16.172 1 88.88 175 GLN B N 1
ATOM 6289 C CA . GLN B 1 175 ? -0.758 -0.479 -17.391 1 88.88 175 GLN B CA 1
ATOM 6290 C C . GLN B 1 175 ? -0.714 -2.002 -17.297 1 88.88 175 GLN B C 1
ATOM 6292 O O . GLN B 1 175 ? -0.331 -2.555 -16.266 1 88.88 175 GLN B O 1
ATOM 6297 N N . PRO B 1 176 ? -1.164 -2.635 -18.359 1 92.62 176 PRO B N 1
ATOM 6298 C CA . PRO B 1 176 ? -1.173 -4.098 -18.344 1 92.62 176 PRO B CA 1
ATOM 6299 C C . PRO B 1 176 ? 0.216 -4.699 -18.547 1 92.62 176 PRO B C 1
ATOM 6301 O O . PRO B 1 176 ? 0.914 -4.344 -19.5 1 92.62 176 PRO B O 1
ATOM 6304 N N . ILE B 1 177 ? 0.594 -5.562 -17.656 1 94.56 177 ILE B N 1
ATOM 6305 C CA . ILE B 1 177 ? 1.897 -6.211 -17.703 1 94.56 177 ILE B CA 1
ATOM 6306 C C . ILE B 1 177 ? 1.716 -7.727 -17.734 1 94.56 177 ILE B C 1
ATOM 6308 O O . ILE B 1 177 ? 0.839 -8.273 -17.062 1 94.56 177 ILE B O 1
ATOM 6312 N N . ILE B 1 178 ? 2.5 -8.406 -18.578 1 96.06 178 ILE B N 1
ATOM 6313 C CA . ILE B 1 178 ? 2.564 -9.859 -18.625 1 96.06 178 ILE B CA 1
ATOM 6314 C C . ILE B 1 178 ? 3.947 -10.336 -18.188 1 96.06 178 ILE B C 1
ATOM 6316 O O . ILE B 1 178 ? 4.965 -9.797 -18.641 1 96.06 178 ILE B O 1
ATOM 6320 N N . ASN B 1 179 ? 3.994 -11.242 -17.281 1 96.44 179 ASN B N 1
ATOM 6321 C CA . ASN B 1 179 ? 5.281 -11.781 -16.859 1 96.44 179 ASN B CA 1
ATOM 6322 C C . ASN B 1 179 ? 5.512 -13.18 -17.422 1 96.44 179 ASN B C 1
ATOM 6324 O O . ASN B 1 179 ? 4.562 -13.852 -17.844 1 96.44 179 ASN B O 1
ATOM 6328 N N . PHE B 1 180 ? 6.707 -13.602 -17.578 1 96.69 180 PHE B N 1
ATOM 6329 C CA . PHE B 1 180 ? 7.121 -14.945 -17.953 1 96.69 180 PHE B CA 1
ATOM 6330 C C . PHE B 1 180 ? 8.109 -15.508 -16.938 1 96.69 180 PHE B C 1
ATOM 6332 O O . PHE B 1 180 ? 9.164 -14.93 -16.703 1 96.69 180 PHE B O 1
ATOM 6339 N N . MET B 1 181 ? 7.699 -16.594 -16.391 1 95.25 181 MET B N 1
ATOM 6340 C CA . MET B 1 181 ? 8.516 -17.281 -15.391 1 95.25 181 MET B CA 1
ATOM 6341 C C . MET B 1 181 ? 8.969 -18.641 -15.914 1 95.25 181 MET B C 1
ATOM 6343 O O . MET B 1 181 ? 8.219 -19.312 -16.625 1 95.25 181 MET B O 1
ATOM 6347 N N . ILE B 1 182 ? 10.117 -18.969 -15.578 1 93.44 182 ILE B N 1
ATOM 6348 C CA . ILE B 1 182 ? 10.617 -20.312 -15.828 1 93.44 182 ILE B CA 1
ATOM 6349 C C . ILE B 1 182 ? 10.656 -21.094 -14.516 1 93.44 182 ILE B C 1
ATOM 6351 O O . ILE B 1 182 ? 11.164 -20.609 -13.508 1 93.44 182 ILE B O 1
ATOM 6355 N N . THR B 1 183 ? 9.969 -22.141 -14.617 1 88.25 183 THR B N 1
ATOM 6356 C CA . THR B 1 183 ? 9.961 -22.984 -13.422 1 88.25 183 THR B CA 1
ATOM 6357 C C . THR B 1 183 ? 10.727 -24.281 -13.656 1 88.25 183 THR B C 1
ATOM 6359 O O . THR B 1 183 ? 10.906 -24.703 -14.805 1 88.25 183 THR B O 1
ATOM 6362 N N . THR B 1 184 ? 11.219 -25.094 -12.352 1 68.06 184 THR B N 1
ATOM 6363 C CA . THR B 1 184 ? 11.93 -26.359 -12.211 1 68.06 184 THR B CA 1
ATOM 6364 C C . THR B 1 184 ? 13.297 -26.281 -12.883 1 68.06 184 THR B C 1
ATOM 6366 O O . THR B 1 184 ? 13.391 -26.016 -14.086 1 68.06 184 THR B O 1
ATOM 6369 N N . PRO B 1 185 ? 14.156 -26.266 -11.922 1 64.56 185 PRO B N 1
ATOM 6370 C CA . PRO B 1 185 ? 14.062 -26.672 -10.516 1 64.56 185 PRO B CA 1
ATOM 6371 C C . PRO B 1 185 ? 13.617 -25.531 -9.609 1 64.56 185 PRO B C 1
ATOM 6373 O O . PRO B 1 185 ? 12.82 -25.734 -8.688 1 64.56 185 PRO B O 1
ATOM 6376 N N . GLN B 1 186 ? 14.039 -24.312 -9.844 1 77.38 186 GLN B N 1
ATOM 6377 C CA . GLN B 1 186 ? 13.672 -23.125 -9.094 1 77.38 186 GLN B CA 1
ATOM 6378 C C . GLN B 1 186 ? 13.086 -22.047 -10.008 1 77.38 186 GLN B C 1
ATOM 6380 O O . GLN B 1 186 ? 13.5 -21.922 -11.164 1 77.38 186 GLN B O 1
ATOM 6385 N N . PRO B 1 187 ? 12.086 -21.422 -9.453 1 88.31 187 PRO B N 1
ATOM 6386 C CA . PRO B 1 187 ? 11.484 -20.391 -10.297 1 88.31 187 PRO B CA 1
ATOM 6387 C C . PRO B 1 187 ? 12.461 -19.266 -10.641 1 88.31 187 PRO B C 1
ATOM 6389 O O . PRO B 1 187 ? 13.273 -18.859 -9.797 1 88.31 187 PRO B O 1
ATOM 6392 N N . ILE B 1 188 ? 12.438 -18.875 -11.859 1 91.62 188 ILE B N 1
ATOM 6393 C CA . ILE B 1 188 ? 13.258 -17.781 -12.375 1 91.62 188 ILE B CA 1
ATOM 6394 C C . ILE B 1 188 ? 12.367 -16.781 -13.109 1 91.62 188 ILE B C 1
ATOM 6396 O O . ILE B 1 188 ? 11.508 -17.156 -13.898 1 91.62 188 ILE B O 1
ATOM 6400 N N . PHE B 1 189 ? 12.57 -15.594 -12.766 1 94.06 189 PHE B N 1
ATOM 6401 C CA . PHE B 1 189 ? 11.914 -14.547 -13.539 1 94.06 189 PHE B CA 1
ATOM 6402 C C . PHE B 1 189 ? 12.648 -14.305 -14.852 1 94.06 189 PHE B C 1
ATOM 6404 O O . PHE B 1 189 ? 13.789 -13.836 -14.859 1 94.06 189 PHE B O 1
ATOM 6411 N N . TRP B 1 190 ? 12.016 -14.562 -15.922 1 94.31 190 TRP B N 1
ATOM 6412 C CA . TRP B 1 190 ? 12.664 -14.445 -17.219 1 94.31 190 TRP B CA 1
ATOM 6413 C C . TRP B 1 190 ? 12.5 -13.039 -17.797 1 94.31 190 TRP B C 1
ATOM 6415 O O . TRP B 1 190 ? 13.492 -12.344 -18.016 1 94.31 190 TRP B O 1
ATOM 6425 N N . LYS B 1 191 ? 11.273 -12.633 -17.953 1 94.19 191 LYS B N 1
ATOM 6426 C CA . LYS B 1 191 ? 11.047 -11.273 -18.438 1 94.19 191 LYS B CA 1
ATOM 6427 C C . LYS B 1 191 ? 9.586 -10.867 -18.25 1 94.19 191 LYS B C 1
ATOM 6429 O O . LYS B 1 191 ? 8.742 -11.695 -17.891 1 94.19 191 LYS B O 1
ATOM 6434 N N . ALA B 1 192 ? 9.344 -9.641 -18.391 1 95.94 192 ALA B N 1
ATOM 6435 C CA . ALA B 1 192 ? 8 -9.078 -18.406 1 95.94 192 ALA B CA 1
ATOM 6436 C C . ALA B 1 192 ? 7.832 -8.109 -19.578 1 95.94 192 ALA B C 1
ATOM 6438 O O . ALA B 1 192 ? 8.82 -7.629 -20.141 1 95.94 192 ALA B O 1
ATOM 6439 N N . LEU B 1 193 ? 6.676 -7.957 -20.016 1 94.56 193 LEU B N 1
ATOM 6440 C CA . LEU B 1 193 ? 6.418 -7.012 -21.094 1 94.56 193 LEU B CA 1
ATOM 6441 C C . LEU B 1 193 ? 5.109 -6.258 -20.844 1 94.56 193 LEU B C 1
ATOM 6443 O O . LEU B 1 193 ? 4.199 -6.781 -20.203 1 94.56 193 LEU B O 1
ATOM 6447 N N . GLU B 1 194 ? 5.078 -5.082 -21.281 1 93.5 194 GLU B N 1
ATOM 6448 C CA . GLU B 1 194 ? 3.854 -4.289 -21.312 1 93.5 194 GLU B CA 1
ATOM 6449 C C . GLU B 1 194 ? 3.088 -4.508 -22.609 1 93.5 194 GLU B C 1
ATOM 6451 O O . GLU B 1 194 ? 3.643 -4.352 -23.703 1 93.5 194 GLU B O 1
ATOM 6456 N N . SER B 1 195 ? 1.829 -4.855 -22.516 1 92.19 195 SER B N 1
ATOM 6457 C CA . SER B 1 195 ? 1.069 -5.168 -23.719 1 92.19 195 SER B CA 1
ATOM 6458 C C . SER B 1 195 ? 0.566 -3.898 -24.406 1 92.19 195 SER B C 1
ATOM 6460 O O . SER B 1 195 ? 0.147 -3.936 -25.562 1 92.19 195 SER B O 1
ATOM 6462 N N . LYS B 1 196 ? 0.605 -2.732 -23.734 1 89.69 196 LYS B N 1
ATOM 6463 C CA . LYS B 1 196 ? 0.209 -1.45 -24.312 1 89.69 196 LYS B CA 1
ATOM 6464 C C . LYS B 1 196 ? -1.185 -1.533 -24.922 1 89.69 196 LYS B C 1
ATOM 6466 O O . LYS B 1 196 ? -2.139 -1.951 -24.266 1 89.69 196 LYS B O 1
ATOM 6471 N N . GLU B 1 197 ? -1.341 -1.334 -26.281 1 89.38 197 GLU B N 1
ATOM 6472 C CA . GLU B 1 197 ? -2.654 -1.265 -26.922 1 89.38 197 GLU B CA 1
ATOM 6473 C C . GLU B 1 197 ? -3.096 -2.635 -27.422 1 89.38 197 GLU B C 1
ATOM 6475 O O . GLU B 1 197 ? -4.152 -2.76 -28.047 1 89.38 197 GLU B O 1
ATOM 6480 N N . ASN B 1 198 ? -2.34 -3.625 -27.094 1 90.25 198 ASN B N 1
ATOM 6481 C CA . ASN B 1 198 ? -2.688 -4.961 -27.562 1 90.25 198 ASN B CA 1
ATOM 6482 C C . ASN B 1 198 ? -3.65 -5.656 -26.609 1 90.25 198 ASN B C 1
ATOM 6484 O O . ASN B 1 198 ? -3.396 -5.719 -25.391 1 90.25 198 ASN B O 1
ATOM 6488 N N . SER B 1 199 ? -4.742 -6.121 -27.203 1 89.12 199 SER B N 1
ATOM 6489 C CA . SER B 1 199 ? -5.668 -6.922 -26.422 1 89.12 199 SER B CA 1
ATOM 6490 C C . SER B 1 199 ? -5.082 -8.297 -26.094 1 89.12 199 SER B C 1
ATOM 6492 O O . SER B 1 199 ? -4.34 -8.859 -26.906 1 89.12 199 SER B O 1
ATOM 6494 N N . HIS B 1 200 ? -5.43 -8.758 -25 1 91.31 200 HIS B N 1
ATOM 6495 C CA . HIS B 1 200 ? -4.918 -10.055 -24.578 1 91.31 200 HIS B CA 1
ATOM 6496 C C . HIS B 1 200 ? -5.73 -11.188 -25.188 1 91.31 200 HIS B C 1
ATOM 6498 O O . HIS B 1 200 ? -6.215 -12.07 -24.484 1 91.31 200 HIS B O 1
ATOM 6504 N N . THR B 1 201 ? -5.785 -11.164 -26.484 1 93.19 201 THR B N 1
ATOM 6505 C CA . THR B 1 201 ? -6.457 -12.242 -27.203 1 93.19 201 THR B CA 1
ATOM 6506 C C . THR B 1 201 ? -5.605 -13.508 -27.188 1 93.19 201 THR B C 1
ATOM 6508 O O . THR B 1 201 ? -4.414 -13.461 -26.891 1 93.19 201 THR B O 1
ATOM 6511 N N . GLY B 1 202 ? -6.27 -14.664 -27.469 1 96.25 202 GLY B N 1
ATOM 6512 C CA . GLY B 1 202 ? -5.523 -15.906 -27.562 1 96.25 202 GLY B CA 1
ATOM 6513 C C . GLY B 1 202 ? -4.387 -15.852 -28.562 1 96.25 202 GLY B C 1
ATOM 6514 O O . GLY B 1 202 ? -3.311 -16.391 -28.328 1 96.25 202 GLY B O 1
ATOM 6515 N N . GLU B 1 203 ? -4.602 -15.164 -29.625 1 96.88 203 GLU B N 1
ATOM 6516 C CA . GLU B 1 203 ? -3.596 -15.023 -30.672 1 96.88 203 GLU B CA 1
ATOM 6517 C C . GLU B 1 203 ? -2.398 -14.219 -30.188 1 96.88 203 GLU B C 1
ATOM 6519 O O . GLU B 1 203 ? -1.249 -14.594 -30.422 1 96.88 203 GLU B O 1
ATOM 6524 N N . TYR B 1 204 ? -2.711 -13.094 -29.531 1 96.06 204 TYR B N 1
ATOM 6525 C CA . TYR B 1 204 ? -1.637 -12.242 -29.031 1 96.06 204 TYR B CA 1
ATOM 6526 C C . TYR B 1 204 ? -0.798 -12.977 -28 1 96.06 204 TYR B C 1
ATOM 6528 O O . TYR B 1 204 ? 0.434 -12.93 -28.031 1 96.06 204 TYR B O 1
ATOM 6536 N N . ILE B 1 205 ? -1.465 -13.648 -27.094 1 96.88 205 ILE B N 1
ATOM 6537 C CA . ILE B 1 205 ? -0.779 -14.391 -26.047 1 96.88 205 ILE B CA 1
ATOM 6538 C C . ILE B 1 205 ? 0.077 -15.492 -26.656 1 96.88 205 ILE B C 1
ATOM 6540 O O . ILE B 1 205 ? 1.221 -15.703 -26.25 1 96.88 205 ILE B O 1
ATOM 6544 N N . ALA B 1 206 ? -0.502 -16.203 -27.641 1 98 206 ALA B N 1
ATOM 6545 C CA . ALA B 1 206 ? 0.244 -17.266 -28.328 1 98 206 ALA B CA 1
ATOM 6546 C C . ALA B 1 206 ? 1.513 -16.703 -28.969 1 98 206 ALA B C 1
ATOM 6548 O O . ALA B 1 206 ? 2.57 -17.344 -28.922 1 98 206 ALA B O 1
ATOM 6549 N N . GLU B 1 207 ? 1.369 -15.547 -29.5 1 97.75 207 GLU B N 1
ATOM 6550 C CA . GLU B 1 207 ? 2.516 -14.898 -30.141 1 97.75 207 GLU B CA 1
ATOM 6551 C C . GLU B 1 207 ? 3.609 -14.594 -29.125 1 97.75 207 GLU B C 1
ATOM 6553 O O . GLU B 1 207 ? 4.793 -14.797 -29.391 1 97.75 207 GLU B O 1
ATOM 6558 N N . GLN B 1 208 ? 3.207 -14.031 -28 1 97.19 208 GLN B N 1
ATOM 6559 C CA . GLN B 1 208 ? 4.184 -13.695 -26.969 1 97.19 208 GLN B CA 1
ATOM 6560 C C . GLN B 1 208 ? 4.875 -14.945 -26.438 1 97.19 208 GLN B C 1
ATOM 6562 O O . GLN B 1 208 ? 6.086 -14.938 -26.203 1 97.19 208 GLN B O 1
ATOM 6567 N N . PHE B 1 209 ? 4.152 -16.062 -26.25 1 98 209 PHE B N 1
ATOM 6568 C CA . PHE B 1 209 ? 4.746 -17.328 -25.812 1 98 209 PHE B CA 1
ATOM 6569 C C . PHE B 1 209 ? 5.711 -17.859 -26.875 1 98 209 PHE B C 1
ATOM 6571 O O . PHE B 1 209 ? 6.773 -18.391 -26.531 1 98 209 PHE B O 1
ATOM 6578 N N . ASP B 1 210 ? 5.258 -17.75 -28.094 1 98.12 210 ASP B N 1
ATOM 6579 C CA . ASP B 1 210 ? 6.086 -18.234 -29.203 1 98.12 210 ASP B CA 1
ATOM 6580 C C . ASP B 1 210 ? 7.461 -17.562 -29.188 1 98.12 210 ASP B C 1
ATOM 6582 O O . ASP B 1 210 ? 8.484 -18.234 -29.375 1 98.12 210 ASP B O 1
ATOM 6586 N N . ILE B 1 211 ? 7.48 -16.266 -28.953 1 97.31 211 ILE B N 1
ATOM 6587 C CA . ILE B 1 211 ? 8.719 -15.5 -28.906 1 97.31 211 ILE B CA 1
ATOM 6588 C C . ILE B 1 211 ? 9.594 -16.016 -27.766 1 97.31 211 ILE B C 1
ATOM 6590 O O . ILE B 1 211 ? 10.789 -16.266 -27.953 1 97.31 211 ILE B O 1
ATOM 6594 N N . VAL B 1 212 ? 9.008 -16.219 -26.609 1 96.62 212 VAL B N 1
ATOM 6595 C CA . VAL B 1 212 ? 9.75 -16.625 -25.422 1 96.62 212 VAL B CA 1
ATOM 6596 C C . VAL B 1 212 ? 10.266 -18.062 -25.594 1 96.62 212 VAL B C 1
ATOM 6598 O O . VAL B 1 212 ? 11.398 -18.375 -25.219 1 96.62 212 VAL B O 1
ATOM 6601 N N . ILE B 1 213 ? 9.445 -18.969 -26.156 1 97.06 213 ILE B N 1
ATOM 6602 C CA . ILE B 1 213 ? 9.828 -20.359 -26.391 1 97.06 213 ILE B CA 1
ATOM 6603 C C . ILE B 1 213 ? 11.047 -20.422 -27.297 1 97.06 213 ILE B C 1
ATOM 6605 O O . ILE B 1 213 ? 12 -21.156 -27.031 1 97.06 213 ILE B O 1
ATOM 6609 N N . LYS B 1 214 ? 11.039 -19.578 -28.297 1 96.69 214 LYS B N 1
ATOM 6610 C CA . LYS B 1 214 ? 12.148 -19.547 -29.25 1 96.69 214 LYS B CA 1
ATOM 6611 C C . LYS B 1 214 ? 13.406 -18.953 -28.609 1 96.69 214 LYS B C 1
ATOM 6613 O O . LYS B 1 214 ? 14.516 -19.391 -28.891 1 96.69 214 LYS B O 1
ATOM 6618 N N . GLU B 1 215 ? 13.219 -17.969 -27.766 1 93.94 215 GLU B N 1
ATOM 6619 C CA . GLU B 1 215 ? 14.344 -17.344 -27.062 1 93.94 215 GLU B CA 1
ATOM 6620 C C . GLU B 1 215 ? 15.047 -18.359 -26.156 1 93.94 215 GLU B C 1
ATOM 6622 O O . GLU B 1 215 ? 16.281 -18.359 -26.062 1 93.94 215 GLU B O 1
ATOM 6627 N N . ILE B 1 216 ? 14.328 -19.234 -25.5 1 92.75 216 ILE B N 1
ATOM 6628 C CA . ILE B 1 216 ? 14.875 -20.172 -24.516 1 92.75 216 ILE B CA 1
ATOM 6629 C C . ILE B 1 216 ? 15.383 -21.422 -25.219 1 92.75 216 ILE B C 1
ATOM 6631 O O . ILE B 1 216 ? 16.438 -21.953 -24.875 1 92.75 216 ILE B O 1
ATOM 6635 N N . GLY B 1 217 ? 14.695 -21.891 -26.203 1 91.88 217 GLY B N 1
ATOM 6636 C CA . GLY B 1 217 ? 14.969 -23.141 -26.891 1 91.88 217 GLY B CA 1
ATOM 6637 C C . GLY B 1 217 ? 13.836 -24.141 -26.781 1 91.88 217 GLY B C 1
ATOM 6638 O O . GLY B 1 217 ? 13.508 -24.578 -25.672 1 91.88 217 GLY B O 1
ATOM 6639 N N . ILE B 1 218 ? 13.344 -24.641 -27.828 1 92.44 218 ILE B N 1
ATOM 6640 C CA . ILE B 1 218 ? 12.148 -25.469 -27.922 1 92.44 218 ILE B CA 1
ATOM 6641 C C . ILE B 1 218 ? 12.375 -26.797 -27.219 1 92.44 218 ILE B C 1
ATOM 6643 O O . ILE B 1 218 ? 11.492 -27.297 -26.516 1 92.44 218 ILE B O 1
ATOM 6647 N N . SER B 1 219 ? 13.508 -27.344 -27.359 1 89 219 SER B N 1
ATOM 6648 C CA . SER B 1 219 ? 13.789 -28.688 -26.875 1 89 219 SER B CA 1
ATOM 6649 C C . SER B 1 219 ? 13.852 -28.734 -25.359 1 89 219 SER B C 1
ATOM 6651 O O . SER B 1 219 ? 13.719 -29.797 -24.75 1 89 219 SER B O 1
ATOM 6653 N N . LYS B 1 220 ? 13.977 -27.578 -24.719 1 90.62 220 LYS B N 1
ATOM 6654 C CA . LYS B 1 220 ? 14.148 -27.531 -23.266 1 90.62 220 LYS B CA 1
ATOM 6655 C C . LYS B 1 220 ? 12.797 -27.375 -22.562 1 90.62 220 LYS B C 1
ATOM 6657 O O . LYS B 1 220 ? 12.688 -27.656 -21.375 1 90.62 220 LYS B O 1
ATOM 6662 N N . ILE B 1 221 ? 11.82 -26.969 -23.281 1 94.62 221 ILE B N 1
ATOM 6663 C CA . ILE B 1 221 ? 10.539 -26.641 -22.672 1 94.62 221 ILE B CA 1
ATOM 6664 C C . ILE B 1 221 ? 9.68 -27.891 -22.562 1 94.62 221 ILE B C 1
ATOM 6666 O O . ILE B 1 221 ? 9.305 -28.484 -23.578 1 94.62 221 ILE B O 1
ATOM 6670 N N . ALA B 1 222 ? 9.414 -28.234 -21.344 1 94.94 222 ALA B N 1
ATOM 6671 C CA . ALA B 1 222 ? 8.57 -29.406 -21.094 1 94.94 222 ALA B CA 1
ATOM 6672 C C . ALA B 1 222 ? 7.094 -29.031 -21.172 1 94.94 222 ALA B C 1
ATOM 6674 O O . ALA B 1 222 ? 6.297 -29.75 -21.781 1 94.94 222 ALA B O 1
ATOM 6675 N N . ALA B 1 223 ? 6.828 -27.875 -20.562 1 96.44 223 ALA B N 1
ATOM 6676 C CA . ALA B 1 223 ? 5.414 -27.516 -20.5 1 96.44 223 ALA B CA 1
ATOM 6677 C C . ALA B 1 223 ? 5.227 -26 -20.391 1 96.44 223 ALA B C 1
ATOM 6679 O O . ALA B 1 223 ? 6.141 -25.297 -19.969 1 96.44 223 ALA B O 1
ATOM 6680 N N . VAL B 1 224 ? 4.094 -25.562 -20.797 1 97 224 VAL B N 1
ATOM 6681 C CA . VAL B 1 224 ? 3.584 -24.203 -20.578 1 97 224 VAL B CA 1
ATOM 6682 C C . VAL B 1 224 ? 2.322 -24.281 -19.719 1 97 224 VAL B C 1
ATOM 6684 O O . VAL B 1 224 ? 1.373 -24.984 -20.047 1 97 224 VAL B O 1
ATOM 6687 N N . ILE B 1 225 ? 2.385 -23.594 -18.625 1 96 225 ILE B N 1
ATOM 6688 C CA . ILE B 1 225 ? 1.267 -23.641 -17.688 1 96 225 ILE B CA 1
ATOM 6689 C C . ILE B 1 225 ? 0.709 -22.234 -17.484 1 96 225 ILE B C 1
ATOM 6691 O O . ILE B 1 225 ? 1.456 -21.312 -17.156 1 96 225 ILE B O 1
ATOM 6695 N N . THR B 1 226 ? -0.538 -22 -17.672 1 95.19 226 THR B N 1
ATOM 6696 C CA . THR B 1 226 ? -1.209 -20.719 -17.469 1 95.19 226 THR B CA 1
ATOM 6697 C C . THR B 1 226 ? -2.504 -20.906 -16.672 1 95.19 226 THR B C 1
ATOM 6699 O O . THR B 1 226 ? -2.842 -22.031 -16.281 1 95.19 226 THR B O 1
ATOM 6702 N N . ASP B 1 227 ? -3.104 -19.812 -16.391 1 90 227 ASP B N 1
ATOM 6703 C CA . ASP B 1 227 ? -4.426 -19.953 -15.789 1 90 227 ASP B CA 1
ATOM 6704 C C . ASP B 1 227 ? -5.422 -20.547 -16.781 1 90 227 ASP B C 1
ATOM 6706 O O . ASP B 1 227 ? -5.035 -20.969 -17.875 1 90 227 ASP B O 1
ATOM 6710 N N . ASN B 1 228 ? -6.688 -20.688 -16.438 1 87.94 228 ASN B N 1
ATOM 6711 C CA . ASN B 1 228 ? -7.652 -21.422 -17.234 1 87.94 228 ASN B CA 1
ATOM 6712 C C . ASN B 1 228 ? -8.594 -20.484 -17.984 1 87.94 228 ASN B C 1
ATOM 6714 O O . ASN B 1 228 ? -9.711 -20.875 -18.344 1 87.94 228 ASN B O 1
ATOM 6718 N N . ALA B 1 229 ? -8.172 -19.312 -18.234 1 90 229 ALA B N 1
ATOM 6719 C CA . ALA B 1 229 ? -9.008 -18.359 -18.969 1 90 229 ALA B CA 1
ATOM 6720 C C . ALA B 1 229 ? -9.172 -18.781 -20.422 1 90 229 ALA B C 1
ATOM 6722 O O . ALA B 1 229 ? -8.344 -19.516 -20.953 1 90 229 ALA B O 1
ATOM 6723 N N . SER B 1 230 ? -10.211 -18.344 -21.078 1 92.62 230 SER B N 1
ATOM 6724 C CA . SER B 1 230 ? -10.531 -18.75 -22.438 1 92.62 230 SER B CA 1
ATOM 6725 C C . SER B 1 230 ? -9.43 -18.328 -23.422 1 92.62 230 SER B C 1
ATOM 6727 O O . SER B 1 230 ? -9.094 -19.078 -24.328 1 92.62 230 SER B O 1
ATOM 6729 N N . ASN B 1 231 ? -8.891 -17.125 -23.234 1 94.06 231 ASN B N 1
ATOM 6730 C CA . ASN B 1 231 ? -7.824 -16.672 -24.109 1 94.06 231 ASN B CA 1
ATOM 6731 C C . ASN B 1 231 ? -6.566 -17.516 -23.969 1 94.06 231 ASN B C 1
ATOM 6733 O O . ASN B 1 231 ? -5.855 -17.766 -24.938 1 94.06 231 ASN B O 1
ATOM 6737 N N . MET B 1 232 ? -6.312 -18.016 -22.781 1 95.44 232 MET B N 1
ATOM 6738 C CA . MET B 1 232 ? -5.16 -18.875 -22.547 1 95.44 232 MET B CA 1
ATOM 6739 C C . MET B 1 232 ? -5.355 -20.234 -23.219 1 95.44 232 MET B C 1
ATOM 6741 O O . MET B 1 232 ? -4.426 -20.766 -23.828 1 95.44 232 MET B O 1
ATOM 6745 N N . LYS B 1 233 ? -6.57 -20.781 -23.141 1 94.62 233 LYS B N 1
ATOM 6746 C CA . LYS B 1 233 ? -6.875 -22.047 -23.797 1 94.62 233 LYS B CA 1
ATOM 6747 C C . LYS B 1 233 ? -6.695 -21.953 -25.312 1 94.62 233 LYS B C 1
ATOM 6749 O O . LYS B 1 233 ? -6.164 -22.875 -25.938 1 94.62 233 LYS B O 1
ATOM 6754 N N . LYS B 1 234 ? -7.211 -20.844 -25.797 1 96.94 234 LYS B N 1
ATOM 6755 C CA . LYS B 1 234 ? -7.031 -20.625 -27.234 1 96.94 234 LYS B CA 1
ATOM 6756 C C . LYS B 1 234 ? -5.555 -20.516 -27.594 1 96.94 234 LYS B C 1
ATOM 6758 O O . LYS B 1 234 ? -5.113 -21.078 -28.594 1 96.94 234 LYS B O 1
ATOM 6763 N N . ALA B 1 235 ? -4.773 -19.797 -26.812 1 97.75 235 ALA B N 1
ATOM 6764 C CA . ALA B 1 235 ? -3.332 -19.688 -27.031 1 97.75 235 ALA B CA 1
ATOM 6765 C C . ALA B 1 235 ? -2.664 -21.062 -27.016 1 97.75 235 ALA B C 1
ATOM 6767 O O . ALA B 1 235 ? -1.816 -21.359 -27.859 1 97.75 235 ALA B O 1
ATOM 6768 N N . HIS B 1 236 ? -3.053 -21.938 -26.109 1 97 236 HIS B N 1
ATOM 6769 C CA . HIS B 1 236 ? -2.525 -23.281 -26 1 97 236 HIS B CA 1
ATOM 6770 C C . HIS B 1 236 ? -2.807 -24.094 -27.266 1 97 236 HIS B C 1
ATOM 6772 O O . HIS B 1 236 ? -1.93 -24.797 -27.766 1 97 236 HIS B O 1
ATOM 6778 N N . SER B 1 237 ? -4.016 -23.969 -27.703 1 96.62 237 SER B N 1
ATOM 6779 C CA . SER B 1 237 ? -4.41 -24.703 -28.891 1 96.62 237 SER B CA 1
ATOM 6780 C C . SER B 1 237 ? -3.576 -24.297 -30.094 1 96.62 237 SER B C 1
ATOM 6782 O O . SER B 1 237 ? -3.176 -25.141 -30.906 1 96.62 237 SER B O 1
ATOM 6784 N N . ILE B 1 238 ? -3.338 -23.031 -30.188 1 97.75 238 ILE B N 1
ATOM 6785 C CA . ILE B 1 238 ? -2.545 -22.5 -31.297 1 97.75 238 ILE B CA 1
ATOM 6786 C C . ILE B 1 238 ? -1.107 -23.016 -31.188 1 97.75 238 ILE B C 1
ATOM 6788 O O . ILE B 1 238 ? -0.539 -23.5 -32.156 1 97.75 238 ILE B O 1
ATOM 6792 N N . LEU B 1 239 ? -0.564 -22.922 -30.047 1 97.88 239 LEU B N 1
ATOM 6793 C CA . LEU B 1 239 ? 0.834 -23.281 -29.828 1 97.88 239 LEU B CA 1
ATOM 6794 C C . LEU B 1 239 ? 1.036 -24.781 -29.938 1 97.88 239 LEU B C 1
ATOM 6796 O O . LEU B 1 239 ? 2.102 -25.25 -30.359 1 97.88 239 LEU B O 1
ATOM 6800 N N . GLN B 1 240 ? 0.047 -25.562 -29.516 1 95.81 240 GLN B N 1
ATOM 6801 C CA . GLN B 1 240 ? 0.136 -27.016 -29.562 1 95.81 240 GLN B CA 1
ATOM 6802 C C . GLN B 1 240 ? 0.356 -27.5 -31 1 95.81 240 GLN B C 1
ATOM 6804 O O . GLN B 1 240 ? 1.051 -28.484 -31.219 1 95.81 240 GLN B O 1
ATOM 6809 N N . LYS B 1 241 ? -0.242 -26.875 -31.922 1 95.12 241 LYS B N 1
ATOM 6810 C CA . LYS B 1 241 ? -0.065 -27.234 -33.312 1 95.12 241 LYS B CA 1
ATOM 6811 C C . LYS B 1 241 ? 1.374 -27 -33.781 1 95.12 241 LYS B C 1
ATOM 6813 O O . LYS B 1 241 ? 1.938 -27.812 -34.5 1 95.12 241 LYS B O 1
ATOM 6818 N N . ASP B 1 242 ? 1.896 -25.891 -33.25 1 95 242 ASP B N 1
ATOM 6819 C CA . ASP B 1 242 ? 3.25 -25.516 -33.656 1 95 242 ASP B CA 1
ATOM 6820 C C . ASP B 1 242 ? 4.293 -26.328 -32.906 1 95 242 ASP B C 1
ATOM 6822 O O . ASP B 1 242 ? 5.379 -26.594 -33.406 1 95 242 ASP B O 1
ATOM 6826 N N . TYR B 1 243 ? 3.928 -26.641 -31.688 1 95.81 243 TYR B N 1
ATOM 6827 C CA . TYR B 1 243 ? 4.859 -27.359 -30.812 1 95.81 243 TYR B CA 1
ATOM 6828 C C . TYR B 1 243 ? 4.211 -28.594 -30.219 1 95.81 243 TYR B C 1
ATOM 6830 O O . TYR B 1 243 ? 3.959 -28.656 -29.016 1 95.81 243 TYR B O 1
ATOM 6838 N N . PRO B 1 244 ? 4.102 -29.672 -30.938 1 92 244 PRO B N 1
ATOM 6839 C CA . PRO B 1 244 ? 3.371 -30.859 -30.469 1 92 244 PRO B CA 1
ATOM 6840 C C . PRO B 1 244 ? 4.066 -31.562 -29.312 1 92 244 PRO B C 1
ATOM 6842 O O . PRO B 1 244 ? 3.418 -32.281 -28.547 1 92 244 PRO B O 1
ATOM 6845 N N . ASN B 1 245 ? 5.398 -31.375 -29.141 1 92.06 245 ASN B N 1
ATOM 6846 C CA . ASN B 1 245 ? 6.145 -32.094 -28.094 1 92.06 245 ASN B CA 1
ATOM 6847 C C . ASN B 1 245 ? 6.098 -31.328 -26.766 1 92.06 245 ASN B C 1
ATOM 6849 O O . ASN B 1 245 ? 6.57 -31.844 -25.75 1 92.06 245 ASN B O 1
ATOM 6853 N N . ILE B 1 246 ? 5.551 -30.078 -26.734 1 95.5 246 ILE B N 1
ATOM 6854 C CA . ILE B 1 246 ? 5.398 -29.312 -25.516 1 95.5 246 ILE B CA 1
ATOM 6855 C C . ILE B 1 246 ? 4.016 -29.562 -24.922 1 95.5 246 ILE B C 1
ATOM 6857 O O . ILE B 1 246 ? 3.021 -29.641 -25.641 1 95.5 246 ILE B O 1
ATOM 6861 N N . ILE B 1 247 ? 3.979 -29.719 -23.656 1 96.12 247 ILE B N 1
ATOM 6862 C CA . ILE B 1 247 ? 2.707 -29.969 -22.984 1 96.12 247 ILE B CA 1
ATOM 6863 C C . ILE B 1 247 ? 2.098 -28.641 -22.547 1 96.12 247 ILE B C 1
ATOM 6865 O O . ILE B 1 247 ? 2.75 -27.844 -21.859 1 96.12 247 ILE B O 1
ATOM 6869 N N . PHE B 1 248 ? 0.889 -28.344 -22.938 1 96.75 248 PHE B N 1
ATOM 6870 C CA . PHE B 1 248 ? 0.186 -27.109 -22.562 1 96.75 248 PHE B CA 1
ATOM 6871 C C . PHE B 1 248 ? -0.915 -27.406 -21.562 1 96.75 248 PHE B C 1
ATOM 6873 O O . PHE B 1 248 ? -1.906 -28.062 -21.891 1 96.75 248 PHE B O 1
ATOM 6880 N N . LEU B 1 249 ? -0.747 -26.906 -20.344 1 95.44 249 LEU B N 1
ATOM 6881 C CA . LEU B 1 249 ? -1.604 -27.297 -19.234 1 95.44 249 LEU B CA 1
ATOM 6882 C C . LEU B 1 249 ? -2.221 -26.062 -18.562 1 95.44 249 LEU B C 1
ATOM 6884 O O . LEU B 1 249 ? -1.603 -25 -18.531 1 95.44 249 LEU B O 1
ATOM 6888 N N . GLY B 1 250 ? -3.42 -26.266 -18.094 1 94.88 250 GLY B N 1
ATOM 6889 C CA . GLY B 1 250 ? -4.008 -25.281 -17.203 1 94.88 250 GLY B CA 1
ATOM 6890 C C . GLY B 1 250 ? -3.605 -25.484 -15.75 1 94.88 250 GLY B C 1
ATOM 6891 O O . GLY B 1 250 ? -3.383 -26.609 -15.305 1 94.88 250 GLY B O 1
ATOM 6892 N N . CYS B 1 251 ? -3.518 -24.406 -15.016 1 94.19 251 CYS B N 1
ATOM 6893 C CA . CYS B 1 251 ? -3.115 -24.453 -13.617 1 94.19 251 CYS B CA 1
ATOM 6894 C C . CYS B 1 251 ? -4.121 -25.234 -12.789 1 94.19 251 CYS B C 1
ATOM 6896 O O . CYS B 1 251 ? -5.297 -24.891 -12.727 1 94.19 251 CYS B O 1
ATOM 6898 N N . PHE B 1 252 ? -3.633 -26.281 -12.125 1 94.94 252 PHE B N 1
ATOM 6899 C CA . PHE B 1 252 ? -4.477 -27.156 -11.32 1 94.94 252 PHE B CA 1
ATOM 6900 C C . PHE B 1 252 ? -4.969 -26.422 -10.07 1 94.94 252 PHE B C 1
ATOM 6902 O O . PHE B 1 252 ? -6.141 -26.547 -9.703 1 94.94 252 PHE B O 1
ATOM 6909 N N . ALA B 1 253 ? -4.094 -25.688 -9.422 1 92 253 ALA B N 1
ATOM 6910 C CA . ALA B 1 253 ? -4.473 -24.953 -8.219 1 92 253 ALA B CA 1
ATOM 6911 C C . ALA B 1 253 ? -5.605 -23.969 -8.508 1 92 253 ALA B C 1
ATOM 6913 O O . ALA B 1 253 ? -6.539 -23.828 -7.715 1 92 253 ALA B O 1
ATOM 6914 N N . HIS B 1 254 ? -5.57 -23.312 -9.648 1 91.44 254 HIS B N 1
ATOM 6915 C CA . HIS B 1 254 ? -6.637 -22.406 -10.062 1 91.44 254 HIS B CA 1
ATOM 6916 C C . HIS B 1 254 ? -7.957 -23.141 -10.242 1 91.44 254 HIS B C 1
ATOM 6918 O O . HIS B 1 254 ? -9.023 -22.625 -9.898 1 91.44 254 HIS B O 1
ATOM 6924 N N . ASN B 1 255 ? -7.867 -24.25 -10.812 1 93.69 255 ASN B N 1
ATOM 6925 C CA . ASN B 1 255 ? -9.07 -25.047 -11.039 1 93.69 255 ASN B CA 1
ATOM 6926 C C . ASN B 1 255 ? -9.711 -25.469 -9.719 1 93.69 255 ASN B C 1
ATOM 6928 O O . ASN B 1 255 ? -10.938 -25.438 -9.586 1 93.69 255 ASN B O 1
ATOM 6932 N N . ILE B 1 256 ? -8.883 -25.859 -8.781 1 94.19 256 ILE B N 1
ATOM 6933 C CA . ILE B 1 256 ? -9.422 -26.25 -7.477 1 94.19 256 ILE B CA 1
ATOM 6934 C C . ILE B 1 256 ? -10.008 -25.016 -6.781 1 94.19 256 ILE B C 1
ATOM 6936 O O . ILE B 1 256 ? -11.039 -25.125 -6.109 1 94.19 256 ILE B O 1
ATOM 6940 N N . ASN B 1 257 ? -9.375 -23.922 -6.922 1 91.69 257 ASN B N 1
ATOM 6941 C CA . ASN B 1 257 ? -9.906 -22.703 -6.348 1 91.69 257 ASN B CA 1
ATOM 6942 C C . ASN B 1 257 ? -11.266 -22.344 -6.945 1 91.69 257 ASN B C 1
ATOM 6944 O O . ASN B 1 257 ? -12.156 -21.875 -6.238 1 91.69 257 ASN B O 1
ATOM 6948 N N . LEU B 1 258 ? -11.406 -22.5 -8.25 1 91.56 258 LEU B N 1
ATOM 6949 C CA . LEU B 1 258 ? -12.695 -22.266 -8.898 1 91.56 258 LEU B CA 1
ATOM 6950 C C . LEU B 1 258 ? -13.75 -23.219 -8.375 1 91.56 258 LEU B C 1
ATOM 6952 O O . LEU B 1 258 ? -14.914 -22.844 -8.211 1 91.56 258 LEU B O 1
ATOM 6956 N N . LEU B 1 259 ? -13.336 -24.422 -8.125 1 94.5 259 LEU B N 1
ATOM 6957 C CA . LEU B 1 259 ? -14.25 -25.422 -7.57 1 94.5 259 LEU B CA 1
ATOM 6958 C C . LEU B 1 259 ? -14.727 -25.016 -6.18 1 94.5 259 LEU B C 1
ATOM 6960 O O . LEU B 1 259 ? -15.922 -25.078 -5.887 1 94.5 259 LEU B O 1
ATOM 6964 N N . ILE B 1 260 ? -13.797 -24.625 -5.348 1 92.75 260 ILE B N 1
ATOM 6965 C CA . ILE B 1 260 ? -14.148 -24.188 -4 1 92.75 260 ILE B CA 1
ATOM 6966 C C . ILE B 1 260 ? -15.117 -23.016 -4.074 1 92.75 260 ILE B C 1
ATOM 6968 O O . ILE B 1 260 ? -16.062 -22.938 -3.281 1 92.75 260 ILE B O 1
ATOM 6972 N N . LYS B 1 261 ? -14.883 -22.094 -4.957 1 91.19 261 LYS B N 1
ATOM 6973 C CA . LYS B 1 261 ? -15.766 -20.938 -5.125 1 91.19 261 LYS B CA 1
ATOM 6974 C C . LYS B 1 261 ? -17.188 -21.375 -5.484 1 91.19 261 LYS B C 1
ATOM 6976 O O . LYS B 1 261 ? -18.156 -20.828 -4.969 1 91.19 261 LYS B O 1
ATOM 6981 N N . SER B 1 262 ? -17.266 -22.375 -6.352 1 93.25 262 SER B N 1
ATOM 6982 C CA . SER B 1 262 ? -18.578 -22.875 -6.75 1 93.25 262 SER B CA 1
ATOM 6983 C C . SER B 1 262 ? -19.297 -23.547 -5.582 1 93.25 262 SER B C 1
ATOM 6985 O O . SER B 1 262 ? -20.516 -23.5 -5.5 1 93.25 262 SER B O 1
ATOM 6987 N N . VAL B 1 263 ? -18.516 -24.125 -4.73 1 94.06 263 VAL B N 1
ATOM 6988 C CA . VAL B 1 263 ? -19.094 -24.797 -3.561 1 94.06 263 VAL B CA 1
ATOM 6989 C C . VAL B 1 263 ? -19.562 -23.75 -2.557 1 94.06 263 VAL B C 1
ATOM 6991 O O . VAL B 1 263 ? -20.672 -23.875 -2.002 1 94.06 263 VAL B O 1
ATOM 6994 N N . ILE B 1 264 ? -18.797 -22.734 -2.359 1 92.69 264 ILE B N 1
ATOM 6995 C CA . ILE B 1 264 ? -19.109 -21.672 -1.399 1 92.69 264 ILE B CA 1
ATOM 6996 C C . ILE B 1 264 ? -20.359 -20.922 -1.836 1 92.69 264 ILE B C 1
ATOM 6998 O O . ILE B 1 264 ? -21.141 -20.469 -0.998 1 92.69 264 ILE B O 1
ATOM 7002 N N . GLU B 1 265 ? -20.609 -20.906 -3.137 1 93.12 265 GLU B N 1
ATOM 7003 C CA . GLU B 1 265 ? -21.734 -20.141 -3.688 1 93.12 265 GLU B CA 1
ATOM 7004 C C . GLU B 1 265 ? -23.047 -20.906 -3.521 1 93.12 265 GLU B C 1
ATOM 7006 O O . GLU B 1 265 ? -24.125 -20.359 -3.781 1 93.12 265 GLU B O 1
ATOM 7011 N N . LEU B 1 266 ? -22.953 -22.141 -3.068 1 94.56 266 LEU B N 1
ATOM 7012 C CA . LEU B 1 266 ? -24.172 -22.875 -2.768 1 94.56 266 LEU B CA 1
ATOM 7013 C C . LEU B 1 266 ? -24.953 -22.203 -1.646 1 94.56 266 LEU B C 1
ATOM 7015 O O . LEU B 1 266 ? -24.359 -21.734 -0.668 1 94.56 266 LEU B O 1
ATOM 7019 N N . THR B 1 267 ? -26.203 -22.109 -1.738 1 93.62 267 THR B N 1
ATOM 7020 C CA . THR B 1 267 ? -27.078 -21.359 -0.844 1 93.62 267 THR B CA 1
ATOM 7021 C C . THR B 1 267 ? -26.875 -21.781 0.604 1 93.62 267 THR B C 1
ATOM 7023 O O . THR B 1 267 ? -26.734 -20.953 1.498 1 93.62 267 THR B O 1
ATOM 7026 N N . LEU B 1 268 ? -26.906 -23.062 0.813 1 90.94 268 LEU B N 1
ATOM 7027 C CA . LEU B 1 268 ? -26.766 -23.609 2.16 1 90.94 268 LEU B CA 1
ATOM 7028 C C . LEU B 1 268 ? -25.453 -23.156 2.801 1 90.94 268 LEU B C 1
ATOM 7030 O O . LEU B 1 268 ? -25.422 -22.844 3.994 1 90.94 268 LEU B O 1
ATOM 7034 N N . ILE B 1 269 ? -24.438 -23.125 2.049 1 93.75 269 ILE B N 1
ATOM 7035 C CA . ILE B 1 269 ? -23.125 -22.766 2.555 1 93.75 269 ILE B CA 1
ATOM 7036 C C . ILE B 1 269 ? -23.016 -21.234 2.672 1 93.75 269 ILE B C 1
ATOM 7038 O O . ILE B 1 269 ? -22.516 -20.719 3.678 1 93.75 269 ILE B O 1
ATOM 7042 N N . LYS B 1 270 ? -23.484 -20.531 1.709 1 93.62 270 LYS B N 1
ATOM 7043 C CA . LYS B 1 270 ? -23.453 -19.078 1.672 1 93.62 270 LYS B CA 1
ATOM 7044 C C . LYS B 1 270 ? -24.188 -18.484 2.863 1 93.62 270 LYS B C 1
ATOM 7046 O O . LYS B 1 270 ? -23.766 -17.453 3.412 1 93.62 270 LYS B O 1
ATOM 7051 N N . GLU B 1 271 ? -25.219 -19.062 3.254 1 93 271 GLU B N 1
ATOM 7052 C CA . GLU B 1 271 ? -26.047 -18.578 4.359 1 93 271 GLU B CA 1
ATOM 7053 C C . GLU B 1 271 ? -25.297 -18.656 5.684 1 93 271 GLU B C 1
ATOM 7055 O O . GLU B 1 271 ? -25.578 -17.906 6.613 1 93 271 GLU B O 1
ATOM 7060 N N . ILE B 1 272 ? -24.406 -19.531 5.715 1 91.94 272 ILE B N 1
ATOM 7061 C CA . ILE B 1 272 ? -23.625 -19.688 6.938 1 91.94 272 ILE B CA 1
ATOM 7062 C C . ILE B 1 272 ? -22.422 -18.75 6.91 1 91.94 272 ILE B C 1
ATOM 7064 O O . ILE B 1 272 ? -22.047 -18.188 7.938 1 91.94 272 ILE B O 1
ATOM 7068 N N . ILE B 1 273 ? -21.828 -18.484 5.766 1 93.75 273 ILE B N 1
ATOM 7069 C CA . ILE B 1 273 ? -20.594 -17.734 5.633 1 93.75 273 ILE B CA 1
ATOM 7070 C C . ILE B 1 273 ? -20.891 -16.234 5.695 1 93.75 273 ILE B C 1
ATOM 7072 O O . ILE B 1 273 ? -20.109 -15.461 6.25 1 93.75 273 ILE B O 1
ATOM 7076 N N . THR B 1 274 ? -22 -15.828 5.211 1 94.19 274 THR B N 1
ATOM 7077 C CA . THR B 1 274 ? -22.359 -14.422 5.094 1 94.19 274 THR B CA 1
ATOM 7078 C C . THR B 1 274 ? -22.391 -13.758 6.469 1 94.19 274 THR B C 1
ATOM 7080 O O . THR B 1 274 ? -21.781 -12.703 6.672 1 94.19 274 THR B O 1
ATOM 7083 N N . PRO B 1 275 ? -23.062 -14.375 7.449 1 94.31 275 PRO B N 1
ATOM 7084 C CA . PRO B 1 275 ? -23.047 -13.758 8.781 1 94.31 275 PRO B CA 1
ATOM 7085 C C . PRO B 1 275 ? -21.641 -13.664 9.375 1 94.31 275 PRO B C 1
ATOM 7087 O O . PRO B 1 275 ? -21.344 -12.727 10.117 1 94.31 275 PRO B O 1
ATOM 7090 N N . VAL B 1 276 ? -20.828 -14.68 9.102 1 95.19 276 VAL B N 1
ATOM 7091 C CA . VAL B 1 276 ? -19.453 -14.648 9.594 1 95.19 276 VAL B CA 1
ATOM 7092 C C . VAL B 1 276 ? -18.734 -13.414 9.055 1 95.19 276 VAL B C 1
ATOM 7094 O O . VAL B 1 276 ? -18.078 -12.688 9.805 1 95.19 276 VAL B O 1
ATOM 7097 N N . GLN B 1 277 ? -18.875 -13.172 7.781 1 94.88 277 GLN B N 1
ATOM 7098 C CA . GLN B 1 277 ? -18.25 -12.023 7.141 1 94.88 277 GLN B CA 1
ATOM 7099 C C . GLN B 1 277 ? -18.797 -10.711 7.699 1 94.88 277 GLN B C 1
ATOM 7101 O O . GLN B 1 277 ? -18.062 -9.758 7.902 1 94.88 277 GLN B O 1
ATOM 7106 N N . GLU B 1 278 ? -20.078 -10.68 7.953 1 95.31 278 GLU B N 1
ATOM 7107 C CA . GLU B 1 278 ? -20.719 -9.492 8.508 1 95.31 278 GLU B CA 1
ATOM 7108 C C . GLU B 1 278 ? -20.203 -9.188 9.906 1 95.31 278 GLU B C 1
ATOM 7110 O O . GLU B 1 278 ? -20 -8.023 10.258 1 95.31 278 GLU B O 1
ATOM 7115 N N . ILE B 1 279 ? -20.031 -10.195 10.664 1 95.31 279 ILE B N 1
ATOM 7116 C CA . ILE B 1 279 ? -19.531 -10.023 12.023 1 95.31 279 ILE B CA 1
ATOM 7117 C C . ILE B 1 279 ? -18.094 -9.492 11.977 1 95.31 279 ILE B C 1
ATOM 7119 O O . ILE B 1 279 ? -17.75 -8.555 12.703 1 95.31 279 ILE B O 1
ATOM 7123 N N . ILE B 1 280 ? -17.312 -10.109 11.133 1 94.44 280 ILE B N 1
ATOM 7124 C CA . ILE B 1 280 ? -15.93 -9.672 10.992 1 94.44 280 ILE B CA 1
ATOM 7125 C C . ILE B 1 280 ? -15.898 -8.219 10.531 1 94.44 280 ILE B C 1
ATOM 7127 O O . ILE B 1 280 ? -15.141 -7.406 11.07 1 94.44 280 ILE B O 1
ATOM 7131 N N . LYS B 1 281 ? -16.734 -7.883 9.562 1 93.62 281 LYS B N 1
ATOM 7132 C CA . LYS B 1 281 ? -16.812 -6.512 9.07 1 93.62 281 LYS B CA 1
ATOM 7133 C C . LYS B 1 281 ? -17.234 -5.555 10.188 1 93.62 281 LYS B C 1
ATOM 7135 O O . LYS B 1 281 ? -16.719 -4.438 10.273 1 93.62 281 LYS B O 1
ATOM 7140 N N . PHE B 1 282 ? -18.172 -5.973 11.047 1 94.69 282 PHE B N 1
ATOM 7141 C CA . PHE B 1 282 ? -18.625 -5.164 12.18 1 94.69 282 PHE B CA 1
ATOM 7142 C C . PHE B 1 282 ? -17.453 -4.789 13.07 1 94.69 282 PHE B C 1
ATOM 7144 O O . PHE B 1 282 ? -17.266 -3.615 13.406 1 94.69 282 PHE B O 1
ATOM 7151 N N . PHE B 1 283 ? -16.672 -5.754 13.422 1 92.56 283 PHE B N 1
ATOM 7152 C CA . PHE B 1 283 ? -15.562 -5.5 14.344 1 92.56 283 PHE B CA 1
ATOM 7153 C C . PHE B 1 283 ? -14.461 -4.703 13.656 1 92.56 283 PHE B C 1
ATOM 7155 O O . PHE B 1 283 ? -13.766 -3.916 14.297 1 92.56 283 PHE B O 1
ATOM 7162 N N . LYS B 1 284 ? -14.258 -4.883 12.383 1 89.38 284 LYS B N 1
ATOM 7163 C CA . LYS B 1 284 ? -13.258 -4.121 11.648 1 89.38 284 LYS B CA 1
ATOM 7164 C C . LYS B 1 284 ? -13.656 -2.652 11.531 1 89.38 284 LYS B C 1
ATOM 7166 O O . LYS B 1 284 ? -12.797 -1.768 11.516 1 89.38 284 LYS B O 1
ATOM 7171 N N . ARG B 1 285 ? -14.922 -2.416 11.547 1 89 285 ARG B N 1
ATOM 7172 C CA . ARG B 1 285 ? -15.453 -1.07 11.336 1 89 285 ARG B CA 1
ATOM 7173 C C . ARG B 1 285 ? -15.523 -0.3 12.656 1 89 285 ARG B C 1
ATOM 7175 O O . ARG B 1 285 ? -15.555 0.933 12.656 1 89 285 ARG B O 1
ATOM 7182 N N . HIS B 1 286 ? -15.633 -1.004 13.711 1 91.12 286 HIS B N 1
ATOM 7183 C CA . HIS B 1 286 ? -15.789 -0.374 15.016 1 91.12 286 HIS B CA 1
ATOM 7184 C C . HIS B 1 286 ? -14.555 -0.597 15.891 1 91.12 286 HIS B C 1
ATOM 7186 O O . HIS B 1 286 ? -14.375 -1.681 16.453 1 91.12 286 HIS B O 1
ATOM 7192 N N . HIS B 1 287 ? -13.836 0.438 16.094 1 87.81 287 HIS B N 1
ATOM 7193 C CA . HIS B 1 287 ? -12.523 0.288 16.719 1 87.81 287 HIS B CA 1
ATOM 7194 C C . HIS B 1 287 ? -12.656 -0.061 18.203 1 87.81 287 HIS B C 1
ATOM 7196 O O . HIS B 1 287 ? -11.844 -0.82 18.734 1 87.81 287 HIS B O 1
ATOM 7202 N N . ILE B 1 288 ? -13.648 0.529 18.891 1 90.75 288 ILE B N 1
ATOM 7203 C CA . ILE B 1 288 ? -13.82 0.25 20.312 1 90.75 288 ILE B CA 1
ATOM 7204 C C . ILE B 1 288 ? -14.18 -1.221 20.516 1 90.75 288 ILE B C 1
ATOM 7206 O O . ILE B 1 288 ? -13.586 -1.906 21.344 1 90.75 288 ILE B O 1
ATOM 7210 N N . GLU B 1 289 ? -15.172 -1.646 19.719 1 93.12 289 GLU B N 1
ATOM 7211 C CA . GLU B 1 289 ? -15.609 -3.039 19.781 1 93.12 289 GLU B CA 1
ATOM 7212 C C . GLU B 1 289 ? -14.469 -3.988 19.422 1 93.12 289 GLU B C 1
ATOM 7214 O O . GLU B 1 289 ? -14.32 -5.047 20.031 1 93.12 289 GLU B O 1
ATOM 7219 N N . ASN B 1 290 ? -13.695 -3.598 18.453 1 92.69 290 ASN B N 1
ATOM 7220 C CA . ASN B 1 290 ? -12.547 -4.41 18.078 1 92.69 290 ASN B CA 1
ATOM 7221 C C . ASN B 1 290 ? -11.516 -4.484 19.203 1 92.69 290 ASN B C 1
ATOM 7223 O O . ASN B 1 290 ? -10.906 -5.531 19.422 1 92.69 290 ASN B O 1
ATOM 7227 N N . ALA B 1 291 ? -11.305 -3.383 19.859 1 91.94 291 ALA B N 1
ATOM 7228 C CA . ALA B 1 291 ? -10.375 -3.355 20.984 1 91.94 291 ALA B CA 1
ATOM 7229 C C . ALA B 1 291 ? -10.844 -4.27 22.109 1 91.94 291 ALA B C 1
ATOM 7231 O O . ALA B 1 291 ? -10.039 -4.961 22.734 1 91.94 291 ALA B O 1
ATOM 7232 N N . CYS B 1 292 ? -12.125 -4.223 22.359 1 93.75 292 CYS B N 1
ATOM 7233 C CA . CYS B 1 292 ? -12.711 -5.113 23.359 1 93.75 292 CYS B CA 1
ATOM 7234 C C . CYS B 1 292 ? -12.484 -6.574 22.984 1 93.75 292 CYS B C 1
ATOM 7236 O O . CYS B 1 292 ? -12.141 -7.395 23.844 1 93.75 292 CYS B O 1
ATOM 7238 N N . LEU B 1 293 ? -12.703 -6.816 21.766 1 95.31 293 LEU B N 1
ATOM 7239 C CA . LEU B 1 293 ? -12.508 -8.18 21.281 1 95.31 293 LEU B CA 1
ATOM 7240 C C . LEU B 1 293 ? -11.055 -8.617 21.438 1 95.31 293 LEU B C 1
ATOM 7242 O O . LEU B 1 293 ? -10.789 -9.734 21.891 1 95.31 293 LEU B O 1
ATOM 7246 N N . GLU B 1 294 ? -10.141 -7.793 21.047 1 93.06 294 GLU B N 1
ATOM 7247 C CA . GLU B 1 294 ? -8.719 -8.102 21.156 1 93.06 294 GLU B CA 1
ATOM 7248 C C . GLU B 1 294 ? -8.328 -8.375 22.609 1 93.06 294 GLU B C 1
ATOM 7250 O O . GLU B 1 294 ? -7.562 -9.297 22.891 1 93.06 294 GLU B O 1
ATOM 7255 N N . ARG B 1 295 ? -8.812 -7.562 23.5 1 93.12 295 ARG B N 1
ATOM 7256 C CA . ARG B 1 295 ? -8.562 -7.777 24.922 1 93.12 295 ARG B CA 1
ATOM 7257 C C . ARG B 1 295 ? -9.062 -9.148 25.359 1 93.12 295 ARG B C 1
ATOM 7259 O O . ARG B 1 295 ? -8.352 -9.875 26.062 1 93.12 295 ARG B O 1
ATOM 7266 N N . LEU B 1 296 ? -10.273 -9.484 24.953 1 94.94 296 LEU B N 1
ATOM 7267 C CA . LEU B 1 296 ? -10.859 -10.758 25.359 1 94.94 296 LEU B CA 1
ATOM 7268 C C . LEU B 1 296 ? -10.133 -11.922 24.688 1 94.94 296 LEU B C 1
ATOM 7270 O O . LEU B 1 296 ? -10.047 -13.016 25.266 1 94.94 296 LEU B O 1
ATOM 7274 N N . GLN B 1 297 ? -9.664 -11.727 23.469 1 95.38 297 GLN B N 1
ATOM 7275 C CA . GLN B 1 297 ? -8.836 -12.75 22.828 1 95.38 297 GLN B CA 1
ATOM 7276 C C . GLN B 1 297 ? -7.594 -13.047 23.656 1 95.38 297 GLN B C 1
ATOM 7278 O O . GLN B 1 297 ? -7.238 -14.211 23.859 1 95.38 297 GLN B O 1
ATOM 7283 N N . ILE B 1 298 ? -6.988 -12.031 24.141 1 93.81 298 ILE B N 1
ATOM 7284 C CA . ILE B 1 298 ? -5.797 -12.203 24.969 1 93.81 298 ILE B CA 1
ATOM 7285 C C . ILE B 1 298 ? -6.168 -12.906 26.266 1 93.81 298 ILE B C 1
ATOM 7287 O O . ILE B 1 298 ? -5.477 -13.828 26.703 1 93.81 298 ILE B O 1
ATOM 7291 N N . GLU B 1 299 ? -7.246 -12.523 26.859 1 94.88 299 GLU B N 1
ATOM 7292 C CA . GLU B 1 299 ? -7.68 -13.055 28.156 1 94.88 299 GLU B CA 1
ATOM 7293 C C . GLU B 1 299 ? -8.117 -14.516 28.031 1 94.88 299 GLU B C 1
ATOM 7295 O O . GLU B 1 299 ? -7.789 -15.336 28.891 1 94.88 299 GLU B O 1
ATOM 7300 N N . LYS B 1 300 ? -8.836 -14.789 26.953 1 94.5 300 LYS B N 1
ATOM 7301 C CA . LYS B 1 300 ? -9.484 -16.094 26.859 1 94.5 300 LYS B CA 1
ATOM 7302 C C . LYS B 1 300 ? -8.648 -17.062 26.031 1 94.5 300 LYS B C 1
ATOM 7304 O O . LYS B 1 300 ? -8.711 -18.281 26.234 1 94.5 300 LYS B O 1
ATOM 7309 N N . ILE B 1 301 ? -7.961 -16.562 25.062 1 93.81 301 ILE B N 1
ATOM 7310 C CA . ILE B 1 301 ? -7.25 -17.422 24.125 1 93.81 301 ILE B CA 1
ATOM 7311 C C . ILE B 1 301 ? -5.742 -17.281 24.344 1 93.81 301 ILE B C 1
ATOM 7313 O O . ILE B 1 301 ? -4.98 -18.203 24.031 1 93.81 301 ILE B O 1
ATOM 7317 N N . GLY B 1 302 ? -5.289 -16.141 24.859 1 92.06 302 GLY B N 1
ATOM 7318 C CA . GLY B 1 302 ? -3.877 -15.938 25.141 1 92.06 302 GLY B CA 1
ATOM 7319 C C . GLY B 1 302 ? -3.15 -15.211 24.016 1 92.06 302 GLY B C 1
ATOM 7320 O O . GLY B 1 302 ? -1.954 -14.938 24.125 1 92.06 302 GLY B O 1
ATOM 7321 N N . LYS B 1 303 ? -3.832 -14.961 22.984 1 91.5 303 LYS B N 1
ATOM 7322 C CA . LYS B 1 303 ? -3.229 -14.234 21.859 1 91.5 303 LYS B CA 1
ATOM 7323 C C . LYS B 1 303 ? -4.289 -13.5 21.047 1 91.5 303 LYS B C 1
ATOM 7325 O O . LYS B 1 303 ? -5.477 -13.812 21.141 1 91.5 303 LYS B O 1
ATOM 7330 N N . THR B 1 304 ? -3.816 -12.492 20.391 1 89.19 304 THR B N 1
ATOM 7331 C CA . THR B 1 304 ? -4.715 -11.797 19.484 1 89.19 304 THR B CA 1
ATOM 7332 C C . THR B 1 304 ? -4.816 -12.547 18.156 1 89.19 304 THR B C 1
ATOM 7334 O O . THR B 1 304 ? -3.811 -13.031 17.625 1 89.19 304 THR B O 1
ATOM 7337 N N . ILE B 1 305 ? -6.008 -12.719 17.656 1 91.56 305 ILE B N 1
ATOM 7338 C CA . ILE B 1 305 ? -6.254 -13.359 16.375 1 91.56 305 ILE B CA 1
ATOM 7339 C C . ILE B 1 305 ? -6.773 -12.32 15.383 1 91.56 305 ILE B C 1
ATOM 7341 O O . ILE B 1 305 ? -7.801 -11.688 15.617 1 91.56 305 ILE B O 1
ATOM 7345 N N . LYS B 1 306 ? -6.113 -12.156 14.336 1 86.06 306 LYS B N 1
ATOM 7346 C CA . LYS B 1 306 ? -6.527 -11.203 13.305 1 86.06 306 LYS B CA 1
ATOM 7347 C C . LYS B 1 306 ? -7.535 -11.836 12.352 1 86.06 306 LYS B C 1
ATOM 7349 O O . LYS B 1 306 ? -7.355 -12.977 11.906 1 86.06 306 LYS B O 1
ATOM 7354 N N . PHE B 1 307 ? -8.57 -11.078 12.125 1 88.25 307 PHE B N 1
ATOM 7355 C CA . PHE B 1 307 ? -9.602 -11.531 11.188 1 88.25 307 PHE B CA 1
ATOM 7356 C C . PHE B 1 307 ? -9.219 -11.188 9.758 1 88.25 307 PHE B C 1
ATOM 7358 O O . PHE B 1 307 ? -8.703 -10.102 9.492 1 88.25 307 PHE B O 1
ATOM 7365 N N . ASN B 1 308 ? -9.391 -12.148 8.914 1 82.88 308 ASN B N 1
ATOM 7366 C CA . ASN B 1 308 ? -9.18 -11.938 7.488 1 82.88 308 ASN B CA 1
ATOM 7367 C C . ASN B 1 308 ? -10.484 -12.062 6.703 1 82.88 308 ASN B C 1
ATOM 7369 O O . ASN B 1 308 ? -11.172 -13.078 6.801 1 82.88 308 ASN B O 1
ATOM 7373 N N . LEU B 1 309 ? -10.812 -11.039 6.012 1 88.38 309 LEU B N 1
ATOM 7374 C CA . LEU B 1 309 ? -11.938 -11.164 5.09 1 88.38 309 LEU B CA 1
ATOM 7375 C C . LEU B 1 309 ? -11.5 -11.844 3.795 1 88.38 309 LEU B C 1
ATOM 7377 O O . LEU B 1 309 ? -10.367 -11.656 3.34 1 88.38 309 LEU B O 1
ATOM 7381 N N . PRO B 1 310 ? -12.391 -12.664 3.262 1 87.31 310 PRO B N 1
ATOM 7382 C CA . PRO B 1 310 ? -12.016 -13.367 2.031 1 87.31 310 PRO B CA 1
ATOM 7383 C C . PRO B 1 310 ? -11.727 -12.414 0.873 1 87.31 310 PRO B C 1
ATOM 7385 O O . PRO B 1 310 ? -12.398 -11.383 0.734 1 87.31 310 PRO B O 1
ATOM 7388 N N . VAL B 1 311 ? -10.688 -12.719 0.141 1 77.94 311 VAL B N 1
ATOM 7389 C CA . VAL B 1 311 ? -10.305 -11.977 -1.058 1 77.94 311 VAL B CA 1
ATOM 7390 C C . VAL B 1 311 ? -10.5 -12.859 -2.291 1 77.94 311 VAL B C 1
ATOM 7392 O O . VAL B 1 311 ? -10.07 -14.016 -2.311 1 77.94 311 VAL B O 1
ATOM 7395 N N . ILE B 1 312 ? -11.055 -12.383 -3.262 1 69.5 312 ILE B N 1
ATOM 7396 C CA . ILE B 1 312 ? -11.469 -13.125 -4.445 1 69.5 312 ILE B CA 1
ATOM 7397 C C . ILE B 1 312 ? -10.242 -13.695 -5.152 1 69.5 312 ILE B C 1
ATOM 7399 O O . ILE B 1 312 ? -10.273 -14.828 -5.645 1 69.5 312 ILE B O 1
ATOM 7403 N N . THR B 1 313 ? -9.18 -12.992 -5.137 1 66.44 313 THR B N 1
ATOM 7404 C CA . THR B 1 313 ? -8.016 -13.406 -5.91 1 66.44 313 THR B CA 1
ATOM 7405 C C . THR B 1 313 ? -7.094 -14.289 -5.07 1 66.44 313 THR B C 1
ATOM 7407 O O . THR B 1 313 ? -6.137 -14.867 -5.586 1 66.44 313 THR B O 1
ATOM 7410 N N . ARG B 1 314 ? -7.434 -14.422 -3.818 1 70.88 314 ARG B N 1
ATOM 7411 C CA . ARG B 1 314 ? -6.578 -15.219 -2.949 1 70.88 314 ARG B CA 1
ATOM 7412 C C . ARG B 1 314 ? -7.176 -16.594 -2.711 1 70.88 314 ARG B C 1
ATOM 7414 O O . ARG B 1 314 ? -8.281 -16.719 -2.172 1 70.88 314 ARG B O 1
ATOM 7421 N N . TRP B 1 315 ? -6.43 -17.484 -2.924 1 75 315 TRP B N 1
ATOM 7422 C CA . TRP B 1 315 ? -6.891 -18.875 -2.893 1 75 315 TRP B CA 1
ATOM 7423 C C . TRP B 1 315 ? -7.137 -19.328 -1.459 1 75 315 TRP B C 1
ATOM 7425 O O . TRP B 1 315 ? -6.332 -19.047 -0.565 1 75 315 TRP B O 1
ATOM 7435 N N . GLY B 1 316 ? -8.203 -19.875 -1.211 1 79.31 316 GLY B N 1
ATOM 7436 C CA . GLY B 1 316 ? -8.5 -20.484 0.08 1 79.31 316 GLY B CA 1
ATOM 7437 C C . GLY B 1 316 ? -8.812 -19.453 1.153 1 79.31 316 GLY B C 1
ATOM 7438 O O . GLY B 1 316 ? -8.859 -19.781 2.34 1 79.31 316 GLY B O 1
ATOM 7439 N N . SER B 1 317 ? -9.055 -18.25 0.775 1 86.31 317 SER B N 1
ATOM 7440 C CA . SER B 1 317 ? -9.203 -17.156 1.735 1 86.31 317 SER B CA 1
ATOM 7441 C C . SER B 1 317 ? -10.469 -17.328 2.57 1 86.31 317 SER B C 1
ATOM 7443 O O . SER B 1 317 ? -10.523 -16.891 3.725 1 86.31 317 SER B O 1
ATOM 7445 N N . HIS B 1 318 ? -11.484 -18.016 2.041 1 90.25 318 HIS B N 1
ATOM 7446 C CA . HIS B 1 318 ? -12.703 -18.25 2.803 1 90.25 318 HIS B CA 1
ATOM 7447 C C . HIS B 1 318 ? -12.461 -19.203 3.967 1 90.25 318 HIS B C 1
ATOM 7449 O O . HIS B 1 318 ? -12.992 -19 5.059 1 90.25 318 HIS B O 1
ATOM 7455 N N . HIS B 1 319 ? -11.727 -20.219 3.629 1 91.69 319 HIS B N 1
ATOM 7456 C CA . HIS B 1 319 ? -11.391 -21.172 4.672 1 91.69 319 HIS B CA 1
ATOM 7457 C C . HIS B 1 319 ? -10.594 -20.516 5.793 1 91.69 319 HIS B C 1
ATOM 7459 O O . HIS B 1 319 ? -10.852 -20.766 6.973 1 91.69 319 HIS B O 1
ATOM 7465 N N . ILE B 1 320 ? -9.68 -19.656 5.453 1 90.31 320 ILE B N 1
ATOM 7466 C CA . ILE B 1 320 ? -8.859 -18.938 6.43 1 90.31 320 ILE B CA 1
ATOM 7467 C C . ILE B 1 320 ? -9.734 -18.016 7.262 1 90.31 320 ILE B C 1
ATOM 7469 O O . ILE B 1 320 ? -9.555 -17.906 8.477 1 90.31 320 ILE B O 1
ATOM 7473 N N . CYS B 1 321 ? -10.602 -17.375 6.57 1 94.12 321 CYS B N 1
ATOM 7474 C CA . CYS B 1 321 ? -11.562 -16.516 7.234 1 94.12 321 CYS B CA 1
ATOM 7475 C C . CYS B 1 321 ? -12.336 -17.266 8.297 1 94.12 321 CYS B C 1
ATOM 7477 O O . CYS B 1 321 ? -12.414 -16.828 9.445 1 94.12 321 CYS B O 1
ATOM 7479 N N . LEU B 1 322 ? -12.836 -18.453 7.98 1 94.94 322 LEU B N 1
ATOM 7480 C CA . LEU B 1 322 ? -13.625 -19.266 8.906 1 94.94 322 LEU B CA 1
ATOM 7481 C C . LEU B 1 322 ? -12.758 -19.797 10.039 1 94.94 322 LEU B C 1
ATOM 7483 O O . LEU B 1 322 ? -13.195 -19.844 11.195 1 94.94 322 LEU B O 1
ATOM 7487 N N . GLN B 1 323 ? -11.57 -20.125 9.719 1 94 323 GLN B N 1
ATOM 7488 C CA . GLN B 1 323 ? -10.648 -20.641 10.727 1 94 323 GLN B CA 1
ATOM 7489 C C . GLN B 1 323 ? -10.336 -19.578 11.773 1 94 323 GLN B C 1
ATOM 7491 O O . GLN B 1 323 ? -10.32 -19.859 12.977 1 94 323 GLN B O 1
ATOM 7496 N N . SER B 1 324 ? -10.078 -18.422 11.297 1 93.56 324 SER B N 1
ATOM 7497 C CA . SER B 1 324 ? -9.789 -17.344 12.234 1 93.56 324 SER B CA 1
ATOM 7498 C C . SER B 1 324 ? -11 -17.016 13.094 1 93.56 324 SER B C 1
ATOM 7500 O O . SER B 1 324 ? -10.859 -16.719 14.281 1 93.56 324 SER B O 1
ATOM 7502 N N . PHE B 1 325 ? -12.156 -17.062 12.523 1 95.56 325 PHE B N 1
ATOM 7503 C CA . PHE B 1 325 ? -13.398 -16.812 13.242 1 95.56 325 PHE B CA 1
ATOM 7504 C C . PHE B 1 325 ? -13.617 -17.859 14.328 1 95.56 325 PHE B C 1
ATOM 7506 O O . PHE B 1 325 ? -13.938 -17.531 15.469 1 95.56 325 PHE B O 1
ATOM 7513 N N . LEU B 1 326 ? -13.359 -19.125 13.992 1 95.06 326 LEU B N 1
ATOM 7514 C CA . LEU B 1 326 ? -13.523 -20.234 14.938 1 95.06 326 LEU B CA 1
ATOM 7515 C C . LEU B 1 326 ? -12.492 -20.141 16.047 1 95.06 326 LEU B C 1
ATOM 7517 O O . LEU B 1 326 ? -12.797 -20.453 17.203 1 95.06 326 LEU B O 1
ATOM 7521 N N . ALA B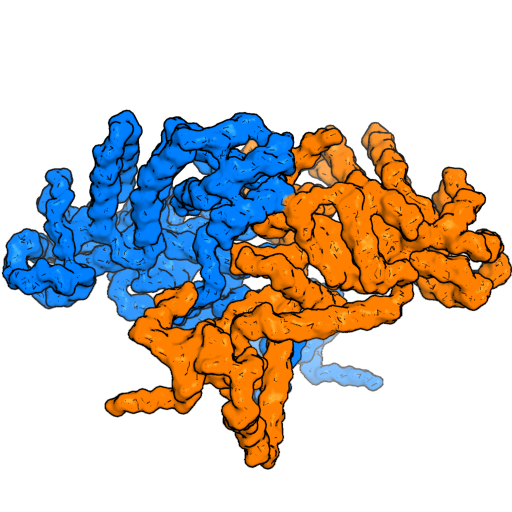 1 327 ? -11.328 -19.781 15.672 1 94.75 327 ALA B N 1
ATOM 7522 C CA . ALA B 1 327 ? -10.258 -19.656 16.656 1 94.75 327 ALA B CA 1
ATOM 7523 C C . ALA B 1 327 ? -10.594 -18.594 17.703 1 94.75 327 ALA B C 1
ATOM 7525 O O . ALA B 1 327 ? -10.094 -18.641 18.828 1 94.75 327 ALA B O 1
ATOM 7526 N N . SER B 1 328 ? -11.484 -17.703 17.344 1 95.19 328 SER B N 1
ATOM 7527 C CA . SER B 1 328 ? -11.859 -16.609 18.25 1 95.19 328 SER B CA 1
ATOM 7528 C C . SER B 1 328 ? -13.203 -16.875 18.906 1 95.19 328 SER B C 1
ATOM 7530 O O . SER B 1 328 ? -13.836 -15.953 19.422 1 95.19 328 SER B O 1
ATOM 7532 N N . LYS B 1 329 ? -13.703 -18.125 18.844 1 94.38 329 LYS B N 1
ATOM 7533 C CA . LYS B 1 329 ? -15.047 -18.469 19.281 1 94.38 329 LYS B CA 1
ATOM 7534 C C . LYS B 1 329 ? -15.281 -18.062 20.719 1 94.38 329 LYS B C 1
ATOM 7536 O O . LYS B 1 329 ? -16.25 -17.359 21.031 1 94.38 329 LYS B O 1
ATOM 7541 N N . LYS B 1 330 ? -14.367 -18.391 21.594 1 93.94 330 LYS B N 1
ATOM 7542 C CA . LYS B 1 330 ? -14.531 -18.109 23.016 1 93.94 330 LYS B CA 1
ATOM 7543 C C . LYS B 1 330 ? -14.594 -16.609 23.281 1 93.94 330 LYS B C 1
ATOM 7545 O O . LYS B 1 330 ? -15.422 -16.141 24.062 1 93.94 330 LYS B O 1
ATOM 7550 N N . ALA B 1 331 ? -13.719 -15.906 22.656 1 95.81 331 ALA B N 1
ATOM 7551 C CA . ALA B 1 331 ? -13.688 -14.453 22.812 1 95.81 331 ALA B CA 1
ATOM 7552 C C . ALA B 1 331 ? -14.953 -13.812 22.234 1 95.81 331 ALA B C 1
ATOM 7554 O O . ALA B 1 331 ? -15.508 -12.891 22.844 1 95.81 331 ALA B O 1
ATOM 7555 N N . LEU B 1 332 ? -15.422 -14.289 21.109 1 95.31 332 LEU B N 1
ATOM 7556 C CA . LEU B 1 332 ? -16.594 -13.742 20.438 1 95.31 332 LEU B CA 1
ATOM 7557 C C . LEU B 1 332 ? -17.859 -14 21.25 1 95.31 332 LEU B C 1
ATOM 7559 O O . LEU B 1 332 ? -18.734 -13.141 21.312 1 95.31 332 LEU B O 1
ATOM 7563 N N . GLN B 1 333 ? -17.953 -15.117 21.859 1 93.06 333 GLN B N 1
ATOM 7564 C CA . GLN B 1 333 ? -19.125 -15.469 22.672 1 93.06 333 GLN B CA 1
ATOM 7565 C C . GLN B 1 333 ? -19.172 -14.641 23.953 1 93.06 333 GLN B C 1
ATOM 7567 O O . GLN B 1 333 ? -20.234 -14.453 24.531 1 93.06 333 GLN B O 1
ATOM 7572 N N . ASN B 1 334 ? -18.016 -14.109 24.359 1 93.75 334 ASN B N 1
ATOM 7573 C CA . ASN B 1 334 ? -17.953 -13.328 25.594 1 93.75 334 ASN B CA 1
ATOM 7574 C C . ASN B 1 334 ? -18.062 -11.828 25.312 1 93.75 334 ASN B C 1
ATOM 7576 O O . ASN B 1 334 ? -18.578 -11.078 26.141 1 93.75 334 ASN B O 1
ATOM 7580 N N . VAL B 1 335 ? -17.578 -11.406 24.188 1 94.75 335 VAL B N 1
ATOM 7581 C CA . VAL B 1 335 ? -17.469 -9.977 23.891 1 94.75 335 VAL B CA 1
ATOM 7582 C C . VAL B 1 335 ? -18.859 -9.375 23.75 1 94.75 335 VAL B C 1
ATOM 7584 O O . VAL B 1 335 ? -19.062 -8.18 24 1 94.75 335 VAL B O 1
ATOM 7587 N N . VAL B 1 336 ? -19.844 -10.156 23.406 1 92.31 336 VAL B N 1
ATOM 7588 C CA . VAL B 1 336 ? -21.203 -9.68 23.188 1 92.31 336 VAL B CA 1
ATOM 7589 C C . VAL B 1 336 ? -21.812 -9.203 24.5 1 92.31 336 VAL B C 1
ATOM 7591 O O . VAL B 1 336 ? -22.781 -8.445 24.516 1 92.31 336 VAL B O 1
ATOM 7594 N N . PHE B 1 337 ? -21.172 -9.609 25.562 1 92.06 337 PHE B N 1
ATOM 7595 C CA . PHE B 1 337 ? -21.688 -9.219 26.875 1 92.06 337 PHE B CA 1
ATOM 7596 C C . PHE B 1 337 ? -21.016 -7.938 27.359 1 92.06 337 PHE B C 1
ATOM 7598 O O . PHE B 1 337 ? -21.438 -7.344 28.359 1 92.06 337 PHE B O 1
ATOM 7605 N N . GLU B 1 338 ? -20 -7.59 26.688 1 92.69 338 GLU B N 1
ATOM 7606 C CA . GLU B 1 338 ? -19.375 -6.309 26.984 1 92.69 338 GLU B CA 1
ATOM 7607 C C . GLU B 1 338 ? -20.281 -5.145 26.625 1 92.69 338 GLU B C 1
ATOM 7609 O O . GLU B 1 338 ? -20.922 -5.156 25.562 1 92.69 338 GLU B O 1
ATOM 7614 N N . GLU B 1 339 ? -20.328 -4.18 27.406 1 90.25 339 GLU B N 1
ATOM 7615 C CA . GLU B 1 339 ? -21.266 -3.064 27.219 1 90.25 339 GLU B CA 1
ATOM 7616 C C . GLU B 1 339 ? -21.031 -2.371 25.891 1 90.25 339 GLU B C 1
ATOM 7618 O O . GLU B 1 339 ? -21.984 -2.021 25.188 1 90.25 339 GLU B O 1
ATOM 7623 N N . CYS B 1 340 ? -19.828 -2.119 25.516 1 87.81 340 CYS B N 1
ATOM 7624 C CA . CYS B 1 340 ? -19.484 -1.405 24.297 1 87.81 340 CYS B CA 1
ATOM 7625 C C . CYS B 1 340 ? -19.984 -2.154 23.062 1 87.81 340 CYS B C 1
ATOM 7627 O O . CYS B 1 340 ? -20.375 -1.535 22.062 1 87.81 340 CYS B O 1
ATOM 7629 N N . VAL B 1 341 ? -20.016 -3.469 23.125 1 92.38 341 VAL B N 1
ATOM 7630 C CA . VAL B 1 341 ? -20.422 -4.273 21.969 1 92.38 341 VAL B CA 1
ATOM 7631 C C . VAL B 1 341 ? -21.922 -4.523 22.016 1 92.38 341 VAL B C 1
ATOM 7633 O O . VAL B 1 341 ? -22.594 -4.453 20.984 1 92.38 341 VAL B O 1
ATOM 7636 N N . ARG B 1 342 ? -22.453 -4.777 23.188 1 89.88 342 ARG B N 1
ATOM 7637 C CA . ARG B 1 342 ? -23.859 -5.098 23.375 1 89.88 342 ARG B CA 1
ATOM 7638 C C . ARG B 1 342 ? -24.75 -3.994 22.812 1 89.88 342 ARG B C 1
ATOM 7640 O O . ARG B 1 342 ? -25.797 -4.273 22.219 1 89.88 342 ARG B O 1
ATOM 7647 N N . LYS B 1 343 ? -24.312 -2.775 22.875 1 89.31 343 LYS B N 1
ATOM 7648 C CA . LYS B 1 343 ? -25.109 -1.622 22.453 1 89.31 343 LYS B CA 1
ATOM 7649 C C . LYS B 1 343 ? -25.016 -1.404 20.953 1 89.31 343 LYS B C 1
ATOM 7651 O O . LYS B 1 343 ? -25.922 -0.833 20.344 1 89.31 343 LYS B O 1
ATOM 7656 N N . SER B 1 344 ? -23.969 -1.85 20.375 1 91.5 344 SER B N 1
ATOM 7657 C CA . SER B 1 344 ? -23.688 -1.447 19 1 91.5 344 SER B CA 1
ATOM 7658 C C . SER B 1 344 ? -23.938 -2.596 18.016 1 91.5 344 SER B C 1
ATOM 7660 O O . SER B 1 344 ? -24.25 -2.367 16.859 1 91.5 344 SER B O 1
ATOM 7662 N N . ILE B 1 345 ? -23.891 -3.822 18.453 1 93.12 345 ILE B N 1
ATOM 7663 C CA . ILE B 1 345 ? -23.969 -4.961 17.547 1 93.12 345 ILE B CA 1
ATOM 7664 C C . ILE B 1 345 ? -25.422 -5.227 17.172 1 93.12 345 ILE B C 1
ATOM 7666 O O . ILE B 1 345 ? -26.312 -5.191 18.031 1 93.12 345 ILE B O 1
ATOM 7670 N N . PRO B 1 346 ? -25.672 -5.367 15.906 1 92.62 346 PRO B N 1
ATOM 7671 C CA . PRO B 1 346 ? -27.031 -5.723 15.5 1 92.62 346 PRO B CA 1
ATOM 7672 C C . PRO B 1 346 ? -27.547 -6.992 16.188 1 92.62 346 PRO B C 1
ATOM 7674 O O . PRO B 1 346 ? -26.781 -7.941 16.375 1 92.62 346 PRO B O 1
ATOM 7677 N N . SER B 1 347 ? -28.812 -7.055 16.5 1 90.62 347 SER B N 1
ATOM 7678 C CA . SER B 1 347 ? -29.422 -8.141 17.234 1 90.62 347 SER B CA 1
ATOM 7679 C C . SER B 1 347 ? -29.297 -9.469 16.5 1 90.62 347 SER B C 1
ATOM 7681 O O . SER B 1 347 ? -29.094 -10.516 17.109 1 90.62 347 SER B O 1
ATOM 7683 N N . SER B 1 348 ? -29.391 -9.391 15.242 1 89.62 348 SER B N 1
ATOM 7684 C CA . SER B 1 348 ? -29.328 -10.602 14.438 1 89.62 348 SER B CA 1
ATOM 7685 C C . SER B 1 348 ? -27.953 -11.266 14.547 1 89.62 348 SER B C 1
ATOM 7687 O O . SER B 1 348 ? -27.859 -12.492 14.594 1 89.62 348 SER B O 1
ATOM 7689 N N . LEU B 1 349 ? -26.938 -10.5 14.648 1 91.31 349 LEU B N 1
ATOM 7690 C CA . LEU B 1 349 ? -25.578 -11.016 14.758 1 91.31 349 LEU B CA 1
ATOM 7691 C C . LEU B 1 349 ? -25.297 -11.477 16.188 1 91.31 349 LEU B C 1
ATOM 7693 O O . LEU B 1 349 ? -24.625 -12.5 16.391 1 91.31 349 LEU B O 1
ATOM 7697 N N . ASN B 1 350 ? -25.844 -10.727 17.094 1 91.38 350 ASN B N 1
ATOM 7698 C CA . ASN B 1 350 ? -25.656 -11.07 18.5 1 91.38 350 ASN B CA 1
ATOM 7699 C C . ASN B 1 350 ? -26.25 -12.445 18.828 1 91.38 350 ASN B C 1
ATOM 7701 O O . ASN B 1 350 ? -25.641 -13.234 19.547 1 91.38 350 ASN B O 1
ATOM 7705 N N . SER B 1 351 ? -27.344 -12.695 18.25 1 90.69 351 SER B N 1
ATOM 7706 C CA . SER B 1 351 ? -28.016 -13.969 18.484 1 90.69 351 SER B CA 1
ATOM 7707 C C . SER B 1 351 ? -27.203 -15.141 17.953 1 90.69 351 SER B C 1
ATOM 7709 O O . SER B 1 351 ? -27.156 -16.203 18.562 1 90.69 351 SER B O 1
ATOM 7711 N N . LYS B 1 352 ? -26.547 -14.906 16.922 1 90.81 352 LYS B N 1
ATOM 7712 C CA . LYS B 1 352 ? -25.734 -15.953 16.312 1 90.81 352 LYS B CA 1
ATOM 7713 C C . LYS B 1 352 ? -24.5 -16.25 17.172 1 90.81 352 LYS B C 1
ATOM 7715 O O . LYS B 1 352 ? -24.125 -17.406 17.344 1 90.81 352 LYS B O 1
ATOM 7720 N N . LEU B 1 353 ? -23.953 -15.25 17.688 1 91.75 353 LEU B N 1
ATOM 7721 C CA . LEU B 1 353 ? -22.719 -15.398 18.469 1 91.75 353 LEU B CA 1
ATOM 7722 C C . LEU B 1 353 ? -23 -16.125 19.781 1 91.75 353 LEU B C 1
ATOM 7724 O O . LEU B 1 353 ? -22.156 -16.875 20.266 1 91.75 353 LEU B O 1
ATOM 7728 N N . ILE B 1 354 ? -24.203 -15.883 20.281 1 85.56 354 ILE B N 1
ATOM 7729 C CA . ILE B 1 354 ? -24.562 -16.469 21.562 1 85.56 354 ILE B CA 1
ATOM 7730 C C . ILE B 1 354 ? -25.094 -17.891 21.344 1 85.56 354 ILE B C 1
ATOM 7732 O O . ILE B 1 354 ? -25.078 -18.719 22.25 1 85.56 354 ILE B O 1
ATOM 7736 N N . ASP B 1 355 ? -25.406 -18.094 20.031 1 76.19 355 ASP B N 1
ATOM 7737 C CA . ASP B 1 355 ? -25.953 -19.391 19.656 1 76.19 355 ASP B CA 1
ATOM 7738 C C . ASP B 1 355 ? -24.969 -20.516 19.938 1 76.19 355 ASP B C 1
ATOM 7740 O O . ASP B 1 355 ? -23.859 -20.531 19.375 1 76.19 355 ASP B O 1
ATOM 7744 N N . THR B 1 356 ? -25.266 -21.344 20.953 1 66.5 356 THR B N 1
ATOM 7745 C CA . THR B 1 356 ? -24.359 -22.422 21.359 1 66.5 356 THR B CA 1
ATOM 7746 C C . THR B 1 356 ? -24.594 -23.672 20.531 1 66.5 356 THR B C 1
ATOM 7748 O O . THR B 1 356 ? -23.734 -24.562 20.469 1 66.5 356 THR B O 1
ATOM 7751 N N . GLU B 1 357 ? -25.609 -23.688 19.859 1 69.12 357 GLU B N 1
ATOM 7752 C CA . GLU B 1 357 ? -25.828 -25.031 19.328 1 69.12 357 GLU B CA 1
ATOM 7753 C C . GLU B 1 357 ? -25.703 -25.062 17.812 1 69.12 357 GLU B C 1
ATOM 7755 O O . GLU B 1 357 ? -24.938 -25.859 17.25 1 69.12 357 GLU B O 1
ATOM 7760 N N . GLY B 1 358 ? -26.203 -24.141 17.094 1 86.5 358 GLY B N 1
ATOM 7761 C CA . GLY B 1 358 ? -26.359 -24.391 15.664 1 86.5 358 GLY B CA 1
ATOM 7762 C C . GLY B 1 358 ? -25.391 -23.594 14.805 1 86.5 358 GLY B C 1
ATOM 7763 O O . GLY B 1 358 ? -24.75 -24.156 13.914 1 86.5 358 GLY B O 1
ATOM 7764 N N . PHE B 1 359 ? -25.062 -22.5 15.172 1 92.19 359 PHE B N 1
ATOM 7765 C CA . PHE B 1 359 ? -24.297 -21.609 14.312 1 92.19 359 PHE B CA 1
ATOM 7766 C C . PHE B 1 359 ? -22.828 -22.031 14.273 1 92.19 359 PHE B C 1
ATOM 7768 O O . PHE B 1 359 ? -22.25 -22.219 13.195 1 92.19 359 PHE B O 1
ATOM 7775 N N . TRP B 1 360 ? -22.25 -22.297 15.398 1 94.38 360 TRP B N 1
ATOM 7776 C CA . TRP B 1 360 ? -20.844 -22.641 15.516 1 94.38 360 TRP B CA 1
ATOM 7777 C C . TRP B 1 360 ? -20.578 -24.031 14.977 1 94.38 360 TRP B C 1
ATOM 7779 O O . TRP B 1 360 ? -19.531 -24.281 14.352 1 94.38 360 TRP B O 1
ATOM 7789 N N . VAL B 1 361 ? -21.469 -24.891 15.125 1 93.12 361 VAL B N 1
ATOM 7790 C CA . VAL B 1 361 ? -21.344 -26.25 14.602 1 93.12 361 VAL B CA 1
ATOM 7791 C C . VAL B 1 361 ? -21.375 -26.219 13.078 1 93.12 361 VAL B C 1
ATOM 7793 O O . VAL B 1 361 ? -20.609 -26.922 12.422 1 93.12 361 VAL B O 1
ATOM 7796 N N . ASP B 1 362 ? -22.266 -25.406 12.602 1 93.06 362 ASP B N 1
ATOM 7797 C CA . ASP B 1 362 ? -22.359 -25.25 11.156 1 93.06 362 ASP B CA 1
ATOM 7798 C C . ASP B 1 362 ? -21.047 -24.734 10.57 1 93.06 362 ASP B C 1
ATOM 7800 O O . ASP B 1 362 ? -20.594 -25.219 9.523 1 93.06 362 ASP B O 1
ATOM 7804 N N . ILE B 1 363 ? -20.469 -23.797 11.242 1 94.88 363 ILE B N 1
ATOM 7805 C CA . ILE B 1 363 ? -19.219 -23.219 10.766 1 94.88 363 ILE B CA 1
ATOM 7806 C C . ILE B 1 363 ? -18.125 -24.266 10.789 1 94.88 363 ILE B C 1
ATOM 7808 O O . ILE B 1 363 ? -17.328 -24.375 9.852 1 94.88 363 ILE B O 1
ATOM 7812 N N . GLU B 1 364 ? -18.062 -25.031 11.812 1 94.19 364 GLU B N 1
ATOM 7813 C CA . GLU B 1 364 ? -17.078 -26.078 11.922 1 94.19 364 GLU B CA 1
ATOM 7814 C C . GLU B 1 364 ? -17.234 -27.125 10.812 1 94.19 364 GLU B C 1
ATOM 7816 O O . GLU B 1 364 ? -16.25 -27.594 10.25 1 94.19 364 GLU B O 1
ATOM 7821 N N . GLU B 1 365 ? -18.438 -27.422 10.539 1 92.38 365 GLU B N 1
ATOM 7822 C CA . GLU B 1 365 ? -18.719 -28.391 9.484 1 92.38 365 GLU B CA 1
ATOM 7823 C C . GLU B 1 365 ? -18.281 -27.875 8.125 1 92.38 365 GLU B C 1
ATOM 7825 O O . GLU B 1 365 ? -17.719 -28.625 7.324 1 92.38 365 GLU B O 1
ATOM 7830 N N . ILE B 1 366 ? -18.594 -26.672 7.926 1 93.31 366 ILE B N 1
ATOM 7831 C CA . ILE B 1 366 ? -18.203 -26.078 6.648 1 93.31 366 ILE B CA 1
ATOM 7832 C C . ILE B 1 366 ? -16.688 -26 6.566 1 93.31 366 ILE B C 1
ATOM 7834 O O . ILE B 1 366 ? -16.094 -26.234 5.504 1 93.31 366 ILE B O 1
ATOM 7838 N N . CYS B 1 367 ? -16.078 -25.641 7.613 1 93.56 367 CYS B N 1
ATOM 7839 C CA . CYS B 1 367 ? -14.617 -25.578 7.656 1 93.56 367 CYS B CA 1
ATOM 7840 C C . CYS B 1 367 ? -14.008 -26.953 7.34 1 93.56 367 CYS B C 1
ATOM 7842 O O . CYS B 1 367 ? -13.039 -27.047 6.59 1 93.56 367 CYS B O 1
ATOM 7844 N N . GLN B 1 368 ? -14.586 -27.922 7.867 1 92.94 368 GLN B N 1
ATOM 7845 C CA . GLN B 1 368 ? -14.117 -29.281 7.617 1 92.94 368 GLN B CA 1
ATOM 7846 C C . GLN B 1 368 ? -14.352 -29.672 6.164 1 92.94 368 GLN B C 1
ATOM 7848 O O . GLN B 1 368 ? -13.523 -30.375 5.566 1 92.94 368 GLN B O 1
ATOM 7853 N N . LEU B 1 369 ? -15.445 -29.266 5.723 1 93.62 369 LEU B N 1
ATOM 7854 C CA . LEU B 1 369 ? -15.781 -29.562 4.336 1 93.62 369 LEU B CA 1
ATOM 7855 C C . LEU B 1 369 ? -14.781 -28.906 3.383 1 93.62 369 LEU B C 1
ATOM 7857 O O . LEU B 1 369 ? -14.414 -29.5 2.365 1 93.62 369 LEU B O 1
ATOM 7861 N N . LEU B 1 370 ? -14.312 -27.68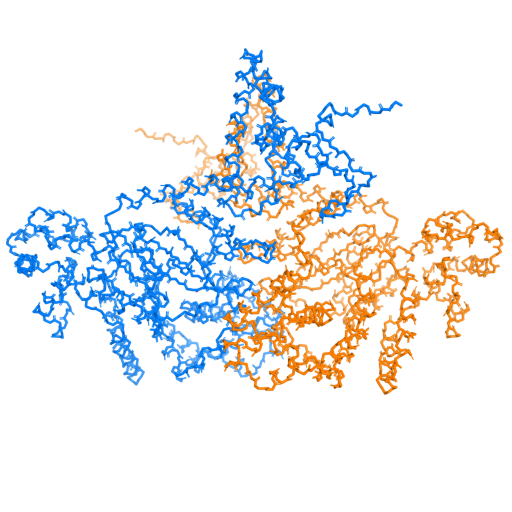8 3.68 1 94.06 370 LEU B N 1
ATOM 7862 C CA . LEU B 1 370 ? -13.461 -26.922 2.781 1 94.06 370 LEU B CA 1
ATOM 7863 C C . LEU B 1 370 ? -11.992 -27.328 2.941 1 94.06 370 LEU B C 1
ATOM 7865 O O . LEU B 1 370 ? -11.172 -27.047 2.068 1 94.06 370 LEU B O 1
ATOM 7869 N N . GLU B 1 371 ? -11.625 -27.969 3.938 1 94.44 371 GLU B N 1
ATOM 7870 C CA . GLU B 1 371 ? -10.25 -28.266 4.312 1 94.44 371 GLU B CA 1
ATOM 7871 C C . GLU B 1 371 ? -9.547 -29.078 3.227 1 94.44 371 GLU B C 1
ATOM 7873 O O . GLU B 1 371 ? -8.422 -28.766 2.834 1 94.44 371 GLU B O 1
ATOM 7878 N N . PRO B 1 372 ? -10.211 -30.156 2.729 1 94.69 372 PRO B N 1
ATOM 7879 C CA . PRO B 1 372 ? -9.523 -30.938 1.695 1 94.69 372 PRO B CA 1
ATOM 7880 C C . PRO B 1 372 ? -9.188 -30.109 0.458 1 94.69 372 PRO B C 1
ATOM 7882 O O . PRO B 1 372 ? -8.133 -30.312 -0.156 1 94.69 372 PRO B O 1
ATOM 7885 N N . PHE B 1 373 ? -10.078 -29.219 0.073 1 95.06 373 PHE B N 1
ATOM 7886 C CA . PHE B 1 373 ? -9.82 -28.344 -1.068 1 95.06 373 PHE B CA 1
ATOM 7887 C C . PHE B 1 373 ? -8.602 -27.469 -0.812 1 95.06 373 PHE B C 1
ATOM 7889 O O . PHE B 1 373 ? -7.715 -27.359 -1.663 1 95.06 373 PHE B O 1
ATOM 7896 N N . THR B 1 374 ? -8.531 -26.875 0.317 1 93.25 374 THR B N 1
ATOM 7897 C CA . THR B 1 374 ? -7.465 -25.938 0.663 1 93.25 374 THR B CA 1
ATOM 7898 C C . THR B 1 374 ? -6.125 -26.656 0.782 1 93.25 374 THR B C 1
ATOM 7900 O O . THR B 1 374 ? -5.082 -26.109 0.435 1 93.25 374 THR B O 1
ATOM 7903 N N . LYS B 1 375 ? -6.168 -27.828 1.295 1 94 375 LYS B N 1
ATOM 7904 C CA . LYS B 1 375 ? -4.953 -28.625 1.402 1 94 375 LYS B CA 1
ATOM 7905 C C . LYS B 1 375 ? -4.355 -28.906 0.026 1 94 375 LYS B C 1
ATOM 7907 O O . LYS B 1 375 ? -3.141 -28.828 -0.156 1 94 375 LYS B O 1
ATOM 7912 N N . ILE B 1 376 ? -5.199 -29.234 -0.911 1 95.25 376 ILE B N 1
ATOM 7913 C CA . ILE B 1 376 ? -4.754 -29.516 -2.273 1 95.25 376 ILE B CA 1
ATOM 7914 C C . ILE B 1 376 ? -4.168 -28.234 -2.887 1 95.25 376 ILE B C 1
ATOM 7916 O O . ILE B 1 376 ? -3.104 -28.281 -3.51 1 95.25 376 ILE B O 1
ATOM 7920 N N . ILE B 1 377 ? -4.863 -27.141 -2.729 1 92.56 377 ILE B N 1
ATOM 7921 C CA . ILE B 1 377 ? -4.395 -25.875 -3.277 1 92.56 377 ILE B CA 1
ATOM 7922 C C . ILE B 1 377 ? -3.01 -25.562 -2.723 1 92.56 377 ILE B C 1
ATOM 7924 O O . ILE B 1 377 ? -2.092 -25.234 -3.479 1 92.56 377 ILE B O 1
ATOM 7928 N N . ARG B 1 378 ? -2.809 -25.688 -1.454 1 90.38 378 ARG B N 1
ATOM 7929 C CA . ARG B 1 378 ? -1.532 -25.406 -0.808 1 90.38 378 ARG B CA 1
ATOM 7930 C C . ARG B 1 378 ? -0.429 -26.312 -1.339 1 90.38 378 ARG B C 1
ATOM 7932 O O . ARG B 1 378 ? 0.703 -25.875 -1.543 1 90.38 378 ARG B O 1
ATOM 7939 N N . GLU B 1 379 ? -0.797 -27.531 -1.5 1 92.69 379 GLU B N 1
ATOM 7940 C CA . GLU B 1 379 ? 0.163 -28.5 -2.008 1 92.69 379 GLU B CA 1
ATOM 7941 C C . GLU B 1 379 ? 0.632 -28.141 -3.414 1 92.69 379 GLU B C 1
ATOM 7943 O O . GLU B 1 379 ? 1.818 -28.25 -3.727 1 92.69 379 GLU B O 1
ATOM 7948 N N . PHE B 1 380 ? -0.236 -27.641 -4.207 1 93.12 380 PHE B N 1
ATOM 7949 C CA . PHE B 1 380 ? 0.079 -27.438 -5.613 1 93.12 380 PHE B CA 1
ATOM 7950 C C . PHE B 1 380 ? 0.528 -26 -5.867 1 93.12 380 PHE B C 1
ATOM 7952 O O . PHE B 1 380 ? 0.973 -25.672 -6.965 1 93.12 380 PHE B O 1
ATOM 7959 N N . GLU B 1 381 ? 0.419 -25.141 -4.898 1 86.69 381 GLU B N 1
ATOM 7960 C CA . GLU B 1 381 ? 0.957 -23.781 -5 1 86.69 381 GLU B CA 1
ATOM 7961 C C . GLU B 1 381 ? 2.48 -23.781 -4.898 1 86.69 381 GLU B C 1
ATOM 7963 O O . GLU B 1 381 ? 3.131 -22.797 -5.258 1 86.69 381 GLU B O 1
ATOM 7968 N N . SER B 1 382 ? 2.98 -24.875 -4.48 1 82.69 382 SER B N 1
ATOM 7969 C CA . SER B 1 382 ? 4.43 -25 -4.367 1 82.69 382 SER B CA 1
ATOM 7970 C C . SER B 1 382 ? 5.09 -25.047 -5.742 1 82.69 382 SER B C 1
ATOM 7972 O O . SER B 1 382 ? 4.41 -25.188 -6.758 1 82.69 382 SER B O 1
ATOM 7974 N N . ASN B 1 383 ? 6.371 -24.891 -5.816 1 79.94 383 ASN B N 1
ATOM 7975 C CA . ASN B 1 383 ? 7.133 -24.953 -7.062 1 79.94 383 ASN B CA 1
ATOM 7976 C C . ASN B 1 383 ? 7.602 -26.375 -7.371 1 79.94 383 ASN B C 1
ATOM 7978 O O . ASN B 1 383 ? 8.336 -26.594 -8.336 1 79.94 383 ASN B O 1
ATOM 7982 N N . GLN B 1 384 ? 7.078 -27.25 -6.66 1 85 384 GLN B N 1
ATOM 7983 C CA . GLN B 1 384 ? 7.508 -28.625 -6.84 1 85 384 GLN B CA 1
ATOM 7984 C C . GLN B 1 384 ? 6.812 -29.266 -8.039 1 85 384 GLN B C 1
ATOM 7986 O O . GLN B 1 384 ? 5.656 -28.953 -8.328 1 85 384 GLN B O 1
ATOM 7991 N N . PRO B 1 385 ? 7.582 -30.125 -8.672 1 89.19 385 PRO B N 1
ATOM 7992 C CA . PRO B 1 385 ? 6.926 -30.891 -9.727 1 89.19 385 PRO B CA 1
ATOM 7993 C C . PRO B 1 385 ? 5.902 -31.891 -9.188 1 89.19 385 PRO B C 1
ATOM 7995 O O . PRO B 1 385 ? 6.258 -32.781 -8.414 1 89.19 385 PRO B O 1
ATOM 7998 N N . ASN B 1 386 ? 4.656 -31.672 -9.516 1 92.31 386 ASN B N 1
ATOM 7999 C CA . ASN B 1 386 ? 3.633 -32.5 -8.875 1 92.31 386 ASN B CA 1
ATOM 8000 C C . ASN B 1 386 ? 2.525 -32.875 -9.852 1 92.31 386 ASN B C 1
ATOM 8002 O O . ASN B 1 386 ? 1.394 -33.125 -9.445 1 92.31 386 ASN B O 1
ATOM 8006 N N . LEU B 1 387 ? 2.834 -32.906 -11.117 1 95.5 387 LEU B N 1
ATOM 8007 C CA . LEU B 1 387 ? 1.816 -33.25 -12.102 1 95.5 387 LEU B CA 1
ATOM 8008 C C . LEU B 1 387 ? 1.269 -34.625 -11.859 1 95.5 387 LEU B C 1
ATOM 8010 O O . LEU B 1 387 ? 0.063 -34.875 -11.977 1 95.5 387 LEU B O 1
ATOM 8014 N N . SER B 1 388 ? 2.119 -35.562 -11.492 1 96 388 SER B N 1
ATOM 8015 C CA . SER B 1 388 ? 1.724 -36.969 -11.336 1 96 388 SER B CA 1
ATOM 8016 C C . SER B 1 388 ? 0.813 -37.156 -10.125 1 96 388 SER B C 1
ATOM 8018 O O . SER B 1 388 ? 0.182 -38.188 -9.977 1 96 388 SER B O 1
ATOM 8020 N N . LEU B 1 389 ? 0.732 -36.125 -9.281 1 96.12 389 LEU B N 1
ATOM 8021 C CA . LEU B 1 389 ? -0.076 -36.219 -8.07 1 96.12 389 LEU B CA 1
ATOM 8022 C C . LEU B 1 389 ? -1.499 -35.75 -8.32 1 96.12 389 LEU B C 1
ATOM 8024 O O . LEU B 1 389 ? -2.396 -36 -7.512 1 96.12 389 LEU B O 1
ATOM 8028 N N . VAL B 1 390 ? -1.711 -35.094 -9.445 1 97.25 390 VAL B N 1
ATOM 8029 C CA . VAL B 1 390 ? -2.973 -34.406 -9.711 1 97.25 390 VAL B CA 1
ATOM 8030 C C . VAL B 1 390 ? -4.121 -35.406 -9.672 1 97.25 390 VAL B C 1
ATOM 8032 O O . VAL B 1 390 ? -5.102 -35.219 -8.945 1 97.25 390 VAL B O 1
ATOM 8035 N N . TYR B 1 391 ? -3.99 -36.5 -10.406 1 97.38 391 TYR B N 1
ATOM 8036 C CA . TYR B 1 391 ? -5.059 -37.5 -10.484 1 97.38 391 TYR B CA 1
ATOM 8037 C C . TYR B 1 391 ? -5.352 -38.094 -9.117 1 97.38 391 TYR B C 1
ATOM 8039 O O . TYR B 1 391 ? -6.516 -38.219 -8.727 1 97.38 391 TYR B O 1
ATOM 8047 N N . ASN B 1 392 ? -4.352 -38.469 -8.445 1 96.88 392 ASN B N 1
ATOM 8048 C CA . ASN B 1 392 ? -4.496 -39.062 -7.125 1 96.88 392 ASN B CA 1
ATOM 8049 C C . ASN B 1 392 ? -5.184 -38.125 -6.145 1 96.88 392 ASN B C 1
ATOM 8051 O O . ASN B 1 392 ? -6.09 -38.531 -5.414 1 96.88 392 ASN B O 1
ATOM 8055 N N . ARG B 1 393 ? -4.75 -36.844 -6.078 1 97 393 ARG B N 1
ATOM 8056 C CA . ARG B 1 393 ? -5.305 -35.875 -5.133 1 97 393 ARG B CA 1
ATOM 8057 C C . ARG B 1 393 ? -6.758 -35.562 -5.465 1 97 393 ARG B C 1
ATOM 8059 O O . ARG B 1 393 ? -7.586 -35.438 -4.562 1 97 393 ARG B O 1
ATOM 8066 N N . PHE B 1 394 ? -7.055 -35.469 -6.766 1 96.94 394 PHE B N 1
ATOM 8067 C CA . PHE B 1 394 ? -8.43 -35.188 -7.156 1 96.94 394 PHE B CA 1
ATOM 8068 C C . PHE B 1 394 ? -9.344 -36.344 -6.816 1 96.94 394 PHE B C 1
ATOM 8070 O O . PHE B 1 394 ? -10.477 -36.156 -6.363 1 96.94 394 PHE B O 1
ATOM 8077 N N . THR B 1 395 ? -8.875 -37.562 -7.016 1 95.75 395 THR B N 1
ATOM 8078 C CA . THR B 1 395 ? -9.641 -38.75 -6.676 1 95.75 395 THR B CA 1
ATOM 8079 C C . THR B 1 395 ? -9.859 -38.844 -5.168 1 95.75 395 THR B C 1
ATOM 8081 O O . THR B 1 395 ? -10.961 -39.188 -4.719 1 95.75 395 THR B O 1
ATOM 8084 N N . LYS B 1 396 ? -8.852 -38.562 -4.438 1 95.88 396 LYS B N 1
ATOM 8085 C CA . LYS B 1 396 ? -8.977 -38.562 -2.982 1 95.88 396 LYS B CA 1
ATOM 8086 C C . LYS B 1 396 ? -10 -37.5 -2.529 1 95.88 396 LYS B C 1
ATOM 8088 O O . LYS B 1 396 ? -10.758 -37.75 -1.583 1 95.88 396 LYS B O 1
ATOM 8093 N N . LEU B 1 397 ? -9.961 -36.375 -3.197 1 97 397 LEU B N 1
ATOM 8094 C CA . LEU B 1 397 ? -10.93 -35.344 -2.896 1 97 397 LEU B CA 1
ATOM 8095 C C . LEU B 1 397 ? -12.359 -35.844 -3.111 1 97 397 LEU B C 1
ATOM 8097 O O . LEU B 1 397 ? -13.219 -35.656 -2.24 1 97 397 LEU B O 1
ATOM 8101 N N . LYS B 1 398 ? -12.594 -36.5 -4.203 1 95.62 398 LYS B N 1
ATOM 8102 C CA . LYS B 1 398 ? -13.914 -37.031 -4.504 1 95.62 398 LYS B CA 1
ATOM 8103 C C . LYS B 1 398 ? -14.336 -38.062 -3.463 1 95.62 398 LYS B C 1
ATOM 8105 O O . LYS B 1 398 ? -15.492 -38.094 -3.039 1 95.62 398 LYS B O 1
ATOM 8110 N N . ASN B 1 399 ? -13.414 -38.812 -3.062 1 94.94 399 ASN B N 1
ATOM 8111 C CA . ASN B 1 399 ? -13.703 -39.875 -2.076 1 94.94 399 ASN B CA 1
ATOM 8112 C C . ASN B 1 399 ? -14.062 -39.25 -0.722 1 94.94 399 ASN B C 1
ATOM 8114 O O . ASN B 1 399 ? -14.93 -39.781 -0.016 1 94.94 399 ASN B O 1
ATOM 8118 N N . GLU B 1 400 ? -13.367 -38.25 -0.384 1 94.75 400 GLU B N 1
ATOM 8119 C CA . GLU B 1 400 ? -13.688 -37.562 0.867 1 94.75 400 GLU B CA 1
ATOM 8120 C C . GLU B 1 400 ? -15.086 -36.969 0.826 1 94.75 400 GLU B C 1
ATOM 8122 O O . GLU B 1 400 ? -15.82 -37 1.818 1 94.75 400 GLU B O 1
ATOM 8127 N N . ILE B 1 401 ? -15.477 -36.438 -0.3 1 95.12 401 ILE B N 1
ATOM 8128 C CA . ILE B 1 401 ? -16.797 -35.812 -0.466 1 95.12 401 ILE B CA 1
ATOM 8129 C C . ILE B 1 401 ? -17.875 -36.906 -0.396 1 95.12 401 ILE B C 1
ATOM 8131 O O . ILE B 1 401 ? -18.953 -36.688 0.155 1 95.12 401 ILE B O 1
ATOM 8135 N N . LYS B 1 402 ? -17.578 -38.062 -0.859 1 94.38 402 LYS B N 1
ATOM 8136 C CA . LYS B 1 402 ? -18.516 -39.156 -0.854 1 94.38 402 LYS B CA 1
ATOM 8137 C C . LYS B 1 402 ? -18.859 -39.594 0.57 1 94.38 402 LYS B C 1
ATOM 8139 O O . LYS B 1 402 ? -19.891 -40.219 0.809 1 94.38 402 LYS B O 1
ATOM 8144 N N . GLN B 1 403 ? -18.016 -39.188 1.513 1 92.38 403 GLN B N 1
ATOM 8145 C CA . GLN B 1 403 ? -18.203 -39.625 2.9 1 92.38 403 GLN B CA 1
ATOM 8146 C C . GLN B 1 403 ? -19.062 -38.594 3.66 1 92.38 403 GLN B C 1
ATOM 8148 O O . GLN B 1 403 ? -19.391 -38.812 4.824 1 92.38 403 GLN B O 1
ATOM 8153 N N . LEU B 1 404 ? -19.453 -37.625 2.957 1 90.69 404 LEU B N 1
ATOM 8154 C CA . LEU B 1 404 ? -20.297 -36.625 3.625 1 90.69 404 LEU B CA 1
ATOM 8155 C C . LEU B 1 404 ? -21.641 -37.219 4 1 90.69 404 LEU B C 1
ATOM 8157 O O . LEU B 1 404 ? -22.219 -38 3.244 1 90.69 404 LEU B O 1
ATOM 8161 N N . THR B 1 405 ? -22.188 -36.781 5.211 1 87.69 405 THR B N 1
ATOM 8162 C CA . THR B 1 405 ? -23.438 -37.312 5.734 1 87.69 405 THR B CA 1
ATOM 8163 C C . THR B 1 405 ? -24.625 -36.656 5.023 1 87.69 405 THR B C 1
ATOM 8165 O O . THR B 1 405 ? -25.625 -37.344 4.754 1 87.69 405 THR B O 1
ATOM 8168 N N . ASN B 1 406 ? -24.5 -35.406 4.734 1 87.62 406 ASN B N 1
ATOM 8169 C CA . ASN B 1 406 ? -25.562 -34.719 4.012 1 87.62 406 ASN B CA 1
ATOM 8170 C C . ASN B 1 406 ? -25.594 -35.125 2.543 1 87.62 406 ASN B C 1
ATOM 8172 O O . ASN B 1 406 ? -24.828 -34.594 1.729 1 87.62 406 ASN B O 1
ATOM 8176 N N . THR B 1 407 ? -26.562 -35.906 2.133 1 89.12 407 THR B N 1
ATOM 8177 C CA . THR B 1 407 ? -26.609 -36.531 0.821 1 89.12 407 THR B CA 1
ATOM 8178 C C . THR B 1 407 ? -26.859 -35.5 -0.273 1 89.12 407 THR B C 1
ATOM 8180 O O . THR B 1 407 ? -26.281 -35.594 -1.359 1 89.12 407 THR B O 1
ATOM 8183 N N . SER B 1 408 ? -27.703 -34.594 0.049 1 89 408 SER B N 1
ATOM 8184 C CA . SER B 1 408 ? -28 -33.562 -0.956 1 89 408 SER B CA 1
ATOM 8185 C C . SER B 1 408 ? -26.781 -32.719 -1.277 1 89 408 SER B C 1
ATOM 8187 O O . SER B 1 408 ? -26.469 -32.5 -2.447 1 89 408 SER B O 1
ATOM 8189 N N . LEU B 1 409 ? -26.141 -32.375 -0.292 1 91.12 409 LEU B N 1
ATOM 8190 C CA . LEU B 1 409 ? -24.922 -31.578 -0.47 1 91.12 409 LEU B CA 1
ATOM 8191 C C . LEU B 1 409 ? -23.844 -32.406 -1.15 1 91.12 409 LEU B C 1
ATOM 8193 O O . LEU B 1 409 ? -23.125 -31.891 -2.016 1 91.12 409 LEU B O 1
ATOM 8197 N N . LYS B 1 410 ? -23.781 -33.594 -0.789 1 94.25 410 LYS B N 1
ATOM 8198 C CA . LYS B 1 410 ? -22.812 -34.531 -1.359 1 94.25 410 LYS B CA 1
ATOM 8199 C C . LYS B 1 410 ? -22.984 -34.656 -2.873 1 94.25 410 LYS B C 1
ATOM 8201 O O . LYS B 1 410 ? -22.016 -34.5 -3.621 1 94.25 410 LYS B O 1
ATOM 8206 N N . ASP B 1 411 ? -24.172 -34.844 -3.299 1 95.62 411 ASP B N 1
ATOM 8207 C CA . ASP B 1 411 ? -24.438 -35.062 -4.719 1 95.62 411 ASP B CA 1
ATOM 8208 C C . ASP B 1 411 ? -24.141 -33.781 -5.523 1 95.62 411 ASP B C 1
ATOM 8210 O O . ASP B 1 411 ? -23.578 -33.844 -6.613 1 95.62 411 ASP B O 1
ATOM 8214 N N . ILE B 1 412 ? -24.5 -32.719 -4.969 1 96 412 ILE B N 1
ATOM 8215 C CA . ILE B 1 412 ? -24.297 -31.438 -5.664 1 96 412 ILE B CA 1
ATOM 8216 C C . ILE B 1 412 ? -22.812 -31.172 -5.809 1 96 412 ILE B C 1
ATOM 8218 O O . ILE B 1 412 ? -22.344 -30.75 -6.875 1 96 412 ILE B O 1
ATOM 8222 N N . ILE B 1 413 ? -22.047 -31.406 -4.789 1 96.88 413 ILE B N 1
ATOM 8223 C CA . ILE B 1 413 ? -20.609 -31.125 -4.809 1 96.88 413 ILE B CA 1
ATOM 8224 C C . ILE B 1 413 ? -19.906 -32.094 -5.734 1 96.88 413 ILE B C 1
ATOM 8226 O O . ILE B 1 413 ? -18.984 -31.734 -6.465 1 96.88 413 ILE B O 1
ATOM 8230 N N . LEU B 1 414 ? -20.328 -33.312 -5.715 1 97.12 414 LEU B N 1
ATOM 8231 C CA . LEU B 1 414 ? -19.734 -34.312 -6.605 1 97.12 414 LEU B CA 1
ATOM 8232 C C . LEU B 1 414 ? -19.984 -33.969 -8.07 1 97.12 414 LEU B C 1
ATOM 8234 O O . LEU B 1 414 ? -19.125 -34.188 -8.922 1 97.12 414 LEU B O 1
ATOM 8238 N N . ASP B 1 415 ? -21.125 -33.438 -8.312 1 97.06 415 ASP B N 1
ATOM 8239 C CA . ASP B 1 415 ? -21.422 -33 -9.664 1 97.06 415 ASP B CA 1
ATOM 8240 C C . ASP B 1 415 ? -20.5 -31.844 -10.078 1 97.06 415 ASP B C 1
ATOM 8242 O O . ASP B 1 415 ? -20.016 -31.812 -11.219 1 97.06 415 ASP B O 1
ATOM 8246 N N . LYS B 1 416 ? -20.297 -30.984 -9.18 1 97 416 LYS B N 1
ATOM 8247 C CA . LYS B 1 416 ? -19.391 -29.891 -9.461 1 97 416 LYS B CA 1
ATOM 8248 C C . LYS B 1 416 ? -17.969 -30.391 -9.68 1 97 416 LYS B C 1
ATOM 8250 O O . LYS B 1 416 ? -17.203 -29.812 -10.469 1 97 416 LYS B O 1
ATOM 8255 N N . CYS B 1 417 ? -17.578 -31.391 -8.969 1 97.12 417 CYS B N 1
ATOM 8256 C CA . CYS B 1 417 ? -16.266 -32 -9.141 1 97.12 417 CYS B CA 1
ATOM 8257 C C . CYS B 1 417 ? -16.141 -32.625 -10.531 1 97.12 417 CYS B C 1
ATOM 8259 O O . CYS B 1 417 ? -15.117 -32.469 -11.195 1 97.12 417 CYS B O 1
ATOM 8261 N N . THR B 1 418 ? -17.156 -33.312 -10.883 1 96.19 418 THR B N 1
ATOM 8262 C CA . THR B 1 418 ? -17.141 -33.969 -12.18 1 96.19 418 THR B CA 1
ATOM 8263 C C . THR B 1 418 ? -17.062 -32.969 -13.32 1 96.19 418 THR B C 1
ATOM 8265 O O . THR B 1 418 ? -16.281 -33.125 -14.25 1 96.19 418 THR B O 1
ATOM 8268 N N . LEU B 1 419 ? -17.828 -31.969 -13.195 1 96.12 419 LEU B N 1
ATOM 8269 C CA . LEU B 1 419 ? -17.828 -30.922 -14.211 1 96.12 419 LEU B CA 1
ATOM 8270 C C . LEU B 1 419 ? -16.453 -30.234 -14.273 1 96.12 419 LEU B C 1
ATOM 8272 O O . LEU B 1 419 ? -15.953 -29.969 -15.367 1 96.12 419 LEU B O 1
ATOM 8276 N N . ARG B 1 420 ? -15.867 -29.938 -13.133 1 96 420 ARG B N 1
ATOM 8277 C CA . ARG B 1 420 ? -14.555 -29.297 -13.086 1 96 420 ARG B CA 1
ATOM 8278 C C . ARG B 1 420 ? -13.477 -30.203 -13.672 1 96 420 ARG B C 1
ATOM 8280 O O . ARG B 1 420 ? -12.586 -29.719 -14.383 1 96 420 ARG B O 1
ATOM 8287 N N . TRP B 1 421 ? -13.539 -31.453 -13.406 1 95.88 421 TRP B N 1
ATOM 8288 C CA . TRP B 1 421 ? -12.586 -32.406 -13.953 1 95.88 421 TRP B CA 1
ATOM 8289 C C . TRP B 1 421 ? -12.633 -32.438 -15.477 1 95.88 421 TRP B C 1
ATOM 8291 O O . TRP B 1 421 ? -11.594 -32.438 -16.141 1 95.88 421 TRP B O 1
ATOM 8301 N N . GLU B 1 422 ? -13.797 -32.406 -16 1 94.88 422 GLU B N 1
ATOM 8302 C CA . GLU B 1 422 ? -13.969 -32.406 -17.453 1 94.88 422 GLU B CA 1
ATOM 8303 C C . GLU B 1 422 ? -13.352 -31.156 -18.094 1 94.88 422 GLU B C 1
ATOM 8305 O O . GLU B 1 422 ? -12.758 -31.234 -19.156 1 94.88 422 GLU B O 1
ATOM 8310 N N . LYS B 1 423 ? -13.484 -30.109 -17.453 1 92.75 423 LYS B N 1
ATOM 8311 C CA . LYS B 1 423 ? -12.977 -28.844 -17.984 1 92.75 423 LYS B CA 1
ATOM 8312 C C . LYS B 1 423 ? -11.461 -28.766 -17.875 1 92.75 423 LYS B C 1
ATOM 8314 O O . LYS B 1 423 ? -10.797 -28.172 -18.719 1 92.75 423 LYS B O 1
ATOM 8319 N N . MET B 1 424 ? -10.914 -29.375 -16.844 1 93.31 424 MET B N 1
ATOM 8320 C CA . MET B 1 424 ? -9.484 -29.203 -16.594 1 93.31 424 MET B CA 1
ATOM 8321 C C . MET B 1 424 ? -8.688 -30.375 -17.141 1 93.31 424 MET B C 1
ATOM 8323 O O . MET B 1 424 ? -7.461 -30.328 -17.234 1 93.31 424 MET B O 1
ATOM 8327 N N . TYR B 1 425 ? -9.312 -31.375 -17.547 1 94.25 425 TYR B N 1
ATOM 8328 C CA . TYR B 1 425 ? -8.664 -32.625 -17.938 1 94.25 425 TYR B CA 1
ATOM 8329 C C . TYR B 1 425 ? -7.676 -32.406 -19.062 1 94.25 425 TYR B C 1
ATOM 8331 O O . TYR B 1 425 ? -7.949 -31.656 -20 1 94.25 425 TYR B O 1
ATOM 8339 N N . HIS B 1 426 ? -6.582 -32.969 -18.953 1 94.88 426 HIS B N 1
ATOM 8340 C CA . HIS B 1 426 ? -5.539 -33.125 -19.969 1 94.88 426 HIS B CA 1
ATOM 8341 C C . HIS B 1 426 ? -4.906 -34.5 -19.922 1 94.88 426 HIS B C 1
ATOM 8343 O O . HIS B 1 426 ? -4.641 -35.031 -18.844 1 94.88 426 HIS B O 1
ATOM 8349 N N . PRO B 1 427 ? -4.656 -35.156 -21.047 1 95.81 427 PRO B N 1
ATOM 8350 C CA . PRO B 1 427 ? -4.113 -36.5 -21.047 1 95.81 427 PRO B CA 1
ATOM 8351 C C . PRO B 1 427 ? -2.799 -36.625 -20.281 1 95.81 427 PRO B C 1
ATOM 8353 O O . PRO B 1 427 ? -2.514 -37.656 -19.688 1 95.81 427 PRO B O 1
ATOM 8356 N N . ALA B 1 428 ? -2.062 -35.594 -20.266 1 96.69 428 ALA B N 1
ATOM 8357 C CA . ALA B 1 428 ? -0.773 -35.594 -19.578 1 96.69 428 ALA B CA 1
ATOM 8358 C C . ALA B 1 428 ? -0.944 -35.906 -18.094 1 96.69 428 ALA B C 1
ATOM 8360 O O . ALA B 1 428 ? -0.039 -36.469 -17.453 1 96.69 428 ALA B O 1
ATOM 8361 N N . ILE B 1 429 ? -2.094 -35.594 -17.516 1 97 429 ILE B N 1
ATOM 8362 C CA . ILE B 1 429 ? -2.363 -35.812 -16.094 1 97 429 ILE B CA 1
ATOM 8363 C C . ILE B 1 429 ? -2.402 -37.312 -15.812 1 97 429 ILE B C 1
ATOM 8365 O O . ILE B 1 429 ? -1.717 -37.812 -14.906 1 97 429 ILE B O 1
ATOM 8369 N N . VAL B 1 430 ? -3.111 -38.031 -16.625 1 97.12 430 VAL B N 1
ATOM 8370 C CA . VAL B 1 430 ? -3.301 -39.438 -16.438 1 97.12 430 VAL B CA 1
ATOM 8371 C C . VAL B 1 430 ? -2.016 -40.188 -16.797 1 97.12 430 VAL B C 1
ATOM 8373 O O . VAL B 1 430 ? -1.642 -41.156 -16.125 1 97.12 430 VAL B O 1
ATOM 8376 N N . ILE B 1 431 ? -1.363 -39.719 -17.828 1 97.75 431 ILE B N 1
ATOM 8377 C CA . ILE B 1 431 ? -0.112 -40.344 -18.25 1 97.75 431 ILE B CA 1
ATOM 8378 C C . ILE B 1 431 ? 0.927 -40.219 -17.141 1 97.75 431 ILE B C 1
ATOM 8380 O O . ILE B 1 431 ? 1.638 -41.188 -16.828 1 97.75 431 ILE B O 1
ATOM 8384 N N . ALA B 1 432 ? 0.994 -39.031 -16.562 1 97.62 432 ALA B N 1
ATOM 8385 C CA . ALA B 1 432 ? 1.938 -38.812 -15.469 1 97.62 432 ALA B CA 1
ATOM 8386 C C . ALA B 1 432 ? 1.643 -39.719 -14.281 1 97.62 432 ALA B C 1
ATOM 8388 O O . ALA B 1 432 ? 2.562 -40.25 -13.664 1 97.62 432 ALA B O 1
ATOM 8389 N N . TYR B 1 433 ? 0.388 -39.812 -13.953 1 97.56 433 TYR B N 1
ATOM 8390 C CA . TYR B 1 433 ? -0.032 -40.719 -12.875 1 97.56 433 TYR B CA 1
ATOM 8391 C C . TYR B 1 433 ? 0.356 -42.156 -13.172 1 97.56 433 TYR B C 1
ATOM 8393 O O . TYR B 1 433 ? 0.827 -42.875 -12.289 1 97.56 433 TYR B O 1
ATOM 8401 N N . TYR B 1 434 ? 0.192 -42.531 -14.414 1 97.81 434 TYR B N 1
ATOM 8402 C CA . TYR B 1 434 ? 0.493 -43.875 -14.867 1 97.81 434 TYR B CA 1
ATOM 8403 C C . TYR B 1 434 ? 1.99 -44.156 -14.812 1 97.81 434 TYR B C 1
ATOM 8405 O O . TYR B 1 434 ? 2.414 -45.25 -14.391 1 97.81 434 TYR B O 1
ATOM 8413 N N . LEU B 1 435 ? 2.791 -43.219 -15.188 1 97.69 435 LEU B N 1
ATOM 8414 C CA . LEU B 1 435 ? 4.234 -43.406 -15.312 1 97.69 435 LEU B CA 1
ATOM 8415 C C . LEU B 1 435 ? 4.93 -43.188 -13.977 1 97.69 435 LEU B C 1
ATOM 8417 O O . LEU B 1 435 ? 6.125 -43.469 -13.836 1 97.69 435 LEU B O 1
ATOM 8421 N N . ASP B 1 436 ? 4.195 -42.594 -13.031 1 97.38 436 ASP B N 1
ATOM 8422 C CA . ASP B 1 436 ? 4.738 -42.5 -11.68 1 97.38 436 ASP B CA 1
ATOM 8423 C C . ASP B 1 436 ? 4.809 -43.875 -11.023 1 97.38 436 ASP B C 1
ATOM 8425 O O . ASP B 1 436 ? 3.775 -44.5 -10.742 1 97.38 436 ASP B O 1
ATOM 8429 N N . PRO B 1 437 ? 5.988 -44.312 -10.758 1 96.31 437 PRO B N 1
ATOM 8430 C CA . PRO B 1 437 ? 6.117 -45.688 -10.25 1 96.31 437 PRO B CA 1
ATOM 8431 C C . PRO B 1 437 ? 5.43 -45.875 -8.898 1 96.31 437 PRO B C 1
ATOM 8433 O O . PRO B 1 437 ? 5.121 -47.031 -8.523 1 96.31 437 PRO B O 1
ATOM 8436 N N . ARG B 1 438 ? 5.172 -44.844 -8.148 1 93.62 438 ARG B N 1
ATOM 8437 C CA . ARG B 1 438 ? 4.508 -44.969 -6.859 1 93.62 438 ARG B CA 1
ATOM 8438 C C . ARG B 1 438 ? 3.059 -45.406 -7.023 1 93.62 438 ARG B C 1
ATOM 8440 O O . ARG B 1 438 ? 2.482 -46 -6.121 1 93.62 438 ARG B O 1
ATOM 8447 N N . TYR B 1 439 ? 2.557 -45.156 -8.266 1 95.38 439 TYR B N 1
ATOM 8448 C CA . TYR B 1 439 ? 1.146 -45.438 -8.508 1 95.38 439 TYR B CA 1
ATOM 8449 C C . TYR B 1 439 ? 0.982 -46.5 -9.578 1 95.38 439 TYR B C 1
ATOM 8451 O O . TYR B 1 439 ? 0.188 -47.438 -9.422 1 95.38 439 TYR B O 1
ATOM 8459 N N . HIS B 1 440 ? 1.753 -46.344 -10.68 1 95.69 440 HIS B N 1
ATOM 8460 C CA . HIS B 1 440 ? 1.722 -47.312 -11.766 1 95.69 440 HIS B CA 1
ATOM 8461 C C . HIS B 1 440 ? 0.299 -47.531 -12.281 1 95.69 440 HIS B C 1
ATOM 8463 O O . HIS B 1 440 ? -0.119 -48.656 -12.516 1 95.69 440 HIS B O 1
ATOM 8469 N N . GLY B 1 441 ? -0.534 -46.531 -12.148 1 93.12 441 GLY B N 1
ATOM 8470 C CA . GLY B 1 441 ? -1.887 -46.531 -12.68 1 93.12 441 GLY B CA 1
ATOM 8471 C C . GLY B 1 441 ? -2.871 -47.312 -11.828 1 93.12 441 GLY B C 1
ATOM 8472 O O . GLY B 1 441 ? -3.955 -47.656 -12.297 1 93.12 441 GLY B O 1
ATOM 8473 N N . GLN B 1 442 ? -2.609 -47.719 -10.68 1 89.94 442 GLN B N 1
ATOM 8474 C CA . GLN B 1 442 ? -3.4 -48.625 -9.836 1 89.94 442 GLN B CA 1
ATOM 8475 C C . GLN B 1 442 ? -4.82 -48.094 -9.664 1 89.94 442 GLN B C 1
ATOM 8477 O O . GLN B 1 442 ? -5.773 -48.875 -9.586 1 89.94 442 GLN B O 1
ATOM 8482 N N . ASN B 1 443 ? -5.137 -46.844 -9.656 1 89.69 443 ASN B N 1
ATOM 8483 C CA . ASN B 1 443 ? -6.465 -46.312 -9.367 1 89.69 443 ASN B CA 1
ATOM 8484 C C . ASN B 1 443 ? -7.078 -45.625 -10.594 1 89.69 443 ASN B C 1
ATOM 8486 O O . ASN B 1 443 ? -8.055 -44.906 -10.477 1 89.69 443 ASN B O 1
ATOM 8490 N N . LEU B 1 444 ? -6.527 -46.031 -11.734 1 94.75 444 LEU B N 1
ATOM 8491 C CA . LEU B 1 444 ? -7.129 -45.469 -12.945 1 94.75 444 LEU B CA 1
ATOM 8492 C C . LEU B 1 444 ? -8.438 -46.188 -13.281 1 94.75 444 LEU B C 1
ATOM 8494 O O . LEU B 1 444 ? -8.516 -47.438 -13.188 1 94.75 444 LEU B O 1
ATOM 8498 N N . THR B 1 445 ? -9.414 -45.5 -13.586 1 92.19 445 THR B N 1
ATOM 8499 C CA . THR B 1 445 ? -10.719 -46.062 -13.914 1 92.19 445 THR B CA 1
ATOM 8500 C C . THR B 1 445 ? -10.719 -46.625 -15.344 1 92.19 445 THR B C 1
ATOM 8502 O O . THR B 1 445 ? -9.789 -46.344 -16.109 1 92.19 445 THR B O 1
ATOM 8505 N N . ASP B 1 446 ? -11.758 -47.25 -15.68 1 91.62 446 ASP B N 1
ATOM 8506 C CA . ASP B 1 446 ? -11.906 -47.844 -17 1 91.62 446 ASP B CA 1
ATOM 8507 C C . ASP B 1 446 ? -12.031 -46.781 -18.094 1 91.62 446 ASP B C 1
ATOM 8509 O O . ASP B 1 446 ? -11.906 -47.094 -19.281 1 91.62 446 ASP B O 1
ATOM 8513 N N . GLU B 1 447 ? -12.164 -45.656 -17.609 1 92.25 447 GLU B N 1
ATOM 8514 C CA . GLU B 1 447 ? -12.242 -44.562 -18.562 1 92.25 447 GLU B CA 1
ATOM 8515 C C . GLU B 1 447 ? -10.898 -44.312 -19.234 1 92.25 447 GLU B C 1
ATOM 8517 O O . GLU B 1 447 ? -10.828 -43.688 -20.297 1 92.25 447 GLU B O 1
ATOM 8522 N N . TYR B 1 448 ? -9.812 -44.844 -18.641 1 95.38 448 TYR B N 1
ATOM 8523 C CA . TYR B 1 448 ? -8.477 -44.625 -19.156 1 95.38 448 TYR B CA 1
ATOM 8524 C C . TYR B 1 448 ? -7.746 -45.938 -19.406 1 95.38 448 TYR B C 1
ATOM 8526 O O . TYR B 1 448 ? -6.738 -46.219 -18.766 1 95.38 448 TYR B O 1
ATOM 8534 N N . PRO B 1 449 ? -8.125 -46.625 -20.453 1 94.81 449 PRO B N 1
ATOM 8535 C CA . PRO B 1 449 ? -7.461 -47.906 -20.75 1 94.81 449 PRO B CA 1
ATOM 8536 C C . PRO B 1 449 ? -6.023 -47.719 -21.234 1 94.81 449 PRO B C 1
ATOM 8538 O O . PRO B 1 449 ? -5.656 -46.625 -21.672 1 94.81 449 PRO B O 1
ATOM 8541 N N . PHE B 1 450 ? -5.242 -48.75 -21.188 1 94.5 450 PHE B N 1
ATOM 8542 C CA . PHE B 1 450 ? -3.836 -48.719 -21.578 1 94.5 450 PHE B CA 1
ATOM 8543 C C . PHE B 1 450 ? -3.686 -48.281 -23.031 1 94.5 450 PHE B C 1
ATOM 8545 O O . PHE B 1 450 ? -2.742 -47.562 -23.359 1 94.5 450 PHE B O 1
ATOM 8552 N N . SER B 1 451 ? -4.586 -48.719 -23.859 1 94.12 451 SER B N 1
ATOM 8553 C CA . SER B 1 451 ? -4.535 -48.375 -25.266 1 94.12 451 SER B CA 1
ATOM 8554 C C . SER B 1 451 ? -4.609 -46.844 -25.453 1 94.12 451 SER B C 1
ATOM 8556 O O . SER B 1 451 ? -3.902 -46.281 -26.281 1 94.12 451 SER B O 1
ATOM 8558 N N . MET B 1 452 ? -5.457 -46.25 -24.641 1 95 452 MET B N 1
ATOM 8559 C CA . MET B 1 452 ? -5.59 -44.812 -24.688 1 95 452 MET B CA 1
ATOM 8560 C C . MET B 1 452 ? -4.312 -44.125 -24.219 1 95 452 MET B C 1
ATOM 8562 O O . MET B 1 452 ? -3.857 -43.156 -24.828 1 95 452 MET B O 1
ATOM 8566 N N . ILE B 1 453 ? -3.73 -44.562 -23.156 1 95.44 453 ILE B N 1
ATOM 8567 C CA . ILE B 1 453 ? -2.504 -44.031 -22.578 1 95.44 453 ILE B CA 1
ATOM 8568 C C . ILE B 1 453 ? -1.373 -44.125 -23.609 1 95.44 453 ILE B C 1
ATOM 8570 O O . ILE B 1 453 ? -0.637 -43.156 -23.828 1 95.44 453 ILE B O 1
ATOM 8574 N N . ALA B 1 454 ? -1.249 -45.281 -24.25 1 95.12 454 ALA B N 1
ATOM 8575 C CA . ALA B 1 454 ? -0.211 -45.5 -25.25 1 95.12 454 ALA B CA 1
ATOM 8576 C C . ALA B 1 454 ? -0.389 -44.562 -26.438 1 95.12 454 ALA B C 1
ATOM 8578 O O . ALA B 1 454 ? 0.582 -43.969 -26.922 1 95.12 454 ALA B O 1
ATOM 8579 N N . GLU B 1 455 ? -1.628 -44.438 -26.828 1 94.88 455 GLU B N 1
ATOM 8580 C CA . GLU B 1 455 ? -1.93 -43.594 -27.969 1 94.88 455 GLU B CA 1
ATOM 8581 C C . GLU B 1 455 ? -1.625 -42.125 -27.656 1 94.88 455 GLU B C 1
ATOM 8583 O O . GLU B 1 455 ? -0.989 -41.438 -28.453 1 94.88 455 GLU B O 1
ATOM 8588 N N . GLU B 1 456 ? -2.117 -41.688 -26.531 1 94.94 456 GLU B N 1
ATOM 8589 C CA . GLU B 1 456 ? -1.918 -40.281 -26.141 1 94.94 456 GLU B CA 1
ATOM 8590 C C . GLU B 1 456 ? -0.441 -39.969 -25.906 1 94.94 456 GLU B C 1
ATOM 8592 O O . GLU B 1 456 ? 0.034 -38.906 -26.234 1 94.94 456 GLU B O 1
ATOM 8597 N N . THR B 1 457 ? 0.283 -40.875 -25.297 1 95.81 457 THR B N 1
ATOM 8598 C CA . THR B 1 457 ? 1.708 -40.719 -25.047 1 95.81 457 THR B CA 1
ATOM 8599 C C . THR B 1 457 ? 2.473 -40.531 -26.359 1 95.81 457 THR B C 1
ATOM 8601 O O . THR B 1 457 ? 3.408 -39.75 -26.438 1 95.81 457 THR B O 1
ATOM 8604 N N . SER B 1 458 ? 2.094 -41.312 -27.344 1 93.94 458 SER B N 1
ATOM 8605 C CA . SER B 1 458 ? 2.775 -41.312 -28.625 1 93.94 458 SER B CA 1
ATOM 8606 C C . SER B 1 458 ? 2.652 -39.938 -29.312 1 93.94 458 SER B C 1
ATOM 8608 O O . SER B 1 458 ? 3.492 -39.594 -30.141 1 93.94 458 SER B O 1
ATOM 8610 N N . LYS B 1 459 ? 1.651 -39.188 -28.938 1 91.25 459 LYS B N 1
ATOM 8611 C CA . LYS B 1 459 ? 1.43 -37.875 -29.547 1 91.25 459 LYS B CA 1
ATOM 8612 C C . LYS B 1 459 ? 2.471 -36.875 -29.062 1 91.25 459 LYS B C 1
ATOM 8614 O O . LYS B 1 459 ? 2.703 -35.844 -29.719 1 91.25 459 LYS B O 1
ATOM 8619 N N . PHE B 1 460 ? 3.1 -37.188 -27.906 1 91.56 460 PHE B N 1
ATOM 8620 C CA . PHE B 1 460 ? 4.043 -36.25 -27.312 1 91.56 460 PHE B CA 1
ATOM 8621 C C . PHE B 1 460 ? 5.473 -36.562 -27.719 1 91.56 460 PHE B C 1
ATOM 8623 O O . PHE B 1 460 ? 6.418 -35.875 -27.328 1 91.56 460 PHE B O 1
ATOM 8630 N N . VAL B 1 461 ? 5.605 -37.656 -28.484 1 90.44 461 VAL B N 1
ATOM 8631 C CA . VAL B 1 461 ? 6.93 -38.094 -28.922 1 90.44 461 VAL B CA 1
ATOM 8632 C C . VAL B 1 461 ? 7 -38.062 -30.453 1 90.44 461 VAL B C 1
ATOM 8634 O O . VAL B 1 461 ? 5.973 -38.094 -31.125 1 90.44 461 VAL B O 1
ATOM 8637 N N . ASN B 1 462 ? 8.195 -37.969 -30.953 1 89 462 ASN B N 1
ATOM 8638 C CA . ASN B 1 462 ? 8.383 -38 -32.406 1 89 462 ASN B CA 1
ATOM 8639 C C . ASN B 1 462 ? 7.848 -39.281 -33 1 89 462 ASN B C 1
ATOM 8641 O O . ASN B 1 462 ? 8.047 -40.375 -32.469 1 89 462 ASN B O 1
ATOM 8645 N N . GLN B 1 463 ? 7.281 -39.156 -34.156 1 87.44 463 GLN B N 1
ATOM 8646 C CA . GLN B 1 463 ? 6.602 -40.25 -34.812 1 87.44 463 GLN B CA 1
ATOM 8647 C C . GLN B 1 463 ? 7.566 -41.406 -35.094 1 87.44 463 GLN B C 1
ATOM 8649 O O . GLN B 1 463 ? 7.18 -42.594 -35.031 1 87.44 463 GLN B O 1
ATOM 8654 N N . ASP B 1 464 ? 8.805 -41.031 -35.25 1 91.94 464 ASP B N 1
ATOM 8655 C CA . ASP B 1 464 ? 9.805 -42.031 -35.594 1 91.94 464 ASP B CA 1
ATOM 8656 C C . ASP B 1 464 ? 10.117 -42.906 -34.375 1 91.94 464 ASP B C 1
ATOM 8658 O O . ASP B 1 464 ? 10.609 -44.031 -34.531 1 91.94 464 ASP B O 1
ATOM 8662 N N . LEU B 1 465 ? 9.727 -42.438 -33.25 1 93.19 465 LEU B N 1
ATOM 8663 C CA . LEU B 1 465 ? 10.078 -43.125 -32.031 1 93.19 465 LEU B CA 1
ATOM 8664 C C . LEU B 1 465 ? 8.859 -43.812 -31.438 1 93.19 465 LEU B C 1
ATOM 8666 O O . LEU B 1 465 ? 8.953 -44.438 -30.375 1 93.19 465 LEU B O 1
ATOM 8670 N N . SER B 1 466 ? 7.734 -43.719 -32.062 1 92 466 SER B N 1
ATOM 8671 C CA . SER B 1 466 ? 6.465 -44.219 -31.516 1 92 466 SER B CA 1
ATOM 8672 C C . SER B 1 466 ? 6.5 -45.719 -31.266 1 92 466 SER B C 1
ATOM 8674 O O . SER B 1 466 ? 5.973 -46.188 -30.266 1 92 466 SER B O 1
ATOM 8676 N N . GLY B 1 467 ? 7.035 -46.438 -32.188 1 92.94 467 GLY B N 1
ATOM 8677 C CA . GLY B 1 467 ? 7.129 -47.875 -32.031 1 92.94 467 GLY B CA 1
ATOM 8678 C C . GLY B 1 467 ? 7.953 -48.281 -30.828 1 92.94 467 GLY B C 1
ATOM 8679 O O . GLY B 1 467 ? 7.543 -49.156 -30.062 1 92.94 467 GLY B O 1
ATOM 8680 N N . GLN B 1 468 ? 9.055 -47.688 -30.766 1 95.62 468 GLN B N 1
ATOM 8681 C CA . GLN B 1 468 ? 9.93 -47.969 -29.641 1 95.62 468 GLN B CA 1
ATOM 8682 C C . GLN B 1 468 ? 9.266 -47.562 -28.312 1 95.62 468 GLN B C 1
ATOM 8684 O O . GLN B 1 468 ? 9.391 -48.281 -27.312 1 95.62 468 GLN B O 1
ATOM 8689 N N . LEU B 1 469 ? 8.594 -46.5 -28.328 1 96.38 469 LEU B N 1
ATOM 8690 C CA . LEU B 1 469 ? 7.898 -46.031 -27.141 1 96.38 469 LEU B CA 1
ATOM 8691 C C . LEU B 1 469 ? 6.875 -47.062 -26.656 1 96.38 469 LEU B C 1
ATOM 8693 O O . LEU B 1 469 ? 6.801 -47.344 -25.469 1 96.38 469 LEU B O 1
ATOM 8697 N N . VAL B 1 470 ? 6.129 -47.562 -27.562 1 95.56 470 VAL B N 1
ATOM 8698 C CA . VAL B 1 470 ? 5.074 -48.5 -27.219 1 95.56 470 VAL B CA 1
ATOM 8699 C C . VAL B 1 470 ? 5.695 -49.781 -26.625 1 95.56 470 VAL B C 1
ATOM 8701 O O . VAL B 1 470 ? 5.18 -50.344 -25.656 1 95.56 470 VAL B O 1
ATOM 8704 N N . LYS B 1 471 ? 6.785 -50.188 -27.203 1 96.56 471 LYS B N 1
ATOM 8705 C CA . LYS B 1 471 ? 7.492 -51.344 -26.688 1 96.56 471 LYS B CA 1
ATOM 8706 C C . LYS B 1 471 ? 7.938 -51.125 -25.25 1 96.56 471 LYS B C 1
ATOM 8708 O O . LYS B 1 471 ? 7.727 -52 -24.391 1 96.56 471 LYS B O 1
ATOM 8713 N N . GLU B 1 472 ? 8.5 -50.031 -25.078 1 97.56 472 GLU B N 1
ATOM 8714 C CA . GLU B 1 472 ? 9 -49.688 -23.75 1 97.56 472 GLU B CA 1
ATOM 8715 C C . GLU B 1 472 ? 7.859 -49.531 -22.75 1 97.56 472 GLU B C 1
ATOM 8717 O O . GLU B 1 472 ? 7.988 -49.875 -21.594 1 97.56 472 GLU B O 1
ATOM 8722 N N . LEU B 1 473 ? 6.734 -49 -23.234 1 97.38 473 LEU B N 1
ATOM 8723 C CA . LEU B 1 473 ? 5.539 -48.844 -22.406 1 97.38 473 LEU B CA 1
ATOM 8724 C C . LEU B 1 473 ? 4.992 -50.188 -22 1 97.38 473 LEU B C 1
ATOM 8726 O O . LEU B 1 473 ? 4.531 -50.375 -20.859 1 97.38 473 LEU B O 1
ATOM 8730 N N . LEU B 1 474 ? 5.039 -51.125 -22.859 1 96.56 474 LEU B N 1
ATOM 8731 C CA . LEU B 1 474 ? 4.574 -52.469 -22.578 1 96.56 474 LEU B CA 1
ATOM 8732 C C . LEU B 1 474 ? 5.449 -53.156 -21.531 1 96.56 474 LEU B C 1
ATOM 8734 O O . LEU B 1 474 ? 4.945 -53.844 -20.641 1 96.56 474 LEU B O 1
ATOM 8738 N N . TRP B 1 475 ? 6.742 -52.938 -21.703 1 97.19 475 TRP B N 1
ATOM 8739 C CA . TRP B 1 475 ? 7.656 -53.469 -20.688 1 97.19 475 TRP B CA 1
ATOM 8740 C C . TRP B 1 475 ? 7.328 -52.906 -19.312 1 97.19 475 TRP B C 1
ATOM 8742 O O . TRP B 1 475 ? 7.332 -53.625 -18.328 1 97.19 475 TRP B O 1
ATOM 8752 N N . TYR B 1 476 ? 7.074 -51.562 -19.266 1 97.44 476 TYR B N 1
ATOM 8753 C CA . TYR B 1 476 ? 6.75 -50.875 -18.016 1 97.44 476 TYR B CA 1
ATOM 8754 C C . TYR B 1 476 ? 5.434 -51.406 -17.453 1 97.44 476 TYR B C 1
ATOM 8756 O O . TYR B 1 476 ? 5.34 -51.688 -16.25 1 97.44 476 TYR B O 1
ATOM 8764 N N . ASN B 1 477 ? 4.453 -51.469 -18.344 1 95.75 477 ASN B N 1
ATOM 8765 C CA . ASN B 1 477 ? 3.117 -51.906 -17.938 1 95.75 477 ASN B CA 1
ATOM 8766 C C . ASN B 1 477 ? 3.141 -53.312 -17.312 1 95.75 477 ASN B C 1
ATOM 8768 O O . ASN B 1 477 ? 2.451 -53.562 -16.328 1 95.75 477 ASN B O 1
ATOM 8772 N N . ASN B 1 478 ? 3.961 -54.156 -17.891 1 95.06 478 ASN B N 1
ATOM 8773 C CA . ASN B 1 478 ? 3.965 -55.562 -17.484 1 95.06 478 ASN B CA 1
ATOM 8774 C C . ASN B 1 478 ? 5.109 -55.875 -16.531 1 95.06 478 ASN B C 1
ATOM 8776 O O . ASN B 1 478 ? 5.281 -57 -16.094 1 95.06 478 ASN B O 1
ATOM 8780 N N . LYS B 1 479 ? 5.879 -54.875 -16.25 1 95.5 479 LYS B N 1
ATOM 8781 C CA . LYS B 1 479 ? 7.051 -55.031 -15.398 1 95.5 479 LYS B CA 1
ATOM 8782 C C . LYS B 1 479 ? 7.969 -56.125 -15.93 1 95.5 479 LYS B C 1
ATOM 8784 O O . LYS B 1 479 ? 8.359 -57.031 -15.188 1 95.5 479 LYS B O 1
ATOM 8789 N N . THR B 1 480 ? 8.188 -56.031 -17.25 1 96.38 480 THR B N 1
ATOM 8790 C CA . THR B 1 480 ? 9.062 -56.969 -17.922 1 96.38 480 THR B CA 1
ATOM 8791 C C . THR B 1 480 ? 10.266 -56.25 -18.531 1 96.38 480 THR B C 1
ATOM 8793 O O . THR B 1 480 ? 10.367 -55.031 -18.453 1 96.38 480 THR B O 1
ATOM 8796 N N . GLY B 1 481 ? 11.125 -57.062 -19.031 1 95.06 481 GLY B N 1
ATOM 8797 C CA . GLY B 1 481 ? 12.32 -56.469 -19.578 1 95.06 481 GLY B CA 1
ATOM 8798 C C . GLY B 1 481 ? 13.203 -55.812 -18.531 1 95.06 481 GLY B C 1
ATOM 8799 O O . GLY B 1 481 ? 13.539 -56.438 -17.531 1 95.06 481 GLY B O 1
ATOM 8800 N N . PRO B 1 482 ? 13.492 -54.531 -18.812 1 96.12 482 PRO B N 1
ATOM 8801 C CA . PRO B 1 482 ? 14.352 -53.844 -17.844 1 96.12 482 PRO B CA 1
ATOM 8802 C C . PRO B 1 482 ? 13.672 -53.656 -16.5 1 96.12 482 PRO B C 1
ATOM 8804 O O . PRO B 1 482 ? 14.352 -53.406 -15.492 1 96.12 482 PRO B O 1
ATOM 8807 N N . PHE B 1 483 ? 12.375 -53.781 -16.453 1 96.31 483 PHE B N 1
ATOM 8808 C CA . PHE B 1 483 ? 11.609 -53.5 -15.242 1 96.31 483 PHE B CA 1
ATOM 8809 C C . PHE B 1 483 ? 11.305 -54.781 -14.484 1 96.31 483 PHE B C 1
ATOM 8811 O O . PHE B 1 483 ? 10.477 -54.781 -13.57 1 96.31 483 PHE B O 1
ATOM 8818 N N . ASN B 1 484 ? 11.891 -55.875 -14.742 1 94.75 484 ASN B N 1
ATOM 8819 C CA . ASN B 1 484 ? 11.508 -57.219 -14.258 1 94.75 484 ASN B CA 1
ATOM 8820 C C . ASN B 1 484 ? 11.914 -57.406 -12.797 1 94.75 484 ASN B C 1
ATOM 8822 O O . ASN B 1 484 ? 11.32 -58.219 -12.086 1 94.75 484 ASN B O 1
ATOM 8826 N N . SER B 1 485 ? 12.914 -56.688 -12.398 1 94.19 485 SER B N 1
ATOM 8827 C CA . SER B 1 485 ? 13.398 -56.875 -11.031 1 94.19 485 SER B CA 1
ATOM 8828 C C . SER B 1 485 ? 12.469 -56.219 -10.023 1 94.19 485 SER B C 1
ATOM 8830 O O . SER B 1 485 ? 12.133 -55.031 -10.156 1 94.19 485 SER B O 1
ATOM 8832 N N . SER B 1 486 ? 12.125 -56.969 -9 1 92.25 486 SER B N 1
ATOM 8833 C CA . SER B 1 486 ? 11.227 -56.5 -7.961 1 92.25 486 SER B CA 1
ATOM 8834 C C . SER B 1 486 ? 11.875 -55.406 -7.129 1 92.25 486 SER B C 1
ATOM 8836 O O . SER B 1 486 ? 11.172 -54.625 -6.48 1 92.25 486 SER B O 1
ATOM 8838 N N . ILE B 1 487 ? 13.086 -55.25 -7.188 1 92.94 487 ILE B N 1
ATOM 8839 C CA . ILE B 1 487 ? 13.836 -54.312 -6.391 1 92.94 487 ILE B CA 1
ATOM 8840 C C . ILE B 1 487 ? 13.461 -52.875 -6.809 1 92.94 487 ILE B C 1
ATOM 8842 O O . ILE B 1 487 ? 13.477 -51.969 -5.988 1 92.94 487 ILE B O 1
ATOM 8846 N N . PHE B 1 488 ? 13.086 -52.719 -7.996 1 93.88 488 PHE B N 1
ATOM 8847 C CA . PHE B 1 488 ? 12.781 -51.406 -8.539 1 93.88 488 PHE B CA 1
ATOM 8848 C C . PHE B 1 488 ? 11.398 -50.938 -8.078 1 93.88 488 PHE B C 1
ATOM 8850 O O . PHE B 1 488 ? 11.07 -49.75 -8.188 1 93.88 488 PHE B O 1
ATOM 8857 N N . TRP B 1 489 ? 10.672 -51.812 -7.598 1 94.56 489 TRP B N 1
ATOM 8858 C CA . TRP B 1 489 ? 9.281 -51.531 -7.27 1 94.56 489 TRP B CA 1
ATOM 8859 C C . TRP B 1 489 ? 9.078 -51.438 -5.762 1 94.56 489 TRP B C 1
ATOM 8861 O O . TRP B 1 489 ? 7.945 -51.406 -5.281 1 94.56 489 TRP B O 1
ATOM 8871 N N . LYS B 1 490 ? 10.18 -51.344 -5.016 1 93.12 490 LYS B N 1
ATOM 8872 C CA . LYS B 1 490 ? 10.125 -51.125 -3.578 1 93.12 490 LYS B CA 1
ATOM 8873 C C . LYS B 1 490 ? 9.922 -49.625 -3.277 1 93.12 490 LYS B C 1
ATOM 8875 O O . LYS B 1 490 ? 10.32 -48.781 -4.062 1 93.12 490 LYS B O 1
ATOM 8880 N N . LEU B 1 491 ? 9.367 -49.438 -2.15 1 89.12 491 LEU B N 1
ATOM 8881 C CA . LEU B 1 491 ? 9 -48.094 -1.753 1 89.12 491 LEU B CA 1
ATOM 8882 C C . LEU B 1 491 ? 10.219 -47.156 -1.739 1 89.12 491 LEU B C 1
ATOM 8884 O O . LEU B 1 491 ? 10.148 -46.031 -2.193 1 89.12 491 LEU B O 1
ATOM 8888 N N . GLU B 1 492 ? 11.297 -47.531 -1.293 1 86.44 492 GLU B N 1
ATOM 8889 C CA . GLU B 1 492 ? 12.516 -46.75 -1.184 1 86.44 492 GLU B CA 1
ATOM 8890 C C . GLU B 1 492 ? 13.047 -46.344 -2.561 1 86.44 492 GLU B C 1
ATOM 8892 O O . GLU B 1 492 ? 13.578 -45.25 -2.736 1 86.44 492 GLU B O 1
ATOM 8897 N N . ALA B 1 493 ? 12.781 -47.25 -3.475 1 87.06 493 ALA B N 1
ATOM 8898 C CA . ALA B 1 493 ? 13.289 -47 -4.824 1 87.06 493 ALA B CA 1
ATOM 8899 C C . ALA B 1 493 ? 12.391 -46 -5.574 1 87.06 493 ALA B C 1
ATOM 8901 O O . ALA B 1 493 ? 12.875 -45.25 -6.414 1 87.06 493 ALA B O 1
ATOM 8902 N N . MET B 1 494 ? 11.148 -46 -5.238 1 90 494 MET B N 1
ATOM 8903 C CA . MET B 1 494 ? 10.164 -45.25 -6.027 1 90 494 MET B CA 1
ATOM 8904 C C . MET B 1 494 ? 9.945 -43.875 -5.449 1 90 494 MET B C 1
ATOM 8906 O O . MET B 1 494 ? 9.172 -43.094 -5.996 1 90 494 MET B O 1
ATOM 8910 N N . ASN B 1 495 ? 10.688 -43.562 -4.363 1 89.69 495 ASN B N 1
ATOM 8911 C CA . ASN B 1 495 ? 10.406 -42.344 -3.596 1 89.69 495 ASN B CA 1
ATOM 8912 C C . ASN B 1 495 ? 10.555 -41.094 -4.453 1 89.69 495 ASN B C 1
ATOM 8914 O O . ASN B 1 495 ? 9.805 -40.125 -4.289 1 89.69 495 ASN B O 1
ATOM 8918 N N . ASP B 1 496 ? 11.508 -41.125 -5.383 1 93.06 496 ASP B N 1
ATOM 8919 C CA . ASP B 1 496 ? 11.711 -40.031 -6.328 1 93.06 496 ASP B CA 1
ATOM 8920 C C . ASP B 1 496 ? 11.562 -40.531 -7.77 1 93.06 496 ASP B C 1
ATOM 8922 O O . ASP B 1 496 ? 12.5 -41.062 -8.344 1 93.06 496 ASP B O 1
ATOM 8926 N N . PRO B 1 497 ? 10.398 -40.156 -8.336 1 94.69 497 PRO B N 1
ATOM 8927 C CA . PRO B 1 497 ? 10.117 -40.688 -9.672 1 94.69 497 PRO B CA 1
ATOM 8928 C C . PRO B 1 497 ? 11.148 -40.25 -10.711 1 94.69 497 PRO B C 1
ATOM 8930 O O . PRO B 1 497 ? 11.43 -40.969 -11.664 1 94.69 497 PRO B O 1
ATOM 8933 N N . ILE B 1 498 ? 11.664 -39.062 -10.594 1 92.81 498 ILE B N 1
ATOM 8934 C CA . ILE B 1 498 ? 12.656 -38.562 -11.547 1 92.81 498 ILE B CA 1
ATOM 8935 C C . ILE B 1 498 ? 13.922 -39.406 -11.461 1 92.81 498 ILE B C 1
ATOM 8937 O O . ILE B 1 498 ? 14.438 -39.875 -12.477 1 92.81 498 ILE B O 1
ATOM 8941 N N . ASP B 1 499 ? 14.414 -39.625 -10.25 1 94.06 499 ASP B N 1
ATOM 8942 C CA . ASP B 1 499 ? 15.594 -40.438 -10.047 1 94.06 499 ASP B CA 1
ATOM 8943 C C . ASP B 1 499 ? 15.359 -41.875 -10.516 1 94.06 499 ASP B C 1
ATOM 8945 O O . ASP B 1 499 ? 16.266 -42.5 -11.086 1 94.06 499 ASP B O 1
ATOM 8949 N N . TRP B 1 500 ? 14.172 -42.312 -10.234 1 96.75 500 TRP B N 1
ATOM 8950 C CA . TRP B 1 500 ? 13.805 -43.688 -10.641 1 96.75 500 TRP B CA 1
ATOM 8951 C C . TRP B 1 500 ? 13.922 -43.844 -12.148 1 96.75 500 TRP B C 1
ATOM 8953 O O . TRP B 1 500 ? 14.586 -44.781 -12.633 1 96.75 500 TRP B O 1
ATOM 8963 N N . TRP B 1 501 ? 13.359 -43 -12.93 1 96.69 501 TRP B N 1
ATOM 8964 C CA . TRP B 1 501 ? 13.359 -43.094 -14.383 1 96.69 501 TRP B CA 1
ATOM 8965 C C . TRP B 1 501 ? 14.75 -42.844 -14.953 1 96.69 501 TRP B C 1
ATOM 8967 O O . TRP B 1 501 ? 15.133 -43.406 -15.969 1 96.69 501 TRP B O 1
ATOM 8977 N N . ASN B 1 502 ? 15.477 -41.969 -14.305 1 94.81 502 ASN B N 1
ATOM 8978 C CA . ASN B 1 502 ? 16.844 -41.719 -14.734 1 94.81 502 ASN B CA 1
ATOM 8979 C C . ASN B 1 502 ? 17.688 -42.969 -14.688 1 94.81 502 ASN B C 1
ATOM 8981 O O . ASN B 1 502 ? 18.641 -43.125 -15.461 1 94.81 502 ASN B O 1
ATOM 8985 N N . GLY B 1 503 ? 17.375 -43.844 -13.875 1 94.94 503 GLY B N 1
ATOM 8986 C CA . GLY B 1 503 ? 18.078 -45.125 -13.742 1 94.94 503 GLY B CA 1
ATOM 8987 C C . GLY B 1 503 ? 17.891 -46.031 -14.938 1 94.94 503 GLY B C 1
ATOM 8988 O O . GLY B 1 503 ? 18.672 -46.938 -15.156 1 94.94 503 GLY B O 1
ATOM 8989 N N . PHE B 1 504 ? 16.891 -45.75 -15.75 1 96.75 504 PHE B N 1
ATOM 8990 C CA . PHE B 1 504 ? 16.562 -46.656 -16.859 1 96.75 504 PHE B CA 1
ATOM 8991 C C . PHE B 1 504 ? 16.859 -45.969 -18.203 1 96.75 504 PHE B C 1
ATOM 8993 O O . PHE B 1 504 ? 16.422 -46.438 -19.25 1 96.75 504 PHE B O 1
ATOM 9000 N N . GLN B 1 505 ? 17.547 -44.938 -18.25 1 95.25 505 GLN B N 1
ATOM 9001 C CA . GLN B 1 505 ? 17.766 -44.125 -19.438 1 95.25 505 GLN B CA 1
ATOM 9002 C C . GLN B 1 505 ? 18.422 -44.906 -20.562 1 95.25 505 GLN B C 1
ATOM 9004 O O . GLN B 1 505 ? 18.156 -44.688 -21.734 1 95.25 505 GLN B O 1
ATOM 9009 N N . LYS B 1 506 ? 19.266 -45.812 -20.266 1 95.88 506 LYS B N 1
ATOM 9010 C CA . LYS B 1 506 ? 19.984 -46.625 -21.25 1 95.88 506 LYS B CA 1
ATOM 9011 C C . LYS B 1 506 ? 19.109 -47.719 -21.812 1 95.88 506 LYS B C 1
ATOM 9013 O O . LYS B 1 506 ? 19.109 -47.969 -23.016 1 95.88 506 LYS B O 1
ATOM 9018 N N . GLU B 1 507 ? 18.328 -48.344 -20.984 1 96.31 507 GLU B N 1
ATOM 9019 C CA . GLU B 1 507 ? 17.531 -49.5 -21.359 1 96.31 507 GLU B CA 1
ATOM 9020 C C . GLU B 1 507 ? 16.25 -49.094 -22.078 1 96.31 507 GLU B C 1
ATOM 9022 O O . GLU B 1 507 ? 15.805 -49.75 -23 1 96.31 507 GLU B O 1
ATOM 9027 N N . VAL B 1 508 ? 15.664 -48.031 -21.547 1 97.31 508 VAL B N 1
ATOM 9028 C CA . VAL B 1 508 ? 14.43 -47.531 -22.141 1 97.31 508 VAL B CA 1
ATOM 9029 C C . VAL B 1 508 ? 14.547 -46.031 -22.422 1 97.31 508 VAL B C 1
ATOM 9031 O O . VAL B 1 508 ? 13.805 -45.219 -21.844 1 97.31 508 VAL B O 1
ATOM 9034 N N . PRO B 1 509 ? 15.289 -45.625 -23.359 1 96.19 509 PRO B N 1
ATOM 9035 C CA . PRO B 1 509 ? 15.68 -44.219 -23.562 1 96.19 509 PRO B CA 1
ATOM 9036 C C . PRO B 1 509 ? 14.492 -43.344 -23.938 1 96.19 509 PRO B C 1
ATOM 9038 O O . PRO B 1 509 ? 14.422 -42.188 -23.5 1 96.19 509 PRO B O 1
ATOM 9041 N N . VAL B 1 510 ? 13.531 -43.844 -24.719 1 96.56 510 VAL B N 1
ATOM 9042 C CA . VAL B 1 510 ? 12.438 -43 -25.203 1 96.56 510 VAL B CA 1
ATOM 9043 C C . VAL B 1 510 ? 11.438 -42.75 -24.078 1 96.56 510 VAL B C 1
ATOM 9045 O O . VAL B 1 510 ? 11.109 -41.594 -23.781 1 96.56 510 VAL B O 1
ATOM 9048 N N . LEU B 1 511 ? 11.078 -43.844 -23.406 1 97.38 511 LEU B N 1
ATOM 9049 C CA . LEU B 1 511 ? 10.086 -43.75 -22.344 1 97.38 511 LEU B CA 1
ATOM 9050 C C . LEU B 1 511 ? 10.656 -43 -21.141 1 97.38 511 LEU B C 1
ATOM 9052 O O . LEU B 1 511 ? 9.961 -42.188 -20.516 1 97.38 511 LEU B O 1
ATOM 9056 N N . SER B 1 512 ? 11.883 -43.312 -20.766 1 97 512 SER B N 1
ATOM 9057 C CA . SER B 1 512 ? 12.508 -42.719 -19.609 1 97 512 SER B CA 1
ATOM 9058 C C . SER B 1 512 ? 12.641 -41.188 -19.797 1 97 512 SER B C 1
ATOM 9060 O O . SER B 1 512 ? 12.359 -40.438 -18.875 1 97 512 SER B O 1
ATOM 9062 N N . LYS B 1 513 ? 13.078 -40.812 -20.953 1 94.88 513 LYS B N 1
ATOM 9063 C CA . LYS B 1 513 ? 13.203 -39.375 -21.25 1 94.88 513 LYS B CA 1
ATOM 9064 C C . LYS B 1 513 ? 11.852 -38.656 -21.141 1 94.88 513 LYS B C 1
ATOM 9066 O O . LYS B 1 513 ? 11.766 -37.594 -20.562 1 94.88 513 LYS B O 1
ATOM 9071 N N . PHE B 1 514 ? 10.875 -39.281 -21.672 1 95.69 514 PHE B N 1
ATOM 9072 C CA . PHE B 1 514 ? 9.539 -38.719 -21.641 1 95.69 514 PHE B CA 1
ATOM 9073 C C . PHE B 1 514 ? 9 -38.656 -20.203 1 95.69 514 PHE B C 1
ATOM 9075 O O . PHE B 1 514 ? 8.391 -37.688 -19.797 1 95.69 514 PHE B O 1
ATOM 9082 N N . ALA B 1 515 ? 9.219 -39.719 -19.469 1 96.75 515 ALA B N 1
ATOM 9083 C CA . ALA B 1 515 ? 8.742 -39.812 -18.094 1 96.75 515 ALA B CA 1
ATOM 9084 C C . ALA B 1 515 ? 9.398 -38.719 -17.234 1 96.75 515 ALA B C 1
ATOM 9086 O O . ALA B 1 515 ? 8.727 -38.062 -16.438 1 96.75 515 ALA B O 1
ATOM 9087 N N . VAL B 1 516 ? 10.672 -38.531 -17.406 1 94.94 516 VAL B N 1
ATOM 9088 C CA . VAL B 1 516 ? 11.391 -37.5 -16.641 1 94.94 516 VAL B CA 1
ATOM 9089 C C . VAL B 1 516 ? 10.836 -36.125 -16.984 1 94.94 516 VAL B C 1
ATOM 9091 O O . VAL B 1 516 ? 10.656 -35.281 -16.094 1 94.94 516 VAL B O 1
ATOM 9094 N N . LYS B 1 517 ? 10.586 -35.906 -18.219 1 93.88 517 LYS B N 1
ATOM 9095 C CA . LYS B 1 517 ? 9.984 -34.656 -18.672 1 93.88 517 LYS B CA 1
ATOM 9096 C C . LYS B 1 517 ? 8.648 -34.406 -17.969 1 93.88 517 LYS B C 1
ATOM 9098 O O . LYS B 1 517 ? 8.422 -33.344 -17.438 1 93.88 517 LYS B O 1
ATOM 9103 N N . LEU B 1 518 ? 7.871 -35.406 -17.906 1 95 518 LEU B N 1
ATOM 9104 C CA . LEU B 1 518 ? 6.539 -35.312 -17.328 1 95 518 LEU B CA 1
ATOM 9105 C C . LEU B 1 518 ? 6.617 -35.094 -15.82 1 95 518 LEU B C 1
ATOM 9107 O O . LEU B 1 518 ? 5.852 -34.312 -15.266 1 95 518 LEU B O 1
ATOM 9111 N N . MET B 1 519 ? 7.547 -35.781 -15.211 1 93.69 519 MET B N 1
ATOM 9112 C CA . MET B 1 519 ? 7.68 -35.75 -13.758 1 93.69 519 MET B CA 1
ATOM 9113 C C . MET B 1 519 ? 8.273 -34.406 -13.305 1 93.69 519 MET B C 1
ATOM 9115 O O . MET B 1 519 ? 8.195 -34.062 -12.125 1 93.69 519 MET B O 1
ATOM 9119 N N . SER B 1 520 ? 8.773 -33.656 -14.188 1 92.06 520 SER B N 1
ATOM 9120 C CA . SER B 1 520 ? 9.422 -32.375 -13.852 1 92.06 520 SER B CA 1
ATOM 9121 C C . SER B 1 520 ? 8.438 -31.219 -13.922 1 92.06 520 SER B C 1
ATOM 9123 O O . SER B 1 520 ? 8.789 -30.078 -13.609 1 92.06 520 SER B O 1
ATOM 9125 N N . ILE B 1 521 ? 7.215 -31.438 -14.297 1 94.12 521 ILE B N 1
ATOM 9126 C CA . ILE B 1 521 ? 6.238 -30.375 -14.547 1 94.12 521 ILE B CA 1
ATOM 9127 C C . ILE B 1 521 ? 5.516 -30.031 -13.25 1 94.12 521 ILE B C 1
ATOM 9129 O O . ILE B 1 521 ? 4.965 -30.906 -12.578 1 94.12 521 ILE B O 1
ATOM 9133 N N . PRO B 1 522 ? 5.602 -28.719 -13 1 90.94 522 PRO B N 1
ATOM 9134 C CA . PRO B 1 522 ? 4.711 -28.297 -11.922 1 90.94 522 PRO B CA 1
ATOM 9135 C C . PRO B 1 522 ? 3.256 -28.156 -12.367 1 90.94 522 PRO B C 1
ATOM 9137 O O . PRO B 1 522 ? 2.99 -27.953 -13.555 1 90.94 522 PRO B O 1
ATOM 9140 N N . ALA B 1 523 ? 2.25 -28.484 -11.625 1 91.44 523 ALA B N 1
ATOM 9141 C CA . ALA B 1 523 ? 0.844 -28.453 -12.016 1 91.44 523 ALA B CA 1
ATOM 9142 C C . ALA B 1 523 ? 0.189 -27.125 -11.609 1 91.44 523 ALA B C 1
ATOM 9144 O O . ALA B 1 523 ? -1.02 -27.078 -11.367 1 91.44 523 ALA B O 1
ATOM 9145 N N . SER B 1 524 ? 1.014 -26.031 -11.523 1 91 524 SER B N 1
ATOM 9146 C CA . SER B 1 524 ? 0.417 -24.766 -11.109 1 91 524 SER B CA 1
ATOM 9147 C C . SER B 1 524 ? 1.211 -23.578 -11.648 1 91 524 SER B C 1
ATOM 9149 O O . SER B 1 524 ? 2.402 -23.703 -11.938 1 91 524 SER B O 1
ATOM 9151 N N . ASN B 1 525 ? 0.55 -22.469 -11.875 1 90.5 525 ASN B N 1
ATOM 9152 C CA . ASN B 1 525 ? 1.138 -21.203 -12.32 1 90.5 525 ASN B CA 1
ATOM 9153 C C . ASN B 1 525 ? 1.397 -20.266 -11.148 1 90.5 525 ASN B C 1
ATOM 9155 O O . ASN B 1 525 ? 1.391 -19.047 -11.312 1 90.5 525 ASN B O 1
ATOM 9159 N N . ALA B 1 526 ? 1.565 -20.734 -9.945 1 88.06 526 ALA B N 1
ATOM 9160 C CA . ALA B 1 526 ? 1.683 -19.953 -8.711 1 88.06 526 ALA B CA 1
ATOM 9161 C C . ALA B 1 526 ? 2.93 -19.078 -8.727 1 88.06 526 ALA B C 1
ATOM 9163 O O . ALA B 1 526 ? 2.926 -17.969 -8.188 1 88.06 526 ALA B O 1
ATOM 9164 N N . ALA B 1 527 ? 3.969 -19.531 -9.359 1 88 527 ALA B N 1
ATOM 9165 C CA . ALA B 1 527 ? 5.215 -18.781 -9.43 1 88 527 ALA B CA 1
ATOM 9166 C C . ALA B 1 527 ? 4.996 -17.422 -10.094 1 88 527 ALA B C 1
ATOM 9168 O O . ALA B 1 527 ? 5.527 -16.406 -9.633 1 88 527 ALA B O 1
ATOM 9169 N N . SER B 1 528 ? 4.234 -17.406 -11.141 1 90.88 528 SER B N 1
ATOM 9170 C CA . SER B 1 528 ? 3.953 -16.172 -11.859 1 90.88 528 SER B CA 1
ATOM 9171 C C . SER B 1 528 ? 3.139 -15.211 -11.008 1 90.88 528 SER B C 1
ATOM 9173 O O . SER B 1 528 ? 3.367 -14 -11.039 1 90.88 528 SER B O 1
ATOM 9175 N N . GLU B 1 529 ? 2.225 -15.703 -10.305 1 86.75 529 GLU B N 1
ATOM 9176 C CA . GLU B 1 529 ? 1.382 -14.875 -9.445 1 86.75 529 GLU B CA 1
ATOM 9177 C C . GLU B 1 529 ? 2.182 -14.281 -8.289 1 86.75 529 GLU B C 1
ATOM 9179 O O . GLU B 1 529 ? 1.99 -13.117 -7.934 1 86.75 529 GLU B O 1
ATOM 9184 N N . ARG B 1 530 ? 3.02 -15.102 -7.719 1 84 530 ARG B N 1
ATOM 9185 C CA . ARG B 1 530 ? 3.846 -14.648 -6.605 1 84 530 ARG B CA 1
ATOM 9186 C C . ARG B 1 530 ? 4.797 -13.539 -7.051 1 84 530 ARG B C 1
ATOM 9188 O O . ARG B 1 530 ? 5.141 -12.656 -6.262 1 84 530 ARG B O 1
ATOM 9195 N N . ASN B 1 531 ? 5.145 -13.625 -8.25 1 88.62 531 ASN B N 1
ATOM 9196 C CA . ASN B 1 531 ? 6.059 -12.633 -8.82 1 88.62 531 ASN B CA 1
ATOM 9197 C C . ASN B 1 531 ? 5.457 -11.234 -8.781 1 88.62 531 ASN B C 1
ATOM 9199 O O . ASN B 1 531 ? 6.184 -10.242 -8.68 1 88.62 531 ASN B O 1
ATOM 9203 N N . TRP B 1 532 ? 4.141 -11.117 -8.828 1 88.94 532 TRP B N 1
ATOM 9204 C CA . TRP B 1 532 ? 3.484 -9.82 -8.828 1 88.94 532 TRP B CA 1
ATOM 9205 C C . TRP B 1 532 ? 3.688 -9.102 -7.496 1 88.94 532 TRP B C 1
ATOM 9207 O O . TRP B 1 532 ? 3.727 -7.875 -7.445 1 88.94 532 TRP B O 1
ATOM 9217 N N . SER B 1 533 ? 3.826 -9.875 -6.445 1 86.19 533 SER B N 1
ATOM 9218 C CA . SER B 1 533 ? 4.16 -9.266 -5.16 1 86.19 533 SER B CA 1
ATOM 9219 C C . SER B 1 533 ? 5.488 -8.523 -5.23 1 86.19 533 SER B C 1
ATOM 9221 O O . SER B 1 533 ? 5.641 -7.465 -4.621 1 86.19 533 SER B O 1
ATOM 9223 N N . ASN B 1 534 ? 6.414 -9.102 -5.945 1 90.31 534 ASN B N 1
ATOM 9224 C CA . ASN B 1 534 ? 7.699 -8.438 -6.137 1 90.31 534 ASN B CA 1
ATOM 9225 C C . ASN B 1 534 ? 7.551 -7.148 -6.941 1 90.31 534 ASN B C 1
ATOM 9227 O O . ASN B 1 534 ? 8.188 -6.141 -6.629 1 90.31 534 ASN B O 1
ATOM 9231 N N . PHE B 1 535 ? 6.734 -7.203 -7.941 1 92 535 PHE B N 1
ATOM 9232 C CA . PHE B 1 535 ? 6.457 -6.012 -8.734 1 92 535 PHE B CA 1
ATOM 9233 C C . PHE B 1 535 ? 5.867 -4.91 -7.863 1 92 535 PHE B C 1
ATOM 9235 O O . PHE B 1 535 ? 6.332 -3.766 -7.902 1 92 535 PHE B O 1
ATOM 9242 N N . GLY B 1 536 ? 4.871 -5.332 -7.059 1 90.19 536 GLY B N 1
ATOM 9243 C CA . GLY B 1 536 ? 4.227 -4.371 -6.176 1 90.19 536 GLY B CA 1
ATOM 9244 C C . GLY B 1 536 ? 5.168 -3.797 -5.133 1 90.19 536 GLY B C 1
ATOM 9245 O O . GLY B 1 536 ? 5.027 -2.641 -4.73 1 90.19 536 GLY B O 1
ATOM 9246 N N . PHE B 1 537 ? 6.102 -4.555 -4.734 1 88.56 537 PHE B N 1
ATOM 9247 C CA . PHE B 1 537 ? 7.082 -4.125 -3.744 1 88.56 537 PHE B CA 1
ATOM 9248 C C . PHE B 1 537 ? 8.055 -3.119 -4.344 1 88.56 537 PHE B C 1
ATOM 9250 O O . PHE B 1 537 ? 8.43 -2.141 -3.693 1 88.56 537 PHE B O 1
ATOM 9257 N N . ILE B 1 538 ? 8.469 -3.387 -5.543 1 92.12 538 ILE B N 1
ATOM 9258 C CA . ILE B 1 538 ? 9.469 -2.541 -6.195 1 92.12 538 ILE B CA 1
ATOM 9259 C C . ILE B 1 538 ? 8.805 -1.262 -6.699 1 92.12 538 ILE B C 1
ATOM 9261 O O . ILE B 1 538 ? 9.328 -0.164 -6.5 1 92.12 538 ILE B O 1
ATOM 9265 N N . GLN B 1 539 ? 7.727 -1.438 -7.387 1 91.12 539 GLN B N 1
ATOM 9266 C CA . GLN B 1 539 ? 6.977 -0.285 -7.879 1 91.12 539 GLN B CA 1
ATOM 9267 C C . GLN B 1 539 ? 5.73 -0.036 -7.027 1 91.12 539 GLN B C 1
ATOM 9269 O O . GLN B 1 539 ? 4.688 -0.647 -7.254 1 91.12 539 GLN B O 1
ATOM 9274 N N . ASN B 1 540 ? 5.852 0.789 -6.113 1 86.19 540 ASN B N 1
ATOM 9275 C CA . ASN B 1 540 ? 4.781 1.117 -5.172 1 86.19 540 ASN B CA 1
ATOM 9276 C C . ASN B 1 540 ? 4.438 2.604 -5.215 1 86.19 540 ASN B C 1
ATOM 9278 O O . ASN B 1 540 ? 4.867 3.32 -6.117 1 86.19 540 ASN B O 1
ATOM 9282 N N . ILE B 1 541 ? 3.721 3.041 -4.336 1 78.19 541 ILE B N 1
ATOM 9283 C CA . ILE B 1 541 ? 3.18 4.395 -4.355 1 78.19 541 ILE B CA 1
ATOM 9284 C C . ILE B 1 541 ? 4.316 5.406 -4.234 1 78.19 541 ILE B C 1
ATOM 9286 O O . ILE B 1 541 ? 4.27 6.48 -4.84 1 78.19 541 ILE B O 1
ATOM 9290 N N . LYS B 1 542 ? 5.344 5.047 -3.471 1 79.88 542 LYS B N 1
ATOM 9291 C CA . LYS B 1 542 ? 6.457 5.965 -3.268 1 79.88 542 LYS B CA 1
ATOM 9292 C C . LYS B 1 542 ? 7.438 5.906 -4.434 1 79.88 542 LYS B C 1
ATOM 9294 O O . LYS B 1 542 ? 8.227 6.832 -4.641 1 79.88 542 LYS B O 1
ATOM 9299 N N . ARG B 1 543 ? 7.348 4.82 -5.184 1 86.62 543 ARG B N 1
ATOM 9300 C CA . ARG B 1 543 ? 8.242 4.625 -6.316 1 86.62 543 ARG B CA 1
ATOM 9301 C C . ARG B 1 543 ? 7.465 4.516 -7.621 1 86.62 543 ARG B C 1
ATOM 9303 O O . ARG B 1 543 ? 7.734 3.633 -8.438 1 86.62 543 ARG B O 1
ATOM 9310 N N . ASN B 1 544 ? 6.492 5.309 -7.719 1 82.44 544 ASN B N 1
ATOM 9311 C CA . ASN B 1 544 ? 5.57 5.188 -8.844 1 82.44 544 ASN B CA 1
ATOM 9312 C C . ASN B 1 544 ? 6.078 5.949 -10.07 1 82.44 544 ASN B C 1
ATOM 9314 O O . ASN B 1 544 ? 5.379 6.039 -11.078 1 82.44 544 ASN B O 1
ATOM 9318 N N . ARG B 1 545 ? 7.305 6.484 -9.992 1 84.12 545 ARG B N 1
ATOM 9319 C CA . ARG B 1 545 ? 7.848 7.199 -11.141 1 84.12 545 ARG B CA 1
ATOM 9320 C C . ARG B 1 545 ? 8.789 6.305 -11.953 1 84.12 545 ARG B C 1
ATOM 9322 O O . ARG B 1 545 ? 9.289 6.711 -13 1 84.12 545 ARG B O 1
ATOM 9329 N N . LEU B 1 546 ? 8.969 5.176 -11.422 1 89.88 546 LEU B N 1
ATOM 9330 C CA . LEU B 1 546 ? 9.781 4.207 -12.148 1 89.88 546 LEU B CA 1
ATOM 9331 C C . LEU B 1 546 ? 9.133 3.85 -13.484 1 89.88 546 LEU B C 1
ATOM 9333 O O . LEU B 1 546 ? 7.93 3.609 -13.547 1 89.88 546 LEU B O 1
ATOM 9337 N N . THR B 1 547 ? 9.992 3.869 -14.484 1 90.38 547 THR B N 1
ATOM 9338 C CA . THR B 1 547 ? 9.5 3.381 -15.766 1 90.38 547 THR B CA 1
ATOM 9339 C C . THR B 1 547 ? 9.328 1.864 -15.742 1 90.38 547 THR B C 1
ATOM 93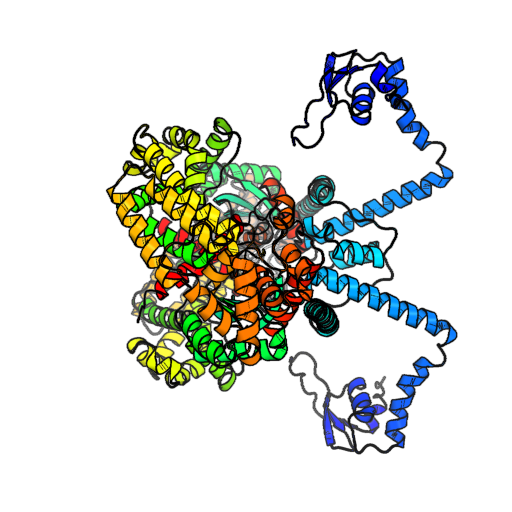41 O O . THR B 1 547 ? 9.93 1.183 -14.906 1 90.38 547 THR B O 1
ATOM 9344 N N . ASN B 1 548 ? 8.516 1.334 -16.641 1 91.81 548 ASN B N 1
ATOM 9345 C CA . ASN B 1 548 ? 8.336 -0.112 -16.734 1 91.81 548 ASN B CA 1
ATOM 9346 C C . ASN B 1 548 ? 9.664 -0.82 -17.016 1 91.81 548 ASN B C 1
ATOM 9348 O O . ASN B 1 548 ? 9.953 -1.856 -16.406 1 91.81 548 ASN B O 1
ATOM 9352 N N . GLU B 1 549 ? 10.453 -0.245 -17.891 1 93.12 549 GLU B N 1
ATOM 9353 C CA . GLU B 1 549 ? 11.734 -0.849 -18.234 1 93.12 549 GLU B CA 1
ATOM 9354 C C . GLU B 1 549 ? 12.633 -0.985 -17.016 1 93.12 549 GLU B C 1
ATOM 9356 O O . GLU B 1 549 ? 13.211 -2.049 -16.781 1 93.12 549 GLU B O 1
ATOM 9361 N N . ARG B 1 550 ? 12.758 0.086 -16.312 1 94.44 550 ARG B N 1
ATOM 9362 C CA . ARG B 1 550 ? 13.578 0.069 -15.102 1 94.44 550 ARG B CA 1
ATOM 9363 C C . ARG B 1 550 ? 13 -0.885 -14.062 1 94.44 550 ARG B C 1
ATOM 9365 O O . ARG B 1 550 ? 13.742 -1.608 -13.398 1 94.44 550 ARG B O 1
ATOM 9372 N N . THR B 1 551 ? 11.68 -0.85 -13.906 1 95.75 551 THR B N 1
ATOM 9373 C CA . THR B 1 551 ? 11.008 -1.744 -12.969 1 95.75 551 THR B CA 1
ATOM 9374 C C . THR B 1 551 ? 11.289 -3.203 -13.312 1 95.75 551 THR B C 1
ATOM 9376 O O . THR B 1 551 ? 11.586 -4.012 -12.43 1 95.75 551 THR B O 1
ATOM 9379 N N . PHE B 1 552 ? 11.266 -3.557 -14.609 1 96.31 552 PHE B N 1
ATOM 9380 C CA . PHE B 1 552 ? 11.5 -4.926 -15.047 1 96.31 552 PHE B CA 1
ATOM 9381 C C . PHE B 1 552 ? 12.906 -5.375 -14.672 1 96.31 552 PHE B C 1
ATOM 9383 O O . PHE B 1 552 ? 13.102 -6.492 -14.18 1 96.31 552 PHE B O 1
ATOM 9390 N N . LYS B 1 553 ? 13.852 -4.48 -14.844 1 96.75 553 LYS B N 1
ATOM 9391 C CA . LYS B 1 553 ? 15.234 -4.812 -14.508 1 96.75 553 LYS B CA 1
ATOM 9392 C C . LYS B 1 553 ? 15.406 -4.996 -13 1 96.75 553 LYS B C 1
ATOM 9394 O O . LYS B 1 553 ? 16.062 -5.945 -12.562 1 96.75 553 LYS B O 1
ATOM 9399 N N . LEU B 1 554 ? 14.844 -4.082 -12.281 1 97.12 554 LEU B N 1
ATOM 9400 C CA . LEU B 1 554 ? 14.945 -4.152 -10.828 1 97.12 554 LEU B CA 1
ATOM 9401 C C . LEU B 1 554 ? 14.297 -5.426 -10.297 1 97.12 554 LEU B C 1
ATOM 9403 O O . LEU B 1 554 ? 14.852 -6.098 -9.43 1 97.12 554 LEU B O 1
ATOM 9407 N N . VAL B 1 555 ? 13.125 -5.762 -10.797 1 96.38 555 VAL B N 1
ATOM 9408 C CA . VAL B 1 555 ? 12.414 -6.961 -10.359 1 96.38 555 VAL B CA 1
ATOM 9409 C C . VAL B 1 555 ? 13.203 -8.203 -10.75 1 96.38 555 VAL B C 1
ATOM 9411 O O . VAL B 1 555 ? 13.266 -9.172 -9.992 1 96.38 555 VAL B O 1
ATOM 9414 N N . SER B 1 556 ? 13.742 -8.156 -11.969 1 96.12 556 SER B N 1
ATOM 9415 C CA . SER B 1 556 ? 14.555 -9.281 -12.422 1 96.12 556 SER B CA 1
ATOM 9416 C C . SER B 1 556 ? 15.703 -9.555 -11.461 1 96.12 556 SER B C 1
ATOM 9418 O O . SER B 1 556 ? 15.93 -10.695 -11.055 1 96.12 556 SER B O 1
ATOM 9420 N N . ILE B 1 557 ? 16.391 -8.5 -11.078 1 96.56 557 ILE B N 1
ATOM 9421 C CA . ILE B 1 557 ? 17.531 -8.641 -10.172 1 96.56 557 ILE B CA 1
ATOM 9422 C C . ILE B 1 557 ? 17.047 -9.07 -8.797 1 96.56 557 ILE B C 1
ATOM 9424 O O . ILE B 1 557 ? 17.547 -10.047 -8.227 1 96.56 557 ILE B O 1
ATOM 9428 N N . TYR B 1 558 ? 16.062 -8.414 -8.281 1 95.56 558 TYR B N 1
ATOM 9429 C CA . TYR B 1 558 ? 15.516 -8.672 -6.957 1 95.56 558 TYR B CA 1
ATOM 9430 C C . TYR B 1 558 ? 15.016 -10.109 -6.84 1 95.56 558 TYR B C 1
ATOM 9432 O O . TYR B 1 558 ? 15.359 -10.812 -5.887 1 95.56 558 TYR B O 1
ATOM 9440 N N . SER B 1 559 ? 14.227 -10.547 -7.77 1 92.88 559 SER B N 1
ATOM 9441 C CA . SER B 1 559 ? 13.602 -11.859 -7.738 1 92.88 559 SER B CA 1
ATOM 9442 C C . SER B 1 559 ? 14.633 -12.969 -7.914 1 92.88 559 SER B C 1
ATOM 9444 O O . SER B 1 559 ? 14.609 -13.969 -7.188 1 92.88 559 SER B O 1
ATOM 9446 N N . ASN B 1 560 ? 15.531 -12.805 -8.844 1 92.62 560 ASN B N 1
ATOM 9447 C CA . ASN B 1 560 ? 16.438 -13.891 -9.203 1 92.62 560 ASN B CA 1
ATOM 9448 C C . ASN B 1 560 ? 17.578 -14.023 -8.195 1 92.62 560 ASN B C 1
ATOM 9450 O O . ASN B 1 560 ? 18.078 -15.125 -7.957 1 92.62 560 ASN B O 1
ATOM 9454 N N . LEU B 1 561 ? 17.984 -12.938 -7.566 1 90.5 561 LEU B N 1
ATOM 9455 C CA . LEU B 1 561 ? 19 -13.031 -6.516 1 90.5 561 LEU B CA 1
ATOM 9456 C C . LEU B 1 561 ? 18.422 -13.719 -5.281 1 90.5 561 LEU B C 1
ATOM 9458 O O . LEU B 1 561 ? 19.141 -14.461 -4.598 1 90.5 561 LEU B O 1
ATOM 9462 N N . ARG B 1 562 ? 17.234 -13.484 -4.988 1 83.56 562 ARG B N 1
ATOM 9463 C CA . ARG B 1 562 ? 16.594 -14.086 -3.826 1 83.56 562 ARG B CA 1
ATOM 9464 C C . ARG B 1 562 ? 16.359 -15.578 -4.039 1 83.56 562 ARG B C 1
ATOM 9466 O O . ARG B 1 562 ? 16.5 -16.375 -3.104 1 83.56 562 ARG B O 1
ATOM 9473 N N . LEU B 1 563 ? 16.062 -15.883 -5.199 1 76.5 563 LEU B N 1
ATOM 9474 C CA . LEU B 1 563 ? 15.812 -17.281 -5.543 1 76.5 563 LEU B CA 1
ATOM 9475 C C . LEU B 1 563 ? 17.109 -18.078 -5.562 1 76.5 563 LEU B C 1
ATOM 9477 O O . LEU B 1 563 ? 17.141 -19.234 -5.16 1 76.5 563 LEU B O 1
ATOM 9481 N N . ALA B 1 564 ? 18.203 -17.469 -6.035 1 71.62 564 ALA B N 1
ATOM 9482 C CA . ALA B 1 564 ? 19.516 -18.141 -6.117 1 71.62 564 ALA B CA 1
ATOM 9483 C C . ALA B 1 564 ? 20.078 -18.391 -4.727 1 71.62 564 ALA B C 1
ATOM 9485 O O . ALA B 1 564 ? 20.766 -19.406 -4.508 1 71.62 564 ALA B O 1
ATOM 9486 N N . ASN B 1 565 ? 19.984 -17.5 -3.887 1 65.12 565 ASN B N 1
ATOM 9487 C CA . ASN B 1 565 ? 20.578 -17.625 -2.559 1 65.12 565 ASN B CA 1
ATOM 9488 C C . ASN B 1 565 ? 19.688 -18.453 -1.629 1 65.12 565 ASN B C 1
ATOM 9490 O O . ASN B 1 565 ? 20.047 -18.719 -0.486 1 65.12 565 ASN B O 1
ATOM 9494 N N . GLY B 1 566 ? 18.844 -19.203 -2.264 1 58.97 566 GLY B N 1
ATOM 9495 C CA . GLY B 1 566 ? 17.984 -20.031 -1.431 1 58.97 566 GLY B CA 1
ATOM 9496 C C . GLY B 1 566 ? 17.281 -19.25 -0.332 1 58.97 566 GLY B C 1
ATOM 9497 O O . GLY B 1 566 ? 16.875 -19.828 0.675 1 58.97 566 GLY B O 1
ATOM 9498 N N . GLN B 1 567 ? 17.781 -18.172 -0.184 1 49.84 567 GLN B N 1
ATOM 9499 C CA . GLN B 1 567 ? 17.438 -17.312 0.944 1 49.84 567 GLN B CA 1
ATOM 9500 C C . GLN B 1 567 ? 15.914 -17.25 1.124 1 49.84 567 GLN B C 1
ATOM 9502 O O . GLN B 1 567 ? 15.195 -16.859 0.202 1 49.84 567 GLN B O 1
ATOM 9507 N N . LYS B 1 568 ? 15.438 -18.312 1.606 1 46.66 568 LYS B N 1
ATOM 9508 C CA . LYS B 1 568 ? 14.234 -17.828 2.285 1 46.66 568 LYS B CA 1
ATOM 9509 C C . LYS B 1 568 ? 14.445 -16.406 2.822 1 46.66 568 LYS B C 1
ATOM 9511 O O . LYS B 1 568 ? 15 -16.234 3.908 1 46.66 568 LYS B O 1
ATOM 9516 N N . LEU B 1 569 ? 15.172 -15.594 2.07 1 41.47 569 LEU B N 1
ATOM 9517 C CA . LEU B 1 569 ? 15.328 -14.281 2.684 1 41.47 569 LEU B CA 1
ATOM 9518 C C . LEU B 1 569 ? 14.227 -14.023 3.701 1 41.47 569 LEU B C 1
ATOM 9520 O O . LEU B 1 569 ? 13.047 -14.273 3.426 1 41.47 569 LEU B O 1
ATOM 9524 N N . ASN B 1 570 ? 14.555 -14.242 4.844 1 35.25 570 ASN B N 1
ATOM 9525 C CA . ASN B 1 570 ? 13.719 -13.984 6.008 1 35.25 570 ASN B CA 1
ATOM 9526 C C . ASN B 1 570 ? 12.773 -12.805 5.773 1 35.25 570 ASN B C 1
ATOM 9528 O O . ASN B 1 570 ? 13.102 -11.664 6.102 1 35.25 570 ASN B O 1
ATOM 9532 N N . ASP B 1 571 ? 12.383 -12.672 4.594 1 37.16 571 ASP B N 1
ATOM 9533 C CA . ASP B 1 571 ? 11.305 -11.688 4.664 1 37.16 571 ASP B CA 1
ATOM 9534 C C . ASP B 1 571 ? 10.5 -11.852 5.957 1 37.16 571 ASP B C 1
ATOM 9536 O O . ASP B 1 571 ? 10.312 -12.969 6.445 1 37.16 571 ASP B O 1
ATOM 9540 N N . ASP B 1 572 ? 10.641 -11.102 6.883 1 35.97 572 ASP B N 1
ATOM 9541 C CA . ASP B 1 572 ? 9.688 -11.258 7.977 1 35.97 572 ASP B CA 1
ATOM 9542 C C . ASP B 1 572 ? 8.508 -12.133 7.559 1 35.97 572 ASP B C 1
ATOM 9544 O O . ASP B 1 572 ? 8.07 -12.086 6.406 1 35.97 572 ASP B O 1
ATOM 9548 N N . ASN B 1 573 ? 8.391 -13.398 8.172 1 33.38 573 ASN B N 1
ATOM 9549 C CA . ASN B 1 573 ? 7.215 -14.234 7.93 1 33.38 573 ASN B CA 1
ATOM 9550 C C . ASN B 1 573 ? 6.102 -13.445 7.246 1 33.38 573 ASN B C 1
ATOM 9552 O O . ASN B 1 573 ? 5.316 -12.766 7.91 1 33.38 573 ASN B O 1
ATOM 9556 N N . ILE B 1 574 ? 6.41 -12.812 6.238 1 35 574 ILE B N 1
ATOM 9557 C CA . ILE B 1 574 ? 5.211 -12.398 5.516 1 35 574 ILE B CA 1
ATOM 9558 C C . ILE B 1 574 ? 4.172 -13.516 5.562 1 35 574 ILE B C 1
ATOM 9560 O O . ILE B 1 574 ? 4.395 -14.602 5.027 1 35 574 ILE B O 1
ATOM 9564 N N . ASN B 1 575 ? 3.756 -13.891 6.621 1 33.88 575 ASN B N 1
ATOM 9565 C CA . ASN B 1 575 ? 2.562 -14.711 6.445 1 33.88 575 ASN B CA 1
ATOM 9566 C C . ASN B 1 575 ? 1.878 -14.422 5.113 1 33.88 575 ASN B C 1
ATOM 9568 O O . ASN B 1 575 ? 1.392 -13.312 4.883 1 33.88 575 ASN B O 1
ATOM 9572 N N . GLU B 1 576 ? 2.428 -15 3.998 1 35.81 576 GLU B N 1
ATOM 9573 C CA . GLU B 1 576 ? 1.724 -15.023 2.719 1 35.81 576 GLU B CA 1
ATOM 9574 C C . GLU B 1 576 ? 0.258 -14.633 2.887 1 35.81 576 GLU B C 1
ATOM 9576 O O . GLU B 1 576 ? -0.373 -14.156 1.945 1 35.81 576 GLU B O 1
ATOM 9581 N N . GLU B 1 577 ? -0.215 -15.047 4.004 1 35.31 577 GLU B N 1
ATOM 9582 C CA . GLU B 1 577 ? -1.615 -14.797 4.34 1 35.31 577 GLU B CA 1
ATOM 9583 C C . GLU B 1 577 ? -1.914 -13.305 4.402 1 35.31 577 GLU B C 1
ATOM 9585 O O . GLU B 1 577 ? -3.006 -12.867 4.031 1 35.31 577 GLU B O 1
ATOM 9590 N N . GLU B 1 578 ? -0.921 -12.477 4.945 1 36.34 578 GLU B N 1
ATOM 9591 C CA . GLU B 1 578 ? -1.209 -11.078 5.266 1 36.34 578 GLU B CA 1
ATOM 9592 C C . GLU B 1 578 ? -0.98 -10.18 4.059 1 36.34 578 GLU B C 1
ATOM 9594 O O . GLU B 1 578 ? -1.47 -9.047 4.02 1 36.34 578 GLU B O 1
ATOM 9599 N N . LEU B 1 579 ? -0.04 -10.422 3.207 1 36.69 579 LEU B N 1
ATOM 9600 C CA . LEU B 1 579 ? 0.149 -9.656 1.979 1 36.69 579 LEU B CA 1
ATOM 9601 C C . LEU B 1 579 ? -1.18 -9.438 1.263 1 36.69 579 LEU B C 1
ATOM 9603 O O . LEU B 1 579 ? -1.305 -8.531 0.435 1 36.69 579 LEU B O 1
ATOM 9607 N N . GLU B 1 580 ? -2.027 -10.43 1.315 1 35.44 580 GLU B N 1
ATOM 9608 C CA . GLU B 1 580 ? -3.305 -10.547 0.618 1 35.44 580 GLU B CA 1
ATOM 9609 C C . GLU B 1 580 ? -4.219 -9.375 0.95 1 35.44 580 GLU B C 1
ATOM 9611 O O . GLU B 1 580 ? -5.188 -9.109 0.232 1 35.44 580 GLU B O 1
ATOM 9616 N N . ASN B 1 581 ? -3.994 -8.797 2.027 1 35.91 581 ASN B N 1
ATOM 9617 C CA . ASN B 1 581 ? -4.926 -7.734 2.398 1 35.91 581 ASN B CA 1
ATOM 9618 C C . ASN B 1 581 ? -4.777 -6.512 1.493 1 35.91 581 ASN B C 1
ATOM 9620 O O . ASN B 1 581 ? -5.656 -5.652 1.453 1 35.91 581 ASN B O 1
ATOM 9624 N N . LEU B 1 582 ? -3.641 -6.34 0.951 1 35.22 582 LEU B N 1
ATOM 9625 C CA . LEU B 1 582 ? -3.453 -5.195 0.069 1 35.22 582 LEU B CA 1
ATOM 9626 C C . LEU B 1 582 ? -4.238 -5.371 -1.228 1 35.22 582 LEU B C 1
ATOM 9628 O O . LEU B 1 582 ? -4.594 -4.391 -1.882 1 35.22 582 LEU B O 1
ATOM 9632 N N . ASP B 1 583 ? -4.25 -6.586 -1.817 1 33.97 583 ASP B N 1
ATOM 9633 C CA . ASP B 1 583 ? -5.023 -6.848 -3.029 1 33.97 583 ASP B CA 1
ATOM 9634 C C . ASP B 1 583 ? -6.492 -6.496 -2.828 1 33.97 583 ASP B C 1
ATOM 9636 O O . ASP B 1 583 ? -7.25 -6.395 -3.795 1 33.97 583 ASP B O 1
ATOM 9640 N N . GLU B 1 584 ? -7.012 -6.66 -1.766 1 33.97 584 GLU B N 1
ATOM 9641 C CA . GLU B 1 584 ? -8.398 -6.293 -1.503 1 33.97 584 GLU B CA 1
ATOM 9642 C C . GLU B 1 584 ? -8.672 -4.848 -1.915 1 33.97 584 GLU B C 1
ATOM 9644 O O . GLU B 1 584 ? -9.766 -4.531 -2.391 1 33.97 584 GLU B O 1
ATOM 9649 N N . ILE B 1 585 ? -7.727 -4.008 -1.678 1 32.69 585 ILE B N 1
ATOM 9650 C CA . ILE B 1 585 ? -7.902 -2.619 -2.084 1 32.69 585 ILE B CA 1
ATOM 9651 C C . ILE B 1 585 ? -7.895 -2.521 -3.607 1 32.69 585 ILE B C 1
ATOM 9653 O O . ILE B 1 585 ? -8.695 -1.786 -4.191 1 32.69 585 ILE B O 1
ATOM 9657 N N . ILE B 1 586 ? -7.109 -3.252 -4.332 1 31.75 586 ILE B N 1
ATOM 9658 C CA . ILE B 1 586 ? -7.047 -3.221 -5.789 1 31.75 586 ILE B CA 1
ATOM 9659 C C . ILE B 1 586 ? -8.227 -3.99 -6.371 1 31.75 586 ILE B C 1
ATOM 9661 O O . ILE B 1 586 ? -8.844 -3.553 -7.352 1 31.75 586 ILE B O 1
ATOM 9665 N N . VAL B 1 587 ? -8.617 -5.293 -5.977 1 32.19 587 VAL B N 1
ATOM 9666 C CA . VAL B 1 587 ? -9.594 -6.156 -6.621 1 32.19 587 VAL B CA 1
ATOM 9667 C C . VAL B 1 587 ? -11.008 -5.621 -6.367 1 32.19 587 VAL B C 1
ATOM 9669 O O . VAL B 1 587 ? -11.945 -5.969 -7.082 1 32.19 587 VAL B O 1
ATOM 9672 N N . ILE B 1 588 ? -11.336 -5.027 -5.285 1 31.44 588 ILE B N 1
ATOM 9673 C CA . ILE B 1 588 ? -12.727 -4.582 -5.234 1 31.44 588 ILE B CA 1
ATOM 9674 C C . ILE B 1 588 ? -13.047 -3.762 -6.48 1 31.44 588 ILE B C 1
ATOM 9676 O O . ILE B 1 588 ? -14.195 -3.734 -6.934 1 31.44 588 ILE B O 1
ATOM 9680 N N . GLU B 1 589 ? -12.086 -3.182 -7.082 1 30.17 589 GLU B N 1
ATOM 9681 C CA . GLU B 1 589 ? -12.398 -2.521 -8.344 1 30.17 589 GLU B CA 1
ATOM 9682 C C . GLU B 1 589 ? -12.625 -3.541 -9.461 1 30.17 589 GLU B C 1
ATOM 9684 O O . GLU B 1 589 ? -13.469 -3.34 -10.328 1 30.17 589 GLU B O 1
ATOM 9689 N N . GLU B 1 590 ? -11.938 -4.68 -9.477 1 30.12 590 GLU B N 1
ATOM 9690 C CA . GLU B 1 590 ? -12.055 -5.566 -10.625 1 30.12 590 GLU B CA 1
ATOM 9691 C C . GLU B 1 590 ? -13.344 -6.379 -10.57 1 30.12 590 GLU B C 1
ATOM 9693 O O . GLU B 1 590 ? -13.906 -6.734 -11.609 1 30.12 590 GLU B O 1
ATOM 9698 N N . SER B 1 591 ? -13.805 -6.883 -9.469 1 31.3 591 SER B N 1
ATOM 9699 C CA . SER B 1 591 ? -14.938 -7.801 -9.562 1 31.3 591 SER B CA 1
ATOM 9700 C C . SER B 1 591 ? -16.141 -7.129 -10.203 1 31.3 591 SER B C 1
ATOM 9702 O O . SER B 1 591 ? -17.094 -7.801 -10.625 1 31.3 591 SER B O 1
ATOM 9704 N N . GLU B 1 592 ? -16.297 -5.832 -10.172 1 28.78 592 GLU B N 1
ATOM 9705 C CA . GLU B 1 592 ? -17.469 -5.395 -10.922 1 28.78 592 GLU B CA 1
ATOM 9706 C C . GLU B 1 592 ? -17.297 -5.68 -12.414 1 28.78 592 GLU B C 1
ATOM 9708 O O . GLU B 1 592 ? -18.266 -5.688 -13.164 1 28.78 592 GLU B O 1
ATOM 9713 N N . GLU B 1 593 ? -16.047 -5.82 -12.891 1 27.45 593 GLU B N 1
ATOM 9714 C CA . GLU B 1 593 ? -15.945 -5.93 -14.336 1 27.45 593 GLU B CA 1
ATOM 9715 C C . GLU B 1 593 ? -16.141 -7.371 -14.797 1 27.45 593 GLU B C 1
ATOM 9717 O O . GLU B 1 593 ? -16.406 -7.625 -15.977 1 27.45 593 GLU B O 1
ATOM 9722 N N . SER B 1 594 ? -15.805 -8.414 -14.031 1 28.58 594 SER B N 1
ATOM 9723 C CA . SER B 1 594 ? -15.867 -9.688 -14.734 1 28.58 594 SER B CA 1
ATOM 9724 C C . SER B 1 594 ? -17.312 -10.062 -15.07 1 28.58 594 SER B C 1
ATOM 9726 O O . SER B 1 594 ? -17.547 -11.086 -15.719 1 28.58 594 SER B O 1
ATOM 9728 N N . ASN B 1 595 ? -18.344 -9.516 -14.453 1 25.66 595 ASN B N 1
ATOM 9729 C CA . ASN B 1 595 ? -19.625 -10.008 -14.93 1 25.66 595 ASN B CA 1
ATOM 9730 C C . ASN B 1 595 ? -19.906 -9.562 -16.359 1 25.66 595 ASN B C 1
ATOM 9732 O O . ASN B 1 595 ? -21.047 -9.594 -16.812 1 25.66 595 ASN B O 1
ATOM 9736 N N . ILE B 1 596 ? -19.047 -8.742 -16.953 1 25.19 596 ILE B N 1
ATOM 9737 C CA . ILE B 1 596 ? -19.406 -8.57 -18.344 1 25.19 596 ILE B CA 1
ATOM 9738 C C . ILE B 1 596 ? -19.016 -9.82 -19.141 1 25.19 596 ILE B C 1
ATOM 9740 O O . ILE B 1 596 ? -17.859 -9.969 -19.531 1 25.19 596 ILE B O 1
ATOM 9744 N N . GLU B 1 597 ? -19.141 -10.977 -18.609 1 21 597 GLU B N 1
ATOM 9745 C CA . GLU B 1 597 ? -19.109 -12.125 -19.5 1 21 597 GLU B CA 1
ATOM 9746 C C . GLU B 1 597 ? -19.906 -11.844 -20.781 1 21 597 GLU B C 1
ATOM 9748 O O . GLU B 1 597 ? -21.078 -11.453 -20.719 1 21 597 GLU B O 1
ATOM 9753 N N . HIS B 1 598 ? -19.25 -11.555 -21.891 1 22.11 598 HIS B N 1
ATOM 9754 C CA . HIS B 1 598 ? -19.75 -11.898 -23.219 1 22.11 598 HIS B CA 1
ATOM 9755 C C . HIS B 1 598 ? -20.281 -13.328 -23.266 1 22.11 598 HIS B C 1
ATOM 9757 O O . HIS B 1 598 ? -19.688 -14.227 -22.641 1 22.11 598 HIS B O 1
#

Solvent-accessible surface area (backbone atoms only — not comparable to full-atom values): 64531 Å² total; per-residue (Å²): 128,81,75,74,72,63,74,68,51,79,52,32,48,72,48,94,59,64,45,58,43,99,84,62,82,51,70,40,38,35,24,27,34,72,60,70,62,50,75,44,69,55,42,69,72,59,50,46,48,33,44,49,74,65,43,83,58,49,54,70,71,63,25,51,63,58,46,50,61,68,52,54,75,52,55,81,39,50,84,69,30,55,57,48,51,46,48,50,49,48,48,49,52,38,44,50,32,44,45,49,22,32,40,56,67,61,50,66,59,62,53,59,67,35,67,47,42,46,50,24,48,27,63,63,30,74,86,56,75,81,65,50,43,67,43,52,72,41,61,53,39,54,53,50,40,51,51,51,51,50,53,51,51,52,52,54,68,74,43,72,52,31,28,39,22,37,42,78,47,65,48,94,85,49,44,47,33,36,42,36,27,34,45,43,88,52,67,36,65,71,51,65,46,70,50,53,65,54,66,79,40,21,66,52,49,30,49,56,49,51,53,52,42,61,70,75,36,65,88,36,41,37,31,39,27,26,58,79,48,70,36,50,52,47,14,40,58,57,45,37,72,77,36,52,62,39,43,70,43,59,17,46,32,58,51,51,43,53,48,50,52,58,54,48,65,34,63,80,50,34,66,58,48,50,57,54,53,50,51,53,50,51,36,67,70,31,44,43,42,32,34,50,37,41,51,34,19,35,73,72,70,66,43,73,78,75,82,50,77,61,38,92,90,44,77,54,27,58,55,51,25,51,48,41,51,57,74,37,42,71,23,50,48,51,38,55,73,36,67,75,31,48,75,66,54,56,66,75,58,50,52,45,49,62,34,81,64,61,50,59,51,50,50,52,50,51,47,58,64,46,43,64,59,42,52,51,33,58,63,35,51,45,72,54,50,41,28,38,46,48,55,58,53,52,51,50,50,53,53,56,45,68,66,45,83,56,58,68,60,30,53,53,50,50,49,52,50,53,54,50,47,66,73,65,63,53,72,66,36,58,45,26,24,34,66,29,67,80,49,54,41,73,83,60,53,84,88,61,43,68,69,55,49,52,54,57,53,38,60,50,44,58,75,89,45,34,67,59,31,48,53,43,48,50,24,59,76,66,39,29,77,92,46,48,54,68,71,64,73,33,71,82,46,30,71,44,53,50,64,44,32,60,71,34,38,83,84,33,46,64,47,24,53,51,48,36,43,46,50,60,32,50,38,34,34,39,67,34,59,55,47,48,57,50,46,47,65,60,47,30,73,84,39,65,79,61,49,70,69,58,48,49,46,46,40,39,42,23,53,40,51,40,52,70,63,63,40,69,61,71,52,63,84,59,47,74,73,55,56,52,61,60,50,46,52,60,43,65,64,48,65,71,56,65,73,67,67,128,127,82,76,76,72,62,75,68,51,79,52,31,48,72,48,95,56,64,44,57,42,99,84,63,82,52,71,39,37,35,24,27,33,73,57,72,63,51,74,42,69,53,43,68,71,58,50,47,48,32,43,48,73,64,43,84,58,49,57,68,70,62,24,49,62,58,47,50,61,67,52,56,73,52,57,80,39,49,83,70,30,55,57,49,51,47,49,51,49,48,48,49,51,37,44,51,32,42,45,49,21,33,40,55,66,60,49,67,59,62,53,58,68,35,69,48,42,46,50,24,48,27,63,64,29,73,87,54,75,82,66,52,43,66,43,52,71,41,61,53,39,54,52,50,40,52,51,50,51,50,53,51,50,52,52,53,70,73,43,74,51,30,29,39,22,39,41,79,46,66,49,94,84,50,43,49,33,37,42,36,23,36,33,38,84,61,68,34,65,70,50,66,47,71,50,54,67,54,66,81,40,22,66,50,48,29,51,56,49,50,53,52,41,63,72,75,36,65,87,35,41,36,30,39,28,26,60,79,48,70,37,50,52,47,14,39,57,56,44,36,75,77,36,50,62,39,44,72,44,58,16,45,32,58,52,52,44,53,48,51,52,59,54,48,66,34,64,78,49,34,66,58,49,50,57,54,54,50,50,52,50,50,37,66,72,31,45,43,44,32,35,50,37,42,53,35,17,35,74,71,71,67,44,73,77,75,82,49,77,62,38,92,90,43,78,54,27,58,56,50,23,51,50,41,52,57,74,37,41,71,24,52,49,50,38,54,71,36,70,76,30,50,74,66,53,54,67,75,58,50,52,46,48,62,35,81,65,60,52,57,50,50,51,51,51,51,46,59,66,46,42,64,58,41,53,52,34,58,63,35,50,45,71,54,50,41,28,37,45,49,54,58,53,52,50,51,50,52,53,57,45,67,67,45,83,55,59,70,60,30,54,55,50,50,49,52,50,52,53,50,46,66,73,66,62,52,72,66,36,59,45,27,25,35,67,29,67,80,48,55,41,73,84,62,52,87,88,62,42,68,68,53,50,53,54,58,54,38,60,48,43,59,76,89,46,34,66,60,31,49,53,43,46,49,26,59,74,64,38,28,79,92,47,48,54,69,71,64,72,34,69,84,47,29,71,44,51,49,64,44,33,60,72,35,38,84,83,33,46,64,47,24,52,51,48,36,42,44,48,51,32,52,38,34,35,41,67,33,58,56,48,48,57,50,46,47,63,59,46,30,72,88,38,64,80,60,48,69,70,58,46,49,46,46,42,40,41,23,52,40,51,41,52,70,63,62,41,69,60,71,53,63,83,58,47,75,74,55,57,52,62,59,49,47,51,59,43,67,65,46,65,72,55,64,72,66,65,127